Protein AF-0000000072265667 (afdb_homodimer)

Radius of gyration: 38.8 Å; Cα contacts (8 Å, |Δi|>4): 2517; chains: 2; bounding box: 145×123×117 Å

pLDDT: mean 83.0, std 18.44, range [17.8, 98.62]

Structure (mmCIF, N/CA/C/O backbone):
data_AF-0000000072265667-model_v1
#
loop_
_entity.id
_entity.type
_entity.pdbx_description
1 polymer 'Cysteine protease'
#
loop_
_atom_site.group_PDB
_atom_site.id
_atom_site.type_symbol
_atom_site.label_atom_id
_atom_site.label_alt_id
_atom_site.label_comp_id
_atom_site.label_asym_id
_atom_site.label_entity_id
_atom_site.label_seq_id
_atom_site.pdbx_PDB_ins_code
_atom_site.Cartn_x
_atom_site.Cartn_y
_atom_site.Cartn_z
_atom_site.occupancy
_atom_site.B_iso_or_equiv
_atom_site.auth_seq_id
_atom_site.auth_comp_id
_atom_site.auth_asym_id
_atom_site.auth_atom_id
_atom_site.pdbx_PDB_model_num
ATOM 1 N N . MET A 1 1 ? -24.406 -47.531 -23.656 1 20.3 1 MET A N 1
ATOM 2 C CA . MET A 1 1 ? -23.656 -47.031 -22.516 1 20.3 1 MET A CA 1
ATOM 3 C C . MET A 1 1 ? -23.938 -45.531 -22.266 1 20.3 1 MET A C 1
ATOM 5 O O . MET A 1 1 ? -23.719 -44.719 -23.156 1 20.3 1 MET A O 1
ATOM 9 N N . ALA A 1 2 ? -24.812 -45.219 -21.375 1 28.33 2 ALA A N 1
ATOM 10 C CA . ALA A 1 2 ? -25.281 -43.906 -20.938 1 28.33 2 ALA A CA 1
ATOM 11 C C . ALA A 1 2 ? -24.109 -42.969 -20.672 1 28.33 2 ALA A C 1
ATOM 13 O O . ALA A 1 2 ? -23 -43.406 -20.375 1 28.33 2 ALA A O 1
ATOM 14 N N . PRO A 1 3 ? -24.266 -41.75 -21.125 1 30.94 3 PRO A N 1
ATOM 15 C CA . PRO A 1 3 ? -23.234 -40.781 -20.703 1 30.94 3 PRO A CA 1
ATOM 16 C C . PRO A 1 3 ? -22.844 -40.938 -19.234 1 30.94 3 PRO A C 1
ATOM 18 O O . PRO A 1 3 ? -23.703 -41.25 -18.406 1 30.94 3 PRO A O 1
ATOM 21 N N . VAL A 1 4 ? -21.75 -41.562 -18.984 1 30.03 4 VAL A N 1
ATOM 22 C CA . VAL A 1 4 ? -21.266 -41.656 -17.609 1 30.03 4 VAL A CA 1
ATOM 23 C C . VAL A 1 4 ? -21.469 -40.344 -16.891 1 30.03 4 VAL A C 1
ATOM 25 O O . VAL A 1 4 ? -21.047 -39.281 -17.391 1 30.03 4 VAL A O 1
ATOM 28 N N . PRO A 1 5 ? -22.453 -40.25 -16.062 1 30.33 5 PRO A N 1
ATOM 29 C CA . PRO A 1 5 ? -22.578 -39.062 -15.211 1 30.33 5 PRO A CA 1
ATOM 30 C C . PRO A 1 5 ? -21.234 -38.562 -14.695 1 30.33 5 PRO A C 1
ATOM 32 O O . PRO A 1 5 ? -20.281 -39.344 -14.547 1 30.33 5 PRO A O 1
ATOM 35 N N . ALA A 1 6 ? -20.984 -37.281 -14.883 1 34.94 6 ALA A N 1
ATOM 36 C CA . ALA A 1 6 ? -19.844 -36.594 -14.305 1 34.94 6 ALA A CA 1
ATOM 37 C C . ALA A 1 6 ? -19.547 -37.094 -12.898 1 34.94 6 ALA A C 1
ATOM 39 O O . ALA A 1 6 ? -20.469 -37.375 -12.117 1 34.94 6 ALA A O 1
ATOM 40 N N . SER A 1 7 ? -18.609 -37.875 -12.68 1 32.34 7 SER A N 1
ATOM 41 C CA . SER A 1 7 ? -18.266 -38.125 -11.289 1 32.34 7 SER A CA 1
ATOM 42 C C . SER A 1 7 ? -18.547 -36.906 -10.422 1 32.34 7 SER A C 1
ATOM 44 O O . SER A 1 7 ? -18.266 -35.75 -10.812 1 32.34 7 SER A O 1
ATOM 46 N N . PRO A 1 8 ? -19.25 -36.812 -9.328 1 40.75 8 PRO A N 1
ATOM 47 C CA . PRO A 1 8 ? -19.906 -35.781 -8.492 1 40.75 8 PRO A CA 1
ATOM 48 C C . PRO A 1 8 ? -18.969 -34.688 -8.055 1 40.75 8 PRO A C 1
ATOM 50 O O . PRO A 1 8 ? -19.406 -33.625 -7.582 1 40.75 8 PRO A O 1
ATOM 53 N N . GLY A 1 9 ? -17.469 -34.656 -8.195 1 48.12 9 GLY A N 1
ATOM 54 C CA . GLY A 1 9 ? -16.797 -33.656 -7.371 1 48.12 9 GLY A CA 1
ATOM 55 C C . GLY A 1 9 ? -16.062 -32.625 -8.18 1 48.12 9 GLY A C 1
ATOM 56 O O . GLY A 1 9 ? -15.758 -31.531 -7.672 1 48.12 9 GLY A O 1
ATOM 57 N N . ALA A 1 10 ? -15.336 -32.906 -9.273 1 58.25 10 ALA A N 1
ATOM 58 C CA . ALA A 1 10 ? -14.531 -31.844 -9.883 1 58.25 10 ALA A CA 1
ATOM 59 C C . ALA A 1 10 ? -15.375 -30.984 -10.82 1 58.25 10 ALA A C 1
ATOM 61 O O . ALA A 1 10 ? -16.203 -31.516 -11.57 1 58.25 10 ALA A O 1
ATOM 62 N N . ALA A 1 11 ? -15.258 -29.672 -10.68 1 67.62 11 ALA A N 1
ATOM 63 C CA . ALA A 1 11 ? -15.992 -28.703 -11.516 1 67.62 11 ALA A CA 1
ATOM 64 C C . ALA A 1 11 ? -15.602 -28.844 -12.984 1 67.62 11 ALA A C 1
ATOM 66 O O . ALA A 1 11 ? -14.43 -29.078 -13.297 1 67.62 11 ALA A O 1
ATOM 67 N N . PRO A 1 12 ? -16.562 -28.875 -13.891 1 77.12 12 PRO A N 1
ATOM 68 C CA . PRO A 1 12 ? -16.281 -28.953 -15.328 1 77.12 12 PRO A CA 1
ATOM 69 C C . PRO A 1 12 ? -15.484 -27.766 -15.836 1 77.12 12 PRO A C 1
ATOM 71 O O . PRO A 1 12 ? -15.414 -26.734 -15.172 1 77.12 12 PRO A O 1
ATOM 74 N N . ILE A 1 13 ? -14.812 -28.016 -16.906 1 82 13 ILE A N 1
ATOM 75 C CA . ILE A 1 13 ? -14.023 -26.953 -17.531 1 82 13 ILE A CA 1
ATOM 76 C C . ILE A 1 13 ? -14.93 -25.781 -17.922 1 82 13 ILE A C 1
ATOM 78 O O . ILE A 1 13 ? -16.062 -26 -18.344 1 82 13 ILE A O 1
ATOM 82 N N . ARG A 1 14 ? -14.445 -24.625 -17.719 1 77.5 14 ARG A N 1
ATOM 83 C CA . ARG A 1 14 ? -15.195 -23.406 -18.031 1 77.5 14 ARG A CA 1
ATOM 84 C C . ARG A 1 14 ? -14.531 -22.625 -19.156 1 77.5 14 ARG A C 1
ATOM 86 O O . ARG A 1 14 ? -13.406 -22.938 -19.547 1 77.5 14 ARG A O 1
ATOM 93 N N . ARG A 1 15 ? -15.289 -21.641 -19.625 1 78 15 ARG A N 1
ATOM 94 C CA . ARG A 1 15 ? -14.766 -20.75 -20.656 1 78 15 ARG A CA 1
ATOM 95 C C . ARG A 1 15 ? -13.523 -20.016 -20.172 1 78 15 ARG A C 1
ATOM 97 O O . ARG A 1 15 ? -13.469 -19.578 -19.016 1 78 15 ARG A O 1
ATOM 104 N N . ASP A 1 16 ? -12.539 -19.938 -21.094 1 74.94 16 ASP A N 1
ATOM 105 C CA . ASP A 1 16 ? -11.352 -19.156 -20.766 1 74.94 16 ASP A CA 1
ATOM 106 C C . ASP A 1 16 ? -11.711 -17.688 -20.5 1 74.94 16 ASP A C 1
ATOM 108 O O . ASP A 1 16 ? -12.461 -17.078 -21.266 1 74.94 16 ASP A O 1
ATOM 112 N N . PRO A 1 17 ? -11.188 -17.234 -19.375 1 69.19 17 PRO A N 1
ATOM 113 C CA . PRO A 1 17 ? -11.391 -15.805 -19.188 1 69.19 17 PRO A CA 1
ATOM 114 C C . PRO A 1 17 ? -10.742 -14.969 -20.281 1 69.19 17 PRO A C 1
ATOM 116 O O . PRO A 1 17 ? -9.734 -15.383 -20.875 1 69.19 17 PRO A O 1
ATOM 119 N N . SER A 1 18 ? -11.328 -13.844 -20.562 1 67.06 18 SER A N 1
ATOM 120 C CA . SER A 1 18 ? -10.758 -12.938 -21.547 1 67.06 18 SER A CA 1
ATOM 121 C C . SER A 1 18 ? -9.414 -12.391 -21.078 1 67.06 18 SER A C 1
ATOM 123 O O . SER A 1 18 ? -9.227 -12.117 -19.891 1 67.06 18 SER A O 1
ATOM 125 N N . ASP A 1 19 ? -8.516 -12.406 -21.875 1 68.56 19 ASP A N 1
ATOM 126 C CA . ASP A 1 19 ? -7.199 -11.812 -21.672 1 68.56 19 ASP A CA 1
ATOM 127 C C . ASP A 1 19 ? -6.719 -11.078 -22.922 1 68.56 19 ASP A C 1
ATOM 129 O O . ASP A 1 19 ? -6.438 -11.711 -23.938 1 68.56 19 ASP A O 1
ATOM 133 N N . LEU A 1 20 ? -6.727 -9.805 -22.797 1 55.94 20 LEU A N 1
ATOM 134 C CA . LEU A 1 20 ? -6.43 -8.977 -23.969 1 55.94 20 LEU A CA 1
ATOM 135 C C . LEU A 1 20 ? -4.977 -9.156 -24.406 1 55.94 20 LEU A C 1
ATOM 137 O O . LEU A 1 20 ? -4.586 -8.688 -25.469 1 55.94 20 LEU A O 1
ATOM 141 N N . ARG A 1 21 ? -4.27 -9.992 -23.688 1 61.12 21 ARG A N 1
ATOM 142 C CA . ARG A 1 21 ? -2.881 -10.281 -24.031 1 61.12 21 ARG A CA 1
ATOM 143 C C . ARG A 1 21 ? -2.783 -11.508 -24.922 1 61.12 21 ARG A C 1
ATOM 145 O O . ARG A 1 21 ? -1.711 -11.812 -25.453 1 61.12 21 ARG A O 1
ATOM 152 N N . ASP A 1 22 ? -3.879 -12.203 -25.016 1 65.38 22 ASP A N 1
ATOM 153 C CA . ASP A 1 22 ? -3.885 -13.391 -25.859 1 65.38 22 ASP A CA 1
ATOM 154 C C . ASP A 1 22 ? -3.486 -13.055 -27.297 1 65.38 22 ASP A C 1
ATOM 156 O O . ASP A 1 22 ? -3.93 -12.039 -27.844 1 65.38 22 ASP A O 1
ATOM 160 N N . GLN A 1 23 ? -2.525 -13.906 -27.797 1 69 23 GLN A N 1
ATOM 161 C CA . GLN A 1 23 ? -2.256 -13.812 -29.219 1 69 23 GLN A CA 1
ATOM 162 C C . GLN A 1 23 ? -3.301 -14.578 -30.031 1 69 23 GLN A C 1
ATOM 164 O O . GLN A 1 23 ? -3.605 -15.734 -29.719 1 69 23 GLN A O 1
ATOM 169 N N . VAL A 1 24 ? -3.887 -13.922 -30.938 1 76.69 24 VAL A N 1
ATOM 170 C CA . VAL A 1 24 ? -4.945 -14.523 -31.75 1 76.69 24 VAL A CA 1
ATOM 171 C C . VAL A 1 24 ? -4.352 -15.109 -33.031 1 76.69 24 VAL A C 1
ATOM 173 O O . VAL A 1 24 ? -3.488 -14.492 -33.656 1 76.69 24 VAL A O 1
ATOM 176 N N . TYR A 1 25 ? -4.773 -16.344 -33.312 1 79.56 25 TYR A N 1
ATOM 177 C CA . TYR A 1 25 ? -4.387 -16.969 -34.594 1 79.56 25 TYR A CA 1
ATOM 178 C C . TYR A 1 25 ? -4.887 -16.141 -35.781 1 79.56 25 TYR A C 1
ATOM 180 O O . TYR A 1 25 ? -6.055 -15.758 -35.812 1 79.56 25 TYR A O 1
ATOM 188 N N . LEU A 1 26 ? -3.955 -15.906 -36.688 1 72.44 26 LEU A N 1
ATOM 189 C CA . LEU A 1 26 ? -4.301 -15.242 -37.938 1 72.44 26 LEU A CA 1
ATOM 190 C C . LEU A 1 26 ? -4.262 -16.219 -39.094 1 72.44 26 LEU A C 1
ATOM 192 O O . LEU A 1 26 ? -3.203 -16.766 -39.438 1 72.44 26 LEU A O 1
ATOM 196 N N . PRO A 1 27 ? -5.465 -16.484 -39.688 1 72.69 27 PRO A N 1
ATOM 197 C CA . PRO A 1 27 ? -5.543 -17.469 -40.75 1 72.69 27 PRO A CA 1
ATOM 198 C C . PRO A 1 27 ? -4.633 -17.141 -41.938 1 72.69 27 PRO A C 1
ATOM 200 O O . PRO A 1 27 ? -4.488 -15.969 -42.281 1 72.69 27 PRO A O 1
ATOM 203 N N . SER A 1 28 ? -4.016 -18.219 -42.406 1 68.12 28 SER A N 1
ATOM 204 C CA . SER A 1 28 ? -3.234 -18.047 -43.625 1 68.12 28 SER A CA 1
ATOM 205 C C . SER A 1 28 ? -4.141 -17.953 -44.844 1 68.12 28 SER A C 1
ATOM 207 O O . SER A 1 28 ? -5.324 -18.297 -44.781 1 68.12 28 SER A O 1
ATOM 209 N N . LEU A 1 29 ? -3.664 -17.391 -45.969 1 62.69 29 LEU A N 1
ATOM 210 C CA . LEU A 1 29 ? -4.453 -17.25 -47.188 1 62.69 29 LEU A CA 1
ATOM 211 C C . LEU A 1 29 ? -4.34 -18.484 -48.062 1 62.69 29 LEU A C 1
ATOM 213 O O . LEU A 1 29 ? -4.641 -18.438 -49.25 1 62.69 29 LEU A O 1
ATOM 217 N N . ARG A 1 30 ? -3.98 -19.516 -47.406 1 69.38 30 ARG A N 1
ATOM 218 C CA . ARG A 1 30 ? -3.916 -20.781 -48.156 1 69.38 30 ARG A CA 1
ATOM 219 C C . ARG A 1 30 ? -5.309 -21.25 -48.562 1 69.38 30 ARG A C 1
ATOM 221 O O . ARG A 1 30 ? -6.258 -21.125 -47.781 1 69.38 30 ARG A O 1
ATOM 228 N N . PRO A 1 31 ? -5.422 -21.703 -49.812 1 72.75 31 PRO A N 1
ATOM 229 C CA . PRO A 1 31 ? -6.727 -22.234 -50.219 1 72.75 31 PRO A CA 1
ATOM 230 C C . PRO A 1 31 ? -7.18 -23.391 -49.344 1 72.75 31 PRO A C 1
ATOM 232 O O . PRO A 1 31 ? -6.367 -24.234 -48.938 1 72.75 31 PRO A O 1
ATOM 235 N N . LEU A 1 32 ? -8.406 -23.375 -49 1 80.44 32 LEU A N 1
ATOM 236 C CA . LEU A 1 32 ? -8.961 -24.375 -48.125 1 80.44 32 LEU A CA 1
ATOM 237 C C . LEU A 1 32 ? -9.688 -25.469 -48.906 1 80.44 32 LEU A C 1
ATOM 239 O O . LEU A 1 32 ? -10.453 -25.172 -49.812 1 80.44 32 LEU A O 1
ATOM 243 N N . ALA A 1 33 ? -9.328 -26.734 -48.625 1 82.25 33 ALA A N 1
ATOM 244 C CA . ALA A 1 33 ? -10.039 -27.859 -49.219 1 82.25 33 ALA A CA 1
ATOM 245 C C . ALA A 1 33 ? -11.422 -28.016 -48.594 1 82.25 33 ALA A C 1
ATOM 247 O O . ALA A 1 33 ? -11.672 -27.531 -47.469 1 82.25 33 ALA A O 1
ATOM 248 N N . PRO A 1 34 ? -12.289 -28.641 -49.344 1 80.94 34 PRO A N 1
ATOM 249 C CA . PRO A 1 34 ? -13.625 -28.859 -48.781 1 80.94 34 PRO A CA 1
ATOM 250 C C . PRO A 1 34 ? -13.625 -29.812 -47.594 1 80.94 34 PRO A C 1
ATOM 252 O O . PRO A 1 34 ? -14.547 -29.797 -46.781 1 80.94 34 PRO A O 1
ATOM 255 N N . ARG A 1 35 ? -12.68 -30.688 -47.656 1 85.75 35 ARG A N 1
ATOM 256 C CA . ARG A 1 35 ? -12.508 -31.609 -46.562 1 85.75 35 ARG A CA 1
ATOM 257 C C . ARG A 1 35 ? -11.031 -31.875 -46.281 1 85.75 35 ARG A C 1
ATOM 259 O O . ARG A 1 35 ? -10.188 -31.641 -47.125 1 85.75 35 ARG A O 1
ATOM 266 N N . THR A 1 36 ? -10.789 -32.281 -45 1 89.19 36 THR A N 1
ATOM 267 C CA . THR A 1 36 ? -9.414 -32.656 -44.656 1 89.19 36 THR A CA 1
ATOM 268 C C . THR A 1 36 ? -9.258 -34.156 -44.531 1 89.19 36 THR A C 1
ATOM 270 O O . THR A 1 36 ? -10.211 -34.844 -44.188 1 89.19 36 THR A O 1
ATOM 273 N N . GLU A 1 37 ? -8.031 -34.594 -44.906 1 84.88 37 GLU A N 1
ATOM 274 C CA . GLU A 1 37 ? -7.68 -35.969 -44.625 1 84.88 37 GLU A CA 1
ATOM 275 C C . GLU A 1 37 ? -7.105 -36.125 -43.219 1 84.88 37 GLU A C 1
ATOM 277 O O . GLU A 1 37 ? -6.355 -35.25 -42.75 1 84.88 37 GLU A O 1
ATOM 282 N N . LEU A 1 38 ? -7.613 -37.156 -42.562 1 88.31 38 LEU A N 1
ATOM 283 C CA . LEU A 1 38 ? -7.086 -37.375 -41.219 1 88.31 38 LEU A CA 1
ATOM 284 C C . LEU A 1 38 ? -5.617 -37.781 -41.281 1 88.31 38 LEU A C 1
ATOM 286 O O . LEU A 1 38 ? -5.191 -38.469 -42.25 1 88.31 38 LEU A O 1
ATOM 290 N N . PRO A 1 39 ? -4.914 -37.406 -40.312 1 84.94 39 PRO A N 1
ATOM 291 C CA . PRO A 1 39 ? -3.521 -37.844 -40.25 1 84.94 39 PRO A CA 1
ATOM 292 C C . PRO A 1 39 ? -3.396 -39.375 -40.312 1 84.94 39 PRO A C 1
ATOM 294 O O . PRO A 1 39 ? -4.234 -40.094 -39.75 1 84.94 39 PRO A O 1
ATOM 297 N N . SER A 1 40 ? -2.328 -39.875 -40.844 1 83.31 40 SER A N 1
ATOM 298 C CA . SER A 1 40 ? -2.121 -41.312 -41.094 1 83.31 40 SER A CA 1
ATOM 299 C C . SER A 1 40 ? -2.102 -42.062 -39.781 1 83.31 40 SER A C 1
ATOM 301 O O . SER A 1 40 ? -2.535 -43.219 -39.719 1 83.31 40 SER A O 1
ATOM 303 N N . CYS A 1 41 ? -1.654 -41.406 -38.844 1 85.44 41 CYS A N 1
ATOM 304 C CA . CYS A 1 41 ? -1.556 -42.094 -37.562 1 85.44 41 CYS A CA 1
ATOM 305 C C . CYS A 1 41 ? -2.938 -42.375 -36.969 1 85.44 41 CYS A C 1
ATOM 307 O O . CYS A 1 41 ? -3.121 -43.312 -36.219 1 85.44 41 CYS A O 1
ATOM 309 N N . LEU A 1 42 ? -3.867 -41.625 -37.312 1 86 42 LEU A N 1
ATOM 310 C CA . LEU A 1 42 ? -5.234 -41.812 -36.844 1 86 42 LEU A CA 1
ATOM 311 C C . LEU A 1 42 ? -5.996 -42.781 -37.75 1 86 42 LEU A C 1
ATOM 313 O O . LEU A 1 42 ? -6.672 -43.688 -37.281 1 86 42 LEU A O 1
ATOM 317 N N . SER A 1 43 ? -5.789 -42.531 -39.062 1 80.69 43 SER A N 1
ATOM 318 C CA . SER A 1 43 ? -6.492 -43.344 -40.031 1 80.69 43 SER A CA 1
ATOM 319 C C . SER A 1 43 ? -5.961 -44.781 -40.031 1 80.69 43 SER A C 1
ATOM 321 O O . SER A 1 43 ? -6.711 -45.75 -40.25 1 80.69 43 SER A O 1
ATOM 323 N N . GLY A 1 44 ? -4.656 -44.938 -39.781 1 78.94 44 GLY A N 1
ATOM 324 C CA . GLY A 1 44 ? -4.031 -46.25 -39.781 1 78.94 44 GLY A CA 1
ATOM 325 C C . GLY A 1 44 ? -4.125 -46.969 -38.438 1 78.94 44 GLY A C 1
ATOM 326 O O . GLY A 1 44 ? -3.756 -48.125 -38.312 1 78.94 44 GLY A O 1
ATOM 327 N N . GLY A 1 45 ? -4.562 -46.25 -37.469 1 79.19 45 GLY A N 1
ATOM 328 C CA . GLY A 1 45 ? -4.816 -46.875 -36.156 1 79.19 45 GLY A CA 1
ATOM 329 C C . GLY A 1 45 ? -3.588 -46.938 -35.281 1 79.19 45 GLY A C 1
ATOM 330 O O . GLY A 1 45 ? -3.58 -47.625 -34.25 1 79.19 45 GLY A O 1
ATOM 331 N N . THR A 1 46 ? -2.551 -46.25 -35.625 1 80.19 46 THR A N 1
ATOM 332 C CA . THR A 1 46 ? -1.349 -46.281 -34.812 1 80.19 46 THR A CA 1
ATOM 333 C C . THR A 1 46 ? -1.53 -45.406 -33.562 1 80.19 46 THR A C 1
ATOM 335 O O . THR A 1 46 ? -0.968 -45.719 -32.5 1 80.19 46 THR A O 1
ATOM 338 N N . LEU A 1 47 ? -2.287 -44.438 -33.719 1 87.06 47 LEU A N 1
ATOM 339 C CA . LEU A 1 47 ? -2.645 -43.625 -32.562 1 87.06 47 LEU A CA 1
ATOM 340 C C . LEU A 1 47 ? -4.086 -43.906 -32.156 1 87.06 47 LEU A C 1
ATOM 342 O O . LEU A 1 47 ? -5.023 -43.5 -32.844 1 87.06 47 LEU A O 1
ATOM 346 N N . LEU A 1 48 ? -4.145 -44.562 -31.031 1 86.94 48 LEU A N 1
ATOM 347 C CA . LEU A 1 48 ? -5.469 -44.875 -30.516 1 86.94 48 LEU A CA 1
ATOM 348 C C . LEU A 1 48 ? -6.004 -43.75 -29.656 1 86.94 48 LEU A C 1
ATOM 350 O O . LEU A 1 48 ? -5.23 -43.031 -29.016 1 86.94 48 LEU A O 1
ATOM 354 N N . PRO A 1 49 ? -7.332 -43.656 -29.672 1 92.56 49 PRO A N 1
ATOM 355 C CA . PRO A 1 49 ? -7.906 -42.625 -28.797 1 92.56 49 PRO A CA 1
ATOM 356 C C . PRO A 1 49 ? -7.605 -42.875 -27.328 1 92.56 49 PRO A C 1
ATOM 358 O O . PRO A 1 49 ? -7.59 -44.031 -26.875 1 92.56 49 PRO A O 1
ATOM 361 N N . ARG A 1 50 ? -7.391 -41.75 -26.656 1 93.81 50 ARG A N 1
ATOM 362 C CA . ARG A 1 50 ? -7.215 -41.844 -25.203 1 93.81 50 ARG A CA 1
ATOM 363 C C . ARG A 1 50 ? -8.539 -42.125 -24.516 1 93.81 50 ARG A C 1
ATOM 365 O O . ARG A 1 50 ? -9.609 -41.906 -25.094 1 93.81 50 ARG A O 1
ATOM 372 N N . ASP A 1 51 ? -8.406 -42.688 -23.312 1 92.25 51 ASP A N 1
ATOM 373 C CA . ASP A 1 51 ? -9.578 -43.031 -22.5 1 92.25 51 ASP A CA 1
ATOM 374 C C . ASP A 1 51 ? -9.43 -42.469 -21.094 1 92.25 51 ASP A C 1
ATOM 376 O O . ASP A 1 51 ? -8.703 -43.062 -20.266 1 92.25 51 ASP A O 1
ATOM 380 N N . GLN A 1 52 ? -10.195 -41.469 -20.828 1 88.69 52 GLN A N 1
ATOM 381 C CA . GLN A 1 52 ? -10.086 -40.844 -19.516 1 88.69 52 GLN A CA 1
ATOM 382 C C . GLN A 1 52 ? -10.922 -41.562 -18.484 1 88.69 52 GLN A C 1
ATOM 384 O O . GLN A 1 52 ? -10.82 -41.312 -17.281 1 88.69 52 GLN A O 1
ATOM 389 N N . GLN A 1 53 ? -11.594 -42.5 -18.984 1 83.44 53 GLN A N 1
ATOM 390 C CA . GLN A 1 53 ? -12.477 -43.281 -18.109 1 83.44 53 GLN A CA 1
ATOM 391 C C . GLN A 1 53 ? -13.391 -42.344 -17.297 1 83.44 53 GLN A C 1
ATOM 393 O O . GLN A 1 53 ? -14.039 -41.469 -17.859 1 83.44 53 GLN A O 1
ATOM 398 N N . GLU A 1 54 ? -13.469 -42.531 -15.977 1 77.5 54 GLU A N 1
ATOM 399 C CA . GLU A 1 54 ? -14.375 -41.75 -15.164 1 77.5 54 GLU A CA 1
ATOM 400 C C . GLU A 1 54 ? -13.68 -40.5 -14.602 1 77.5 54 GLU A C 1
ATOM 402 O O . GLU A 1 54 ? -14.305 -39.688 -13.922 1 77.5 54 GLU A O 1
ATOM 407 N N . ALA A 1 55 ? -12.547 -40.406 -15.023 1 78 55 ALA A N 1
ATOM 408 C CA . ALA A 1 55 ? -11.797 -39.281 -14.469 1 78 55 ALA A CA 1
ATOM 409 C C . ALA A 1 55 ? -12.18 -37.969 -15.164 1 78 55 ALA A C 1
ATOM 411 O O . ALA A 1 55 ? -12.453 -37.938 -16.359 1 78 55 ALA A O 1
ATOM 412 N N . GLU A 1 56 ? -12.344 -36.906 -14.383 1 79.88 56 GLU A N 1
ATOM 413 C CA . GLU A 1 56 ? -12.602 -35.594 -14.938 1 79.88 56 GLU A CA 1
ATOM 414 C C . GLU A 1 56 ? -11.312 -34.906 -15.367 1 79.88 56 GLU A C 1
ATOM 416 O O . GLU A 1 56 ? -11.016 -33.812 -14.93 1 79.88 56 GLU A O 1
ATOM 421 N N . SER A 1 57 ? -10.602 -35.562 -16.25 1 88.94 57 SER A N 1
ATOM 422 C CA . SER A 1 57 ? -9.289 -35.094 -16.656 1 88.94 57 SER A CA 1
ATOM 423 C C . SER A 1 57 ? -9.258 -34.781 -18.156 1 88.94 57 SER A C 1
ATOM 425 O O . SER A 1 57 ? -8.203 -34.906 -18.797 1 88.94 57 SER A O 1
ATOM 427 N N . CYS A 1 58 ? -10.438 -34.375 -18.672 1 92.62 58 CYS A N 1
ATOM 428 C CA . CYS A 1 58 ? -10.586 -34.219 -20.125 1 92.62 58 CYS A CA 1
ATOM 429 C C . CYS A 1 58 ? -9.586 -33.219 -20.688 1 92.62 58 CYS A C 1
ATOM 431 O O . CYS A 1 58 ? -9.039 -33.438 -21.766 1 92.62 58 CYS A O 1
ATOM 433 N N . ALA A 1 59 ? -9.344 -32.188 -19.938 1 93 59 ALA A N 1
ATOM 434 C CA . ALA A 1 59 ? -8.445 -31.141 -20.453 1 93 59 ALA A CA 1
ATOM 435 C C . ALA A 1 59 ? -7.023 -31.672 -20.578 1 93 59 ALA A C 1
ATOM 437 O O . ALA A 1 59 ? -6.348 -31.406 -21.578 1 93 59 ALA A O 1
ATOM 438 N N . GLY A 1 60 ? -6.594 -32.406 -19.609 1 94.69 60 GLY A N 1
ATOM 439 C CA . GLY A 1 60 ? -5.281 -33.031 -19.688 1 94.69 60 GLY A CA 1
ATOM 440 C C . GLY A 1 60 ? -5.18 -34.094 -20.781 1 94.69 60 GLY A C 1
ATOM 441 O O . GLY A 1 60 ? -4.168 -34.156 -21.484 1 94.69 60 GLY A O 1
ATOM 442 N N . GLN A 1 61 ? -6.23 -34.844 -20.953 1 95.69 61 GLN A N 1
ATOM 443 C CA . GLN A 1 61 ? -6.27 -35.875 -21.969 1 95.69 61 GLN A CA 1
ATOM 444 C C . GLN A 1 61 ? -6.258 -35.281 -23.375 1 95.69 61 GLN A C 1
ATOM 446 O O . GLN A 1 61 ? -5.57 -35.781 -24.266 1 95.69 61 GLN A O 1
ATOM 451 N N . ALA A 1 62 ? -7.023 -34.25 -23.516 1 96.56 62 ALA A N 1
ATOM 452 C CA . ALA A 1 62 ? -7.098 -33.594 -24.812 1 96.56 62 ALA A CA 1
ATOM 453 C C . ALA A 1 62 ? -5.738 -33.031 -25.234 1 96.56 62 ALA A C 1
ATOM 455 O O . ALA A 1 62 ? -5.305 -33.25 -26.375 1 96.56 62 ALA A O 1
ATOM 456 N N . LEU A 1 63 ? -5.109 -32.406 -24.297 1 96.81 63 LEU A N 1
ATOM 457 C CA . LEU A 1 63 ? -3.801 -31.828 -24.625 1 96.81 63 LEU A CA 1
ATOM 458 C C . LEU A 1 63 ? -2.779 -32.938 -24.859 1 96.81 63 LEU A C 1
ATOM 460 O O . LEU A 1 63 ? -1.943 -32.844 -25.766 1 96.81 63 LEU A O 1
ATOM 464 N N . ALA A 1 64 ? -2.805 -33.938 -24.094 1 97 64 ALA A N 1
ATOM 465 C CA . ALA A 1 64 ? -1.902 -35.062 -24.312 1 97 64 ALA A CA 1
ATOM 466 C C . ALA A 1 64 ? -2.092 -35.656 -25.688 1 97 64 ALA A C 1
ATOM 468 O O . ALA A 1 64 ? -1.115 -36 -26.375 1 97 64 ALA A O 1
ATOM 469 N N . ALA A 1 65 ? -3.32 -35.812 -26.078 1 95.75 65 ALA A N 1
ATOM 470 C CA . ALA A 1 65 ? -3.623 -36.375 -27.406 1 95.75 65 ALA A CA 1
ATOM 471 C C . ALA A 1 65 ? -3.045 -35.469 -28.5 1 95.75 65 ALA A C 1
ATOM 473 O O . ALA A 1 65 ? -2.551 -35.969 -29.516 1 95.75 65 ALA A O 1
ATOM 474 N N . LEU A 1 66 ? -3.18 -34.219 -28.281 1 95.81 66 LEU A N 1
ATOM 475 C CA . LEU A 1 66 ? -2.648 -33.281 -29.266 1 95.81 66 LEU A CA 1
ATOM 476 C C . LEU A 1 66 ? -1.135 -33.406 -29.391 1 95.81 66 LEU A C 1
ATOM 478 O O . LEU A 1 66 ? -0.596 -33.438 -30.5 1 95.81 66 LEU A O 1
ATOM 482 N N . ILE A 1 67 ? -0.462 -33.5 -28.312 1 94.75 67 ILE A N 1
ATOM 483 C CA . ILE A 1 67 ? 0.991 -33.625 -28.297 1 94.75 67 ILE A CA 1
ATOM 484 C C . ILE A 1 67 ? 1.398 -34.938 -28.953 1 94.75 67 ILE A C 1
ATOM 486 O O . ILE A 1 67 ? 2.305 -34.969 -29.797 1 94.75 67 ILE A O 1
ATOM 490 N N . ASP A 1 68 ? 0.721 -36 -28.625 1 94.56 68 ASP A N 1
ATOM 491 C CA . ASP A 1 68 ? 0.986 -37.281 -29.234 1 94.56 68 ASP A CA 1
ATOM 492 C C . ASP A 1 68 ? 0.8 -37.25 -30.734 1 94.56 68 ASP A C 1
ATOM 494 O O . ASP A 1 68 ? 1.6 -37.812 -31.484 1 94.56 68 ASP A O 1
ATOM 498 N N . LEU A 1 69 ? -0.241 -36.594 -31.094 1 92.75 69 LEU A N 1
ATOM 499 C CA . LEU A 1 69 ? -0.542 -36.469 -32.5 1 92.75 69 LEU A CA 1
ATOM 500 C C . LEU A 1 69 ? 0.576 -35.719 -33.25 1 92.75 69 LEU A C 1
ATOM 502 O O . LEU A 1 69 ? 0.998 -36.156 -34.312 1 92.75 69 LEU A O 1
ATOM 506 N N . GLN A 1 70 ? 1.008 -34.719 -32.656 1 90.5 70 GLN A N 1
ATOM 507 C CA . GLN A 1 70 ? 2.076 -33.938 -33.281 1 90.5 70 GLN A CA 1
ATOM 508 C C . GLN A 1 70 ? 3.375 -34.75 -33.344 1 90.5 70 GLN A C 1
ATOM 510 O O . GLN A 1 70 ? 4.09 -34.719 -34.344 1 90.5 70 GLN A O 1
ATOM 515 N N . HIS A 1 71 ? 3.676 -35.5 -32.344 1 90.31 71 HIS A N 1
ATOM 516 C CA . HIS A 1 71 ? 4.867 -36.312 -32.312 1 90.31 71 HIS A CA 1
ATOM 517 C C . HIS A 1 71 ? 4.805 -37.406 -33.406 1 90.31 71 HIS A C 1
ATOM 519 O O . HIS A 1 71 ? 5.777 -37.594 -34.125 1 90.31 71 HIS A O 1
ATOM 525 N N . GLN A 1 72 ? 3.686 -37.969 -33.5 1 88.38 72 GLN A N 1
ATOM 526 C CA . GLN A 1 72 ? 3.533 -39.031 -34.469 1 88.38 72 GLN A CA 1
ATOM 527 C C . GLN A 1 72 ? 3.547 -38.5 -35.906 1 88.38 72 GLN A C 1
ATOM 529 O O . GLN A 1 72 ? 4.105 -39.125 -36.812 1 88.38 72 GLN A O 1
ATOM 534 N N . SER A 1 73 ? 2.934 -37.375 -36.031 1 84.56 73 SER A N 1
ATOM 535 C CA . SER A 1 73 ? 2.893 -36.781 -37.344 1 84.56 73 SER A CA 1
ATOM 536 C C . SER A 1 73 ? 4.281 -36.312 -37.812 1 84.56 73 SER A C 1
ATOM 538 O O . SER A 1 73 ? 4.562 -36.25 -39 1 84.56 73 SER A O 1
ATOM 540 N N . ALA A 1 74 ? 5.109 -36.062 -36.875 1 81 74 ALA A N 1
ATOM 541 C CA . ALA A 1 74 ? 6.477 -35.625 -37.188 1 81 74 ALA A CA 1
ATOM 542 C C . ALA A 1 74 ? 7.395 -36.844 -37.344 1 81 74 ALA A C 1
ATOM 544 O O . ALA A 1 74 ? 8.586 -36.688 -37.625 1 81 74 ALA A O 1
ATOM 545 N N . GLY A 1 75 ? 6.902 -38 -37.219 1 77.38 75 GLY A N 1
ATOM 546 C CA . GLY A 1 75 ? 7.668 -39.219 -37.438 1 77.38 75 GLY A CA 1
ATOM 547 C C . GLY A 1 75 ? 8.469 -39.625 -36.219 1 77.38 75 GLY A C 1
ATOM 548 O O . GLY A 1 75 ? 9.375 -40.469 -36.312 1 77.38 75 GLY A O 1
ATOM 549 N N . ALA A 1 76 ? 8.148 -39.031 -35.156 1 71.88 76 ALA A N 1
ATOM 550 C CA . ALA A 1 76 ? 8.891 -39.344 -33.938 1 71.88 76 ALA A CA 1
ATOM 551 C C . ALA A 1 76 ? 8.32 -40.594 -33.281 1 71.88 76 ALA A C 1
ATOM 553 O O . ALA A 1 76 ? 7.102 -40.781 -33.219 1 71.88 76 ALA A O 1
ATOM 554 N N . ALA A 1 77 ? 9.148 -41.594 -33.156 1 67.75 77 ALA A N 1
ATOM 555 C CA . ALA A 1 77 ? 8.75 -42.781 -32.406 1 67.75 77 ALA A CA 1
ATOM 556 C C . ALA A 1 77 ? 8.797 -42.531 -30.906 1 67.75 77 ALA A C 1
ATOM 558 O O . ALA A 1 77 ? 9.711 -42.969 -30.219 1 67.75 77 ALA A O 1
ATOM 559 N N . THR A 1 78 ? 7.914 -41.625 -30.484 1 72.25 78 THR A N 1
ATOM 560 C CA . THR A 1 78 ? 7.988 -41.219 -29.078 1 72.25 78 THR A CA 1
ATOM 561 C C . THR A 1 78 ? 6.824 -41.812 -28.281 1 72.25 78 THR A C 1
ATOM 563 O O . THR A 1 78 ? 5.777 -42.125 -28.859 1 72.25 78 THR A O 1
ATOM 566 N N . ALA A 1 79 ? 7.125 -42.156 -27.062 1 84.44 79 ALA A N 1
ATOM 567 C CA . ALA A 1 79 ? 6.121 -42.625 -26.109 1 84.44 79 ALA A CA 1
ATOM 568 C C . ALA A 1 79 ? 5.059 -41.562 -25.859 1 84.44 79 ALA A C 1
ATOM 570 O O . ALA A 1 79 ? 5.309 -40.375 -26.047 1 84.44 79 ALA A O 1
ATOM 571 N N . ARG A 1 80 ? 3.883 -42.094 -25.531 1 93.5 80 ARG A N 1
ATOM 572 C CA . ARG A 1 80 ? 2.805 -41.188 -25.156 1 93.5 80 ARG A CA 1
ATOM 573 C C . ARG A 1 80 ? 3.211 -40.312 -23.969 1 93.5 80 ARG A C 1
ATOM 575 O O . ARG A 1 80 ? 3.949 -40.75 -23.094 1 93.5 80 ARG A O 1
ATOM 582 N N . VAL A 1 81 ? 2.729 -39.125 -24.031 1 96.38 81 VAL A N 1
ATOM 583 C CA . VAL A 1 81 ? 3.037 -38.219 -22.922 1 96.38 81 VAL A CA 1
ATOM 584 C C . VAL A 1 81 ? 2.018 -38.375 -21.812 1 96.38 81 VAL A C 1
ATOM 586 O O . VAL A 1 81 ? 0.967 -39 -22 1 96.38 81 VAL A O 1
ATOM 589 N N . SER A 1 82 ? 2.314 -37.906 -20.656 1 96.44 82 SER A N 1
ATOM 590 C CA . SER A 1 82 ? 1.502 -38.094 -19.469 1 96.44 82 SER A CA 1
ATOM 591 C C . SER A 1 82 ? 0.345 -37.125 -19.406 1 96.44 82 SER A C 1
ATOM 593 O O . SER A 1 82 ? 0.539 -35.938 -19.062 1 96.44 82 SER A O 1
ATOM 595 N N . ALA A 1 83 ? -0.887 -37.625 -19.594 1 95.88 83 ALA A N 1
ATOM 596 C CA . ALA A 1 83 ? -2.074 -36.781 -19.406 1 95.88 83 ALA A CA 1
ATOM 597 C C . ALA A 1 83 ? -2.236 -36.406 -17.953 1 95.88 83 ALA A C 1
ATOM 599 O O . ALA A 1 83 ? -2.707 -35.281 -17.641 1 95.88 83 ALA A O 1
ATOM 600 N N . ARG A 1 84 ? -1.77 -37.25 -17.141 1 94.06 84 ARG A N 1
ATOM 601 C CA . ARG A 1 84 ? -1.839 -37 -15.703 1 94.06 84 ARG A CA 1
ATOM 602 C C . ARG A 1 84 ? -1.025 -35.781 -15.312 1 94.06 84 ARG A C 1
ATOM 604 O O . ARG A 1 84 ? -1.491 -34.938 -14.539 1 94.06 84 ARG A O 1
ATOM 611 N N . MET A 1 85 ? 0.138 -35.656 -15.812 1 95.06 85 MET A N 1
ATOM 612 C CA . MET A 1 85 ? 0.973 -34.5 -15.492 1 95.06 85 MET A CA 1
ATOM 613 C C . MET A 1 85 ? 0.334 -33.219 -15.992 1 95.06 85 MET A C 1
ATOM 615 O O . MET A 1 85 ? 0.296 -32.219 -15.273 1 95.06 85 MET A O 1
ATOM 619 N N . LEU A 1 86 ? -0.115 -33.281 -17.219 1 95.44 86 LEU A N 1
ATOM 620 C CA . LEU A 1 86 ? -0.712 -32.094 -17.797 1 95.44 86 LEU A CA 1
ATOM 621 C C . LEU A 1 86 ? -1.911 -31.609 -16.984 1 95.44 86 LEU A C 1
ATOM 623 O O . LEU A 1 86 ? -2.074 -30.422 -16.734 1 95.44 86 LEU A O 1
ATOM 627 N N . TYR A 1 87 ? -2.689 -32.562 -16.578 1 92.88 87 TYR A N 1
ATOM 628 C CA . TYR A 1 87 ? -3.855 -32.219 -15.766 1 92.88 87 TYR A CA 1
ATOM 629 C C . TYR A 1 87 ? -3.434 -31.688 -14.406 1 92.88 87 TYR A C 1
ATOM 631 O O . TYR A 1 87 ? -3.963 -30.672 -13.945 1 92.88 87 TYR A O 1
ATOM 639 N N . ARG A 1 88 ? -2.516 -32.344 -13.781 1 91.06 88 ARG A N 1
ATOM 640 C CA . ARG A 1 88 ? -2.072 -31.969 -12.445 1 91.06 88 ARG A CA 1
ATOM 641 C C . ARG A 1 88 ? -1.452 -30.562 -12.453 1 91.06 88 ARG A C 1
ATOM 643 O O . ARG A 1 88 ? -1.679 -29.781 -11.539 1 91.06 88 ARG A O 1
ATOM 650 N N . MET A 1 89 ? -0.625 -30.297 -13.406 1 91.5 89 MET A N 1
ATOM 651 C CA . MET A 1 89 ? 0.035 -29 -13.461 1 91.5 89 MET A CA 1
ATOM 652 C C . MET A 1 89 ? -0.964 -27.891 -13.789 1 91.5 89 MET A C 1
ATOM 654 O O . MET A 1 89 ? -0.777 -26.734 -13.391 1 91.5 89 MET A O 1
ATOM 658 N N . ALA A 1 90 ? -2.043 -28.25 -14.477 1 91.31 90 ALA A N 1
ATOM 659 C CA . ALA A 1 90 ? -3.127 -27.297 -14.695 1 91.31 90 ALA A CA 1
ATOM 660 C C . ALA A 1 90 ? -3.832 -26.953 -13.391 1 91.31 90 ALA A C 1
ATOM 662 O O . ALA A 1 90 ? -4.215 -25.812 -13.172 1 91.31 90 ALA A O 1
ATOM 663 N N . LEU A 1 91 ? -4.023 -27.984 -12.625 1 87.94 91 LEU A N 1
ATOM 664 C CA . LEU A 1 91 ? -4.637 -27.75 -11.32 1 87.94 91 LEU A CA 1
ATOM 665 C C . LEU A 1 91 ? -3.777 -26.828 -10.469 1 87.94 91 LEU A C 1
ATOM 667 O O . LEU A 1 91 ? -4.301 -25.969 -9.758 1 87.94 91 LEU A O 1
ATOM 671 N N . VAL A 1 92 ? -2.492 -27.047 -10.508 1 86.25 92 VAL A N 1
ATOM 672 C CA . VAL A 1 92 ? -1.56 -26.188 -9.789 1 86.25 92 VAL A CA 1
ATOM 673 C C . VAL A 1 92 ? -1.68 -24.75 -10.289 1 86.25 92 VAL A C 1
ATOM 675 O O . VAL A 1 92 ? -1.691 -23.797 -9.5 1 86.25 92 VAL A O 1
ATOM 678 N N . GLN A 1 93 ? -1.766 -24.594 -11.562 1 84.5 93 GLN A N 1
ATOM 679 C CA . GLN A 1 93 ? -1.92 -23.281 -12.164 1 84.5 93 GLN A CA 1
ATOM 680 C C . GLN A 1 93 ? -3.17 -22.578 -11.641 1 84.5 93 GLN A C 1
ATOM 682 O O . GLN A 1 93 ? -3.154 -21.375 -11.398 1 84.5 93 GLN A O 1
ATOM 687 N N . ASP A 1 94 ? -4.227 -23.297 -11.5 1 81.88 94 ASP A N 1
ATOM 688 C CA . ASP A 1 94 ? -5.516 -22.719 -11.109 1 81.88 94 ASP A CA 1
ATOM 689 C C . ASP A 1 94 ? -5.59 -22.516 -9.602 1 81.88 94 ASP A C 1
ATOM 691 O O . ASP A 1 94 ? -6.324 -21.641 -9.125 1 81.88 94 ASP A O 1
ATOM 695 N N . GLY A 1 95 ? -4.832 -23.078 -8.969 1 72.75 95 GLY A N 1
ATOM 696 C CA . GLY A 1 95 ? -4.949 -23.047 -7.523 1 72.75 95 GLY A CA 1
ATOM 697 C C . GLY A 1 95 ? -6.148 -23.828 -7.008 1 72.75 95 GLY A C 1
ATOM 698 O O . GLY A 1 95 ? -7.039 -24.188 -7.777 1 72.75 95 GLY A O 1
ATOM 699 N N . SER A 1 96 ? -6.246 -24.469 -5.824 1 58.47 96 SER A N 1
ATOM 700 C CA . SER A 1 96 ? -7.113 -25.469 -5.207 1 58.47 96 SER A CA 1
ATOM 701 C C . SER A 1 96 ? -8.578 -25.062 -5.328 1 58.47 96 SER A C 1
ATOM 703 O O . SER A 1 96 ? -9.469 -25.797 -4.867 1 58.47 96 SER A O 1
ATOM 705 N N . ALA A 1 97 ? -9.023 -23.859 -5.648 1 51.75 97 ALA A N 1
ATOM 706 C CA . ALA A 1 97 ? -10.359 -23.531 -5.168 1 51.75 97 ALA A CA 1
ATOM 707 C C . ALA A 1 97 ? -11.414 -24.406 -5.844 1 51.75 97 ALA A C 1
ATOM 709 O O . ALA A 1 97 ? -12.438 -24.734 -5.242 1 51.75 97 ALA A O 1
ATOM 710 N N . GLY A 1 98 ? -11.391 -24.75 -7.105 1 52.5 98 GLY A N 1
ATOM 711 C CA . GLY A 1 98 ? -12.625 -25.203 -7.723 1 52.5 98 GLY A CA 1
ATOM 712 C C . GLY A 1 98 ? -12.625 -26.688 -8.031 1 52.5 98 GLY A C 1
ATOM 713 O O . GLY A 1 98 ? -13.633 -27.234 -8.5 1 52.5 98 GLY A O 1
ATOM 714 N N . GLY A 1 99 ? -11.68 -27.625 -7.371 1 63.84 99 GLY A N 1
ATOM 715 C CA . GLY A 1 99 ? -11.695 -29.078 -7.484 1 63.84 99 GLY A CA 1
ATOM 716 C C . GLY A 1 99 ? -11.375 -29.562 -8.883 1 63.84 99 GLY A C 1
ATOM 717 O O . GLY A 1 99 ? -11.273 -30.766 -9.117 1 63.84 99 GLY A O 1
ATOM 718 N N . GLY A 1 100 ? -11.359 -28.75 -9.906 1 77.31 100 GLY A N 1
ATOM 719 C CA . GLY A 1 100 ? -11.055 -29.141 -11.273 1 77.31 100 GLY A CA 1
ATOM 720 C C . GLY A 1 100 ? -10.336 -28.047 -12.055 1 77.31 100 GLY A C 1
ATOM 721 O O . GLY A 1 100 ? -10.141 -26.938 -11.555 1 77.31 100 GLY A O 1
ATOM 722 N N . VAL A 1 101 ? -9.836 -28.531 -13.234 1 80.75 101 VAL A N 1
ATOM 723 C CA . VAL A 1 101 ? -9.172 -27.578 -14.109 1 80.75 101 VAL A CA 1
ATOM 724 C C . VAL A 1 101 ? -10.188 -26.547 -14.625 1 80.75 101 VAL A C 1
ATOM 726 O O . VAL A 1 101 ? -11.242 -26.922 -15.133 1 80.75 101 VAL A O 1
ATOM 729 N N . ALA A 1 102 ? -9.867 -25.359 -14.539 1 76.44 102 ALA A N 1
ATOM 730 C CA . ALA A 1 102 ? -10.82 -24.281 -14.781 1 76.44 102 ALA A CA 1
ATOM 731 C C . ALA A 1 102 ? -11.016 -24.031 -16.266 1 76.44 102 ALA A C 1
ATOM 733 O O . ALA A 1 102 ? -12.125 -23.75 -16.719 1 76.44 102 ALA A O 1
ATOM 734 N N . SER A 1 103 ? -9.891 -24.156 -17.016 1 85.62 103 SER A N 1
ATOM 735 C CA . SER A 1 103 ? -9.984 -23.734 -18.406 1 85.62 103 SER A CA 1
ATOM 736 C C . SER A 1 103 ? -8.875 -24.359 -19.25 1 85.62 103 SER A C 1
ATOM 738 O O . SER A 1 103 ? -7.938 -24.938 -18.703 1 85.62 103 SER A O 1
ATOM 740 N N . LEU A 1 104 ? -9.016 -24.219 -20.578 1 91.44 104 LEU A N 1
ATOM 741 C CA . LEU A 1 104 ? -7.953 -24.672 -21.484 1 91.44 104 LEU A CA 1
ATOM 742 C C . LEU A 1 104 ? -6.684 -23.844 -21.266 1 91.44 104 LEU A C 1
ATOM 744 O O . LEU A 1 104 ? -5.574 -24.375 -21.406 1 91.44 104 LEU A O 1
ATOM 748 N N . ARG A 1 105 ? -6.973 -22.656 -20.891 1 86.75 105 ARG A N 1
ATOM 749 C CA . ARG A 1 105 ? -5.824 -21.797 -20.641 1 86.75 105 ARG A CA 1
ATOM 750 C C . ARG A 1 105 ? -4.973 -22.328 -19.484 1 86.75 105 ARG A C 1
ATOM 752 O O . ARG A 1 105 ? -3.744 -22.266 -19.547 1 86.75 105 ARG A O 1
ATOM 759 N N . SER A 1 106 ? -5.613 -22.828 -18.547 1 88.81 106 SER A N 1
ATOM 760 C CA . SER A 1 106 ? -4.898 -23.375 -17.391 1 88.81 106 SER A CA 1
ATOM 761 C C . SER A 1 106 ? -4.004 -24.547 -17.797 1 88.81 106 SER A C 1
ATOM 763 O O . SER A 1 106 ? -2.871 -24.656 -17.328 1 88.81 106 SER A O 1
ATOM 765 N N . VAL A 1 107 ? -4.508 -25.391 -18.609 1 92 107 VAL A N 1
ATOM 766 C CA . VAL A 1 107 ? -3.738 -26.562 -19.016 1 92 107 VAL A CA 1
ATOM 767 C C . VAL A 1 107 ? -2.592 -26.141 -19.938 1 92 107 VAL A C 1
ATOM 769 O O . VAL A 1 107 ? -1.487 -26.688 -19.844 1 92 107 VAL A O 1
ATOM 772 N N . LEU A 1 108 ? -2.826 -25.156 -20.766 1 91.19 108 LEU A N 1
ATOM 773 C CA . LEU A 1 108 ? -1.776 -24.656 -21.656 1 91.19 108 LEU A CA 1
ATOM 774 C C . LEU A 1 108 ? -0.674 -23.969 -20.844 1 91.19 108 LEU A C 1
ATOM 776 O O . LEU A 1 108 ? 0.512 -24.172 -21.125 1 91.19 108 LEU A O 1
ATOM 780 N N . LYS A 1 109 ? -1.073 -23.234 -19.891 1 88.94 109 LYS A N 1
ATOM 781 C CA . LYS A 1 109 ? -0.087 -22.562 -19.047 1 88.94 109 LYS A CA 1
ATOM 782 C C . LYS A 1 109 ? 0.714 -23.562 -18.234 1 88.94 109 LYS A C 1
ATOM 784 O O . LYS A 1 109 ? 1.923 -23.406 -18.047 1 88.94 109 LYS A O 1
ATOM 789 N N . GLY A 1 110 ? -0.018 -24.531 -17.734 1 91.88 110 GLY A N 1
ATOM 790 C CA . GLY A 1 110 ? 0.704 -25.594 -17.062 1 91.88 110 GLY A CA 1
ATOM 791 C C . GLY A 1 110 ? 1.744 -26.25 -17.953 1 91.88 110 GLY A C 1
ATOM 792 O O . GLY A 1 110 ? 2.887 -26.453 -17.531 1 91.88 110 GLY A O 1
ATOM 793 N N . PHE A 1 111 ? 1.372 -26.594 -19.156 1 94 111 PHE A N 1
ATOM 794 C CA . PHE A 1 111 ? 2.281 -27.219 -20.109 1 94 111 PHE A CA 1
ATOM 795 C C . PHE A 1 111 ? 3.455 -26.297 -20.422 1 94 111 PHE A C 1
ATOM 797 O O . PHE A 1 111 ? 4.602 -26.734 -20.469 1 94 111 PHE A O 1
ATOM 804 N N . TYR A 1 112 ? 3.17 -25.016 -20.578 1 87.88 112 TYR A N 1
ATOM 805 C CA . TYR A 1 112 ? 4.207 -24.031 -20.875 1 87.88 112 TYR A CA 1
ATOM 806 C C . TYR A 1 112 ? 5.238 -23.969 -19.75 1 87.88 112 TYR A C 1
ATOM 808 O O . TYR A 1 112 ? 6.445 -23.953 -20.016 1 87.88 112 TYR A O 1
ATOM 816 N N . HIS A 1 113 ? 4.824 -23.938 -18.578 1 89.44 113 HIS A N 1
ATOM 817 C CA . HIS A 1 113 ? 5.703 -23.688 -17.438 1 89.44 113 HIS A CA 1
ATOM 818 C C . HIS A 1 113 ? 6.395 -24.969 -16.984 1 89.44 113 HIS A C 1
ATOM 820 O O . HIS A 1 113 ? 7.508 -24.938 -16.453 1 89.44 113 HIS A O 1
ATOM 826 N N . TYR A 1 114 ? 5.773 -26.156 -17.219 1 92.12 114 TYR A N 1
ATOM 827 C CA . TYR A 1 114 ? 6.324 -27.344 -16.562 1 92.12 114 TYR A CA 1
ATOM 828 C C . TYR A 1 114 ? 6.719 -28.391 -17.594 1 92.12 114 TYR A C 1
ATOM 830 O O . TYR A 1 114 ? 7.43 -29.344 -17.281 1 92.12 114 TYR A O 1
ATOM 838 N N . GLY A 1 115 ? 6.277 -28.25 -18.812 1 92.19 115 GLY A N 1
ATOM 839 C CA . GLY A 1 115 ? 6.465 -29.328 -19.766 1 92.19 115 GLY A CA 1
ATOM 840 C C . GLY A 1 115 ? 5.664 -30.578 -19.438 1 92.19 115 GLY A C 1
ATOM 841 O O . GLY A 1 115 ? 4.711 -30.516 -18.656 1 92.19 115 GLY A O 1
ATOM 842 N N . VAL A 1 116 ? 6 -31.734 -20.141 1 95.56 116 VAL A N 1
ATOM 843 C CA . VAL A 1 116 ? 5.285 -32.969 -19.844 1 95.56 116 VAL A CA 1
ATOM 844 C C . VAL A 1 116 ? 6.23 -34.156 -20 1 95.56 116 VAL A C 1
ATOM 846 O O . VAL A 1 116 ? 7.066 -34.188 -20.891 1 95.56 116 VAL A O 1
ATOM 849 N N . CYS A 1 117 ? 6.141 -35.062 -19.047 1 95.44 117 CYS A N 1
ATOM 850 C CA . CYS A 1 117 ? 6.957 -36.281 -19.062 1 95.44 117 CYS A CA 1
ATOM 851 C C . CYS A 1 117 ? 6.242 -37.406 -19.781 1 95.44 117 CYS A C 1
ATOM 853 O O . CYS A 1 117 ? 5.062 -37.281 -20.125 1 95.44 117 CYS A O 1
ATOM 855 N N . PRO A 1 118 ? 6.98 -38.438 -20.109 1 95.81 118 PRO A N 1
ATOM 856 C CA . PRO A 1 118 ? 6.324 -39.625 -20.703 1 95.81 118 PRO A CA 1
ATOM 857 C C . PRO A 1 118 ? 5.297 -40.25 -19.766 1 95.81 118 PRO A C 1
ATOM 859 O O . PRO A 1 118 ? 5.453 -40.188 -18.547 1 95.81 118 PRO A O 1
ATOM 862 N N . GLU A 1 119 ? 4.293 -40.844 -20.375 1 95.5 119 GLU A N 1
ATOM 863 C CA . GLU A 1 119 ? 3.225 -41.5 -19.609 1 95.5 119 GLU A CA 1
ATOM 864 C C . GLU A 1 119 ? 3.777 -42.562 -18.688 1 95.5 119 GLU A C 1
ATOM 866 O O . GLU A 1 119 ? 3.242 -42.781 -17.594 1 95.5 119 GLU A O 1
ATOM 871 N N . SER A 1 120 ? 4.902 -43.188 -19 1 94.69 120 SER A N 1
ATOM 872 C CA . SER A 1 120 ? 5.496 -44.25 -18.203 1 94.69 120 SER A CA 1
ATOM 873 C C . SER A 1 120 ? 5.969 -43.719 -16.859 1 94.69 120 SER A C 1
ATOM 875 O O . SER A 1 120 ? 5.988 -44.469 -15.867 1 94.69 120 SER A O 1
ATOM 877 N N . LEU A 1 121 ? 6.301 -42.438 -16.781 1 94.62 121 LEU A N 1
ATOM 878 C CA . LEU A 1 121 ? 6.812 -41.844 -15.555 1 94.62 121 LEU A CA 1
ATOM 879 C C . LEU A 1 121 ? 5.672 -41.375 -14.664 1 94.62 121 LEU A C 1
ATOM 881 O O . LEU A 1 121 ? 5.824 -41.281 -13.445 1 94.62 121 LEU A O 1
ATOM 885 N N . TRP A 1 122 ? 4.531 -41.094 -15.289 1 95.19 122 TRP A N 1
ATOM 886 C CA . TRP A 1 122 ? 3.365 -40.625 -14.539 1 95.19 122 TRP A CA 1
ATOM 887 C C . TRP A 1 122 ? 2.076 -41.094 -15.203 1 95.19 122 TRP A C 1
ATOM 889 O O . TRP A 1 122 ? 1.334 -40.312 -15.773 1 95.19 122 TRP A O 1
ATOM 899 N N . PRO A 1 123 ? 1.775 -42.312 -15.016 1 92.56 123 PRO A N 1
ATOM 900 C CA . PRO A 1 123 ? 0.593 -42.875 -15.672 1 92.56 123 PRO A CA 1
ATOM 901 C C . PRO A 1 123 ? -0.714 -42.406 -15.039 1 92.56 123 PRO A C 1
ATOM 903 O O . PRO A 1 123 ? -0.721 -41.938 -13.898 1 92.56 123 PRO A O 1
ATOM 906 N N . ASP A 1 124 ? -1.712 -42.594 -15.867 1 88.62 124 ASP A N 1
ATOM 907 C CA . ASP A 1 124 ? -3.037 -42.281 -15.336 1 88.62 124 ASP A CA 1
ATOM 908 C C . ASP A 1 124 ? -3.377 -43.188 -14.148 1 88.62 124 ASP A C 1
ATOM 910 O O . ASP A 1 124 ? -3.004 -44.344 -14.133 1 88.62 124 ASP A O 1
ATOM 914 N N . GLY A 1 125 ? -3.98 -42.719 -13.164 1 81.44 125 GLY A N 1
ATOM 915 C CA . GLY A 1 125 ? -4.371 -43.5 -12.016 1 81.44 125 GLY A CA 1
ATOM 916 C C . GLY A 1 125 ? -3.291 -43.594 -10.953 1 81.44 125 GLY A C 1
ATOM 917 O O . GLY A 1 125 ? -3.488 -44.219 -9.906 1 81.44 125 GLY A O 1
ATOM 918 N N . SER A 1 126 ? -2.154 -43.062 -11.344 1 83.31 126 SER A N 1
ATOM 919 C CA . SER A 1 126 ? -1.098 -43.031 -10.336 1 83.31 126 SER A CA 1
ATOM 920 C C . SER A 1 126 ? -1.603 -42.438 -9.023 1 83.31 126 SER A C 1
ATOM 922 O O . SER A 1 126 ? -2.402 -41.5 -9.023 1 83.31 126 SER A O 1
ATOM 924 N N . GLY A 1 127 ? -1.132 -43.031 -7.918 1 78.81 127 GLY A N 1
ATOM 925 C CA . GLY A 1 127 ? -1.516 -42.562 -6.598 1 78.81 127 GLY A CA 1
ATOM 926 C C . GLY A 1 127 ? -0.751 -41.312 -6.16 1 78.81 127 GLY A C 1
ATOM 927 O O . GLY A 1 127 ? -1.174 -40.625 -5.242 1 78.81 127 GLY A O 1
ATOM 928 N N . SER A 1 128 ? 0.277 -41.094 -6.789 1 82 128 SER A N 1
ATOM 929 C CA . SER A 1 128 ? 1.096 -39.969 -6.383 1 82 128 SER A CA 1
ATOM 930 C C . SER A 1 128 ? 0.764 -38.719 -7.203 1 82 128 SER A C 1
ATOM 932 O O . SER A 1 128 ? 0.695 -38.781 -8.43 1 82 128 SER A O 1
ATOM 934 N N . ASP A 1 129 ? 0.591 -37.656 -6.508 1 83.62 129 ASP A N 1
ATOM 935 C CA . ASP A 1 129 ? 0.323 -36.375 -7.172 1 83.62 129 ASP A CA 1
ATOM 936 C C . ASP A 1 129 ? 1.56 -35.469 -7.16 1 83.62 129 ASP A C 1
ATOM 938 O O . ASP A 1 129 ? 1.489 -34.312 -7.547 1 83.62 129 ASP A O 1
ATOM 942 N N . ALA A 1 130 ? 2.68 -36.062 -6.773 1 85.38 130 ALA A N 1
ATOM 943 C CA . ALA A 1 130 ? 3.859 -35.219 -6.555 1 85.38 130 ALA A CA 1
ATOM 944 C C . ALA A 1 130 ? 4.668 -35.062 -7.836 1 85.38 130 ALA A C 1
ATOM 946 O O . ALA A 1 130 ? 4.887 -36.031 -8.562 1 85.38 130 ALA A O 1
ATOM 947 N N . LEU A 1 131 ? 5.039 -33.875 -8.18 1 89.81 131 LEU A N 1
ATOM 948 C CA . LEU A 1 131 ? 6.027 -33.625 -9.219 1 89.81 131 LEU A CA 1
ATOM 949 C C . LEU A 1 131 ? 7.438 -33.906 -8.719 1 89.81 131 LEU A C 1
ATOM 951 O O . LEU A 1 131 ? 8.078 -33.031 -8.133 1 89.81 131 LEU A O 1
ATOM 955 N N . THR A 1 132 ? 7.91 -35.062 -8.961 1 88.69 132 THR A N 1
ATOM 956 C CA . THR A 1 132 ? 9.242 -35.469 -8.523 1 88.69 132 THR A CA 1
ATOM 957 C C . THR A 1 132 ? 10.312 -34.875 -9.43 1 88.69 132 THR A C 1
ATOM 959 O O . THR A 1 132 ? 10.008 -34.375 -10.508 1 88.69 132 THR A O 1
ATOM 962 N N . ALA A 1 133 ? 11.57 -34.906 -8.969 1 88.94 133 ALA A N 1
ATOM 963 C CA . ALA A 1 133 ? 12.688 -34.406 -9.758 1 88.94 133 ALA A CA 1
ATOM 964 C C . ALA A 1 133 ? 12.812 -35.156 -11.078 1 88.94 133 ALA A C 1
ATOM 966 O O . ALA A 1 133 ? 13.125 -34.562 -12.109 1 88.94 133 ALA A O 1
ATOM 967 N N . GLU A 1 134 ? 12.562 -36.438 -11.023 1 91.44 134 GLU A N 1
ATOM 968 C CA . GLU A 1 134 ? 12.648 -37.281 -12.227 1 91.44 134 GLU A CA 1
ATOM 969 C C . GLU A 1 134 ? 11.609 -36.844 -13.258 1 91.44 134 GLU A C 1
ATOM 971 O O . GLU A 1 134 ? 11.93 -36.688 -14.438 1 91.44 134 GLU A O 1
ATOM 976 N N . ARG A 1 135 ? 10.414 -36.719 -12.805 1 93.44 135 ARG A N 1
ATOM 977 C CA . ARG A 1 135 ? 9.336 -36.281 -13.688 1 93.44 135 ARG A CA 1
ATOM 978 C C . ARG A 1 135 ? 9.625 -34.906 -14.266 1 93.44 135 ARG A C 1
ATOM 980 O O . ARG A 1 135 ? 9.445 -34.688 -15.461 1 93.44 135 ARG A O 1
ATOM 987 N N . ALA A 1 136 ? 10.086 -34.031 -13.406 1 91.5 136 ALA A N 1
ATOM 988 C CA . ALA A 1 136 ? 10.375 -32.656 -13.82 1 91.5 136 ALA A CA 1
ATOM 989 C C . ALA A 1 136 ? 11.484 -32.625 -14.867 1 91.5 136 ALA A C 1
ATOM 991 O O . ALA A 1 136 ? 11.398 -31.875 -15.852 1 91.5 136 ALA A O 1
ATOM 992 N N . LYS A 1 137 ? 12.508 -33.344 -14.672 1 90.12 137 LYS A N 1
ATOM 993 C CA . LYS A 1 137 ? 13.625 -33.375 -15.617 1 90.12 137 LYS A CA 1
ATOM 994 C C . LYS A 1 137 ? 13.18 -33.938 -16.953 1 90.12 137 LYS A C 1
ATOM 996 O O . LYS A 1 137 ? 13.516 -33.406 -18.016 1 90.12 137 LYS A O 1
ATOM 1001 N N . ALA A 1 138 ? 12.422 -34.969 -16.938 1 92.25 138 ALA A N 1
ATOM 1002 C CA . ALA A 1 138 ? 11.93 -35.594 -18.172 1 92.25 138 ALA A CA 1
ATOM 1003 C C . ALA A 1 138 ? 10.992 -34.656 -18.922 1 92.25 138 ALA A C 1
ATOM 1005 O O . ALA A 1 138 ? 10.961 -34.656 -20.141 1 92.25 138 ALA A O 1
ATOM 1006 N N . ALA A 1 139 ? 10.266 -33.906 -18.203 1 93.44 139 ALA A N 1
ATOM 1007 C CA . ALA A 1 139 ? 9.242 -33 -18.766 1 93.44 139 ALA A CA 1
ATOM 1008 C C . ALA A 1 139 ? 9.883 -31.906 -19.609 1 93.44 139 ALA A C 1
ATOM 1010 O O . ALA A 1 139 ? 9.227 -31.344 -20.5 1 93.44 139 ALA A O 1
ATOM 1011 N N . ARG A 1 140 ? 11.102 -31.625 -19.391 1 87.94 140 ARG A N 1
ATOM 1012 C CA . ARG A 1 140 ? 11.797 -30.578 -20.141 1 87.94 140 ARG A CA 1
ATOM 1013 C C . ARG A 1 140 ? 12.008 -31 -21.594 1 87.94 140 ARG A C 1
ATOM 1015 O O . ARG A 1 140 ? 12.305 -30.172 -22.453 1 87.94 140 ARG A O 1
ATOM 1022 N N . GLY A 1 141 ? 11.867 -32.219 -21.797 1 87.38 141 GLY A N 1
ATOM 1023 C CA . GLY A 1 141 ? 12.07 -32.75 -23.141 1 87.38 141 GLY A CA 1
ATOM 1024 C C . GLY A 1 141 ? 10.93 -32.406 -24.078 1 87.38 141 GLY A C 1
ATOM 1025 O O . GLY A 1 141 ? 11.094 -32.438 -25.297 1 87.38 141 GLY A O 1
ATOM 1026 N N . VAL A 1 142 ? 9.789 -32.219 -23.578 1 92 142 VAL A N 1
ATOM 1027 C CA . VAL A 1 142 ? 8.609 -31.844 -24.359 1 92 142 VAL A CA 1
ATOM 1028 C C . VAL A 1 142 ? 7.973 -30.594 -23.797 1 92 142 VAL A C 1
ATOM 1030 O O . VAL A 1 142 ? 7.324 -30.625 -22.75 1 92 142 VAL A O 1
ATOM 1033 N N . THR A 1 143 ? 8.156 -29.5 -24.5 1 89.06 143 THR A N 1
ATOM 1034 C CA . THR A 1 143 ? 7.68 -28.219 -24 1 89.06 143 THR A CA 1
ATOM 1035 C C . THR A 1 143 ? 6.859 -27.5 -25.062 1 89.06 143 THR A C 1
ATOM 1037 O O . THR A 1 143 ? 6.871 -27.891 -26.234 1 89.06 143 THR A O 1
ATOM 1040 N N . LEU A 1 144 ? 6.113 -26.5 -24.594 1 87.75 144 LEU A N 1
ATOM 1041 C CA . LEU A 1 144 ? 5.27 -25.703 -25.469 1 87.75 144 LEU A CA 1
ATOM 1042 C C . LEU A 1 144 ? 6.09 -24.625 -26.172 1 87.75 144 LEU A C 1
ATOM 1044 O O . LEU A 1 144 ? 6.828 -23.875 -25.531 1 87.75 144 LEU A O 1
ATOM 1048 N N . GLY A 1 145 ? 5.996 -24.625 -27.438 1 80.31 145 GLY A N 1
ATOM 1049 C CA . GLY A 1 145 ? 6.672 -23.609 -28.219 1 80.31 145 GLY A CA 1
ATOM 1050 C C . GLY A 1 145 ? 5.836 -22.344 -28.406 1 80.31 145 GLY A C 1
ATOM 1051 O O . GLY A 1 145 ? 6.223 -21.266 -27.953 1 80.31 145 GLY A O 1
ATOM 1052 N N . ALA A 1 146 ? 4.754 -22.484 -29.094 1 80.94 146 ALA A N 1
ATOM 1053 C CA . ALA A 1 146 ? 3.83 -21.375 -29.344 1 80.94 146 ALA A CA 1
ATOM 1054 C C . ALA A 1 146 ? 2.381 -21.859 -29.266 1 80.94 146 ALA A C 1
ATOM 1056 O O . ALA A 1 146 ? 2.092 -23.031 -29.5 1 80.94 146 ALA A O 1
ATOM 1057 N N . TYR A 1 147 ? 1.577 -20.938 -28.859 1 85.94 147 TYR A N 1
ATOM 1058 C CA . TYR A 1 147 ? 0.149 -21.234 -28.875 1 85.94 147 TYR A CA 1
ATOM 1059 C C . TYR A 1 147 ? -0.669 -19.984 -29.172 1 85.94 147 TYR A C 1
ATOM 1061 O O . TYR A 1 147 ? -0.275 -18.875 -28.797 1 85.94 147 TYR A O 1
ATOM 1069 N N . TYR A 1 148 ? -1.783 -20.109 -29.891 1 84.81 148 TYR A N 1
ATOM 1070 C CA . TYR A 1 148 ? -2.66 -19.031 -30.297 1 84.81 148 TYR A CA 1
ATOM 1071 C C . TYR A 1 148 ? -4.121 -19.375 -30.047 1 84.81 148 TYR A C 1
ATOM 1073 O O . TYR A 1 148 ? -4.531 -20.531 -30.234 1 84.81 148 TYR A O 1
ATOM 1081 N N . ARG A 1 149 ? -4.824 -18.328 -29.641 1 87.81 149 ARG A N 1
ATOM 1082 C CA . ARG A 1 149 ? -6.273 -18.484 -29.531 1 87.81 149 ARG A CA 1
ATOM 1083 C C . ARG A 1 149 ? -6.938 -18.422 -30.891 1 87.81 149 ARG A C 1
ATOM 1085 O O . ARG A 1 149 ? -6.57 -17.594 -31.734 1 87.81 149 ARG A O 1
ATOM 1092 N N . VAL A 1 150 ? -7.809 -19.391 -31.141 1 89.19 150 VAL A N 1
ATOM 1093 C CA . VAL A 1 150 ? -8.555 -19.375 -32.406 1 89.19 150 VAL A CA 1
ATOM 1094 C C . VAL A 1 150 ? -9.961 -18.844 -32.156 1 89.19 150 VAL A C 1
ATOM 1096 O O . VAL A 1 150 ? -10.742 -19.438 -31.406 1 89.19 150 VAL A O 1
ATOM 1099 N N . LEU A 1 151 ? -10.258 -17.734 -32.812 1 84.56 151 LEU A N 1
ATOM 1100 C CA . LEU A 1 151 ? -11.578 -17.141 -32.625 1 84.56 151 LEU A CA 1
ATOM 1101 C C . LEU A 1 151 ? -12.648 -18.016 -33.281 1 84.56 151 LEU A C 1
ATOM 1103 O O . LEU A 1 151 ? -12.367 -18.75 -34.219 1 84.56 151 LEU A O 1
ATOM 1107 N N . PRO A 1 152 ? -13.852 -17.906 -32.75 1 87.19 152 PRO A N 1
ATOM 1108 C CA . PRO A 1 152 ? -14.906 -18.797 -33.219 1 87.19 152 PRO A CA 1
ATOM 1109 C C . PRO A 1 152 ? -15.453 -18.391 -34.594 1 87.19 152 PRO A C 1
ATOM 1111 O O . PRO A 1 152 ? -16.672 -18.219 -34.75 1 87.19 152 PRO A O 1
ATOM 1114 N N . GLY A 1 153 ? -14.609 -18.266 -35.531 1 85.56 153 GLY A N 1
ATOM 1115 C CA . GLY A 1 153 ? -14.938 -18.094 -36.938 1 85.56 153 GLY A CA 1
ATOM 1116 C C . GLY A 1 153 ? -14.648 -19.344 -37.781 1 85.56 153 GLY A C 1
ATOM 1117 O O . GLY A 1 153 ? -13.594 -19.953 -37.625 1 85.56 153 GLY A O 1
ATOM 1118 N N . LEU A 1 154 ? -15.641 -19.703 -38.625 1 86.81 154 LEU A N 1
ATOM 1119 C CA . LEU A 1 154 ? -15.508 -20.922 -39.406 1 86.81 154 LEU A CA 1
ATOM 1120 C C . LEU A 1 154 ? -14.234 -20.906 -40.25 1 86.81 154 LEU A C 1
ATOM 1122 O O . LEU A 1 154 ? -13.508 -21.891 -40.312 1 86.81 154 LEU A O 1
ATOM 1126 N N . ASN A 1 155 ? -14.008 -19.781 -40.812 1 81.69 155 ASN A N 1
ATOM 1127 C CA . ASN A 1 155 ? -12.82 -19.656 -41.656 1 81.69 155 ASN A CA 1
ATOM 1128 C C . ASN A 1 155 ? -11.539 -19.812 -40.844 1 81.69 155 ASN A C 1
ATOM 1130 O O . ASN A 1 155 ? -10.57 -20.422 -41.312 1 81.69 155 ASN A O 1
ATOM 1134 N N . ASP A 1 156 ? -11.562 -19.281 -39.719 1 88.56 156 ASP A N 1
ATOM 1135 C CA . ASP A 1 156 ? -10.398 -19.375 -38.812 1 88.56 156 ASP A CA 1
ATOM 1136 C C . ASP A 1 156 ? -10.133 -20.828 -38.406 1 88.56 156 ASP A C 1
ATOM 1138 O O . ASP A 1 156 ? -8.984 -21.266 -38.375 1 88.56 156 ASP A O 1
ATOM 1142 N N . TRP A 1 157 ? -11.227 -21.516 -38.156 1 92.44 157 TRP A N 1
ATOM 1143 C CA . TRP A 1 157 ? -11.102 -22.906 -37.75 1 92.44 157 TRP A CA 1
ATOM 1144 C C . 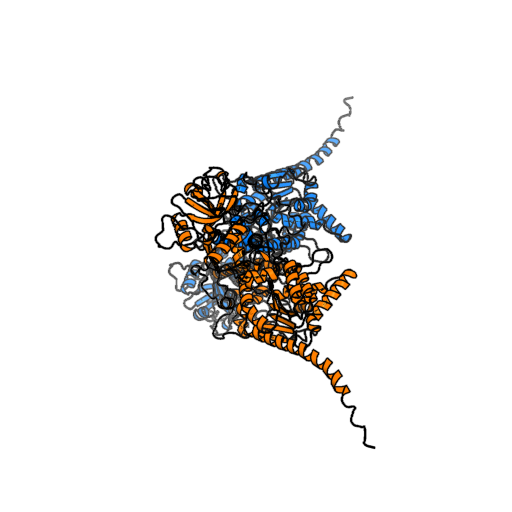TRP A 1 157 ? -10.602 -23.766 -38.906 1 92.44 157 TRP A C 1
ATOM 1146 O O . TRP A 1 157 ? -9.695 -24.594 -38.719 1 92.44 157 TRP A O 1
ATOM 1156 N N . HIS A 1 158 ? -11.117 -23.531 -40.062 1 91.31 158 HIS A N 1
ATOM 1157 C CA . HIS A 1 158 ? -10.688 -24.297 -41.25 1 91.31 158 HIS A CA 1
ATOM 1158 C C . HIS A 1 158 ? -9.211 -24.047 -41.531 1 91.31 158 HIS A C 1
ATOM 1160 O O . HIS A 1 158 ? -8.453 -24.984 -41.812 1 91.31 158 HIS A O 1
ATOM 1166 N N . ALA A 1 159 ? -8.883 -22.828 -41.469 1 87.56 159 ALA A N 1
ATOM 1167 C CA . ALA A 1 159 ? -7.5 -22.453 -41.75 1 87.56 159 ALA A CA 1
ATOM 1168 C C . ALA A 1 159 ? -6.543 -23.047 -40.719 1 87.56 159 ALA A C 1
ATOM 1170 O O . ALA A 1 159 ? -5.469 -23.547 -41.062 1 87.56 159 ALA A O 1
ATOM 1171 N N . ALA A 1 160 ? -6.961 -22.953 -39.5 1 90.31 160 ALA A N 1
ATOM 1172 C CA . ALA A 1 160 ? -6.117 -23.469 -38.406 1 90.31 160 ALA A CA 1
ATOM 1173 C C . ALA A 1 160 ? -5.91 -24.969 -38.531 1 90.31 160 ALA A C 1
ATOM 1175 O O . ALA A 1 160 ? -4.797 -25.469 -38.344 1 90.31 160 ALA A O 1
ATOM 1176 N N . LEU A 1 161 ? -6.949 -25.672 -38.906 1 91.94 161 LEU A N 1
ATOM 1177 C CA . LEU A 1 161 ? -6.871 -27.125 -39.062 1 91.94 161 LEU A CA 1
ATOM 1178 C C . LEU A 1 161 ? -5.977 -27.5 -40.25 1 91.94 161 LEU A C 1
ATOM 1180 O O . LEU A 1 161 ? -5.254 -28.484 -40.188 1 91.94 161 LEU A O 1
ATOM 1184 N N . THR A 1 162 ? -6.02 -26.656 -41.156 1 86.06 162 THR A N 1
ATOM 1185 C CA . THR A 1 162 ? -5.199 -26.891 -42.344 1 86.06 162 THR A CA 1
ATOM 1186 C C . THR A 1 162 ? -3.73 -26.609 -42.062 1 86.06 162 THR A C 1
ATOM 1188 O O . THR A 1 162 ? -2.848 -27.344 -42.5 1 86.06 162 THR A O 1
ATOM 1191 N N . ASP A 1 163 ? -3.486 -25.656 -41.344 1 84.44 163 ASP A N 1
ATOM 1192 C CA . ASP A 1 163 ? -2.127 -25.188 -41.094 1 84.44 163 ASP A CA 1
ATOM 1193 C C . ASP A 1 163 ? -1.443 -26.062 -40.031 1 84.44 163 ASP A C 1
ATOM 1195 O O . ASP A 1 163 ? -0.256 -26.375 -40.156 1 84.44 163 ASP A O 1
ATOM 1199 N N . VAL A 1 164 ? -2.24 -26.453 -38.969 1 85.88 164 VAL A N 1
ATOM 1200 C CA . VAL A 1 164 ? -1.58 -27.031 -37.812 1 85.88 164 VAL A CA 1
ATOM 1201 C C . VAL A 1 164 ? -2.006 -28.484 -37.625 1 85.88 164 VAL A C 1
ATOM 1203 O O . VAL A 1 164 ? -1.3 -29.281 -37 1 85.88 164 VAL A O 1
ATOM 1206 N N . GLY A 1 165 ? -3.121 -28.781 -38.125 1 87.5 165 GLY A N 1
ATOM 1207 C CA . GLY A 1 165 ? -3.527 -30.188 -38.156 1 87.5 165 GLY A CA 1
ATOM 1208 C C . GLY A 1 165 ? -4.539 -30.531 -37.094 1 87.5 165 GLY A C 1
ATOM 1209 O O . GLY A 1 165 ? -5.262 -31.516 -37.188 1 87.5 165 GLY A O 1
ATOM 1210 N N . ALA A 1 166 ? -4.48 -29.781 -35.969 1 94.31 166 ALA A N 1
ATOM 1211 C CA . ALA A 1 166 ? -5.426 -30.078 -34.906 1 94.31 166 ALA A CA 1
ATOM 1212 C C . ALA A 1 166 ? -5.668 -28.844 -34.031 1 94.31 166 ALA A C 1
ATOM 1214 O O . ALA A 1 166 ? -4.797 -27.984 -33.906 1 94.31 166 ALA A O 1
ATOM 1215 N N . LEU A 1 167 ? -6.895 -28.812 -33.438 1 95.94 167 LEU A N 1
ATOM 1216 C CA . LEU A 1 167 ? -7.289 -27.766 -32.469 1 95.94 167 LEU A CA 1
ATOM 1217 C C . LEU A 1 167 ? -7.598 -28.359 -31.109 1 95.94 167 LEU A C 1
ATOM 1219 O O . LEU A 1 167 ? -8.25 -29.406 -31.016 1 95.94 167 LEU A O 1
ATOM 1223 N N . LEU A 1 168 ? -7.02 -27.734 -30.078 1 96.5 168 LEU A N 1
ATOM 1224 C CA . LEU A 1 168 ? -7.477 -28 -28.719 1 96.5 168 LEU A CA 1
ATOM 1225 C C . LEU A 1 168 ? -8.742 -27.203 -28.422 1 96.5 168 LEU A C 1
ATOM 1227 O O . LEU A 1 168 ? -8.734 -25.969 -28.438 1 96.5 168 LEU A O 1
ATOM 1231 N N . VAL A 1 169 ? -9.836 -27.922 -28.031 1 96.62 169 VAL A N 1
ATOM 1232 C CA . VAL A 1 169 ? -11.133 -27.25 -28.016 1 96.62 169 VAL A CA 1
ATOM 1233 C C . VAL A 1 169 ? -11.875 -27.594 -26.719 1 96.62 169 VAL A C 1
ATOM 1235 O O . VAL A 1 169 ? -11.695 -28.672 -26.156 1 96.62 169 VAL A O 1
ATOM 1238 N N . SER A 1 170 ? -12.617 -26.609 -26.234 1 94.62 170 SER A N 1
ATOM 1239 C CA . SER A 1 170 ? -13.633 -26.859 -25.203 1 94.62 170 SER A CA 1
ATOM 1240 C C . SER A 1 170 ? -15.016 -26.453 -25.688 1 94.62 170 SER A C 1
ATOM 1242 O O . SER A 1 170 ? -15.156 -25.484 -26.453 1 94.62 170 SER A O 1
ATOM 1244 N N . ALA A 1 171 ? -16.016 -27.172 -25.281 1 93.56 171 ALA A N 1
ATOM 1245 C CA . ALA A 1 171 ? -17.406 -26.906 -25.641 1 93.56 171 ALA A CA 1
ATOM 1246 C C . ALA A 1 171 ? -18.359 -27.453 -24.594 1 93.56 171 ALA A C 1
ATOM 1248 O O . ALA A 1 171 ? -17.969 -28.281 -23.75 1 93.56 171 ALA A O 1
ATOM 1249 N N . GLU A 1 172 ? -19.562 -26.953 -24.625 1 91.81 172 GLU A N 1
ATOM 1250 C CA . GLU A 1 172 ? -20.641 -27.547 -23.828 1 91.81 172 GLU A CA 1
ATOM 1251 C C . GLU A 1 172 ? -21.203 -28.797 -24.516 1 91.81 172 GLU A C 1
ATOM 1253 O O . GLU A 1 172 ? -21.641 -28.734 -25.672 1 91.81 172 GLU A O 1
ATOM 1258 N N . ILE A 1 173 ? -21.062 -29.875 -23.828 1 92.31 173 ILE A N 1
ATOM 1259 C CA . ILE A 1 173 ? -21.547 -31.109 -24.453 1 92.31 173 ILE A CA 1
ATOM 1260 C C . ILE A 1 173 ? -22.953 -31.438 -23.938 1 92.31 173 ILE A C 1
ATOM 1262 O O . ILE A 1 173 ? -23.359 -30.953 -22.875 1 92.31 173 ILE A O 1
ATOM 1266 N N . HIS A 1 174 ? -23.734 -32.219 -24.734 1 92.44 174 HIS A N 1
ATOM 1267 C CA . HIS A 1 174 ? -25.125 -32.594 -24.469 1 92.44 174 HIS A CA 1
ATOM 1268 C C . HIS A 1 174 ? -25.391 -34.062 -24.781 1 92.44 174 HIS A C 1
ATOM 1270 O O . HIS A 1 174 ? -24.453 -34.812 -25.094 1 92.44 174 HIS A O 1
ATOM 1276 N N . GLU A 1 175 ? -26.609 -34.438 -24.734 1 90.75 175 GLU A N 1
ATOM 1277 C CA . GLU A 1 175 ? -27 -35.844 -24.859 1 90.75 175 GLU A CA 1
ATOM 1278 C C . GLU A 1 175 ? -26.625 -36.406 -26.234 1 90.75 175 GLU A C 1
ATOM 1280 O O . GLU A 1 175 ? -26.391 -37.594 -26.375 1 90.75 175 GLU A O 1
ATOM 1285 N N . GLY A 1 176 ? -26.484 -35.594 -27.172 1 91.69 176 GLY A N 1
ATOM 1286 C CA . GLY A 1 176 ? -26.125 -36 -28.516 1 91.69 176 GLY A CA 1
ATOM 1287 C C . GLY A 1 176 ? -24.703 -36.562 -28.609 1 91.69 176 GLY A C 1
ATOM 1288 O O . GLY A 1 176 ? -24.344 -37.188 -29.594 1 91.69 176 GLY A O 1
ATOM 1289 N N . TRP A 1 177 ? -23.938 -36.312 -27.609 1 92.62 177 TRP A N 1
ATOM 1290 C CA . TRP A 1 177 ? -22.547 -36.75 -27.609 1 92.62 177 TRP A CA 1
ATOM 1291 C C . TRP A 1 177 ? -22.453 -38.219 -27.172 1 92.62 177 TRP A C 1
ATOM 1293 O O . TRP A 1 177 ? -21.375 -38.812 -27.203 1 92.62 177 TRP A O 1
ATOM 1303 N N . ASP A 1 178 ? -23.578 -38.75 -26.797 1 89.94 178 ASP A N 1
ATOM 1304 C CA . ASP A 1 178 ? -23.625 -40.188 -26.562 1 89.94 178 ASP A CA 1
ATOM 1305 C C . ASP A 1 178 ? -23.625 -40.969 -27.875 1 89.94 178 ASP A C 1
ATOM 1307 O O . ASP A 1 178 ? -24.688 -41.344 -28.391 1 89.94 178 ASP A O 1
ATOM 1311 N N . CYS A 1 179 ? -22.438 -41.188 -28.359 1 88.12 179 CYS A N 1
ATOM 1312 C CA . CYS A 1 179 ? -22.219 -41.812 -29.656 1 88.12 179 CYS A CA 1
ATOM 1313 C C . CYS A 1 179 ? -21.422 -43.125 -29.531 1 88.12 179 CYS A C 1
ATOM 1315 O O . CYS A 1 179 ? -20.266 -43.188 -29.938 1 88.12 179 CYS A O 1
ATOM 1317 N N . PRO A 1 180 ? -22.078 -44.188 -29.062 1 87.88 180 PRO A N 1
ATOM 1318 C CA . PRO A 1 180 ? -21.328 -45.438 -28.969 1 87.88 180 PRO A CA 1
ATOM 1319 C C . PRO A 1 180 ? -20.969 -46.031 -30.328 1 87.88 180 PRO A C 1
ATOM 1321 O O . PRO A 1 180 ? -21.734 -45.875 -31.297 1 87.88 180 PRO A O 1
ATOM 1324 N N . PHE A 1 181 ? -19.828 -46.656 -30.375 1 88.25 181 PHE A N 1
ATOM 1325 C CA . PHE A 1 181 ? -19.344 -47.25 -31.609 1 88.25 181 PHE A CA 1
ATOM 1326 C C . PHE A 1 181 ? -19.484 -48.75 -31.578 1 88.25 181 PHE A C 1
ATOM 1328 O O . PHE A 1 181 ? -19.094 -49.406 -30.594 1 88.25 181 PHE A O 1
ATOM 1335 N N . ASP A 1 182 ? -20.125 -49.312 -32.625 1 85.56 182 ASP A N 1
ATOM 1336 C CA . ASP A 1 182 ? -20.266 -50.719 -32.875 1 85.56 182 ASP A CA 1
ATOM 1337 C C . ASP A 1 182 ? -19.688 -51.125 -34.219 1 85.56 182 ASP A C 1
ATOM 1339 O O . ASP A 1 182 ? -20.297 -50.812 -35.281 1 85.56 182 ASP A O 1
ATOM 1343 N N . PRO A 1 183 ? -18.531 -51.844 -34.156 1 81.56 183 PRO A N 1
ATOM 1344 C CA . PRO A 1 183 ? -17.891 -52.156 -35.438 1 81.56 183 PRO A CA 1
ATOM 1345 C C . PRO A 1 183 ? -18.781 -53 -36.344 1 81.56 183 PRO A C 1
ATOM 1347 O O . PRO A 1 183 ? -18.531 -53.062 -37.562 1 81.56 183 PRO A O 1
ATOM 1350 N N . GLN A 1 184 ? -19.828 -53.594 -35.844 1 80.94 184 GLN A N 1
ATOM 1351 C CA . GLN A 1 184 ? -20.688 -54.469 -36.625 1 80.94 184 GLN A CA 1
ATOM 1352 C C . GLN A 1 184 ? -21.812 -53.688 -37.312 1 80.94 184 GLN A C 1
ATOM 1354 O O . GLN A 1 184 ? -22.469 -54.219 -38.219 1 80.94 184 GLN A O 1
ATOM 1359 N N . LYS A 1 185 ? -21.922 -52.5 -36.938 1 80.88 185 LYS A N 1
ATOM 1360 C CA . LYS A 1 185 ? -22.969 -51.688 -37.531 1 80.88 185 LYS A CA 1
ATOM 1361 C C . LYS A 1 185 ? -22.453 -50.875 -38.719 1 80.88 185 LYS A C 1
ATOM 1363 O O . LYS A 1 185 ? -21.25 -50.688 -38.875 1 80.88 185 LYS A O 1
ATOM 1368 N N . PRO A 1 186 ? -23.375 -50.5 -39.594 1 78.81 186 PRO A N 1
ATOM 1369 C CA . PRO A 1 186 ? -22.938 -49.75 -40.781 1 78.81 186 PRO A CA 1
ATOM 1370 C C . PRO A 1 186 ? -22.172 -48.5 -40.438 1 78.81 186 PRO A C 1
ATOM 1372 O O . PRO A 1 186 ? -22.562 -47.75 -39.531 1 78.81 186 PRO A O 1
ATOM 1375 N N . ARG A 1 187 ? -21.078 -48.344 -41.188 1 75.81 187 ARG A N 1
ATOM 1376 C CA . ARG A 1 187 ? -20.125 -47.281 -40.938 1 75.81 187 ARG A CA 1
ATOM 1377 C C . ARG A 1 187 ? -20.75 -45.906 -41.188 1 75.81 187 ARG A C 1
ATOM 1379 O O . ARG A 1 187 ? -20.391 -44.938 -40.531 1 75.81 187 ARG A O 1
ATOM 1386 N N . ASP A 1 188 ? -21.703 -45.875 -42.062 1 77.25 188 ASP A N 1
ATOM 1387 C CA . ASP A 1 188 ? -22.234 -44.594 -42.531 1 77.25 188 ASP A CA 1
ATOM 1388 C C . ASP A 1 188 ? -23.203 -44 -41.5 1 77.25 188 ASP A C 1
ATOM 1390 O O . ASP A 1 188 ? -23.578 -42.844 -41.594 1 77.25 188 ASP A O 1
ATOM 1394 N N . ARG A 1 189 ? -23.469 -44.719 -40.5 1 78.88 189 ARG A N 1
ATOM 1395 C CA . ARG A 1 189 ? -24.469 -44.219 -39.562 1 78.88 189 ARG A CA 1
ATOM 1396 C C . ARG A 1 189 ? -23.891 -44.094 -38.156 1 78.88 189 ARG A C 1
ATOM 1398 O O . ARG A 1 189 ? -24.641 -44 -37.188 1 78.88 189 ARG A O 1
ATOM 1405 N N . GLN A 1 190 ? -22.656 -44.156 -38.125 1 87.12 190 GLN A N 1
ATOM 1406 C CA . GLN A 1 190 ? -22.062 -44.094 -36.781 1 87.12 190 GLN A CA 1
ATOM 1407 C C . GLN A 1 190 ? -21.172 -42.844 -36.625 1 87.12 190 GLN A C 1
ATOM 1409 O O . GLN A 1 190 ? -20.672 -42.312 -37.625 1 87.12 190 GLN A O 1
ATOM 1414 N N . GLY A 1 191 ? -21.031 -42.406 -35.406 1 93.06 191 GLY A N 1
ATOM 1415 C CA . GLY A 1 191 ? -20.109 -41.312 -35.094 1 93.06 191 GLY A CA 1
ATOM 1416 C C . GLY A 1 191 ? -20.641 -39.969 -35.5 1 93.06 191 GLY A C 1
ATOM 1417 O O . GLY A 1 191 ? -19.891 -39.094 -35.938 1 93.06 191 GLY A O 1
ATOM 1418 N N . LEU A 1 192 ? -21.906 -39.781 -35.531 1 93.62 192 LEU A N 1
ATOM 1419 C CA . LEU A 1 192 ? -22.547 -38.5 -35.812 1 93.62 192 LEU A CA 1
ATOM 1420 C C . LEU A 1 192 ? -23.141 -37.906 -34.531 1 93.62 192 LEU A C 1
ATOM 1422 O O . LEU A 1 192 ? -24.047 -38.5 -33.938 1 93.62 192 LEU A O 1
ATOM 1426 N N . ILE A 1 193 ? -22.641 -36.781 -34.094 1 93.94 193 ILE A N 1
ATOM 1427 C CA . ILE A 1 193 ? -23.188 -36.094 -32.938 1 93.94 193 ILE A CA 1
ATOM 1428 C C . ILE A 1 193 ? -24.469 -35.375 -33.344 1 93.94 193 ILE A C 1
ATOM 1430 O O . ILE A 1 193 ? -24.438 -34.438 -34.156 1 93.94 193 ILE A O 1
ATOM 1434 N N . VAL A 1 194 ? -25.562 -35.688 -32.688 1 91.62 194 VAL A N 1
ATOM 1435 C CA . VAL A 1 194 ? -26.859 -35.062 -32.969 1 91.62 194 VAL A CA 1
ATOM 1436 C C . VAL A 1 194 ? -27.031 -33.812 -32.125 1 91.62 194 VAL A C 1
ATOM 1438 O O . VAL A 1 194 ? -26.938 -33.875 -30.891 1 91.62 194 VAL A O 1
ATOM 1441 N N . PRO A 1 195 ? -27.203 -32.688 -32.844 1 90.75 195 PRO A N 1
ATOM 1442 C CA . PRO A 1 195 ? -27.391 -31.469 -32.062 1 90.75 195 PRO A CA 1
ATOM 1443 C C . PRO A 1 195 ? -28.609 -31.516 -31.141 1 90.75 195 PRO A C 1
ATOM 1445 O O . PRO A 1 195 ? -29.672 -31.953 -31.562 1 90.75 195 PRO A O 1
ATOM 1448 N N . VAL A 1 196 ? -28.438 -31.188 -29.891 1 87.38 196 VAL A N 1
ATOM 1449 C CA . VAL A 1 196 ? -29.5 -31.125 -28.906 1 87.38 196 VAL A CA 1
ATOM 1450 C C . VAL A 1 196 ? -29.438 -29.781 -28.172 1 87.38 196 VAL A C 1
ATOM 1452 O O . VAL A 1 196 ? -28.359 -29.328 -27.797 1 87.38 196 VAL A O 1
ATOM 1455 N N . ARG A 1 197 ? -30.594 -28.984 -28.047 1 76 197 ARG A N 1
ATOM 1456 C CA . ARG A 1 197 ? -30.688 -27.688 -27.406 1 76 197 ARG A CA 1
ATOM 1457 C C . ARG A 1 197 ? -30.844 -27.828 -25.891 1 76 197 ARG A C 1
ATOM 1459 O O . ARG A 1 197 ? -31.969 -27.828 -25.375 1 76 197 ARG A O 1
ATOM 1466 N N . SER A 1 198 ? -30 -28.406 -25.234 1 68.06 198 SER A N 1
ATOM 1467 C CA . SER A 1 198 ? -30.016 -28.438 -23.766 1 68.06 198 SER A CA 1
ATOM 1468 C C . SER A 1 198 ? -28.703 -27.891 -23.188 1 68.06 198 SER A C 1
ATOM 1470 O O . SER A 1 198 ? -27.688 -27.844 -23.875 1 68.06 198 SER A O 1
ATOM 1472 N N . GLY A 1 199 ? -28.859 -27.172 -22.062 1 67.06 199 GLY A N 1
ATOM 1473 C CA . GLY A 1 199 ? -27.688 -26.719 -21.344 1 67.06 199 GLY A CA 1
ATOM 1474 C C . GLY A 1 199 ? -26.688 -27.812 -21.062 1 67.06 199 GLY A C 1
ATOM 1475 O O . GLY A 1 199 ? -27.062 -28.984 -20.891 1 67.06 199 GLY A O 1
ATOM 1476 N N . GLY A 1 200 ? -25.344 -27.656 -21.422 1 75.56 200 GLY A N 1
ATOM 1477 C CA . GLY A 1 200 ? -24.406 -28.766 -21.266 1 75.56 200 GLY A CA 1
ATOM 1478 C C . GLY A 1 200 ? -23.266 -28.438 -20.312 1 75.56 200 GLY A C 1
ATOM 1479 O O . GLY A 1 200 ? -23.281 -27.422 -19.625 1 75.56 200 GLY A O 1
ATOM 1480 N N . THR A 1 201 ? -22.516 -29.5 -19.969 1 86.5 201 THR A N 1
ATOM 1481 C CA . THR A 1 201 ? -21.312 -29.438 -19.156 1 86.5 201 THR A CA 1
ATOM 1482 C C . THR A 1 201 ? -20.078 -29.219 -20.031 1 86.5 201 THR A C 1
ATOM 1484 O O . THR A 1 201 ? -19.984 -29.781 -21.125 1 86.5 201 THR A O 1
ATOM 1487 N N . GLY A 1 202 ? -19.203 -28.406 -19.625 1 90.69 202 GLY A N 1
ATOM 1488 C CA . GLY A 1 202 ? -17.984 -28.156 -20.391 1 90.69 202 GLY A CA 1
ATOM 1489 C C . GLY A 1 202 ? -17.109 -29.375 -20.531 1 90.69 202 GLY A C 1
ATOM 1490 O O . GLY A 1 202 ? -16.969 -30.172 -19.609 1 90.69 202 GLY A O 1
ATOM 1491 N N . HIS A 1 203 ? -16.594 -29.609 -21.75 1 93.44 203 HIS A N 1
ATOM 1492 C CA . HIS A 1 203 ? -15.711 -30.719 -22.094 1 93.44 203 HIS A CA 1
ATOM 1493 C C . HIS A 1 203 ? -14.594 -30.281 -23.031 1 93.44 203 HIS A C 1
ATOM 1495 O O . HIS A 1 203 ? -14.773 -29.359 -23.828 1 93.44 203 HIS A O 1
ATOM 1501 N N . ALA A 1 204 ? -13.43 -30.891 -22.766 1 95.94 204 ALA A N 1
ATOM 1502 C CA . ALA A 1 204 ? -12.289 -30.578 -23.609 1 95.94 204 ALA A CA 1
ATOM 1503 C C . ALA A 1 204 ? -11.945 -31.75 -24.516 1 95.94 204 ALA A C 1
ATOM 1505 O O . ALA A 1 204 ? -12 -32.906 -24.094 1 95.94 204 ALA A O 1
ATOM 1506 N N . PHE A 1 205 ? -11.641 -31.516 -25.797 1 96.94 205 PHE A N 1
ATOM 1507 C CA . PHE A 1 205 ? -11.32 -32.531 -26.812 1 96.94 205 PHE A CA 1
ATOM 1508 C C . PHE A 1 205 ? -10.531 -31.906 -27.953 1 96.94 205 PHE A C 1
ATOM 1510 O O . PHE A 1 205 ? -10.164 -30.734 -27.906 1 96.94 205 PHE A O 1
ATOM 1517 N N . LEU A 1 206 ? -10.211 -32.781 -28.953 1 97.44 206 LEU A N 1
ATOM 1518 C CA . LEU A 1 206 ? -9.508 -32.281 -30.141 1 97.44 206 LEU A CA 1
ATOM 1519 C C . LEU A 1 206 ? -10.438 -32.219 -31.344 1 97.44 206 LEU A C 1
ATOM 1521 O O . LEU A 1 206 ? -11.367 -33.031 -31.453 1 97.44 206 LEU A O 1
ATOM 1525 N N . VAL A 1 207 ? -10.219 -31.266 -32.125 1 97.19 207 VAL A N 1
ATOM 1526 C CA . VAL A 1 207 ? -10.727 -31.281 -33.5 1 97.19 207 VAL A CA 1
ATOM 1527 C C . VAL A 1 207 ? -9.586 -31.547 -34.469 1 97.19 207 VAL A C 1
ATOM 1529 O O . VAL A 1 207 ? -8.594 -30.797 -34.5 1 97.19 207 VAL A O 1
ATOM 1532 N N . VAL A 1 208 ? -9.75 -32.594 -35.312 1 96.31 208 VAL A N 1
ATOM 1533 C CA . VAL A 1 208 ? -8.594 -33.062 -36.062 1 96.31 208 VAL A CA 1
ATOM 1534 C C . VAL A 1 208 ? -8.875 -32.938 -37.562 1 96.31 208 VAL A C 1
ATOM 1536 O O . VAL A 1 208 ? -8.047 -33.344 -38.375 1 96.31 208 VAL A O 1
ATOM 1539 N N . GLY A 1 209 ? -9.953 -32.469 -37.938 1 94.62 209 GLY A N 1
ATOM 1540 C CA . GLY A 1 209 ? -10.305 -32.281 -39.344 1 94.62 209 GLY A CA 1
ATOM 1541 C C . GLY A 1 209 ? -11.711 -31.766 -39.531 1 94.62 209 GLY A C 1
ATOM 1542 O O . GLY A 1 209 ? -12.359 -31.328 -38.594 1 94.62 209 GLY A O 1
ATOM 1543 N N . TYR A 1 210 ? -12.094 -31.672 -40.844 1 94.06 210 TYR A N 1
ATOM 1544 C CA . TYR A 1 210 ? -13.438 -31.203 -41.156 1 94.06 210 TYR A CA 1
ATOM 1545 C C . TYR A 1 210 ? -13.93 -31.797 -42.469 1 94.06 210 TYR A C 1
ATOM 1547 O O . TYR A 1 210 ? -13.133 -32.312 -43.281 1 94.06 210 TYR A O 1
ATOM 1555 N N . THR A 1 211 ? -15.164 -31.891 -42.531 1 93.81 211 THR A N 1
ATOM 1556 C CA . THR A 1 211 ? -15.883 -32.25 -43.75 1 93.81 211 THR A CA 1
ATOM 1557 C C . THR A 1 211 ? -16.844 -31.141 -44.156 1 93.81 211 THR A C 1
ATOM 1559 O O . THR A 1 211 ? -16.828 -30.047 -43.594 1 93.81 211 THR A O 1
ATOM 1562 N N . GLU A 1 212 ? -17.625 -31.453 -45.188 1 91.12 212 GLU A N 1
ATOM 1563 C CA . GLU A 1 212 ? -18.609 -30.469 -45.625 1 91.12 212 GLU A CA 1
ATOM 1564 C C . GLU A 1 212 ? -19.719 -30.297 -44.562 1 91.12 212 GLU A C 1
ATOM 1566 O O . GLU A 1 212 ? -20.344 -29.234 -44.5 1 91.12 212 GLU A O 1
ATOM 1571 N N . ALA A 1 213 ? -19.797 -31.234 -43.688 1 92.44 213 ALA A N 1
ATOM 1572 C CA . ALA A 1 213 ? -20.953 -31.234 -42.781 1 92.44 213 ALA A CA 1
ATOM 1573 C C . ALA A 1 213 ? -20.547 -30.734 -41.406 1 92.44 213 ALA A C 1
ATOM 1575 O O . ALA A 1 213 ? -21.406 -30.375 -40.594 1 92.44 213 ALA A O 1
ATOM 1576 N N . GLY A 1 214 ? -19.312 -30.781 -41.156 1 96.12 214 GLY A N 1
ATOM 1577 C CA . GLY A 1 214 ? -18.906 -30.375 -39.812 1 96.12 214 GLY A CA 1
ATOM 1578 C C . GLY A 1 214 ? -17.453 -30.688 -39.531 1 96.12 214 GLY A C 1
ATOM 1579 O O . GLY A 1 214 ? -16.672 -30.969 -40.438 1 96.12 214 GLY A O 1
ATOM 1580 N N . PHE A 1 215 ? -17.125 -30.547 -38.188 1 96.62 215 PHE A N 1
ATOM 1581 C CA . PHE A 1 215 ? -15.766 -30.812 -37.75 1 96.62 215 PHE A CA 1
ATOM 1582 C C . PHE A 1 215 ? -15.617 -32.219 -37.219 1 96.62 215 PHE A C 1
ATOM 1584 O O . PHE A 1 215 ? -16.578 -32.812 -36.719 1 96.62 215 PHE A O 1
ATOM 1591 N N . LEU A 1 216 ? -14.461 -32.812 -37.344 1 96.25 216 LEU A N 1
ATOM 1592 C CA . LEU A 1 216 ? -14.164 -34.125 -36.844 1 96.25 216 LEU A CA 1
ATOM 1593 C C . LEU A 1 216 ? -13.508 -34.062 -35.469 1 96.25 216 LEU A C 1
ATOM 1595 O O . LEU A 1 216 ? -12.398 -33.531 -35.344 1 96.25 216 LEU A O 1
ATOM 1599 N N . VAL A 1 217 ? -14.203 -34.688 -34.5 1 97.06 217 VAL A N 1
ATOM 1600 C CA . VAL A 1 217 ? -13.789 -34.625 -33.094 1 97.06 217 VAL A CA 1
ATOM 1601 C C . VAL A 1 217 ? -13.008 -35.906 -32.75 1 97.06 217 VAL A C 1
ATOM 1603 O O . VAL A 1 217 ? -13.406 -37 -33.125 1 97.06 217 VAL A O 1
ATOM 1606 N N . LEU A 1 218 ? -11.844 -35.781 -32.156 1 96.25 218 LEU A N 1
ATOM 1607 C CA . LEU A 1 218 ? -11.156 -36.875 -31.484 1 96.25 218 LEU A CA 1
ATOM 1608 C C . LEU A 1 218 ? -11.352 -36.75 -29.969 1 96.25 218 LEU A C 1
ATOM 1610 O O . LEU A 1 218 ? -10.781 -35.875 -29.312 1 96.25 218 LEU A O 1
ATOM 1614 N N . ASN A 1 219 ? -12.102 -37.656 -29.438 1 94.75 219 ASN A N 1
ATOM 1615 C CA . ASN A 1 219 ? -12.461 -37.625 -28.031 1 94.75 219 ASN A CA 1
ATOM 1616 C C . ASN A 1 219 ? -11.547 -38.531 -27.203 1 94.75 219 ASN A C 1
ATOM 1618 O O . ASN A 1 219 ? -10.734 -39.281 -27.75 1 94.75 219 ASN A O 1
ATOM 1622 N N . SER A 1 220 ? -11.672 -38.344 -25.875 1 95.38 220 SER A N 1
ATOM 1623 C CA . SER A 1 220 ? -10.875 -39.156 -24.969 1 95.38 220 SER A CA 1
ATOM 1624 C C . SER A 1 220 ? -11.75 -40.156 -24.203 1 95.38 220 SER A C 1
ATOM 1626 O O . SER A 1 220 ? -11.562 -40.375 -23 1 95.38 220 SER A O 1
ATOM 1628 N N . TRP A 1 221 ? -12.695 -40.688 -24.906 1 93.62 221 TRP A N 1
ATOM 1629 C CA . TRP A 1 221 ? -13.609 -41.656 -24.281 1 93.62 221 TRP A CA 1
ATOM 1630 C C . TRP A 1 221 ? -13.383 -43.062 -24.812 1 93.62 221 TRP A C 1
ATOM 1632 O O . TRP A 1 221 ? -14.32 -43.844 -24.891 1 93.62 221 TRP A O 1
ATOM 1642 N N . GLY A 1 222 ? -12.195 -43.312 -25.359 1 91.38 222 GLY A N 1
ATOM 1643 C CA . GLY A 1 222 ? -11.805 -44.656 -25.781 1 91.38 222 GLY A CA 1
ATOM 1644 C C . GLY A 1 222 ? -12.289 -45 -27.172 1 91.38 222 GLY A C 1
ATOM 1645 O O . GLY A 1 222 ? -12.922 -44.188 -27.844 1 91.38 222 GLY A O 1
ATOM 1646 N N . ALA A 1 223 ? -11.969 -46.25 -27.547 1 90.31 223 ALA A N 1
ATOM 1647 C CA . ALA A 1 223 ? -12.25 -46.75 -28.891 1 90.31 223 ALA A CA 1
ATOM 1648 C C . ALA A 1 223 ? -13.711 -47.156 -29.031 1 90.31 223 ALA A C 1
ATOM 1650 O O . ALA A 1 223 ? -14.203 -47.344 -30.141 1 90.31 223 ALA A O 1
ATOM 1651 N N . ALA A 1 224 ? -14.391 -47.156 -27.984 1 89.94 224 ALA A N 1
ATOM 1652 C CA . ALA A 1 224 ? -15.789 -47.562 -28.016 1 89.94 224 ALA A CA 1
ATOM 1653 C C . ALA A 1 224 ? -16.719 -46.375 -28.281 1 89.94 224 ALA A C 1
ATOM 1655 O O . ALA A 1 224 ? -17.938 -46.5 -28.203 1 89.94 224 ALA A O 1
ATOM 1656 N N . TRP A 1 225 ? -16.188 -45.312 -28.531 1 93.5 225 TRP A N 1
ATOM 1657 C CA . TRP A 1 225 ? -16.938 -44.094 -28.812 1 93.5 225 TRP A CA 1
ATOM 1658 C C . TRP A 1 225 ? -16.703 -43.625 -30.234 1 93.5 225 TRP A C 1
ATOM 1660 O O . TRP A 1 225 ? -15.625 -43.812 -30.797 1 93.5 225 TRP A O 1
ATOM 1670 N N . GLY A 1 226 ? -17.719 -42.938 -30.844 1 94.12 226 GLY A N 1
ATOM 1671 C CA . GLY A 1 226 ? -17.594 -42.344 -32.156 1 94.12 226 GLY A CA 1
ATOM 1672 C C . GLY A 1 226 ? -17.781 -43.375 -33.281 1 94.12 226 GLY A C 1
ATOM 1673 O O . GLY A 1 226 ? -18.797 -44.031 -33.375 1 94.12 226 GLY A O 1
ATOM 1674 N N . GLY A 1 227 ? -16.734 -43.5 -34.156 1 91.56 227 GLY A N 1
ATOM 1675 C CA . GLY A 1 227 ? -16.781 -44.469 -35.25 1 91.56 227 GLY A CA 1
ATOM 1676 C C . GLY A 1 227 ? -17.109 -43.844 -36.594 1 91.56 227 GLY A C 1
ATOM 1677 O O . GLY A 1 227 ? -17.594 -44.531 -37.5 1 91.56 227 GLY A O 1
ATOM 1678 N N . TYR A 1 228 ? -16.938 -42.625 -36.656 1 92.19 228 TYR A N 1
ATOM 1679 C CA . TYR A 1 228 ? -17.172 -41.969 -37.938 1 92.19 228 TYR A CA 1
ATOM 1680 C C . TYR A 1 228 ? -16.312 -42.594 -39.031 1 92.19 228 TYR A C 1
ATOM 1682 O O . TYR A 1 228 ? -15.094 -42.656 -38.906 1 92.19 228 TYR A O 1
ATOM 1690 N N . ASP A 1 229 ? -16.938 -43 -40.188 1 87.38 229 ASP A N 1
ATOM 1691 C CA . ASP A 1 229 ? -16.281 -43.656 -41.312 1 87.38 229 ASP A CA 1
ATOM 1692 C C . ASP A 1 229 ? -15.445 -44.844 -40.875 1 87.38 229 ASP A C 1
ATOM 1694 O O . ASP A 1 229 ? -14.344 -45.062 -41.375 1 87.38 229 ASP A O 1
ATOM 1698 N N . GLY A 1 230 ? -15.805 -45.438 -39.75 1 86.25 230 GLY A N 1
ATOM 1699 C CA . GLY A 1 230 ? -15.172 -46.625 -39.25 1 86.25 230 GLY A CA 1
ATOM 1700 C C . GLY A 1 230 ? -13.984 -46.312 -38.344 1 86.25 230 GLY A C 1
ATOM 1701 O O . GLY A 1 230 ? -13.219 -47.219 -38 1 86.25 230 GLY A O 1
ATOM 1702 N N . ARG A 1 231 ? -13.797 -45.125 -38 1 88.75 231 ARG A N 1
ATOM 1703 C CA . ARG A 1 231 ? -12.641 -44.75 -37.188 1 88.75 231 ARG A CA 1
ATOM 1704 C C . ARG A 1 231 ? -13.023 -44.562 -35.75 1 88.75 231 ARG A C 1
ATOM 1706 O O . ARG A 1 231 ? -13.664 -43.562 -35.375 1 88.75 231 ARG A O 1
ATOM 1713 N N . PRO A 1 232 ? -12.523 -45.469 -34.875 1 89.44 232 PRO A N 1
ATOM 1714 C CA . PRO A 1 232 ? -12.875 -45.375 -33.469 1 89.44 232 PRO A CA 1
ATOM 1715 C C . PRO A 1 232 ? -12.391 -44.062 -32.812 1 89.44 232 PRO A C 1
ATOM 1717 O O . PRO A 1 232 ? -11.289 -43.594 -33.094 1 89.44 232 PRO A O 1
ATOM 1720 N N . GLY A 1 233 ? -13.18 -43.531 -31.938 1 93.38 233 GLY A N 1
ATOM 1721 C CA . GLY A 1 233 ? -12.812 -42.344 -31.156 1 93.38 233 GLY A CA 1
ATOM 1722 C C . GLY A 1 233 ? -13.055 -41.031 -31.891 1 93.38 233 GLY A C 1
ATOM 1723 O O . GLY A 1 233 ? -12.883 -39.969 -31.328 1 93.38 233 GLY A O 1
ATOM 1724 N N . ILE A 1 234 ? -13.516 -41.094 -33.156 1 94.81 234 ILE A N 1
ATOM 1725 C CA . ILE A 1 234 ? -13.734 -39.906 -33.969 1 94.81 234 ILE A CA 1
ATOM 1726 C C . ILE A 1 234 ? -15.219 -39.781 -34.281 1 94.81 234 ILE A C 1
ATOM 1728 O O . ILE A 1 234 ? -15.891 -40.75 -34.594 1 94.81 234 ILE A O 1
ATOM 1732 N N . ALA A 1 235 ? -15.742 -38.594 -34.125 1 95.94 235 ALA A N 1
ATOM 1733 C CA . ALA A 1 235 ? -17.141 -38.312 -34.438 1 95.94 235 ALA A CA 1
ATOM 1734 C C . ALA A 1 235 ? -17.25 -37 -35.219 1 95.94 235 ALA A C 1
ATOM 1736 O O . ALA A 1 235 ? -16.359 -36.156 -35.156 1 95.94 235 ALA A O 1
ATOM 1737 N N . LEU A 1 236 ? -18.359 -36.906 -35.938 1 95.88 236 LEU A N 1
ATOM 1738 C CA . LEU A 1 236 ? -18.641 -35.656 -36.688 1 95.88 236 LEU A CA 1
ATOM 1739 C C . LEU A 1 236 ? -19.469 -34.719 -35.812 1 95.88 236 LEU A C 1
ATOM 1741 O O . LEU A 1 236 ? -20.531 -35.062 -35.312 1 95.88 236 LEU A O 1
ATOM 1745 N N . TRP A 1 237 ? -18.938 -33.531 -35.562 1 96.25 237 TRP A N 1
ATOM 1746 C CA . TRP A 1 237 ? -19.562 -32.438 -34.875 1 96.25 237 TRP A CA 1
ATOM 1747 C C . TRP A 1 237 ? -20.141 -31.422 -35.844 1 96.25 237 TRP A C 1
ATOM 1749 O O . TRP A 1 237 ? -19.422 -30.578 -36.406 1 96.25 237 TRP A O 1
ATOM 1759 N N . PRO A 1 238 ? -21.438 -31.406 -36.094 1 94.62 238 PRO A N 1
ATOM 1760 C CA . PRO A 1 238 ? -22.016 -30.547 -37.125 1 94.62 238 PRO A CA 1
ATOM 1761 C C . PRO A 1 238 ? -21.75 -29.062 -36.844 1 94.62 238 PRO A C 1
ATOM 1763 O O . PRO A 1 238 ? -21.75 -28.625 -35.688 1 94.62 238 PRO A O 1
ATOM 1766 N N . TYR A 1 239 ? -21.656 -28.281 -37.969 1 93.81 239 TYR A N 1
ATOM 1767 C CA . TYR A 1 239 ? -21.344 -26.859 -37.875 1 93.81 239 TYR A CA 1
ATOM 1768 C C . TYR A 1 239 ? -22.375 -26.125 -37.031 1 93.81 239 TYR A C 1
ATOM 1770 O O . TYR A 1 239 ? -22.047 -25.203 -36.281 1 93.81 239 TYR A O 1
ATOM 1778 N N . GLU A 1 240 ? -23.609 -26.484 -37.125 1 89.44 240 GLU A N 1
ATOM 1779 C CA . GLU A 1 240 ? -24.672 -25.844 -36.344 1 89.44 240 GLU A CA 1
ATOM 1780 C C . GLU A 1 240 ? -24.469 -26.047 -34.875 1 89.44 240 GLU A C 1
ATOM 1782 O O . GLU A 1 240 ? -24.656 -25.125 -34.062 1 89.44 240 GLU A O 1
ATOM 1787 N N . ASP A 1 241 ? -24.172 -27.266 -34.562 1 92 241 ASP A N 1
ATOM 1788 C CA . ASP A 1 241 ? -23.922 -27.562 -33.156 1 92 241 ASP A CA 1
ATOM 1789 C C . ASP A 1 241 ? -22.672 -26.859 -32.625 1 92 241 ASP A C 1
ATOM 1791 O O . ASP A 1 241 ? -22.641 -26.375 -31.5 1 92 241 ASP A O 1
ATOM 1795 N N . TRP A 1 242 ? -21.656 -26.828 -33.406 1 93.56 242 TRP A N 1
ATOM 1796 C CA . TRP A 1 242 ? -20.438 -26.109 -33.094 1 93.56 242 TRP A CA 1
ATOM 1797 C C . TRP A 1 242 ? -20.719 -24.656 -32.781 1 93.56 242 TRP A C 1
ATOM 1799 O O . TRP A 1 242 ? -20.234 -24.125 -31.781 1 93.56 242 TRP A O 1
ATOM 1809 N N . ALA A 1 243 ? -21.469 -24 -33.562 1 89.5 243 ALA A N 1
ATOM 1810 C CA . ALA A 1 243 ? -21.766 -22.578 -33.406 1 89.5 243 ALA A CA 1
ATOM 1811 C C . ALA A 1 243 ? -22.484 -22.297 -32.094 1 89.5 243 ALA A C 1
ATOM 1813 O O . ALA A 1 243 ? -22.297 -21.234 -31.484 1 89.5 243 ALA A O 1
ATOM 1814 N N . GLU A 1 244 ? -23.156 -23.266 -31.625 1 88.25 244 GLU A N 1
ATOM 1815 C CA . GLU A 1 244 ? -23.984 -23.062 -30.453 1 88.25 244 GLU A CA 1
ATOM 1816 C C . GLU A 1 244 ? -23.234 -23.422 -29.172 1 88.25 244 GLU A C 1
ATOM 1818 O O . GLU A 1 244 ? -23.516 -22.891 -28.094 1 88.25 244 GLU A O 1
ATOM 1823 N N . THR A 1 245 ? -22.234 -24.297 -29.297 1 91.69 245 THR A N 1
ATOM 1824 C CA . THR A 1 245 ? -21.75 -24.922 -28.078 1 91.69 245 THR A CA 1
ATOM 1825 C C . THR A 1 245 ? -20.281 -24.594 -27.844 1 91.69 245 THR A C 1
ATOM 1827 O O . THR A 1 245 ? -19.766 -24.75 -26.734 1 91.69 245 THR A O 1
ATOM 1830 N N . VAL A 1 246 ? -19.547 -24.156 -28.844 1 93.06 246 VAL A N 1
ATOM 1831 C CA . VAL A 1 246 ? -18.094 -23.984 -28.75 1 93.06 246 VAL A CA 1
ATOM 1832 C C . VAL A 1 246 ? -17.766 -22.953 -27.672 1 93.06 246 VAL A C 1
ATOM 1834 O O . VAL A 1 246 ? -18.469 -21.938 -27.531 1 93.06 246 VAL A O 1
ATOM 1837 N N . MET A 1 247 ? -16.844 -23.266 -26.875 1 90.44 247 MET A N 1
ATOM 1838 C CA . MET A 1 247 ? -16.375 -22.344 -25.844 1 90.44 247 MET A CA 1
ATOM 1839 C C . MET A 1 247 ? -15.039 -21.734 -26.25 1 90.44 247 MET A C 1
ATOM 1841 O O . MET A 1 247 ? -14.953 -20.516 -26.469 1 90.44 247 MET A O 1
ATOM 1845 N N . ASP A 1 248 ? -14.016 -22.516 -26.297 1 92.5 248 ASP A N 1
ATOM 1846 C CA . ASP A 1 248 ? -12.695 -22 -26.625 1 92.5 248 ASP A CA 1
ATOM 1847 C C . ASP A 1 248 ? -11.961 -22.953 -27.578 1 92.5 248 ASP A C 1
ATOM 1849 O O . ASP A 1 248 ? -12.273 -24.141 -27.641 1 92.5 248 ASP A O 1
ATOM 1853 N N . ALA A 1 249 ? -10.977 -22.375 -28.297 1 94.5 249 ALA A N 1
ATOM 1854 C CA . ALA A 1 249 ? -10.117 -23.156 -29.172 1 94.5 249 ALA A CA 1
ATOM 1855 C C . ALA A 1 249 ? -8.711 -22.578 -29.219 1 94.5 249 ALA A C 1
ATOM 1857 O O . ALA A 1 249 ? -8.539 -21.359 -29.234 1 94.5 249 ALA A O 1
ATOM 1858 N N . TRP A 1 250 ? -7.812 -23.5 -29.172 1 93.5 250 TRP A N 1
ATOM 1859 C CA . TRP A 1 250 ? -6.41 -23.094 -29.219 1 93.5 250 TRP A CA 1
ATOM 1860 C C . TRP A 1 250 ? -5.637 -23.969 -30.203 1 93.5 250 TRP A C 1
ATOM 1862 O O . TRP A 1 250 ? -5.957 -25.141 -30.391 1 93.5 250 TRP A O 1
ATOM 1872 N N . VAL A 1 251 ? -4.641 -23.375 -30.891 1 92.06 251 VAL A N 1
ATOM 1873 C CA . VAL A 1 251 ? -3.627 -24.109 -31.625 1 92.06 251 VAL A CA 1
ATOM 1874 C C . VAL A 1 251 ? -2.271 -23.969 -30.938 1 92.06 251 VAL A C 1
ATOM 1876 O O . VAL A 1 251 ? -2.018 -22.969 -30.266 1 92.06 251 VAL A O 1
ATOM 1879 N N . LEU A 1 252 ? -1.541 -25.062 -31 1 90.06 252 LEU A N 1
ATOM 1880 C CA . LEU A 1 252 ? -0.22 -24.969 -30.391 1 90.06 252 LEU A CA 1
ATOM 1881 C C . LEU A 1 252 ? 0.816 -25.734 -31.203 1 90.06 252 LEU A C 1
ATOM 1883 O O . LEU A 1 252 ? 0.462 -26.578 -32.031 1 90.06 252 LEU A O 1
ATOM 1887 N N . ARG A 1 253 ? 2.08 -25.312 -31.078 1 85.31 253 ARG A N 1
ATOM 1888 C CA . ARG A 1 253 ? 3.246 -25.984 -3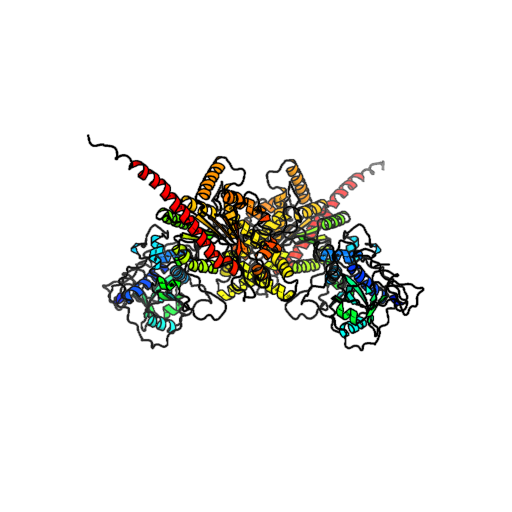1.641 1 85.31 253 ARG A CA 1
ATOM 1889 C C . ARG A 1 253 ? 4.266 -26.312 -30.562 1 85.31 253 ARG A C 1
ATOM 1891 O O . ARG A 1 253 ? 4.508 -25.5 -29.672 1 85.31 253 ARG A O 1
ATOM 1898 N N . LEU A 1 254 ? 4.75 -27.547 -30.641 1 86.5 254 LEU A N 1
ATOM 1899 C CA . LEU A 1 254 ? 5.742 -27.969 -29.656 1 86.5 254 LEU A CA 1
ATOM 1900 C C . LEU A 1 254 ? 7.066 -27.25 -29.875 1 86.5 254 LEU A C 1
ATOM 1902 O O . LEU A 1 254 ? 7.383 -26.859 -31 1 86.5 254 LEU A O 1
ATOM 1906 N N . GLY A 1 255 ? 7.758 -27.062 -28.75 1 77.56 255 GLY A N 1
ATOM 1907 C CA . GLY A 1 255 ? 9.086 -26.469 -28.828 1 77.56 255 GLY A CA 1
ATOM 1908 C C . GLY A 1 255 ? 10.141 -27.422 -29.344 1 77.56 255 GLY A C 1
ATOM 1909 O O . GLY A 1 255 ? 9.938 -28.641 -29.328 1 77.56 255 GLY A O 1
ATOM 1910 N N . VAL A 1 256 ? 11.219 -26.844 -30.016 1 64.75 256 VAL A N 1
ATOM 1911 C CA . VAL A 1 256 ? 12.359 -27.656 -30.438 1 64.75 256 VAL A CA 1
ATOM 1912 C C . VAL A 1 256 ? 13.227 -28 -29.219 1 64.75 256 VAL A C 1
ATOM 1914 O O . VAL A 1 256 ? 13.508 -27.125 -28.391 1 64.75 256 VAL A O 1
ATOM 1917 N N . PRO A 1 257 ? 13.219 -29.234 -28.859 1 55.16 257 PRO A N 1
ATOM 1918 C CA . PRO A 1 257 ? 14.062 -29.594 -27.719 1 55.16 257 PRO A CA 1
ATOM 1919 C C . PRO A 1 257 ? 15.477 -29.016 -27.828 1 55.16 257 PRO A C 1
ATOM 1921 O O . PRO A 1 257 ? 16.234 -29.406 -28.719 1 55.16 257 PRO A O 1
ATOM 1924 N N . ALA A 1 258 ? 15.75 -27.797 -28.047 1 45.06 258 ALA A N 1
ATOM 1925 C CA . ALA A 1 258 ? 17.141 -27.344 -28.156 1 45.06 258 ALA A CA 1
ATOM 1926 C C . ALA A 1 258 ? 17.719 -27 -26.781 1 45.06 258 ALA A C 1
ATOM 1928 O O . ALA A 1 258 ? 17.484 -25.906 -26.266 1 45.06 258 ALA A O 1
ATOM 1929 N N . PRO A 1 259 ? 18.203 -27.922 -26.109 1 43.44 259 PRO A N 1
ATOM 1930 C CA . PRO A 1 259 ? 18.781 -27.594 -24.797 1 43.44 259 PRO A CA 1
ATOM 1931 C C . PRO A 1 259 ? 19.578 -26.281 -24.812 1 43.44 259 PRO A C 1
ATOM 1933 O O . PRO A 1 259 ? 19.484 -25.484 -23.875 1 43.44 259 PRO A O 1
ATOM 1936 N N . ALA A 1 260 ? 20.594 -26.141 -25.688 1 39.94 260 ALA A N 1
ATOM 1937 C CA . ALA A 1 260 ? 21.547 -25.047 -25.781 1 39.94 260 ALA A CA 1
ATOM 1938 C C . ALA A 1 260 ? 20.875 -23.781 -26.297 1 39.94 260 ALA A C 1
ATOM 1940 O O . ALA A 1 260 ? 21.359 -22.672 -26.047 1 39.94 260 ALA A O 1
ATOM 1941 N N . ALA A 1 261 ? 19.984 -23.828 -27.047 1 37.94 261 ALA A N 1
ATOM 1942 C CA . ALA A 1 261 ? 19.391 -22.688 -27.766 1 37.94 261 ALA A CA 1
ATOM 1943 C C . ALA A 1 261 ? 18.516 -21.875 -26.828 1 37.94 261 ALA A C 1
ATOM 1945 O O . ALA A 1 261 ? 18.312 -20.672 -27.047 1 37.94 261 ALA A O 1
ATOM 1946 N N . PHE A 1 262 ? 18.125 -22.422 -25.797 1 39.22 262 PHE A N 1
ATOM 1947 C CA . PHE A 1 262 ? 17.188 -21.719 -24.938 1 39.22 262 PHE A CA 1
ATOM 1948 C C . PHE A 1 262 ? 17.906 -20.656 -24.109 1 39.22 262 PHE A C 1
ATOM 1950 O O . PHE A 1 262 ? 17.297 -19.703 -23.641 1 39.22 262 PHE A O 1
ATOM 1957 N N . ALA A 1 263 ? 19.234 -20.953 -23.891 1 37.06 263 ALA A N 1
ATOM 1958 C CA . ALA A 1 263 ? 19.984 -19.938 -23.141 1 37.06 263 ALA A CA 1
ATOM 1959 C C . ALA A 1 263 ? 19.953 -18.609 -23.875 1 37.06 263 ALA A C 1
ATOM 1961 O O . ALA A 1 263 ? 20.188 -17.547 -23.266 1 37.06 263 ALA A O 1
ATOM 1962 N N . GLN A 1 264 ? 20 -18.703 -25.281 1 33.62 264 GLN A N 1
ATOM 1963 C CA . GLN A 1 264 ? 20.203 -17.5 -26.078 1 33.62 264 GLN A CA 1
ATOM 1964 C C . GLN A 1 264 ? 18.859 -16.953 -26.578 1 33.62 264 GLN A C 1
ATOM 1966 O O . GLN A 1 264 ? 18.828 -16 -27.359 1 33.62 264 GLN A O 1
ATOM 1971 N N . ALA A 1 265 ? 17.938 -17.656 -26.453 1 31.31 265 ALA A N 1
ATOM 1972 C CA . ALA A 1 265 ? 16.734 -17.203 -27.156 1 31.31 265 ALA A CA 1
ATOM 1973 C C . ALA A 1 265 ? 16.297 -15.828 -26.672 1 31.31 265 ALA A C 1
ATOM 1975 O O . ALA A 1 265 ? 15.867 -15.672 -25.516 1 31.31 265 ALA A O 1
ATOM 1976 N N . ARG A 1 266 ? 16.969 -14.906 -27.141 1 36.19 266 ARG A N 1
ATOM 1977 C CA . ARG A 1 266 ? 16.312 -13.609 -27.094 1 36.19 266 ARG A CA 1
ATOM 1978 C C . ARG A 1 266 ? 14.984 -13.648 -27.859 1 36.19 266 ARG A C 1
ATOM 1980 O O . ARG A 1 266 ? 14.453 -12.602 -28.234 1 36.19 266 ARG A O 1
ATOM 1987 N N . GLY A 1 267 ? 14.852 -14.852 -28.562 1 28.91 267 GLY A N 1
ATOM 1988 C CA . GLY A 1 267 ? 13.859 -14.773 -29.625 1 28.91 267 GLY A CA 1
ATOM 1989 C C . GLY A 1 267 ? 12.562 -14.125 -29.188 1 28.91 267 GLY A C 1
ATOM 1990 O O . GLY A 1 267 ? 12.281 -14.039 -28 1 28.91 267 GLY A O 1
ATOM 1991 N N . LEU A 1 268 ? 12.078 -13.367 -30.234 1 27.97 268 LEU A N 1
ATOM 1992 C CA . LEU A 1 268 ? 10.68 -12.961 -30.375 1 27.97 268 LEU A CA 1
ATOM 1993 C C . LEU A 1 268 ? 9.742 -14.078 -29.938 1 27.97 268 LEU A C 1
ATOM 1995 O O . LEU A 1 268 ? 9.688 -15.133 -30.578 1 27.97 268 LEU A O 1
ATOM 1999 N N . HIS A 1 269 ? 9.891 -14.656 -28.969 1 29.59 269 HIS A N 1
ATOM 2000 C CA . HIS A 1 269 ? 8.719 -15.523 -28.922 1 29.59 269 HIS A CA 1
ATOM 2001 C C . HIS A 1 269 ? 7.594 -14.969 -29.797 1 29.59 269 HIS A C 1
ATOM 2003 O O . HIS A 1 269 ? 7.492 -13.758 -29.984 1 29.59 269 HIS A O 1
ATOM 2009 N N . GLY A 1 270 ? 7.309 -15.594 -30.875 1 28.22 270 GLY A N 1
ATOM 2010 C CA . GLY A 1 270 ? 6.293 -15.211 -31.844 1 28.22 270 GLY A CA 1
ATOM 2011 C C . GLY A 1 270 ? 5.301 -14.203 -31.297 1 28.22 270 GLY A C 1
ATOM 2012 O O . GLY A 1 270 ? 4.273 -13.93 -31.922 1 28.22 270 GLY A O 1
ATOM 2013 N N . LEU A 1 271 ? 5 -14.133 -30.031 1 29.55 271 LEU A N 1
ATOM 2014 C CA . LEU A 1 271 ? 4.25 -12.883 -30 1 29.55 271 LEU A CA 1
ATOM 2015 C C . LEU A 1 271 ? 5.16 -11.695 -30.312 1 29.55 271 LEU A C 1
ATOM 2017 O O . LEU A 1 271 ? 6.02 -11.344 -29.5 1 29.55 271 LEU A O 1
ATOM 2021 N N . GLY A 1 272 ? 5.914 -11.555 -31.344 1 29.69 272 GLY A N 1
ATOM 2022 C CA . GLY A 1 272 ? 6.625 -10.422 -31.922 1 29.69 272 GLY A CA 1
ATOM 2023 C C . GLY A 1 272 ? 6.078 -9.078 -31.469 1 29.69 272 GLY A C 1
ATOM 2024 O O . GLY A 1 272 ? 6.621 -8.031 -31.812 1 29.69 272 GLY A O 1
ATOM 2025 N N . PHE A 1 273 ? 4.734 -8.859 -31.688 1 28.16 273 PHE A N 1
ATOM 2026 C CA . PHE A 1 273 ? 4.348 -7.457 -31.672 1 28.16 273 PHE A CA 1
ATOM 2027 C C . PHE A 1 273 ? 4.762 -6.805 -30.359 1 28.16 273 PHE A C 1
ATOM 2029 O O . PHE A 1 273 ? 4.273 -7.18 -29.281 1 28.16 273 PHE A O 1
ATOM 2036 N N . ASP A 1 274 ? 6.012 -6.426 -30.078 1 32.91 274 ASP A N 1
ATOM 2037 C CA . ASP A 1 274 ? 6.539 -5.383 -29.203 1 32.91 274 ASP A CA 1
ATOM 2038 C C . ASP A 1 274 ? 5.5 -4.297 -28.953 1 32.91 274 ASP A C 1
ATOM 2040 O O . ASP A 1 274 ? 5.848 -3.154 -28.641 1 32.91 274 ASP A O 1
ATOM 2044 N N . THR A 1 275 ? 4.43 -4.23 -29.75 1 34.06 275 THR A N 1
ATOM 2045 C CA . THR A 1 275 ? 3.787 -2.922 -29.719 1 34.06 275 THR A CA 1
ATOM 2046 C C . THR A 1 275 ? 3.611 -2.432 -28.297 1 34.06 275 THR A C 1
ATOM 2048 O O . THR A 1 275 ? 4.004 -1.312 -27.953 1 34.06 275 THR A O 1
ATOM 2051 N N . GLY A 1 276 ? 2.418 -2.393 -27.75 1 33.69 276 GLY A N 1
ATOM 2052 C CA . GLY A 1 276 ? 2.148 -1.601 -26.562 1 33.69 276 GLY A CA 1
ATOM 2053 C C . GLY A 1 276 ? 2.797 -2.164 -25.312 1 33.69 276 GLY A C 1
ATOM 2054 O O . GLY A 1 276 ? 3.26 -3.307 -25.297 1 33.69 276 GLY A O 1
ATOM 2055 N N . PRO A 1 277 ? 3.49 -1.312 -24.422 1 36.19 277 PRO A N 1
ATOM 2056 C CA . PRO A 1 277 ? 4.125 -1.57 -23.125 1 36.19 277 PRO A CA 1
ATOM 2057 C C . PRO A 1 277 ? 3.576 -2.818 -22.438 1 36.19 277 PRO A C 1
ATOM 2059 O O . PRO A 1 277 ? 3.904 -3.084 -21.281 1 36.19 277 PRO A O 1
ATOM 2062 N N . LEU A 1 278 ? 2.613 -3.32 -22.938 1 37.31 278 LEU A N 1
ATOM 2063 C CA . LEU A 1 278 ? 1.956 -4.281 -22.062 1 37.31 278 LEU A CA 1
ATOM 2064 C C . LEU A 1 278 ? 2.883 -5.449 -21.75 1 37.31 278 LEU A C 1
ATOM 2066 O O . LEU A 1 278 ? 3.209 -5.691 -20.578 1 37.31 278 LEU A O 1
ATOM 2070 N N . GLY A 1 279 ? 2.537 -6.918 -21.906 1 41.22 279 GLY A N 1
ATOM 2071 C CA . GLY A 1 279 ? 2.789 -8.094 -21.094 1 41.22 279 GLY A CA 1
ATOM 2072 C C . GLY A 1 279 ? 4.082 -8.805 -21.453 1 41.22 279 GLY A C 1
ATOM 2073 O O . GLY A 1 279 ? 4.211 -9.367 -22.531 1 41.22 279 GLY A O 1
ATOM 2074 N N . ALA A 1 280 ? 5.258 -8.375 -21.203 1 46.72 280 ALA A N 1
ATOM 2075 C CA . ALA A 1 280 ? 6.477 -9.18 -21.219 1 46.72 280 ALA A CA 1
ATOM 2076 C C . ALA A 1 280 ? 6.188 -10.625 -20.812 1 46.72 280 ALA A C 1
ATOM 2078 O O . ALA A 1 280 ? 5.422 -10.883 -19.891 1 46.72 280 ALA A O 1
ATOM 2079 N N . SER A 1 281 ? 6.449 -11.727 -21.719 1 58.44 281 SER A N 1
ATOM 2080 C CA . SER A 1 281 ? 6.289 -13.164 -21.562 1 58.44 281 SER A CA 1
ATOM 2081 C C . SER A 1 281 ? 6.93 -13.648 -20.266 1 58.44 281 SER A C 1
ATOM 2083 O O . SER A 1 281 ? 8.008 -13.172 -19.875 1 58.44 281 SER A O 1
ATOM 2085 N N . GLN A 1 282 ? 6.16 -14.336 -19.422 1 73.94 282 GLN A N 1
ATOM 2086 C CA . GLN A 1 282 ? 6.664 -14.984 -18.219 1 73.94 282 GLN A CA 1
ATOM 2087 C C . GLN A 1 282 ? 7.711 -16.031 -18.547 1 73.94 282 GLN A C 1
ATOM 2089 O O . GLN A 1 282 ? 7.605 -16.734 -19.562 1 73.94 282 GLN A O 1
ATOM 2094 N N . ALA A 1 283 ? 8.812 -16 -17.891 1 76.38 283 ALA A N 1
ATOM 2095 C CA . ALA A 1 283 ? 9.805 -17.062 -18.047 1 76.38 283 ALA A CA 1
ATOM 2096 C C . ALA A 1 283 ? 9.242 -18.406 -17.641 1 76.38 283 ALA A C 1
ATOM 2098 O O . ALA A 1 283 ? 8.508 -18.516 -16.641 1 76.38 283 ALA A O 1
ATOM 2099 N N . ALA A 1 284 ? 9.57 -19.484 -18.422 1 84.19 284 ALA A N 1
ATOM 2100 C CA . ALA A 1 284 ? 9.055 -20.828 -18.141 1 84.19 284 ALA A CA 1
ATOM 2101 C C . ALA A 1 284 ? 9.609 -21.359 -16.812 1 84.19 284 ALA A C 1
ATOM 2103 O O . ALA A 1 284 ? 10.82 -21.328 -16.578 1 84.19 284 ALA A O 1
ATOM 2104 N N . CYS A 1 285 ? 8.766 -21.906 -16 1 87.88 285 CYS A N 1
ATOM 2105 C CA . CYS A 1 285 ? 9.109 -22.344 -14.656 1 87.88 285 CYS A CA 1
ATOM 2106 C C . CYS A 1 285 ? 10.094 -23.516 -14.695 1 87.88 285 CYS A C 1
ATOM 2108 O O . CYS A 1 285 ? 10.953 -23.625 -13.82 1 87.88 285 CYS A O 1
ATOM 2110 N N . HIS A 1 286 ? 9.953 -24.422 -15.664 1 86.81 286 HIS A N 1
ATOM 2111 C CA . HIS A 1 286 ? 10.766 -25.641 -15.688 1 86.81 286 HIS A CA 1
ATOM 2112 C C . HIS A 1 286 ? 12.25 -25.297 -15.789 1 86.81 286 HIS A C 1
ATOM 2114 O O . HIS A 1 286 ? 13.102 -26.141 -15.453 1 86.81 286 HIS A O 1
ATOM 2120 N N . ARG A 1 287 ? 12.602 -24.078 -16.188 1 86.81 287 ARG A N 1
ATOM 2121 C CA . ARG A 1 287 ? 13.992 -23.672 -16.312 1 86.81 287 ARG A CA 1
ATOM 2122 C C . ARG A 1 287 ? 14.609 -23.422 -14.93 1 86.81 287 ARG A C 1
ATOM 2124 O O . ARG A 1 287 ? 15.836 -23.391 -14.797 1 86.81 287 ARG A O 1
ATOM 2131 N N . LEU A 1 288 ? 13.781 -23.25 -13.93 1 91.25 288 LEU A N 1
ATOM 2132 C CA . LEU A 1 288 ? 14.281 -22.969 -12.594 1 91.25 288 LEU A CA 1
ATOM 2133 C C . LEU A 1 288 ? 13.719 -23.969 -11.586 1 91.25 288 LEU A C 1
ATOM 2135 O O . LEU A 1 288 ? 13.969 -23.844 -10.383 1 91.25 288 LEU A O 1
ATOM 2139 N N . LEU A 1 289 ? 12.961 -24.938 -12.109 1 90.44 289 LEU A N 1
ATOM 2140 C CA . LEU A 1 289 ? 12.359 -25.922 -11.211 1 90.44 289 LEU A CA 1
ATOM 2141 C C . LEU A 1 289 ? 13.422 -26.641 -10.406 1 90.44 289 LEU A C 1
ATOM 2143 O O . LEU A 1 289 ? 14.43 -27.094 -10.953 1 90.44 289 LEU A O 1
ATOM 2147 N N . GLY A 1 290 ? 13.227 -26.703 -9.148 1 92.56 290 GLY A N 1
ATOM 2148 C CA . GLY A 1 290 ? 14.18 -27.328 -8.242 1 92.56 290 GLY A CA 1
ATOM 2149 C C . GLY A 1 290 ? 15.203 -26.344 -7.688 1 92.56 290 GLY A C 1
ATOM 2150 O O . GLY A 1 290 ? 15.992 -26.703 -6.812 1 92.56 290 GLY A O 1
ATOM 2151 N N . HIS A 1 291 ? 15.148 -25.078 -8.172 1 96.06 291 HIS A N 1
ATOM 2152 C CA . HIS A 1 291 ? 16.188 -24.125 -7.812 1 96.06 291 HIS A CA 1
ATOM 2153 C C . HIS A 1 291 ? 15.586 -22.875 -7.18 1 96.06 291 HIS A C 1
ATOM 2155 O O . HIS A 1 291 ? 16.219 -21.812 -7.148 1 96.06 291 HIS A O 1
ATOM 2161 N N . PHE A 1 292 ? 14.297 -22.953 -6.723 1 96.19 292 PHE A N 1
ATOM 2162 C CA . PHE A 1 292 ? 13.742 -21.75 -6.105 1 96.19 292 PHE A CA 1
ATOM 2163 C C . PHE A 1 292 ? 12.625 -22.109 -5.137 1 96.19 292 PHE A C 1
ATOM 2165 O O . PHE A 1 292 ? 12.109 -23.234 -5.16 1 96.19 292 PHE A O 1
ATOM 2172 N N . ALA A 1 293 ? 12.391 -21.297 -4.266 1 97.31 293 ALA A N 1
ATOM 2173 C CA . ALA A 1 293 ? 11.18 -21.25 -3.457 1 97.31 293 ALA A CA 1
ATOM 2174 C C . ALA A 1 293 ? 10.469 -19.906 -3.619 1 97.31 293 ALA A C 1
ATOM 2176 O O . ALA A 1 293 ? 11.109 -18.859 -3.74 1 97.31 293 ALA A O 1
ATOM 2177 N N . HIS A 1 294 ? 9.195 -19.953 -3.723 1 95.56 294 HIS A N 1
ATOM 2178 C CA . HIS A 1 294 ? 8.336 -18.797 -3.885 1 95.56 294 HIS A CA 1
ATOM 2179 C C . HIS A 1 294 ? 7.398 -18.625 -2.695 1 95.56 294 HIS A C 1
ATOM 2181 O O . HIS A 1 294 ? 6.426 -19.375 -2.562 1 95.56 294 HIS A O 1
ATOM 2187 N N . LEU A 1 295 ? 7.727 -17.656 -1.9 1 94.5 295 LEU A N 1
ATOM 2188 C CA . LEU A 1 295 ? 6.902 -17.375 -0.733 1 94.5 295 LEU A CA 1
ATOM 2189 C C . LEU A 1 295 ? 6.137 -16.062 -0.919 1 94.5 295 LEU A C 1
ATOM 2191 O O . LEU A 1 295 ? 6.59 -15.172 -1.639 1 94.5 295 LEU A O 1
ATOM 2195 N N . ASP A 1 296 ? 5.023 -15.969 -0.291 1 88.69 296 ASP A N 1
ATOM 2196 C CA . ASP A 1 296 ? 4.227 -14.75 -0.169 1 88.69 296 ASP A CA 1
ATOM 2197 C C . ASP A 1 296 ? 3.557 -14.672 1.201 1 88.69 296 ASP A C 1
ATOM 2199 O O . ASP A 1 296 ? 2.98 -15.648 1.678 1 88.69 296 ASP A O 1
ATOM 2203 N N . ASP A 1 297 ? 3.705 -13.586 1.822 1 87.12 297 ASP A N 1
ATOM 2204 C CA . ASP A 1 297 ? 3.154 -13.359 3.154 1 87.12 297 ASP A CA 1
ATOM 2205 C C . ASP A 1 297 ? 3.619 -14.438 4.133 1 87.12 297 ASP A C 1
ATOM 2207 O O . ASP A 1 297 ? 2.836 -14.914 4.953 1 87.12 297 ASP A O 1
ATOM 2211 N N . GLY A 1 298 ? 4.852 -14.883 3.928 1 90.25 298 GLY A N 1
ATOM 2212 C CA . GLY A 1 298 ? 5.512 -15.781 4.859 1 90.25 298 GLY A CA 1
ATOM 2213 C C . GLY A 1 298 ? 5.246 -17.25 4.566 1 90.25 298 GLY A C 1
ATOM 2214 O O . GLY A 1 298 ? 5.727 -18.125 5.281 1 90.25 298 GLY A O 1
ATOM 2215 N N . ARG A 1 299 ? 4.496 -17.531 3.453 1 92.12 299 ARG A N 1
ATOM 2216 C CA . ARG A 1 299 ? 4.141 -18.906 3.137 1 92.12 299 ARG A CA 1
ATOM 2217 C C . ARG A 1 299 ? 4.461 -19.234 1.683 1 92.12 299 ARG A C 1
ATOM 2219 O O . ARG A 1 299 ? 4.512 -18.344 0.835 1 92.12 299 ARG A O 1
ATOM 2226 N N . HIS A 1 300 ? 4.609 -20.547 1.447 1 94.31 300 HIS A N 1
ATOM 2227 C CA . HIS A 1 300 ? 4.777 -21 0.072 1 94.31 300 HIS A CA 1
ATOM 2228 C C . HIS A 1 300 ? 3.562 -20.656 -0.779 1 94.31 300 HIS A C 1
ATOM 2230 O O . HIS A 1 300 ? 2.424 -20.766 -0.32 1 94.31 300 HIS A O 1
ATOM 2236 N N . VAL A 1 301 ? 3.873 -20.125 -1.912 1 91 301 VAL A N 1
ATOM 2237 C CA . VAL A 1 301 ? 2.811 -20 -2.904 1 91 301 VAL A CA 1
ATOM 2238 C C . VAL A 1 301 ? 2.629 -21.312 -3.646 1 91 301 VAL A C 1
ATOM 2240 O O . VAL A 1 301 ? 3.463 -21.688 -4.477 1 91 301 VAL A O 1
ATOM 2243 N N . ASP A 1 302 ? 1.537 -21.922 -3.414 1 88.81 302 ASP A N 1
ATOM 2244 C CA . ASP A 1 302 ? 1.4 -23.297 -3.889 1 88.81 302 ASP A CA 1
ATOM 2245 C C . ASP A 1 302 ? 0.554 -23.359 -5.16 1 88.81 302 ASP A C 1
ATOM 2247 O O . ASP A 1 302 ? 0.119 -24.438 -5.57 1 88.81 302 ASP A O 1
ATOM 2251 N N . SER A 1 303 ? 0.318 -22.234 -5.742 1 86.06 303 SER A N 1
ATOM 2252 C CA . SER A 1 303 ? -0.455 -22.188 -6.98 1 86.06 303 SER A CA 1
ATOM 2253 C C . SER A 1 303 ? 0.131 -21.188 -7.961 1 86.06 303 SER A C 1
ATOM 2255 O O . SER A 1 303 ? 1.002 -20.391 -7.602 1 86.06 303 SER A O 1
ATOM 2257 N N . GLY A 1 304 ? -0.295 -21.359 -9.203 1 85.44 304 GLY A N 1
ATOM 2258 C CA . GLY A 1 304 ? 0.163 -20.453 -10.234 1 85.44 304 GLY A CA 1
ATOM 2259 C C . GLY A 1 304 ? 1.36 -20.969 -11.008 1 85.44 304 GLY A C 1
ATOM 2260 O O . GLY A 1 304 ? 1.649 -22.172 -10.984 1 85.44 304 GLY A O 1
ATOM 2261 N N . SER A 1 305 ? 2.006 -20.062 -11.672 1 86.44 305 SER A N 1
ATOM 2262 C CA . SER A 1 305 ? 3.047 -20.422 -12.625 1 86.44 305 SER A CA 1
ATOM 2263 C C . SER A 1 305 ? 4.352 -20.766 -11.922 1 86.44 305 SER A C 1
ATOM 2265 O O . SER A 1 305 ? 5.195 -21.469 -12.477 1 86.44 305 SER A O 1
ATOM 2267 N N . TYR A 1 306 ? 4.48 -20.234 -10.688 1 90.62 306 TYR A N 1
ATOM 2268 C CA . TYR A 1 306 ? 5.719 -20.438 -9.945 1 90.62 306 TYR A CA 1
ATOM 2269 C C . TYR A 1 306 ? 5.434 -20.969 -8.539 1 90.62 306 TYR A C 1
ATOM 2271 O O . TYR A 1 306 ? 5.871 -20.375 -7.551 1 90.62 306 TYR A O 1
ATOM 2279 N N . ALA A 1 307 ? 4.781 -22.094 -8.539 1 90.31 307 ALA A N 1
ATOM 2280 C CA . ALA A 1 307 ? 4.363 -22.688 -7.273 1 90.31 307 ALA A CA 1
ATOM 2281 C C . ALA A 1 307 ? 5.539 -23.359 -6.574 1 90.31 307 ALA A C 1
ATOM 2283 O O . ALA A 1 307 ? 6.457 -23.859 -7.23 1 90.31 307 ALA A O 1
ATOM 2284 N N . SER A 1 308 ? 5.555 -23.344 -5.328 1 92.62 308 SER A N 1
ATOM 2285 C CA . SER A 1 308 ? 6.496 -24.062 -4.48 1 92.62 308 SER A CA 1
ATOM 2286 C C . SER A 1 308 ? 5.812 -24.578 -3.221 1 92.62 308 SER A C 1
ATOM 2288 O O . SER A 1 308 ? 4.676 -24.219 -2.926 1 92.62 308 SER A O 1
ATOM 2290 N N . SER A 1 309 ? 6.414 -25.516 -2.58 1 92.38 309 SER A N 1
ATOM 2291 C CA . SER A 1 309 ? 5.875 -26.156 -1.379 1 92.38 309 SER A CA 1
ATOM 2292 C C . SER A 1 309 ? 6.988 -26.734 -0.511 1 92.38 309 SER A C 1
ATOM 2294 O O . SER A 1 309 ? 8.148 -26.781 -0.929 1 92.38 309 SER A O 1
ATOM 2296 N N . ARG A 1 310 ? 6.605 -27.125 0.68 1 93.62 310 ARG A N 1
ATOM 2297 C CA . ARG A 1 310 ? 7.559 -27.812 1.544 1 93.62 310 ARG A CA 1
ATOM 2298 C C . ARG A 1 310 ? 8.023 -29.125 0.915 1 93.62 310 ARG A C 1
ATOM 2300 O O . ARG A 1 310 ? 9.172 -29.531 1.089 1 93.62 310 ARG A O 1
ATOM 2307 N N . ALA A 1 311 ? 7.125 -29.688 0.157 1 91.12 311 ALA A N 1
ATOM 2308 C CA . ALA A 1 311 ? 7.469 -30.922 -0.53 1 91.12 311 ALA A CA 1
ATOM 2309 C C . ALA A 1 311 ? 8.547 -30.688 -1.585 1 91.12 311 ALA A C 1
ATOM 2311 O O . ALA A 1 311 ? 9.43 -31.531 -1.78 1 91.12 311 ALA A O 1
ATOM 2312 N N . SER A 1 312 ? 8.391 -29.656 -2.277 1 92.19 312 SER A N 1
ATOM 2313 C CA . SER A 1 312 ? 9.398 -29.328 -3.283 1 92.19 312 SER A CA 1
ATOM 2314 C C . SER A 1 312 ? 10.758 -29.078 -2.639 1 92.19 312 SER A C 1
ATOM 2316 O O . SER A 1 312 ? 11.797 -29.422 -3.205 1 92.19 312 SER A O 1
ATOM 2318 N N . VAL A 1 313 ? 10.812 -28.422 -1.484 1 94.44 313 VAL A N 1
ATOM 2319 C CA . VAL A 1 313 ? 12.055 -28.203 -0.746 1 94.44 313 VAL A CA 1
ATOM 2320 C C . VAL A 1 313 ? 12.656 -29.547 -0.34 1 94.44 313 VAL A C 1
ATOM 2322 O O . VAL A 1 313 ? 13.867 -29.75 -0.462 1 94.44 313 VAL A O 1
ATOM 2325 N N . GLU A 1 314 ? 11.797 -30.422 0.128 1 94.19 314 GLU A N 1
ATOM 2326 C CA . GLU A 1 314 ? 12.242 -31.75 0.502 1 94.19 314 GLU A CA 1
ATOM 2327 C C . GLU A 1 314 ? 12.852 -32.5 -0.691 1 94.19 314 GLU A C 1
ATOM 2329 O O . GLU A 1 314 ? 13.852 -33.188 -0.546 1 94.19 314 GLU A O 1
ATOM 2334 N N . GLU A 1 315 ? 12.203 -32.344 -1.812 1 93.12 315 GLU A N 1
ATOM 2335 C CA . GLU A 1 315 ? 12.719 -32.969 -3.025 1 93.12 315 GLU A CA 1
ATOM 2336 C C . GLU A 1 315 ? 14.109 -32.438 -3.371 1 93.12 315 GLU A C 1
ATOM 2338 O O . GLU A 1 315 ? 15 -33.188 -3.752 1 93.12 315 GLU A O 1
ATOM 2343 N N . THR A 1 316 ? 14.273 -31.172 -3.277 1 94.5 316 THR A N 1
ATOM 2344 C CA . THR A 1 316 ? 15.57 -30.562 -3.533 1 94.5 316 THR A CA 1
ATOM 2345 C C . THR A 1 316 ? 16.609 -31.062 -2.539 1 94.5 316 THR A C 1
ATOM 2347 O O . THR A 1 316 ? 17.734 -31.391 -2.924 1 94.5 316 THR A O 1
ATOM 2350 N N . ALA A 1 317 ? 16.281 -31.141 -1.293 1 95.75 317 ALA A N 1
ATOM 2351 C CA . ALA A 1 317 ? 17.188 -31.625 -0.26 1 95.75 317 ALA A CA 1
ATOM 2352 C C . ALA A 1 317 ? 17.625 -33.062 -0.55 1 95.75 317 ALA A C 1
ATOM 2354 O O . ALA A 1 317 ? 18.797 -33.406 -0.404 1 95.75 317 ALA A O 1
ATOM 2355 N N . ARG A 1 318 ? 16.688 -33.875 -0.944 1 94.38 318 ARG A N 1
ATOM 2356 C CA . ARG A 1 318 ? 17 -35.25 -1.277 1 94.38 318 ARG A CA 1
ATOM 2357 C C . ARG A 1 318 ? 17.969 -35.344 -2.447 1 94.38 318 ARG A C 1
ATOM 2359 O O . ARG A 1 318 ? 18.891 -36.156 -2.449 1 94.38 318 ARG A O 1
ATOM 2366 N N . CYS A 1 319 ? 17.75 -34.5 -3.424 1 94.06 319 CYS A N 1
ATOM 2367 C CA . CYS A 1 319 ? 18.656 -34.469 -4.566 1 94.06 319 CYS A CA 1
ATOM 2368 C C . CYS A 1 319 ? 20.062 -34.094 -4.133 1 94.06 319 CYS A C 1
ATOM 2370 O O . CYS A 1 319 ? 21.047 -34.656 -4.617 1 94.06 319 CYS A O 1
ATOM 2372 N N . LEU A 1 320 ? 20.141 -33.125 -3.211 1 95.19 320 LEU A N 1
ATOM 2373 C CA . LEU A 1 320 ? 21.438 -32.656 -2.721 1 95.19 320 LEU A CA 1
ATOM 2374 C C . LEU A 1 320 ? 22.109 -33.719 -1.858 1 95.19 320 LEU A C 1
ATOM 2376 O O . LEU A 1 320 ? 23.344 -33.812 -1.831 1 95.19 320 LEU A O 1
ATOM 2380 N N . GLU A 1 321 ? 21.359 -34.531 -1.146 1 95.31 321 GLU A N 1
ATOM 2381 C CA . GLU A 1 321 ? 21.906 -35.625 -0.355 1 95.31 321 GLU A CA 1
ATOM 2382 C C . GLU A 1 321 ? 22.453 -36.719 -1.252 1 95.31 321 GLU A C 1
ATOM 2384 O O . GLU A 1 321 ? 23.469 -37.344 -0.936 1 95.31 321 GLU A O 1
ATOM 2389 N N . ALA A 1 322 ? 21.766 -36.906 -2.342 1 94.25 322 ALA A N 1
ATOM 2390 C CA . ALA A 1 322 ? 22.188 -37.938 -3.289 1 94.25 322 ALA A CA 1
ATOM 2391 C C . ALA A 1 322 ? 23.438 -37.5 -4.043 1 94.25 322 ALA A C 1
ATOM 2393 O O . ALA A 1 322 ? 24.312 -38.344 -4.332 1 94.25 322 ALA A O 1
ATOM 2394 N N . ARG A 1 323 ? 23.531 -36.281 -4.367 1 93.44 323 ARG A N 1
ATOM 2395 C CA . ARG A 1 323 ? 24.688 -35.688 -5.047 1 93.44 323 ARG A CA 1
ATOM 2396 C C . ARG A 1 323 ? 25.125 -34.375 -4.371 1 93.44 323 ARG A C 1
ATOM 2398 O O . ARG A 1 323 ? 24.797 -33.312 -4.855 1 93.44 323 ARG A O 1
ATOM 2405 N N . PRO A 1 324 ? 25.938 -34.531 -3.42 1 92.69 324 PRO A N 1
ATOM 2406 C CA . PRO A 1 324 ? 26.312 -33.375 -2.615 1 92.69 324 PRO A CA 1
ATOM 2407 C C . PRO A 1 324 ? 27.094 -32.344 -3.41 1 92.69 324 PRO A C 1
ATOM 2409 O O . PRO A 1 324 ? 28 -32.688 -4.168 1 92.69 324 PRO A O 1
ATOM 2412 N N . ARG A 1 325 ? 26.672 -31.203 -3.447 1 94.44 325 ARG A N 1
ATOM 2413 C CA . ARG A 1 325 ? 27.312 -30.016 -3.998 1 94.44 325 ARG A CA 1
ATOM 2414 C C . ARG A 1 325 ? 27.094 -28.812 -3.1 1 94.44 325 ARG A C 1
ATOM 2416 O O . ARG A 1 325 ? 26.047 -28.703 -2.445 1 94.44 325 ARG A O 1
ATOM 2423 N N . PRO A 1 326 ? 28.094 -27.906 -3.111 1 97.31 326 PRO A N 1
ATOM 2424 C CA . PRO A 1 326 ? 27.844 -26.672 -2.375 1 97.31 326 PRO A CA 1
ATOM 2425 C C . PRO A 1 326 ? 26.672 -25.891 -2.943 1 97.31 326 PRO A C 1
ATOM 2427 O O . PRO A 1 326 ? 26.484 -25.828 -4.16 1 97.31 326 PRO A O 1
ATOM 2430 N N . VAL A 1 327 ? 25.891 -25.281 -2.043 1 98.38 327 VAL A N 1
ATOM 2431 C CA . VAL A 1 327 ? 24.672 -24.578 -2.438 1 98.38 327 VAL A CA 1
ATOM 2432 C C . VAL A 1 327 ? 24.906 -23.062 -2.354 1 98.38 327 VAL A C 1
ATOM 2434 O O . VAL A 1 327 ? 25.406 -22.562 -1.349 1 98.38 327 VAL A O 1
ATOM 2437 N N . LEU A 1 328 ? 24.672 -22.344 -3.443 1 98.25 328 LEU A N 1
ATOM 2438 C CA . LEU A 1 328 ? 24.5 -20.906 -3.369 1 98.25 328 LEU A CA 1
ATOM 2439 C C . LEU A 1 328 ? 23.062 -20.531 -3.029 1 98.25 328 LEU A C 1
ATOM 2441 O O . LEU A 1 328 ? 22.203 -20.5 -3.91 1 98.25 328 LEU A O 1
ATOM 2445 N N . LEU A 1 329 ? 22.812 -20.297 -1.771 1 98.31 329 LEU A N 1
ATOM 2446 C CA . LEU A 1 329 ? 21.484 -19.953 -1.294 1 98.31 329 LEU A CA 1
ATOM 2447 C C . LEU A 1 329 ? 21.266 -18.438 -1.334 1 98.31 329 LEU A C 1
ATOM 2449 O O . LEU A 1 329 ? 21.766 -17.703 -0.482 1 98.31 329 LEU A O 1
ATOM 2453 N N . SER A 1 330 ? 20.484 -18.016 -2.301 1 96.69 330 SER A N 1
ATOM 2454 C CA . SER A 1 330 ? 20.203 -16.609 -2.494 1 96.69 330 SER A CA 1
ATOM 2455 C C . SER A 1 330 ? 18.844 -16.219 -1.914 1 96.69 330 SER A C 1
ATOM 2457 O O . SER A 1 330 ? 17.828 -16.891 -2.189 1 96.69 330 SER A O 1
ATOM 2459 N N . VAL A 1 331 ? 18.797 -15.297 -1.062 1 96.81 331 VAL A N 1
ATOM 2460 C CA . VAL A 1 331 ? 17.547 -14.734 -0.546 1 96.81 331 VAL A CA 1
ATOM 2461 C C . VAL A 1 331 ? 17.297 -13.367 -1.177 1 96.81 331 VAL A C 1
ATOM 2463 O O . VAL A 1 331 ? 17.984 -12.398 -0.852 1 96.81 331 VAL A O 1
ATOM 2466 N N . ALA A 1 332 ? 16.266 -13.359 -1.971 1 90.31 332 ALA A N 1
ATOM 2467 C CA . ALA A 1 332 ? 16 -12.18 -2.799 1 90.31 332 ALA A CA 1
ATOM 2468 C C . ALA A 1 332 ? 15.352 -11.07 -1.984 1 90.31 332 ALA A C 1
ATOM 2470 O O . ALA A 1 332 ? 14.742 -11.328 -0.944 1 90.31 332 ALA A O 1
ATOM 2471 N N . GLY A 1 333 ? 15.523 -9.812 -2.396 1 81.88 333 GLY A N 1
ATOM 2472 C CA . GLY A 1 333 ? 14.859 -8.719 -1.71 1 81.88 333 GLY A CA 1
ATOM 2473 C C . GLY A 1 333 ? 14.93 -7.41 -2.477 1 81.88 333 GLY A C 1
ATOM 2474 O O . GLY A 1 333 ? 14.523 -6.363 -1.965 1 81.88 333 GLY A O 1
ATOM 2475 N N . SER A 1 334 ? 15.477 -7.527 -3.629 1 65.06 334 SER A N 1
ATOM 2476 C CA . SER A 1 334 ? 15.547 -6.301 -4.418 1 65.06 334 SER A CA 1
ATOM 2477 C C . SER A 1 334 ? 14.188 -5.938 -5.008 1 65.06 334 SER A C 1
ATOM 2479 O O . SER A 1 334 ? 13.234 -6.711 -4.895 1 65.06 334 SER A O 1
ATOM 2481 N N . LEU A 1 335 ? 13.852 -4.703 -5.18 1 67.69 335 LEU A N 1
ATOM 2482 C CA . LEU A 1 335 ? 12.609 -4.117 -5.676 1 67.69 335 LEU A CA 1
ATOM 2483 C C . LEU A 1 335 ? 12.234 -4.711 -7.031 1 67.69 335 LEU A C 1
ATOM 2485 O O . LEU A 1 335 ? 11.617 -4.039 -7.855 1 67.69 335 LEU A O 1
ATOM 2489 N N . PHE A 1 336 ? 12.711 -6.09 -7.156 1 73.81 336 PHE A N 1
ATOM 2490 C CA . PHE A 1 336 ? 12.242 -6.723 -8.383 1 73.81 336 PHE A CA 1
ATOM 2491 C C . PHE A 1 336 ? 10.906 -7.422 -8.156 1 73.81 336 PHE A C 1
ATOM 2493 O O . PHE A 1 336 ? 10.711 -8.07 -7.125 1 73.81 336 PHE A O 1
ATOM 2500 N N . GLY A 1 337 ? 10.195 -7.234 -9.109 1 82.38 337 GLY A N 1
ATOM 2501 C CA . GLY A 1 337 ? 9.031 -8.102 -9.148 1 82.38 337 GLY A CA 1
ATOM 2502 C C . GLY A 1 337 ? 9.375 -9.555 -9.375 1 82.38 337 GLY A C 1
ATOM 2503 O O . GLY A 1 337 ? 10.516 -9.891 -9.695 1 82.38 337 GLY A O 1
ATOM 2504 N N . LEU A 1 338 ? 8.508 -10.422 -9.164 1 86.38 338 LEU A N 1
ATOM 2505 C CA . LEU A 1 338 ? 8.727 -11.859 -9.242 1 86.38 338 LEU A CA 1
ATOM 2506 C C . LEU A 1 338 ? 9.211 -12.258 -10.625 1 86.38 338 LEU A C 1
ATOM 2508 O O . LEU A 1 338 ? 10.188 -13.008 -10.758 1 86.38 338 LEU A O 1
ATOM 2512 N N . GLN A 1 339 ? 8.586 -11.766 -11.688 1 83.38 339 GLN A N 1
ATOM 2513 C CA . GLN A 1 339 ? 8.93 -12.156 -13.047 1 83.38 339 GLN A CA 1
ATOM 2514 C C . GLN A 1 339 ? 10.352 -11.727 -13.398 1 83.38 339 GLN A C 1
ATOM 2516 O O . GLN A 1 339 ? 11.109 -12.492 -13.992 1 83.38 339 GLN A O 1
ATOM 2521 N N . ALA A 1 340 ? 10.656 -10.547 -13 1 83.06 340 ALA A N 1
ATOM 2522 C CA . ALA A 1 340 ? 12.008 -10.055 -13.258 1 83.06 340 ALA A CA 1
ATOM 2523 C C . ALA A 1 340 ? 13.039 -10.836 -12.453 1 83.06 340 ALA A C 1
ATOM 2525 O O . ALA A 1 340 ? 14.133 -11.117 -12.945 1 83.06 340 ALA A O 1
ATOM 2526 N N . GLY A 1 341 ? 12.719 -11.148 -11.234 1 87.75 341 GLY A N 1
ATOM 2527 C CA . GLY A 1 341 ? 13.602 -11.961 -10.414 1 87.75 341 GLY A CA 1
ATOM 2528 C C . GLY A 1 341 ? 13.844 -13.344 -10.984 1 87.75 341 GLY A C 1
ATOM 2529 O O . GLY A 1 341 ? 14.984 -13.812 -11.031 1 87.75 341 GLY A O 1
ATOM 2530 N N . ILE A 1 342 ? 12.797 -13.969 -11.438 1 89.81 342 ILE A N 1
ATOM 2531 C CA . ILE A 1 342 ? 12.883 -15.312 -12 1 89.81 342 ILE A CA 1
ATOM 2532 C C . ILE A 1 342 ? 13.727 -15.281 -13.273 1 89.81 342 ILE A C 1
ATOM 2534 O O . ILE A 1 342 ? 14.617 -16.109 -13.453 1 89.81 342 ILE A O 1
ATOM 2538 N N . ALA A 1 343 ? 13.461 -14.312 -14.109 1 86.06 343 ALA A N 1
ATOM 2539 C CA . ALA A 1 343 ? 14.227 -14.18 -15.352 1 86.06 343 ALA A CA 1
ATOM 2540 C C . ALA A 1 343 ? 15.711 -13.977 -15.055 1 86.06 343 ALA A C 1
ATOM 2542 O O . ALA A 1 343 ? 16.562 -14.547 -15.742 1 86.06 343 ALA A O 1
ATOM 2543 N N . HIS A 1 344 ? 15.953 -13.234 -14.07 1 86.69 344 HIS A N 1
ATOM 2544 C CA . HIS A 1 344 ? 17.344 -12.977 -13.68 1 86.69 344 HIS A CA 1
ATOM 2545 C C . HIS A 1 344 ? 18.016 -14.258 -13.211 1 86.69 344 HIS A C 1
ATOM 2547 O O . HIS A 1 344 ? 19.156 -14.531 -13.586 1 86.69 344 HIS A O 1
ATOM 2553 N N . GLU A 1 345 ? 17.375 -15.039 -12.43 1 91.62 345 GLU A N 1
ATOM 2554 C CA . GLU A 1 345 ? 17.969 -16.25 -11.883 1 91.62 345 GLU A CA 1
ATOM 2555 C C . GLU A 1 345 ? 18.141 -17.312 -12.961 1 91.62 345 GLU A C 1
ATOM 2557 O O . GLU A 1 345 ? 19.078 -18.109 -12.922 1 91.62 345 GLU A O 1
ATOM 2562 N N . ILE A 1 346 ? 17.203 -17.328 -13.922 1 90 346 ILE A N 1
ATOM 2563 C CA . ILE A 1 346 ? 17.328 -18.25 -15.047 1 90 346 ILE A CA 1
ATOM 2564 C C . ILE A 1 346 ? 18.609 -17.938 -15.82 1 90 346 ILE A C 1
ATOM 2566 O O . ILE A 1 346 ? 19.344 -18.844 -16.203 1 90 346 ILE A O 1
ATOM 2570 N N . ARG A 1 347 ? 18.906 -16.719 -15.945 1 85.06 347 ARG A N 1
ATOM 2571 C CA . ARG A 1 347 ? 20.094 -16.297 -16.688 1 85.06 347 ARG A CA 1
ATOM 2572 C C . ARG A 1 347 ? 21.359 -16.562 -15.898 1 85.06 347 ARG A C 1
ATOM 2574 O O . ARG A 1 347 ? 22.406 -16.891 -16.469 1 85.06 347 ARG A O 1
ATOM 2581 N N . ARG A 1 348 ? 21.297 -16.5 -14.664 1 89.69 348 ARG A N 1
ATOM 2582 C CA . ARG A 1 348 ? 22.453 -16.609 -13.789 1 89.69 348 ARG A CA 1
ATOM 2583 C C . ARG A 1 348 ? 22.797 -18.062 -13.508 1 89.69 348 ARG A C 1
ATOM 2585 O O . ARG A 1 348 ? 23.938 -18.406 -13.227 1 89.69 348 ARG A O 1
ATOM 2592 N N . ARG A 1 349 ? 21.875 -18.969 -13.641 1 92.75 349 ARG A N 1
ATOM 2593 C CA . ARG A 1 349 ? 21.969 -20.359 -13.188 1 92.75 349 ARG A CA 1
ATOM 2594 C C . ARG A 1 349 ? 23.125 -21.078 -13.867 1 92.75 349 ARG A C 1
ATOM 2596 O O . ARG A 1 349 ? 23.969 -21.688 -13.203 1 92.75 349 ARG A O 1
ATOM 2603 N N . PRO A 1 350 ? 23.281 -20.891 -15.203 1 90.5 350 PRO A N 1
ATOM 2604 C CA . PRO A 1 350 ? 24.375 -21.609 -15.852 1 90.5 350 PRO A CA 1
ATOM 2605 C C . PRO A 1 350 ? 25.75 -21.188 -15.344 1 90.5 350 PRO A C 1
ATOM 2607 O O . PRO A 1 350 ? 26.641 -22.031 -15.188 1 90.5 350 PRO A O 1
ATOM 2610 N N . THR A 1 351 ? 25.906 -19.969 -15.047 1 90.88 351 THR A N 1
ATOM 2611 C CA . THR A 1 351 ? 27.188 -19.469 -14.562 1 90.88 351 THR A CA 1
ATOM 2612 C C . THR A 1 351 ? 27.5 -20.016 -13.172 1 90.88 351 THR A C 1
ATOM 2614 O O . THR A 1 351 ? 28.641 -20.344 -12.875 1 90.88 351 THR A O 1
ATOM 2617 N N . VAL A 1 352 ? 26.547 -20.094 -12.336 1 94.88 352 VAL A N 1
ATOM 2618 C CA . VAL A 1 352 ? 26.719 -20.609 -10.984 1 94.88 352 VAL A CA 1
ATOM 2619 C C . VAL A 1 352 ? 27 -22.109 -11.023 1 94.88 352 VAL A C 1
ATOM 2621 O O . VAL A 1 352 ? 27.875 -22.594 -10.305 1 94.88 352 VAL A O 1
ATOM 2624 N N . GLU A 1 353 ? 26.297 -22.828 -11.922 1 94.75 353 GLU A N 1
ATOM 2625 C CA . GLU A 1 353 ? 26.484 -24.266 -12.055 1 94.75 353 GLU A CA 1
ATOM 2626 C C . GLU A 1 353 ? 27.859 -24.578 -12.633 1 94.75 353 GLU A C 1
ATOM 2628 O O . GLU A 1 353 ? 28.469 -25.594 -12.273 1 94.75 353 GLU A O 1
ATOM 2633 N N . ALA A 1 354 ? 28.328 -23.703 -13.453 1 92.19 354 ALA A N 1
ATOM 2634 C CA . ALA A 1 354 ? 29.625 -23.906 -14.109 1 92.19 354 ALA A CA 1
ATOM 2635 C C . ALA A 1 354 ? 30.766 -23.891 -13.094 1 92.19 354 ALA A C 1
ATOM 2637 O O . ALA A 1 354 ? 31.797 -24.516 -13.312 1 92.19 354 ALA A O 1
ATOM 2638 N N . VAL A 1 355 ? 30.562 -23.266 -12 1 92.44 355 VAL A N 1
ATOM 2639 C CA . VAL A 1 355 ? 31.625 -23.203 -11 1 92.44 355 VAL A CA 1
ATOM 2640 C C . VAL A 1 355 ? 31.375 -24.266 -9.93 1 92.44 355 VAL A C 1
ATOM 2642 O O . VAL A 1 355 ? 32 -24.234 -8.859 1 92.44 355 VAL A O 1
ATOM 2645 N N . GLY A 1 356 ? 30.438 -25.156 -10.172 1 93.44 356 GLY A N 1
ATOM 2646 C CA . GLY A 1 356 ? 30.25 -26.312 -9.32 1 93.44 356 GLY A CA 1
ATOM 2647 C C . GLY A 1 356 ? 29.25 -26.078 -8.195 1 93.44 356 GLY A C 1
ATOM 2648 O O . GLY A 1 356 ? 29.141 -26.891 -7.277 1 93.44 356 GLY A O 1
ATOM 2649 N N . LEU A 1 357 ? 28.578 -25 -8.242 1 96.94 357 LEU A N 1
ATOM 2650 C CA . LEU A 1 357 ? 27.625 -24.672 -7.188 1 96.94 357 LEU A CA 1
ATOM 2651 C C . LEU A 1 357 ? 26.203 -25.047 -7.605 1 96.94 357 LEU A C 1
ATOM 2653 O O . LEU A 1 357 ? 25.891 -25.094 -8.797 1 96.94 357 LEU A O 1
ATOM 2657 N N . TYR A 1 358 ? 25.359 -25.375 -6.637 1 97.56 358 TYR A N 1
ATOM 2658 C CA . TYR A 1 358 ? 23.922 -25.547 -6.824 1 97.56 358 TYR A CA 1
ATOM 2659 C C . TYR A 1 358 ? 23.172 -24.266 -6.477 1 97.56 358 TYR A C 1
ATOM 2661 O O . TYR A 1 358 ? 23.031 -23.922 -5.301 1 97.56 358 TYR A O 1
ATOM 2669 N N . PRO A 1 359 ? 22.688 -23.562 -7.445 1 97.38 359 PRO A N 1
ATOM 2670 C CA . PRO A 1 359 ? 21.969 -22.328 -7.148 1 97.38 359 PRO A CA 1
ATOM 2671 C C . PRO A 1 359 ? 20.562 -22.578 -6.605 1 97.38 359 PRO A C 1
ATOM 2673 O O . PRO A 1 359 ? 19.828 -23.406 -7.148 1 97.38 359 PRO A O 1
ATOM 2676 N N . TYR A 1 360 ? 20.172 -21.984 -5.59 1 98.06 360 TYR A N 1
ATOM 2677 C CA . TYR A 1 360 ? 18.828 -22.016 -5.012 1 98.06 360 TYR A CA 1
ATOM 2678 C C . TYR A 1 360 ? 18.422 -20.625 -4.512 1 98.06 360 TYR A C 1
ATOM 2680 O O . TYR A 1 360 ? 19.109 -20.031 -3.691 1 98.06 360 TYR A O 1
ATOM 2688 N N . THR A 1 361 ? 17.281 -20.094 -5 1 97 361 THR A N 1
ATOM 2689 C CA . THR A 1 361 ? 16.875 -18.719 -4.668 1 97 361 THR A CA 1
ATOM 2690 C C . THR A 1 361 ? 15.516 -18.719 -3.957 1 97 361 THR A C 1
ATOM 2692 O O . THR A 1 361 ? 14.594 -19.422 -4.367 1 97 361 THR A O 1
ATOM 2695 N N . VAL A 1 362 ? 15.406 -17.969 -2.914 1 97.56 362 VAL A N 1
ATOM 2696 C CA . VAL A 1 362 ? 14.148 -17.781 -2.195 1 97.56 362 VAL A CA 1
ATOM 2697 C C . VAL A 1 362 ? 13.531 -16.438 -2.564 1 97.56 362 VAL A C 1
ATOM 2699 O O . VAL A 1 362 ? 14.086 -15.391 -2.229 1 97.56 362 VAL A O 1
ATOM 2702 N N . PHE A 1 363 ? 12.414 -16.5 -3.311 1 95.38 363 PHE A N 1
ATOM 2703 C CA . PHE A 1 363 ? 11.594 -15.32 -3.57 1 95.38 363 PHE A CA 1
ATOM 2704 C C . PHE A 1 363 ? 10.516 -15.172 -2.506 1 95.38 363 PHE A C 1
ATOM 2706 O O . PHE A 1 363 ? 9.68 -16.062 -2.328 1 95.38 363 PHE A O 1
ATOM 2713 N N . TRP A 1 364 ? 10.453 -14.055 -1.809 1 94.44 364 TRP A N 1
ATOM 2714 C CA . TRP A 1 364 ? 9.57 -14.062 -0.647 1 94.44 364 TRP A CA 1
ATOM 2715 C C . TRP A 1 364 ? 8.781 -12.758 -0.549 1 94.44 364 TRP A C 1
ATOM 2717 O O . TRP A 1 364 ? 7.754 -12.695 0.123 1 94.44 364 TRP A O 1
ATOM 2727 N N . CYS A 1 365 ? 9.188 -11.734 -1.116 1 89.12 365 CYS A N 1
ATOM 2728 C CA . CYS A 1 365 ? 8.453 -10.477 -1.066 1 89.12 365 CYS A CA 1
ATOM 2729 C C . CYS A 1 365 ? 8.305 -9.875 -2.461 1 89.12 365 CYS A C 1
ATOM 2731 O O . CYS A 1 365 ? 7.836 -8.742 -2.607 1 89.12 365 CYS A O 1
ATOM 2733 N N . ASN A 1 366 ? 8.578 -10.57 -3.438 1 84 366 ASN A N 1
ATOM 2734 C CA . ASN A 1 366 ? 8.633 -10.094 -4.812 1 84 366 ASN A CA 1
ATOM 2735 C C . ASN A 1 366 ? 7.242 -9.789 -5.363 1 84 366 ASN A C 1
ATOM 2737 O O . ASN A 1 366 ? 7.074 -8.883 -6.172 1 84 366 ASN A O 1
ATOM 2741 N N . ASP A 1 367 ? 6.273 -10.562 -4.93 1 79.94 367 ASP A N 1
ATOM 2742 C CA . ASP A 1 367 ? 4.895 -10.297 -5.332 1 79.94 367 ASP A CA 1
ATOM 2743 C C . ASP A 1 367 ? 4.438 -8.922 -4.852 1 79.94 367 ASP A C 1
ATOM 2745 O O . ASP A 1 367 ? 3.744 -8.203 -5.574 1 79.94 367 ASP A O 1
ATOM 2749 N N . ALA A 1 368 ? 4.801 -8.625 -3.717 1 77.5 368 ALA A N 1
ATOM 2750 C CA . ALA A 1 368 ? 4.441 -7.336 -3.129 1 77.5 368 ALA A CA 1
ATOM 2751 C C . ALA A 1 368 ? 5.133 -6.188 -3.855 1 77.5 368 ALA A C 1
ATOM 2753 O O . ALA A 1 368 ? 4.559 -5.109 -4.016 1 77.5 368 ALA A O 1
ATOM 2754 N N . PHE A 1 369 ? 6.301 -6.402 -4.297 1 79 369 PHE A N 1
ATOM 2755 C CA . PHE A 1 369 ? 7.066 -5.348 -4.945 1 79 369 PHE A CA 1
ATOM 2756 C C . PHE A 1 369 ? 6.473 -5.004 -6.309 1 79 369 PHE A C 1
ATOM 2758 O O . PHE A 1 369 ? 6.52 -3.852 -6.742 1 79 369 PHE A O 1
ATOM 2765 N N . ASP A 1 370 ? 5.859 -5.992 -7 1 75.25 370 ASP A N 1
ATOM 2766 C CA . ASP A 1 370 ? 5.199 -5.727 -8.273 1 75.25 370 ASP A CA 1
ATOM 2767 C C . ASP A 1 370 ? 4.074 -4.711 -8.109 1 75.25 370 ASP A C 1
ATOM 2769 O O . ASP A 1 370 ? 3.979 -3.75 -8.875 1 75.25 370 ASP A O 1
ATOM 2773 N N . SER A 1 371 ? 3.35 -4.891 -7.125 1 72.88 371 SER A N 1
ATOM 2774 C CA . SER A 1 371 ? 2.207 -4.02 -6.875 1 72.88 371 SER A CA 1
ATOM 2775 C C . SER A 1 371 ? 2.65 -2.67 -6.32 1 72.88 371 SER A C 1
ATOM 2777 O O . SER A 1 371 ? 2.123 -1.628 -6.715 1 72.88 371 SER A O 1
ATOM 2779 N N . THR A 1 372 ? 3.631 -2.682 -5.477 1 74.69 372 THR A N 1
ATOM 2780 C CA . THR A 1 372 ? 4.07 -1.474 -4.789 1 74.69 372 THR A CA 1
ATOM 2781 C C . THR A 1 372 ? 4.773 -0.524 -5.754 1 74.69 372 THR A C 1
ATOM 2783 O O . THR A 1 372 ? 4.609 0.694 -5.66 1 74.69 372 THR A O 1
ATOM 2786 N N . SER A 1 373 ? 5.531 -1.087 -6.652 1 75.12 373 SER A N 1
ATOM 2787 C CA . SER A 1 373 ? 6.258 -0.246 -7.598 1 75.12 373 SER A CA 1
ATOM 2788 C C . SER A 1 373 ? 5.301 0.575 -8.453 1 75.12 373 SER A C 1
ATOM 2790 O O . SER A 1 373 ? 5.562 1.747 -8.734 1 75.12 373 SER A O 1
ATOM 2792 N N . LEU A 1 374 ? 4.262 -0.073 -8.867 1 72.62 374 LEU A N 1
ATOM 2793 C CA . LEU A 1 374 ? 3.264 0.633 -9.664 1 72.62 374 LEU A CA 1
ATOM 2794 C C . LEU A 1 374 ? 2.66 1.79 -8.875 1 72.62 374 LEU A C 1
ATOM 2796 O O . LEU A 1 374 ? 2.43 2.869 -9.422 1 72.62 374 LEU A O 1
ATOM 2800 N N . VAL A 1 375 ? 2.553 1.485 -7.641 1 74.88 375 VAL A N 1
ATOM 2801 C CA . VAL A 1 375 ? 1.949 2.463 -6.742 1 74.88 375 VAL A CA 1
ATOM 2802 C C . VAL A 1 375 ? 2.902 3.639 -6.539 1 74.88 375 VAL A C 1
ATOM 2804 O O . VAL A 1 375 ? 2.498 4.801 -6.645 1 74.88 375 VAL A O 1
ATOM 2807 N N . LEU A 1 376 ? 4.074 3.402 -6.27 1 79.38 376 LEU A N 1
ATOM 2808 C CA . LEU A 1 376 ? 5.066 4.445 -6.027 1 79.38 376 LEU A CA 1
ATOM 2809 C C . LEU A 1 376 ? 5.258 5.316 -7.266 1 79.38 376 LEU A C 1
ATOM 2811 O O . LEU A 1 376 ? 5.352 6.539 -7.16 1 79.38 376 LEU A O 1
ATOM 2815 N N . ASP A 1 377 ? 5.199 4.668 -8.406 1 79.81 377 ASP A N 1
ATOM 2816 C CA . ASP A 1 377 ? 5.355 5.418 -9.641 1 79.81 377 ASP A CA 1
ATOM 2817 C C . ASP A 1 377 ? 4.246 6.457 -9.805 1 79.81 377 ASP A C 1
ATOM 2819 O O . ASP A 1 377 ? 4.504 7.59 -10.219 1 79.81 377 ASP A O 1
ATOM 2823 N N . HIS A 1 378 ? 3.107 6.035 -9.477 1 79.94 378 HIS A N 1
ATOM 2824 C CA . HIS A 1 378 ? 1.972 6.945 -9.586 1 79.94 378 HIS A CA 1
ATOM 2825 C C . HIS A 1 378 ? 2.105 8.109 -8.609 1 79.94 378 HIS A C 1
ATOM 2827 O O . HIS A 1 378 ? 1.837 9.258 -8.961 1 79.94 378 HIS A O 1
ATOM 2833 N N . LEU A 1 379 ? 2.52 7.879 -7.434 1 80.62 379 LEU A N 1
ATOM 2834 C CA . LEU A 1 379 ? 2.672 8.922 -6.422 1 80.62 379 LEU A CA 1
ATOM 2835 C C . LEU A 1 379 ? 3.811 9.867 -6.781 1 80.62 379 LEU A C 1
ATOM 2837 O O . LEU A 1 379 ? 3.732 11.07 -6.512 1 80.62 379 LEU A O 1
ATOM 2841 N N . PHE A 1 380 ? 4.844 9.289 -7.383 1 84 380 PHE A N 1
ATOM 2842 C CA . PHE A 1 380 ? 5.945 10.117 -7.863 1 84 380 PHE A CA 1
ATOM 2843 C C . PHE A 1 380 ? 5.457 11.102 -8.922 1 84 380 PHE A C 1
ATOM 2845 O O . PHE A 1 380 ? 5.816 12.281 -8.891 1 84 380 PHE A O 1
ATOM 2852 N N . GLU A 1 381 ? 4.633 10.547 -9.734 1 82.38 381 GLU A N 1
ATOM 2853 C CA . GLU A 1 381 ? 4.094 11.391 -10.789 1 82.38 381 GLU A CA 1
ATOM 2854 C C . GLU A 1 381 ? 3.236 12.523 -10.219 1 82.38 381 GLU A C 1
ATOM 2856 O O . GLU A 1 381 ? 3.289 13.656 -10.703 1 82.38 381 GLU A O 1
ATOM 2861 N N . LYS A 1 382 ? 2.508 12.242 -9.273 1 80.62 382 LYS A N 1
ATOM 2862 C CA . LYS A 1 382 ? 1.674 13.25 -8.633 1 80.62 382 LYS A CA 1
ATOM 2863 C C . LYS A 1 382 ? 2.527 14.312 -7.941 1 80.62 382 LYS A C 1
ATOM 2865 O O . LYS A 1 382 ? 2.195 15.5 -7.973 1 80.62 382 LYS A O 1
ATOM 2870 N N . ALA A 1 383 ? 3.588 13.883 -7.301 1 81.75 383 ALA A N 1
ATOM 2871 C CA . ALA A 1 383 ? 4.504 14.828 -6.664 1 81.75 383 ALA A CA 1
ATOM 2872 C C . ALA A 1 383 ? 5.148 15.75 -7.695 1 81.75 383 ALA A C 1
ATOM 2874 O O . ALA A 1 383 ? 5.301 16.953 -7.457 1 81.75 383 ALA A O 1
ATOM 2875 N N . VAL A 1 384 ? 5.504 15.172 -8.828 1 83.69 384 VAL A N 1
ATOM 2876 C CA . VAL A 1 384 ? 6.102 15.945 -9.914 1 83.69 384 VAL A CA 1
ATOM 2877 C C . VAL A 1 384 ? 5.102 16.984 -10.414 1 83.69 384 VAL A C 1
ATOM 2879 O O . VAL A 1 384 ? 5.477 18.125 -10.719 1 83.69 384 VAL A O 1
ATOM 2882 N N . GLN A 1 385 ? 3.857 16.562 -10.484 1 77.44 385 GLN A N 1
ATOM 2883 C CA . GLN A 1 385 ? 2.816 17.484 -10.938 1 77.44 385 GLN A CA 1
ATOM 2884 C C . GLN A 1 385 ? 2.602 18.609 -9.93 1 77.44 385 GLN A C 1
ATOM 2886 O O . GLN A 1 385 ? 2.271 19.734 -10.312 1 77.44 385 GLN A O 1
ATOM 2891 N N . LYS A 1 386 ? 2.873 18.328 -8.711 1 75.44 386 LYS A N 1
ATOM 2892 C CA . LYS A 1 386 ? 2.645 19.297 -7.633 1 75.44 386 LYS A CA 1
ATOM 2893 C C . LYS A 1 386 ? 3.768 20.328 -7.57 1 75.44 386 LYS A C 1
ATOM 2895 O O . LYS A 1 386 ? 3.512 21.516 -7.422 1 75.44 386 LYS A O 1
ATOM 2900 N N . VAL A 1 387 ? 5.07 19.859 -7.691 1 78.12 387 VAL A N 1
ATOM 2901 C CA . VAL A 1 387 ? 6.156 20.797 -7.398 1 78.12 387 VAL A CA 1
ATOM 2902 C C . VAL A 1 387 ? 7.035 20.969 -8.633 1 78.12 387 VAL A C 1
ATOM 2904 O O . VAL A 1 387 ? 7.84 21.906 -8.703 1 78.12 387 VAL A O 1
ATOM 2907 N N . GLY A 1 388 ? 6.941 20.078 -9.609 1 74.25 388 GLY A N 1
ATOM 2908 C CA . GLY A 1 388 ? 7.766 20.125 -10.805 1 74.25 388 GLY A CA 1
ATOM 2909 C C . GLY A 1 388 ? 8.938 19.172 -10.758 1 74.25 388 GLY A C 1
ATOM 2910 O O . GLY A 1 388 ? 9.43 18.828 -9.68 1 74.25 388 GLY A O 1
ATOM 2911 N N . PRO A 1 389 ? 9.43 18.719 -11.883 1 75 389 PRO A N 1
ATOM 2912 C CA . PRO A 1 389 ? 10.461 17.688 -11.969 1 75 389 PRO A CA 1
ATOM 2913 C C . PRO A 1 389 ? 11.836 18.203 -11.547 1 75 389 PRO A C 1
ATOM 2915 O O . PRO A 1 389 ? 12.719 17.406 -11.211 1 75 389 PRO A O 1
ATOM 2918 N N . PHE A 1 390 ? 12.047 19.562 -11.508 1 73.62 390 PHE A N 1
ATOM 2919 C CA . PHE A 1 390 ? 13.383 20.078 -11.234 1 73.62 390 PHE A CA 1
ATOM 2920 C C . PHE A 1 390 ? 13.406 20.844 -9.922 1 73.62 390 PHE A C 1
ATOM 2922 O O . PHE A 1 390 ? 14.406 21.484 -9.586 1 73.62 390 PHE A O 1
ATOM 2929 N N . ASP A 1 391 ? 12.297 20.75 -9.203 1 78.69 391 ASP A N 1
ATOM 2930 C CA . ASP A 1 391 ? 12.234 21.438 -7.914 1 78.69 391 ASP A CA 1
ATOM 2931 C C . ASP A 1 391 ? 13.133 20.766 -6.883 1 78.69 391 ASP A C 1
ATOM 2933 O O . ASP A 1 391 ? 13.148 19.531 -6.777 1 78.69 391 ASP A O 1
ATOM 2937 N N . PRO A 1 392 ? 13.875 21.547 -6.176 1 77.69 392 PRO A N 1
ATOM 2938 C CA . PRO A 1 392 ? 14.797 20.969 -5.195 1 77.69 392 PRO A CA 1
ATOM 2939 C C . PRO A 1 392 ? 14.07 20.266 -4.043 1 77.69 392 PRO A C 1
ATOM 2941 O O . PRO A 1 392 ? 14.68 19.484 -3.307 1 77.69 392 PRO A O 1
ATOM 2944 N N . THR A 1 393 ? 12.781 20.562 -3.902 1 80.06 393 THR A N 1
ATOM 2945 C CA . THR A 1 393 ? 12.039 19.969 -2.795 1 80.06 393 THR A CA 1
ATOM 2946 C C . THR A 1 393 ? 11.273 18.734 -3.252 1 80.06 393 THR A C 1
ATOM 2948 O O . THR A 1 393 ? 10.484 18.172 -2.496 1 80.06 393 THR A O 1
ATOM 2951 N N . LEU A 1 394 ? 11.555 18.328 -4.422 1 85.06 394 LEU A N 1
ATOM 2952 C CA . LEU A 1 394 ? 10.812 17.219 -4.984 1 85.06 394 LEU A CA 1
ATOM 2953 C C . LEU A 1 394 ? 11.031 15.945 -4.16 1 85.06 394 LEU A C 1
ATOM 2955 O O . LEU A 1 394 ? 10.07 15.25 -3.826 1 85.06 394 LEU A O 1
ATOM 2959 N N . ASP A 1 395 ? 12.242 15.672 -3.756 1 88.69 395 ASP A N 1
ATOM 2960 C CA . ASP A 1 395 ? 12.547 14.469 -2.98 1 88.69 395 ASP A CA 1
ATOM 2961 C C . ASP A 1 395 ? 11.828 14.492 -1.633 1 88.69 395 ASP A C 1
ATOM 2963 O O . ASP A 1 395 ? 11.289 13.477 -1.192 1 88.69 395 ASP A O 1
ATOM 2967 N N . ASP A 1 396 ? 11.82 15.594 -1.075 1 85.88 396 ASP A N 1
ATOM 2968 C CA . ASP A 1 396 ? 11.141 15.734 0.205 1 85.88 396 ASP A CA 1
ATOM 2969 C C . ASP A 1 396 ? 9.633 15.523 0.049 1 85.88 396 ASP A C 1
ATOM 2971 O O . ASP A 1 396 ? 9 14.898 0.902 1 85.88 396 ASP A O 1
ATOM 2975 N N . THR A 1 397 ? 9.125 16.062 -0.996 1 83.69 397 THR A N 1
ATOM 2976 C CA . THR A 1 397 ? 7.703 15.914 -1.282 1 83.69 397 THR A CA 1
ATOM 2977 C C . THR A 1 397 ? 7.359 14.445 -1.525 1 83.69 397 THR A C 1
ATOM 2979 O O . THR A 1 397 ? 6.344 13.953 -1.028 1 83.69 397 THR A O 1
ATOM 2982 N N . ILE A 1 398 ? 8.203 13.805 -2.215 1 88.38 398 ILE A N 1
ATOM 2983 C CA . ILE A 1 398 ? 7.996 12.391 -2.508 1 88.38 398 ILE A CA 1
ATOM 2984 C C . ILE A 1 398 ? 8.047 11.578 -1.215 1 88.38 398 ILE A C 1
ATOM 2986 O O . ILE A 1 398 ? 7.199 10.719 -0.979 1 88.38 398 ILE A O 1
ATOM 2990 N N . GLU A 1 399 ? 9 11.867 -0.403 1 88.5 399 GLU A N 1
ATOM 2991 C CA . GLU A 1 399 ? 9.117 11.172 0.875 1 88.5 399 GLU A CA 1
ATOM 2992 C C . GLU A 1 399 ? 7.867 11.375 1.729 1 88.5 399 GLU A C 1
ATOM 2994 O O . GLU A 1 399 ? 7.34 10.414 2.299 1 88.5 399 GLU A O 1
ATOM 2999 N N . ARG A 1 400 ? 7.406 12.484 1.704 1 83.44 400 ARG A N 1
ATOM 3000 C CA . ARG A 1 400 ? 6.23 12.812 2.502 1 83.44 400 ARG A CA 1
ATOM 3001 C C . ARG A 1 400 ? 4.98 12.141 1.942 1 83.44 400 ARG A C 1
ATOM 3003 O O . ARG A 1 400 ? 4.199 11.547 2.689 1 83.44 400 ARG A O 1
ATOM 3010 N N . ASP A 1 401 ? 4.824 12.195 0.672 1 82.06 401 ASP A N 1
ATOM 3011 C CA . ASP A 1 401 ? 3.598 11.727 0.034 1 82.06 401 ASP A CA 1
ATOM 3012 C C . ASP A 1 401 ? 3.533 10.203 0.025 1 82.06 401 ASP A C 1
ATOM 3014 O O . ASP A 1 401 ? 2.445 9.617 0.013 1 82.06 401 ASP A O 1
ATOM 3018 N N . THR A 1 402 ? 4.656 9.578 0.056 1 85.88 402 THR A N 1
ATOM 3019 C CA . THR A 1 402 ? 4.668 8.125 -0.025 1 85.88 402 THR A CA 1
ATOM 3020 C C . THR A 1 402 ? 4.762 7.504 1.367 1 85.88 402 THR A C 1
ATOM 3022 O O . THR A 1 402 ? 4.598 6.293 1.526 1 85.88 402 THR A O 1
ATOM 3025 N N . ALA A 1 403 ? 4.941 8.266 2.352 1 85.44 403 ALA A N 1
ATOM 3026 C CA . ALA A 1 403 ? 5.23 7.773 3.695 1 85.44 403 ALA A CA 1
ATOM 3027 C C . ALA A 1 403 ? 4.094 6.898 4.215 1 85.44 403 ALA A C 1
ATOM 3029 O O . ALA A 1 403 ? 4.332 5.789 4.703 1 85.44 403 ALA A O 1
ATOM 3030 N N . PRO A 1 404 ? 2.881 7.297 4.055 1 79.94 404 PRO A N 1
ATOM 3031 C CA . PRO A 1 404 ? 1.824 6.48 4.656 1 79.94 404 PRO A CA 1
ATOM 3032 C C . PRO A 1 404 ? 1.745 5.082 4.047 1 79.94 404 PRO A C 1
ATOM 3034 O O . PRO A 1 404 ? 1.787 4.086 4.773 1 79.94 404 PRO A O 1
ATOM 3037 N N . ILE A 1 405 ? 1.684 4.977 2.775 1 82.12 405 ILE A N 1
ATOM 3038 C CA . ILE A 1 405 ? 1.561 3.678 2.123 1 82.12 405 ILE A CA 1
ATOM 3039 C C . ILE A 1 405 ? 2.889 2.932 2.205 1 82.12 405 ILE A C 1
ATOM 3041 O O . ILE A 1 405 ? 2.912 1.705 2.33 1 82.12 405 ILE A O 1
ATOM 3045 N N . GLY A 1 406 ? 3.986 3.723 2.09 1 86.12 406 GLY A N 1
ATOM 3046 C CA . GLY A 1 406 ? 5.301 3.109 2.215 1 86.12 406 GLY A CA 1
ATOM 3047 C C . GLY A 1 406 ? 5.531 2.463 3.566 1 86.12 406 GLY A C 1
ATOM 3048 O O . GLY A 1 406 ? 6.086 1.365 3.65 1 86.12 406 GLY A O 1
ATOM 3049 N N . ARG A 1 407 ? 5.074 3.105 4.617 1 87.38 407 ARG A N 1
ATOM 3050 C CA . ARG A 1 407 ? 5.191 2.539 5.957 1 87.38 407 ARG A CA 1
ATOM 3051 C C . ARG A 1 407 ? 4.398 1.242 6.074 1 87.38 407 ARG A C 1
ATOM 3053 O O . ARG A 1 407 ? 4.887 0.256 6.629 1 87.38 407 ARG A O 1
ATOM 3060 N N . ALA A 1 408 ? 3.176 1.327 5.574 1 85.25 408 ALA A N 1
ATOM 3061 C CA . ALA A 1 408 ? 2.322 0.143 5.613 1 85.25 408 ALA A CA 1
ATOM 3062 C C . ALA A 1 408 ? 2.973 -1.026 4.883 1 85.25 408 ALA A C 1
ATOM 3064 O O . ALA A 1 408 ? 3.027 -2.143 5.406 1 85.25 408 ALA A O 1
ATOM 3065 N N . PHE A 1 409 ? 3.506 -0.757 3.732 1 87.12 409 PHE A N 1
ATOM 3066 C CA . PHE A 1 409 ? 4.145 -1.771 2.902 1 87.12 409 PHE A CA 1
ATOM 3067 C C . PHE A 1 409 ? 5.379 -2.338 3.592 1 87.12 409 PHE A C 1
ATOM 3069 O O . PHE A 1 409 ? 5.551 -3.555 3.67 1 87.12 409 PHE A O 1
ATOM 3076 N N . TRP A 1 410 ? 6.203 -1.449 4.039 1 89.81 410 TRP A N 1
ATOM 3077 C CA . TRP A 1 410 ? 7.477 -1.871 4.613 1 89.81 410 TRP A CA 1
ATOM 3078 C C . TRP A 1 410 ? 7.258 -2.658 5.898 1 89.81 410 TRP A C 1
ATOM 3080 O O . TRP A 1 410 ? 7.973 -3.629 6.168 1 89.81 410 TRP A O 1
ATOM 3090 N N . ARG A 1 411 ? 6.293 -2.281 6.691 1 89.88 411 ARG A N 1
ATOM 3091 C CA . ARG A 1 411 ? 5.945 -3.027 7.895 1 89.88 411 ARG A CA 1
ATOM 3092 C C . ARG A 1 411 ? 5.422 -4.414 7.547 1 89.88 411 ARG A C 1
ATOM 3094 O O . ARG A 1 411 ? 5.676 -5.379 8.273 1 89.88 411 ARG A O 1
ATOM 3101 N N . ASP A 1 412 ? 4.715 -4.48 6.504 1 89.69 412 ASP A N 1
ATOM 3102 C CA . ASP A 1 412 ? 4.199 -5.773 6.07 1 89.69 412 ASP A CA 1
ATOM 3103 C C . ASP A 1 412 ? 5.332 -6.688 5.609 1 89.69 412 ASP A C 1
ATOM 3105 O O . ASP A 1 412 ? 5.281 -7.902 5.816 1 89.69 412 ASP A O 1
ATOM 3109 N N . VAL A 1 413 ? 6.273 -6.133 4.926 1 90.75 413 VAL A N 1
ATOM 3110 C CA . VAL A 1 413 ? 7.445 -6.898 4.508 1 90.75 413 VAL A CA 1
ATOM 3111 C C . VAL A 1 413 ? 8.141 -7.48 5.734 1 90.75 413 VAL A C 1
ATOM 3113 O O . VAL A 1 413 ? 8.492 -8.664 5.754 1 90.75 413 VAL A O 1
ATOM 3116 N N . LYS A 1 414 ? 8.328 -6.645 6.734 1 92.56 414 LYS A N 1
ATOM 3117 C CA . LYS A 1 414 ? 8.977 -7.098 7.957 1 92.56 414 LYS A CA 1
ATOM 3118 C C . LYS A 1 414 ? 8.148 -8.172 8.656 1 92.56 414 LYS A C 1
ATOM 3120 O O . LYS A 1 414 ? 8.695 -9.148 9.172 1 92.56 414 LYS A O 1
ATOM 3125 N N . ALA A 1 415 ? 6.867 -7.996 8.641 1 92.19 415 ALA A N 1
ATOM 3126 C CA . ALA A 1 415 ? 5.984 -8.984 9.25 1 92.19 415 ALA A CA 1
ATOM 3127 C C . ALA A 1 415 ? 6.031 -10.305 8.492 1 92.19 415 ALA A C 1
ATOM 3129 O O . ALA A 1 415 ? 5.988 -11.383 9.094 1 92.19 415 ALA A O 1
ATOM 3130 N N . ALA A 1 416 ? 6.051 -10.195 7.191 1 91.94 416 ALA A N 1
ATOM 3131 C CA . ALA A 1 416 ? 6.16 -11.406 6.375 1 91.94 416 ALA A CA 1
ATOM 3132 C C . ALA A 1 416 ? 7.457 -12.156 6.672 1 91.94 416 ALA A C 1
ATOM 3134 O O . ALA A 1 416 ? 7.473 -13.383 6.723 1 91.94 416 ALA A O 1
ATOM 3135 N N . ALA A 1 417 ? 8.539 -11.398 6.801 1 95.31 417 ALA A N 1
ATOM 3136 C CA . ALA A 1 417 ? 9.812 -12.016 7.164 1 95.31 417 ALA A CA 1
ATOM 3137 C C . ALA A 1 417 ? 9.719 -12.727 8.508 1 95.31 417 ALA A C 1
ATOM 3139 O O . ALA A 1 417 ? 10.266 -13.82 8.688 1 95.31 417 ALA A O 1
ATOM 3140 N N . TRP A 1 418 ? 9.039 -12.055 9.406 1 94.25 418 TRP A N 1
ATOM 3141 C CA . TRP A 1 418 ? 8.844 -12.656 10.719 1 94.25 418 TRP A CA 1
ATOM 3142 C C . TRP A 1 418 ? 8.055 -13.961 10.602 1 94.25 418 TRP A C 1
ATOM 3144 O O . TRP A 1 418 ? 8.422 -14.969 11.211 1 94.25 418 TRP A O 1
ATOM 3154 N N . ARG A 1 419 ? 7.004 -13.992 9.836 1 93 419 ARG A N 1
ATOM 3155 C CA . ARG A 1 419 ? 6.18 -15.18 9.664 1 93 419 ARG A CA 1
ATOM 3156 C C . ARG A 1 419 ? 6.961 -16.297 8.984 1 93 419 ARG A C 1
ATOM 3158 O O . ARG A 1 419 ? 6.844 -17.469 9.359 1 93 419 ARG A O 1
ATOM 3165 N N . ALA A 1 420 ? 7.758 -15.961 8.023 1 96 420 ALA A N 1
ATOM 3166 C CA . ALA A 1 420 ? 8.461 -16.953 7.219 1 96 420 ALA A CA 1
ATOM 3167 C C . ALA A 1 420 ? 9.703 -17.469 7.945 1 96 420 ALA A C 1
ATOM 3169 O O . ALA A 1 420 ? 10.023 -18.656 7.871 1 96 420 ALA A O 1
ATOM 3170 N N . GLY A 1 421 ? 10.383 -16.609 8.648 1 96.75 421 GLY A N 1
ATOM 3171 C CA . GLY A 1 421 ? 11.711 -16.922 9.156 1 96.75 421 GLY A CA 1
ATOM 3172 C C . GLY A 1 421 ? 11.703 -17.359 10.609 1 96.75 421 GLY A C 1
ATOM 3173 O O . GLY A 1 421 ? 12.734 -17.766 11.148 1 96.75 421 GLY A O 1
ATOM 3174 N N . SER A 1 422 ? 10.547 -17.375 11.273 1 94.44 422 SER A N 1
ATOM 3175 C CA . SER A 1 422 ? 10.516 -17.641 12.711 1 94.44 422 SER A CA 1
ATOM 3176 C C . SER A 1 422 ? 10.227 -19.109 13 1 94.44 422 SER A C 1
ATOM 3178 O O . SER A 1 422 ? 9.438 -19.75 12.297 1 94.44 422 SER A O 1
ATOM 3180 N N . HIS A 1 423 ? 10.938 -19.562 14.016 1 93.38 423 HIS A N 1
ATOM 3181 C CA . HIS A 1 423 ? 10.609 -20.859 14.609 1 93.38 423 HIS A CA 1
ATOM 3182 C C . HIS A 1 423 ? 9.492 -20.719 15.648 1 93.38 423 HIS A C 1
ATOM 3184 O O . HIS A 1 423 ? 9.461 -19.734 16.391 1 93.38 423 HIS A O 1
ATOM 3190 N N . ARG A 1 424 ? 8.492 -21.625 15.602 1 81.38 424 ARG A N 1
ATOM 3191 C CA . ARG A 1 424 ? 7.371 -21.531 16.531 1 81.38 424 ARG A CA 1
ATOM 3192 C C . ARG A 1 424 ? 7.23 -22.812 17.344 1 81.38 424 ARG A C 1
ATOM 3194 O O . ARG A 1 424 ? 7.504 -23.906 16.844 1 81.38 424 ARG A O 1
ATOM 3201 N N . ARG A 1 425 ? 7.043 -22.625 18.719 1 67.12 425 ARG A N 1
ATOM 3202 C CA . ARG A 1 425 ? 6.871 -23.797 19.562 1 67.12 425 ARG A CA 1
ATOM 3203 C C . ARG A 1 425 ? 5.586 -24.547 19.234 1 67.12 425 ARG A C 1
ATOM 3205 O O . ARG A 1 425 ? 5.602 -25.766 19.031 1 67.12 425 ARG A O 1
ATOM 3212 N N . ASP A 1 426 ? 4.453 -23.594 19.422 1 64.81 426 ASP A N 1
ATOM 3213 C CA . ASP A 1 426 ? 3.141 -24.203 19.219 1 64.81 426 ASP A CA 1
ATOM 3214 C C . ASP A 1 426 ? 2.576 -23.844 17.844 1 64.81 426 ASP A C 1
ATOM 3216 O O . ASP A 1 426 ? 2.279 -22.688 17.562 1 64.81 426 ASP A O 1
ATOM 3220 N N . GLY A 1 427 ? 3.217 -24.484 16.875 1 68.5 427 GLY A N 1
ATOM 3221 C CA . GLY A 1 427 ? 2.625 -24.25 15.57 1 68.5 427 GLY A CA 1
ATOM 3222 C C . GLY A 1 427 ? 3.559 -24.594 14.422 1 68.5 427 GLY A C 1
ATOM 3223 O O . GLY A 1 427 ? 4.625 -25.188 14.633 1 68.5 427 GLY A O 1
ATOM 3224 N N . ARG A 1 428 ? 3.092 -24.25 13.344 1 80.12 428 ARG A N 1
ATOM 3225 C CA . ARG A 1 428 ? 3.826 -24.547 12.117 1 80.12 428 ARG A CA 1
ATOM 3226 C C . ARG A 1 428 ? 5.004 -23.594 11.945 1 80.12 428 ARG A C 1
ATOM 3228 O O . ARG A 1 428 ? 4.852 -22.375 12.102 1 80.12 428 ARG A O 1
ATOM 3235 N N . GLU A 1 429 ? 6.266 -24.125 11.852 1 90.19 429 GLU A N 1
ATOM 3236 C CA . GLU A 1 429 ? 7.457 -23.344 11.539 1 90.19 429 GLU A CA 1
ATOM 3237 C C . GLU A 1 429 ? 7.242 -22.484 10.297 1 90.19 429 GLU A C 1
ATOM 3239 O O . GLU A 1 429 ? 6.465 -22.844 9.414 1 90.19 429 GLU A O 1
ATOM 3244 N N . GLY A 1 430 ? 7.906 -21.344 10.359 1 95.06 430 GLY A N 1
ATOM 3245 C CA . GLY A 1 430 ? 7.883 -20.562 9.133 1 95.06 430 GLY A CA 1
ATOM 3246 C C . GLY A 1 430 ? 8.445 -21.312 7.941 1 95.06 430 GLY A C 1
ATOM 3247 O O . GLY A 1 430 ? 9.375 -22.125 8.086 1 95.06 430 GLY A O 1
ATOM 3248 N N . ASP A 1 431 ? 7.949 -21.078 6.777 1 96.56 431 ASP A N 1
ATOM 3249 C CA . ASP A 1 431 ? 8.336 -21.844 5.594 1 96.56 431 ASP A CA 1
ATOM 3250 C C . ASP A 1 431 ? 9.797 -21.578 5.227 1 96.56 431 ASP A C 1
ATOM 3252 O O . ASP A 1 431 ? 10.484 -22.484 4.762 1 96.56 431 ASP A O 1
ATOM 3256 N N . ALA A 1 432 ? 10.25 -20.344 5.406 1 97.81 432 ALA A N 1
ATOM 3257 C CA . ALA A 1 432 ? 11.664 -20.078 5.152 1 97.81 432 ALA A CA 1
ATOM 3258 C C . ALA A 1 432 ? 12.547 -20.75 6.199 1 97.81 432 ALA A C 1
ATOM 3260 O O . ALA A 1 432 ? 13.617 -21.266 5.875 1 97.81 432 ALA A O 1
ATOM 3261 N N . ALA A 1 433 ? 12.109 -20.703 7.48 1 97.75 433 ALA A N 1
ATOM 3262 C CA . ALA A 1 433 ? 12.852 -21.375 8.539 1 97.75 433 ALA A CA 1
ATOM 3263 C C . ALA A 1 433 ? 12.992 -22.875 8.25 1 97.75 433 ALA A C 1
ATOM 3265 O O . ALA A 1 433 ? 14.078 -23.438 8.359 1 97.75 433 ALA A O 1
ATOM 3266 N N . HIS A 1 434 ? 11.875 -23.453 7.867 1 96.94 434 HIS A N 1
ATOM 3267 C CA . HIS A 1 434 ? 11.883 -24.859 7.5 1 96.94 434 HIS A CA 1
ATOM 3268 C C . HIS A 1 434 ? 12.859 -25.125 6.355 1 96.94 434 HIS A C 1
ATOM 3270 O O . HIS A 1 434 ? 13.617 -26.094 6.395 1 96.94 434 HIS A O 1
ATOM 3276 N N . LEU A 1 435 ? 12.805 -24.312 5.359 1 98.12 435 LEU A N 1
ATOM 3277 C CA . LEU A 1 435 ? 13.656 -24.438 4.176 1 98.12 435 LEU A CA 1
ATOM 3278 C C . LEU A 1 435 ? 15.125 -24.344 4.551 1 98.12 435 LEU A C 1
ATOM 3280 O O . LEU A 1 435 ? 15.93 -25.188 4.16 1 98.12 435 LEU A O 1
ATOM 3284 N N . PHE A 1 436 ? 15.508 -23.281 5.324 1 98.5 436 PHE A N 1
ATOM 3285 C CA . PHE A 1 436 ? 16.891 -23.078 5.73 1 98.5 436 PHE A CA 1
ATOM 3286 C C . PHE A 1 436 ? 17.391 -24.25 6.574 1 98.5 436 PHE A C 1
ATOM 3288 O O . PHE A 1 436 ? 18.5 -24.75 6.363 1 98.5 436 PHE A O 1
ATOM 3295 N N . ASP A 1 437 ? 16.562 -24.703 7.484 1 97.81 437 ASP A N 1
ATOM 3296 C CA . ASP A 1 437 ? 16.922 -25.828 8.344 1 97.81 437 ASP A CA 1
ATOM 3297 C C . ASP A 1 437 ? 17.125 -27.094 7.527 1 97.81 437 ASP A C 1
ATOM 3299 O O . ASP A 1 437 ? 18.062 -27.859 7.777 1 97.81 437 ASP A O 1
ATOM 3303 N N . ARG A 1 438 ? 16.234 -27.297 6.625 1 97.38 438 ARG A N 1
ATOM 3304 C CA . ARG A 1 438 ? 16.281 -28.531 5.855 1 97.38 438 ARG A CA 1
ATOM 3305 C C . ARG A 1 438 ? 17.516 -28.562 4.949 1 97.38 438 ARG A C 1
ATOM 3307 O O . ARG A 1 438 ? 18.141 -29.609 4.781 1 97.38 438 ARG A O 1
ATOM 3314 N N . LEU A 1 439 ? 17.844 -27.438 4.316 1 97.81 439 LEU A N 1
ATOM 3315 C CA . LEU A 1 439 ? 19.047 -27.375 3.479 1 97.81 439 LEU A CA 1
ATOM 3316 C C . LEU A 1 439 ? 20.297 -27.562 4.312 1 97.81 439 LEU A C 1
ATOM 3318 O O . LEU A 1 439 ? 21.25 -28.234 3.885 1 97.81 439 LEU A O 1
ATOM 3322 N N . ALA A 1 440 ? 20.312 -26.984 5.492 1 98 440 ALA A N 1
ATOM 3323 C CA . ALA A 1 440 ? 21.453 -27.172 6.387 1 98 440 ALA A CA 1
ATOM 3324 C C . ALA A 1 440 ? 21.609 -28.625 6.789 1 98 440 ALA A C 1
ATOM 3326 O O . ALA A 1 440 ? 22.734 -29.109 6.957 1 98 440 ALA A O 1
ATOM 3327 N N . ALA A 1 441 ? 20.516 -29.312 6.902 1 97.12 441 ALA A N 1
ATOM 3328 C CA . ALA A 1 441 ? 20.516 -30.703 7.355 1 97.12 441 ALA A CA 1
ATOM 3329 C C . ALA A 1 441 ? 21.109 -31.625 6.293 1 97.12 441 ALA A C 1
ATOM 3331 O O . ALA A 1 441 ? 21.5 -32.75 6.59 1 97.12 441 ALA A O 1
ATOM 3332 N N . THR A 1 442 ? 21.125 -31.172 5.07 1 96.94 442 THR A N 1
ATOM 3333 C CA . THR A 1 442 ? 21.719 -32 4.02 1 96.94 442 THR A CA 1
ATOM 3334 C C . THR A 1 442 ? 23.219 -32.156 4.234 1 96.94 442 THR A C 1
ATOM 3336 O O . THR A 1 442 ? 23.828 -33.094 3.684 1 96.94 442 THR A O 1
ATOM 3339 N N . GLY A 1 443 ? 23.812 -31.203 4.934 1 94.25 443 GLY A N 1
ATOM 3340 C CA . GLY A 1 443 ? 25.25 -31.234 5.164 1 94.25 443 GLY A CA 1
ATOM 3341 C C . GLY A 1 443 ? 26.031 -30.547 4.066 1 94.25 443 GLY A C 1
ATOM 3342 O O . GLY A 1 443 ? 27.25 -30.391 4.18 1 94.25 443 GLY A O 1
ATOM 3343 N N . ALA A 1 444 ? 25.391 -30.156 3.014 1 96.12 444 ALA A N 1
ATOM 3344 C CA . ALA A 1 444 ? 26.062 -29.422 1.94 1 96.12 444 ALA A CA 1
ATOM 3345 C C . ALA A 1 444 ? 26.516 -28.047 2.412 1 96.12 444 ALA A C 1
ATOM 3347 O O . ALA A 1 444 ? 25.797 -27.375 3.158 1 96.12 444 ALA A O 1
ATOM 3348 N N . PRO A 1 445 ? 27.719 -27.609 2.006 1 97.25 445 PRO A N 1
ATOM 3349 C CA . PRO A 1 445 ? 28.125 -26.25 2.344 1 97.25 445 PRO A CA 1
ATOM 3350 C C . PRO A 1 445 ? 27.188 -25.188 1.772 1 97.25 445 PRO A C 1
ATOM 3352 O O . PRO A 1 445 ? 26.797 -25.266 0.601 1 97.25 445 PRO A O 1
ATOM 3355 N N . LEU A 1 446 ? 26.781 -24.266 2.623 1 98.5 446 LEU A N 1
ATOM 3356 C CA . LEU A 1 446 ? 25.875 -23.203 2.213 1 98.5 446 LEU A CA 1
ATOM 3357 C C . LEU A 1 446 ? 26.625 -21.875 2.037 1 98.5 446 LEU A C 1
ATOM 3359 O O . LEU A 1 446 ? 27.266 -21.391 2.977 1 98.5 446 LEU A O 1
ATOM 3363 N N . HIS A 1 447 ? 26.641 -21.375 0.847 1 98.62 447 HIS A N 1
ATOM 3364 C CA . HIS A 1 447 ? 27.062 -20 0.576 1 98.62 447 HIS A CA 1
ATOM 3365 C C . HIS A 1 447 ? 25.844 -19.078 0.52 1 98.62 447 HIS A C 1
ATOM 3367 O O . HIS A 1 447 ? 25.094 -19.078 -0.458 1 98.62 447 HIS A O 1
ATOM 3373 N N . LEU A 1 448 ? 25.703 -18.219 1.575 1 98.62 448 LEU A N 1
ATOM 3374 C CA . LEU A 1 448 ? 24.531 -17.359 1.721 1 98.62 448 LEU A CA 1
ATOM 3375 C C . LEU A 1 448 ? 24.734 -16.031 0.977 1 98.62 448 LEU A C 1
ATOM 3377 O O . LEU A 1 448 ? 25.781 -15.398 1.106 1 98.62 448 LEU A O 1
ATOM 3381 N N . LEU A 1 449 ? 23.797 -15.695 0.192 1 97 449 LEU A N 1
ATOM 3382 C CA . LEU A 1 449 ? 23.797 -14.422 -0.53 1 97 449 LEU A CA 1
ATOM 3383 C C . LEU A 1 449 ? 22.453 -13.711 -0.362 1 97 449 LEU A C 1
ATOM 3385 O O . LEU A 1 449 ? 21.406 -14.273 -0.686 1 97 449 LEU A O 1
ATOM 3389 N N . THR A 1 450 ? 22.422 -12.578 0.252 1 96.19 450 THR A N 1
ATOM 3390 C CA . THR A 1 450 ? 21.188 -11.797 0.33 1 96.19 450 THR A CA 1
ATOM 3391 C C . THR A 1 450 ? 21.312 -10.516 -0.488 1 96.19 450 THR A C 1
ATOM 3393 O O . THR A 1 450 ? 22.406 -9.953 -0.612 1 96.19 450 THR A O 1
ATOM 3396 N N . ASP A 1 451 ? 20.203 -10.133 -1.007 1 92.69 451 ASP A N 1
ATOM 3397 C CA . ASP A 1 451 ? 20.094 -8.844 -1.689 1 92.69 451 ASP A CA 1
ATOM 3398 C C . ASP A 1 451 ? 18.969 -8.008 -1.103 1 92.69 451 ASP A C 1
ATOM 3400 O O . ASP A 1 451 ? 17.828 -8.477 -0.989 1 92.69 451 ASP A O 1
ATOM 3404 N N . GLY A 1 452 ? 19.344 -6.785 -0.773 1 92.38 452 GLY A N 1
ATOM 3405 C CA . GLY A 1 452 ? 18.328 -5.879 -0.251 1 92.38 452 GLY A CA 1
ATOM 3406 C C . GLY A 1 452 ? 17.562 -6.457 0.929 1 92.38 452 GLY A C 1
ATOM 3407 O O . GLY A 1 452 ? 18.172 -6.895 1.91 1 92.38 452 GLY A O 1
ATOM 3408 N N . ALA A 1 453 ? 16.25 -6.582 0.779 1 93.25 453 ALA A N 1
ATOM 3409 C CA . ALA A 1 453 ? 15.352 -6.996 1.86 1 93.25 453 ALA A CA 1
ATOM 3410 C C . ALA A 1 453 ? 15.562 -8.469 2.207 1 93.25 453 ALA A C 1
ATOM 3412 O O . ALA A 1 453 ? 15.102 -8.938 3.25 1 93.25 453 ALA A O 1
ATOM 3413 N N . GLY A 1 454 ? 16.25 -9.188 1.362 1 96.25 454 GLY A N 1
ATOM 3414 C CA . GLY A 1 454 ? 16.562 -10.562 1.715 1 96.25 454 GLY A CA 1
ATOM 3415 C C . GLY A 1 454 ? 17.266 -10.688 3.053 1 96.25 454 GLY A C 1
ATOM 3416 O O . GLY A 1 454 ? 17.125 -11.695 3.746 1 96.25 454 GLY A O 1
ATOM 3417 N N . ALA A 1 455 ? 18 -9.633 3.402 1 97.06 455 ALA A N 1
ATOM 3418 C CA . ALA A 1 455 ? 18.719 -9.625 4.68 1 97.06 455 ALA A CA 1
ATOM 3419 C C . ALA A 1 455 ? 17.734 -9.578 5.848 1 97.06 455 ALA A C 1
ATOM 3421 O O . ALA A 1 455 ? 18.047 -10.07 6.938 1 97.06 455 ALA A O 1
ATOM 3422 N N . ILE A 1 456 ? 16.594 -9 5.578 1 96.62 456 ILE A N 1
ATOM 3423 C CA . ILE A 1 456 ? 15.578 -8.945 6.625 1 96.62 456 ILE A CA 1
ATOM 3424 C C . ILE A 1 456 ? 15.078 -10.352 6.938 1 96.62 456 ILE A C 1
ATOM 3426 O O . ILE A 1 456 ? 14.969 -10.742 8.102 1 96.62 456 ILE A O 1
ATOM 3430 N N . LEU A 1 457 ? 14.812 -11.156 5.879 1 97.44 457 LEU A N 1
ATOM 3431 C CA . LEU A 1 457 ? 14.312 -12.516 6.062 1 97.44 457 LEU A CA 1
ATOM 3432 C C . LEU A 1 457 ? 15.375 -13.398 6.707 1 97.44 457 LEU A C 1
ATOM 3434 O O . LEU A 1 457 ? 15.102 -14.078 7.699 1 97.44 457 LEU A O 1
ATOM 3438 N N . LEU A 1 458 ? 16.562 -13.383 6.148 1 98.44 458 LEU A N 1
ATOM 3439 C CA . LEU A 1 458 ? 17.625 -14.211 6.711 1 98.44 458 LEU A CA 1
ATOM 3440 C C . LEU A 1 458 ? 17.953 -13.789 8.141 1 98.44 458 LEU A C 1
ATOM 3442 O O . LEU A 1 458 ? 18.188 -14.633 9 1 98.44 458 LEU A O 1
ATOM 3446 N N . GLY A 1 459 ? 17.984 -12.477 8.344 1 98.19 459 GLY A N 1
ATOM 3447 C CA . GLY A 1 459 ? 18.219 -11.969 9.688 1 98.19 459 GLY A CA 1
ATOM 3448 C C . GLY A 1 459 ? 17.188 -12.438 10.695 1 98.19 459 GLY A C 1
ATOM 3449 O O . GLY A 1 459 ? 17.531 -12.781 11.828 1 98.19 459 GLY A O 1
ATOM 3450 N N . ARG A 1 460 ? 15.961 -12.414 10.266 1 96.88 460 ARG A N 1
ATOM 3451 C CA . ARG A 1 460 ? 14.898 -12.883 11.148 1 96.88 460 ARG A CA 1
ATOM 3452 C C . ARG A 1 460 ? 15.086 -14.352 11.5 1 96.88 460 ARG A C 1
ATOM 3454 O O . ARG A 1 460 ? 14.859 -14.758 12.641 1 96.88 460 ARG A O 1
ATOM 3461 N N . TYR A 1 461 ? 15.422 -15.18 10.523 1 97.94 461 TYR A N 1
ATOM 3462 C CA . TYR A 1 461 ? 15.688 -16.594 10.766 1 97.94 461 TYR A CA 1
ATOM 3463 C C . TYR A 1 461 ? 16.797 -16.781 11.797 1 97.94 461 TYR A C 1
ATOM 3465 O O . TYR A 1 461 ? 16.641 -17.531 12.758 1 97.94 461 TYR A O 1
ATOM 3473 N N . LEU A 1 462 ? 17.875 -16.062 11.625 1 98.06 462 LEU A N 1
ATOM 3474 C CA . LEU A 1 462 ? 19.031 -16.172 12.516 1 98.06 462 LEU A CA 1
ATOM 3475 C C . LEU A 1 462 ? 18.656 -15.781 13.938 1 98.06 462 LEU A C 1
ATOM 3477 O O . LEU A 1 462 ? 19.047 -16.453 14.898 1 98.06 462 LEU A O 1
ATOM 3481 N N . ARG A 1 463 ? 17.891 -14.742 14.062 1 95.88 463 ARG A N 1
ATOM 3482 C CA . ARG A 1 463 ? 17.453 -14.289 15.383 1 95.88 463 ARG A CA 1
ATOM 3483 C C . ARG A 1 463 ? 16.531 -15.305 16.031 1 95.88 463 ARG A C 1
ATOM 3485 O O . ARG A 1 463 ? 16.547 -15.5 17.25 1 95.88 463 ARG A O 1
ATOM 3492 N N . SER A 1 464 ? 15.727 -15.914 15.227 1 95.31 464 SER A N 1
ATOM 3493 C CA . SER A 1 464 ? 14.734 -16.859 15.734 1 95.31 464 SER A CA 1
ATOM 3494 C C . SER A 1 464 ? 15.406 -18.078 16.344 1 95.31 464 SER A C 1
ATOM 3496 O O . SER A 1 464 ? 14.797 -18.797 17.141 1 95.31 464 SER A O 1
ATOM 3498 N N . LEU A 1 465 ? 16.609 -18.344 15.961 1 94.56 465 LEU A N 1
ATOM 3499 C CA . LEU A 1 465 ? 17.344 -19.484 16.484 1 94.56 465 LEU A CA 1
ATOM 3500 C C . LEU A 1 465 ? 17.719 -19.25 17.953 1 94.56 465 LEU A C 1
ATOM 3502 O O . LEU A 1 465 ? 17.984 -20.203 18.688 1 94.56 465 LEU A O 1
ATOM 3506 N N . GLU A 1 466 ? 17.734 -17.984 18.422 1 86.69 466 GLU A N 1
ATOM 3507 C CA . GLU A 1 466 ? 18.203 -17.656 19.75 1 86.69 466 GLU A CA 1
ATOM 3508 C C . GLU A 1 466 ? 17.125 -16.922 20.547 1 86.69 466 GLU A C 1
ATOM 3510 O O . GLU A 1 466 ? 17.281 -16.703 21.766 1 86.69 466 GLU A O 1
ATOM 3515 N N . GLU A 1 467 ? 16.094 -16.625 20.031 1 77 467 GLU A N 1
ATOM 3516 C CA . GLU A 1 467 ? 15.203 -15.625 20.578 1 77 467 GLU A CA 1
ATOM 3517 C C . GLU A 1 467 ? 14.328 -16.219 21.688 1 77 467 GLU A C 1
ATOM 3519 O O . GLU A 1 467 ? 13.742 -17.281 21.516 1 77 467 GLU A O 1
ATOM 3524 N N . GLY A 1 468 ? 14.312 -15.422 22.75 1 69.69 468 GLY A N 1
ATOM 3525 C CA . GLY A 1 468 ? 13.273 -15.469 23.766 1 69.69 468 GLY A CA 1
ATOM 3526 C C . GLY A 1 468 ? 13.523 -16.516 24.828 1 69.69 468 GLY A C 1
ATOM 3527 O O . GLY A 1 468 ? 14.508 -17.25 24.766 1 69.69 468 GLY A O 1
ATOM 3528 N N . ALA A 1 469 ? 12.914 -16.406 25.984 1 76.12 469 ALA A N 1
ATOM 3529 C CA . ALA A 1 469 ? 12.852 -17.406 27.047 1 76.12 469 ALA A CA 1
ATOM 3530 C C . ALA A 1 469 ? 12.016 -18.609 26.625 1 76.12 469 ALA A C 1
ATOM 3532 O O . ALA A 1 469 ? 10.812 -18.484 26.391 1 76.12 469 ALA A O 1
ATOM 3533 N N . LEU A 1 470 ? 12.742 -19.578 26.203 1 80.44 470 LEU A N 1
ATOM 3534 C CA . LEU A 1 470 ? 12.086 -20.781 25.688 1 80.44 470 LEU A CA 1
ATOM 3535 C C . LEU A 1 470 ? 12.141 -21.906 26.703 1 80.44 470 LEU A C 1
ATOM 3537 O O . LEU A 1 470 ? 13.07 -21.969 27.516 1 80.44 470 LEU A O 1
ATOM 3541 N N . PRO A 1 471 ? 11.133 -22.703 26.703 1 85.5 471 PRO A N 1
ATOM 3542 C CA . PRO A 1 471 ? 11.266 -23.938 27.484 1 85.5 471 PRO A CA 1
ATOM 3543 C C . PRO A 1 471 ? 12.516 -24.734 27.109 1 85.5 471 PRO A C 1
ATOM 3545 O O . PRO A 1 471 ? 13 -24.641 25.984 1 85.5 471 PRO A O 1
ATOM 3548 N N . PRO A 1 472 ? 13.031 -25.422 28.078 1 87.62 472 PRO A N 1
ATOM 3549 C CA . PRO A 1 472 ? 14.312 -26.109 27.891 1 87.62 472 PRO A CA 1
ATOM 3550 C C . PRO A 1 472 ? 14.328 -27 26.656 1 87.62 472 PRO A C 1
ATOM 3552 O O . PRO A 1 472 ? 15.336 -27.062 25.953 1 87.62 472 PRO A O 1
ATOM 3555 N N . ASP A 1 473 ? 13.297 -27.672 26.375 1 87.75 473 ASP A N 1
ATOM 3556 C CA . ASP A 1 473 ? 13.258 -28.578 25.219 1 87.75 473 ASP A CA 1
ATOM 3557 C C . ASP A 1 473 ? 13.359 -27.781 23.922 1 87.75 473 ASP A C 1
ATOM 3559 O O . ASP A 1 473 ? 14.086 -28.172 23 1 87.75 473 ASP A O 1
ATOM 3563 N N . GLU A 1 474 ? 12.656 -26.719 23.891 1 90.31 474 GLU A N 1
ATOM 3564 C CA . GLU A 1 474 ? 12.68 -25.875 22.703 1 90.31 474 GLU A CA 1
ATOM 3565 C C . GLU A 1 474 ? 14.016 -25.156 22.562 1 90.31 474 GLU A C 1
ATOM 3567 O O . GLU A 1 474 ? 14.516 -24.953 21.453 1 90.31 474 GLU A O 1
ATOM 3572 N N . ALA A 1 475 ? 14.523 -24.812 23.672 1 90.81 475 ALA A N 1
ATOM 3573 C CA . ALA A 1 475 ? 15.844 -24.188 23.672 1 90.81 475 ALA A CA 1
ATOM 3574 C C . ALA A 1 475 ? 16.906 -25.141 23.125 1 90.81 475 ALA A C 1
ATOM 3576 O O . ALA A 1 475 ? 17.781 -24.734 22.359 1 90.81 475 ALA A O 1
ATOM 3577 N N . ALA A 1 476 ? 16.828 -26.359 23.547 1 92.44 476 ALA A N 1
ATOM 3578 C CA . ALA A 1 476 ? 17.781 -27.375 23.078 1 92.44 476 ALA A CA 1
ATOM 3579 C C . ALA A 1 476 ? 17.609 -27.609 21.578 1 92.44 476 ALA A C 1
ATOM 3581 O O . ALA A 1 476 ? 18.594 -27.781 20.859 1 92.44 476 ALA A O 1
ATOM 3582 N N . ARG A 1 477 ? 16.391 -27.672 21.156 1 92.88 477 ARG A N 1
ATOM 3583 C CA . ARG A 1 477 ? 16.109 -27.875 19.734 1 92.88 477 ARG A CA 1
ATOM 3584 C C . ARG A 1 477 ? 16.688 -26.734 18.906 1 92.88 477 ARG A C 1
ATOM 3586 O O . ARG A 1 477 ? 17.375 -26.969 17.891 1 92.88 477 ARG A O 1
ATOM 3593 N N . ARG A 1 478 ? 16.5 -25.531 19.297 1 94 478 ARG A N 1
ATOM 3594 C CA . ARG A 1 478 ? 16.984 -24.359 18.594 1 94 478 ARG A CA 1
ATOM 3595 C C . ARG A 1 478 ? 18.516 -24.328 18.578 1 94 478 ARG A C 1
ATOM 3597 O O . ARG A 1 478 ? 19.125 -23.891 17.594 1 94 478 ARG A O 1
ATOM 3604 N N . GLN A 1 479 ? 19.031 -24.75 19.656 1 94.38 479 GLN A N 1
ATOM 3605 C CA . GLN A 1 479 ? 20.484 -24.797 19.719 1 94.38 479 GLN A CA 1
ATOM 3606 C C . GLN A 1 479 ? 21.047 -25.797 18.719 1 94.38 479 GLN A C 1
ATOM 3608 O O . GLN A 1 479 ? 22.062 -25.516 18.062 1 94.38 479 GLN A O 1
ATOM 3613 N N . ARG A 1 480 ? 20.438 -26.875 18.562 1 95.81 480 ARG A N 1
ATOM 3614 C CA . ARG A 1 480 ? 20.875 -27.859 17.594 1 95.81 480 ARG A CA 1
ATOM 3615 C C . ARG A 1 480 ? 20.734 -27.328 16.172 1 95.81 480 ARG A C 1
ATOM 3617 O O . ARG A 1 480 ? 21.625 -27.531 15.336 1 95.81 480 ARG A O 1
ATOM 3624 N N . LEU A 1 481 ? 19.641 -26.672 15.938 1 96.19 481 LEU A N 1
ATOM 3625 C CA . LEU A 1 481 ? 19.422 -26.062 14.625 1 96.19 481 LEU A CA 1
ATOM 3626 C C . LEU A 1 481 ? 20.469 -25 14.328 1 96.19 481 LEU A C 1
ATOM 3628 O O . LEU A 1 481 ? 20.984 -24.938 13.211 1 96.19 481 LEU A O 1
ATOM 3632 N N . ARG A 1 482 ? 20.719 -24.25 15.336 1 96.94 482 ARG A N 1
ATOM 3633 C CA . ARG A 1 482 ? 21.734 -23.203 15.195 1 96.94 482 ARG A CA 1
ATOM 3634 C C . ARG A 1 482 ? 23.094 -23.812 14.875 1 96.94 482 ARG A C 1
ATOM 3636 O O . ARG A 1 482 ? 23.766 -23.375 13.938 1 96.94 482 ARG A O 1
ATOM 3643 N N . GLU A 1 483 ? 23.5 -24.781 15.625 1 96.94 483 GLU A N 1
ATOM 3644 C CA . GLU A 1 483 ? 24.797 -25.422 15.43 1 96.94 483 GLU A CA 1
ATOM 3645 C C . GLU A 1 483 ? 24.906 -26.031 14.031 1 96.94 483 GLU A C 1
ATOM 3647 O O . GLU A 1 483 ? 25.938 -25.906 13.375 1 96.94 483 GLU A O 1
ATOM 3652 N N . ARG A 1 484 ? 23.875 -26.641 13.641 1 97.56 484 ARG A N 1
ATOM 3653 C CA . ARG A 1 484 ? 23.859 -27.266 12.32 1 97.56 484 ARG A CA 1
ATOM 3654 C C . ARG A 1 484 ? 23.953 -26.219 11.219 1 97.56 484 ARG A C 1
ATOM 3656 O O . ARG A 1 484 ? 24.703 -26.391 10.258 1 97.56 484 ARG A O 1
ATOM 3663 N N . PHE A 1 485 ? 23.188 -25.172 11.32 1 98.25 485 PHE A N 1
ATOM 3664 C CA . PHE A 1 485 ? 23.172 -24.125 10.297 1 98.25 485 PHE A CA 1
ATOM 3665 C C . PHE A 1 485 ? 24.516 -23.406 10.242 1 98.25 485 PHE A C 1
ATOM 3667 O O . PHE A 1 485 ? 25.031 -23.125 9.164 1 98.25 485 PHE A O 1
ATOM 3674 N N . PHE A 1 486 ? 25.062 -23.109 11.422 1 98.06 486 PHE A N 1
ATOM 3675 C CA . PHE A 1 486 ? 26.359 -22.453 11.492 1 98.06 486 PHE A CA 1
ATOM 3676 C C . PHE A 1 486 ? 27.453 -23.344 10.906 1 98.06 486 PHE A C 1
ATOM 3678 O O . PHE A 1 486 ? 28.328 -22.859 10.188 1 98.06 486 PHE A O 1
ATOM 3685 N N . ALA A 1 487 ? 27.312 -24.594 11.203 1 97 487 ALA A N 1
ATOM 3686 C CA . ALA A 1 487 ? 28.297 -25.547 10.695 1 97 487 ALA A CA 1
ATOM 3687 C C . ALA A 1 487 ? 28.203 -25.672 9.18 1 97 487 ALA A C 1
ATOM 3689 O O . ALA A 1 487 ? 29.219 -25.859 8.5 1 97 487 ALA A O 1
ATOM 3690 N N . ALA A 1 488 ? 27.031 -25.578 8.703 1 97.44 488 ALA A N 1
ATOM 3691 C CA . ALA A 1 488 ? 26.797 -25.766 7.273 1 97.44 488 ALA A CA 1
ATOM 3692 C C . ALA A 1 488 ? 27.156 -24.5 6.492 1 97.44 488 ALA A C 1
ATOM 3694 O O . ALA A 1 488 ? 27.438 -24.562 5.289 1 97.44 488 ALA A O 1
ATOM 3695 N N . THR A 1 489 ? 27.188 -23.312 7.078 1 98.44 489 THR A N 1
ATOM 3696 C CA . THR A 1 489 ? 27.406 -22.047 6.391 1 98.44 489 THR A CA 1
ATOM 3697 C C . THR A 1 489 ? 28.891 -21.875 6.074 1 98.44 489 THR A C 1
ATOM 3699 O O . THR A 1 489 ? 29.734 -21.812 6.98 1 98.44 489 THR A O 1
ATOM 3702 N N . ALA A 1 490 ? 29.156 -21.766 4.801 1 98 490 ALA A N 1
ATOM 3703 C CA . ALA A 1 490 ? 30.547 -21.656 4.352 1 98 490 ALA A CA 1
ATOM 3704 C C . ALA A 1 490 ? 30.922 -20.188 4.145 1 98 490 ALA A C 1
ATOM 3706 O O . ALA A 1 490 ? 32.094 -19.828 4.309 1 98 490 ALA A O 1
ATOM 3707 N N . SER A 1 491 ? 30 -19.391 3.727 1 98.12 491 SER A N 1
ATOM 3708 C CA . SER A 1 491 ? 30.266 -17.969 3.539 1 98.12 491 SER A CA 1
ATOM 3709 C C . SER A 1 491 ? 28.969 -17.156 3.564 1 98.12 491 SER A C 1
ATOM 3711 O O . SER A 1 491 ? 27.875 -17.719 3.441 1 98.12 491 SER A O 1
ATOM 3713 N N . LEU A 1 492 ? 29.094 -15.844 3.816 1 98.44 492 LEU A N 1
ATOM 3714 C CA . LEU A 1 492 ? 27.969 -14.906 3.895 1 98.44 492 LEU A CA 1
ATOM 3715 C C . LEU A 1 492 ? 28.266 -13.648 3.076 1 98.44 492 LEU A C 1
ATOM 3717 O O . LEU A 1 492 ? 29.281 -12.992 3.281 1 98.44 492 LEU A O 1
ATOM 3721 N N . THR A 1 493 ? 27.438 -13.398 2.117 1 97.5 493 THR A N 1
ATOM 3722 C CA . THR A 1 493 ? 27.531 -12.18 1.315 1 97.5 493 THR A CA 1
ATOM 3723 C C . THR A 1 493 ? 26.234 -11.383 1.407 1 97.5 493 THR A C 1
ATOM 3725 O O . THR A 1 493 ? 25.156 -11.906 1.135 1 97.5 493 THR A O 1
ATOM 3728 N N . LEU A 1 494 ? 26.297 -10.141 1.8 1 96.94 494 LEU A N 1
ATOM 3729 C CA . LEU A 1 494 ? 25.156 -9.25 1.925 1 96.94 494 LEU A CA 1
ATOM 3730 C C . LEU A 1 494 ? 25.281 -8.055 0.986 1 96.94 494 LEU A C 1
ATOM 3732 O O . LEU A 1 494 ? 26.266 -7.297 1.07 1 96.94 494 LEU A O 1
ATOM 3736 N N . VAL A 1 495 ? 24.281 -7.895 0.125 1 95.19 495 VAL A N 1
ATOM 3737 C CA . VAL A 1 495 ? 24.297 -6.785 -0.823 1 95.19 495 VAL A CA 1
ATOM 3738 C C . VAL A 1 495 ? 23.266 -5.742 -0.417 1 95.19 495 VAL A C 1
ATOM 3740 O O . VAL A 1 495 ? 22.062 -5.984 -0.513 1 95.19 495 VAL A O 1
ATOM 3743 N N . THR A 1 496 ? 23.609 -4.586 0.091 1 94.62 496 THR A N 1
ATOM 3744 C CA . THR A 1 496 ? 22.844 -3.393 0.406 1 94.62 496 THR A CA 1
ATOM 3745 C C . THR A 1 496 ? 21.688 -3.729 1.345 1 94.62 496 THR A C 1
ATOM 3747 O O . THR A 1 496 ? 20.531 -3.381 1.071 1 94.62 496 THR A O 1
ATOM 3750 N N . PRO A 1 497 ? 21.922 -4.348 2.459 1 95.81 497 PRO A N 1
ATOM 3751 C CA . PRO A 1 497 ? 20.844 -4.68 3.396 1 95.81 497 PRO A CA 1
ATOM 3752 C C . PRO A 1 497 ? 20.219 -3.443 4.027 1 95.81 497 PRO A C 1
ATOM 3754 O O . PRO A 1 497 ? 20.922 -2.539 4.477 1 95.81 497 PRO A O 1
ATOM 3757 N N . PRO A 1 498 ? 18.938 -3.355 4.035 1 94.06 498 PRO A N 1
ATOM 3758 C CA . PRO A 1 498 ? 18.234 -2.24 4.68 1 94.06 498 PRO A CA 1
ATOM 3759 C C . PRO A 1 498 ? 18.031 -2.459 6.176 1 94.06 498 PRO A C 1
ATOM 3761 O O . PRO A 1 498 ? 16.891 -2.447 6.656 1 94.06 498 PRO A O 1
ATOM 3764 N N . LEU A 1 499 ? 19.094 -2.582 6.941 1 95.69 499 LEU A N 1
ATOM 3765 C CA . LEU A 1 499 ? 19.109 -2.77 8.391 1 95.69 499 LEU A CA 1
ATOM 3766 C C . LEU A 1 499 ? 19.938 -1.696 9.078 1 95.69 499 LEU A C 1
ATOM 3768 O O . LEU A 1 499 ? 20.984 -1.287 8.555 1 95.69 499 LEU A O 1
ATOM 3772 N N . THR A 1 500 ? 19.5 -1.25 10.203 1 93.75 500 THR A N 1
ATOM 3773 C CA . THR A 1 500 ? 20.344 -0.404 11.031 1 93.75 500 THR A CA 1
ATOM 3774 C C . THR A 1 500 ? 21.547 -1.188 11.555 1 93.75 500 THR A C 1
ATOM 3776 O O . THR A 1 500 ? 21.547 -2.422 11.547 1 93.75 500 THR A O 1
ATOM 3779 N N . LEU A 1 501 ? 22.547 -0.507 11.93 1 94.38 501 LEU A N 1
ATOM 3780 C CA . LEU A 1 501 ? 23.75 -1.18 12.43 1 94.38 501 LEU A CA 1
ATOM 3781 C C . LEU A 1 501 ? 23.406 -2.053 13.633 1 94.38 501 LEU A C 1
ATOM 3783 O O . LEU A 1 501 ? 23.922 -3.17 13.758 1 94.38 501 LEU A O 1
ATOM 3787 N N . ALA A 1 502 ? 22.578 -1.529 14.508 1 93.75 502 ALA A N 1
ATOM 3788 C CA . ALA A 1 502 ? 22.188 -2.283 15.695 1 93.75 502 ALA A CA 1
ATOM 3789 C C . ALA A 1 502 ? 21.453 -3.568 15.312 1 93.75 502 ALA A C 1
ATOM 3791 O O . ALA A 1 502 ? 21.766 -4.641 15.836 1 93.75 502 ALA A O 1
ATOM 3792 N N . ALA A 1 503 ? 20.516 -3.436 14.422 1 94.62 503 ALA A N 1
ATOM 3793 C CA . ALA A 1 503 ? 19.75 -4.598 13.977 1 94.62 503 ALA A CA 1
ATOM 3794 C C . ALA A 1 503 ? 20.641 -5.59 13.234 1 94.62 503 ALA A C 1
ATOM 3796 O O . ALA A 1 503 ? 20.469 -6.805 13.359 1 94.62 503 ALA A O 1
ATOM 3797 N N . PHE A 1 504 ? 21.562 -5.043 12.461 1 96.88 504 PHE A N 1
ATOM 3798 C CA . PHE A 1 504 ? 22.5 -5.867 11.711 1 96.88 504 PHE A CA 1
ATOM 3799 C C . PHE A 1 504 ? 23.375 -6.684 12.656 1 96.88 504 PHE A C 1
ATOM 3801 O O . PHE A 1 504 ? 23.562 -7.883 12.453 1 96.88 504 PHE A O 1
ATOM 3808 N N . ASP A 1 505 ? 23.859 -6.062 13.641 1 96.38 505 ASP A N 1
ATOM 3809 C CA . ASP A 1 505 ? 24.703 -6.723 14.633 1 96.38 505 ASP A CA 1
ATOM 3810 C C . ASP A 1 505 ? 23.922 -7.805 15.375 1 96.38 505 ASP A C 1
ATOM 3812 O O . ASP A 1 505 ? 24.438 -8.898 15.609 1 96.38 505 ASP A O 1
ATOM 3816 N N . GLU A 1 506 ? 22.781 -7.477 15.727 1 95.62 506 GLU A N 1
ATOM 3817 C CA . GLU A 1 506 ? 21.938 -8.43 16.453 1 95.62 506 GLU A CA 1
ATOM 3818 C C . GLU A 1 506 ? 21.656 -9.664 15.609 1 95.62 506 GLU A C 1
ATOM 3820 O O . GLU A 1 506 ? 21.672 -10.789 16.109 1 95.62 506 GLU A O 1
ATOM 3825 N N . ALA A 1 507 ? 21.391 -9.508 14.359 1 96.62 507 ALA A N 1
ATOM 3826 C CA . ALA A 1 507 ? 20.953 -10.594 13.492 1 96.62 507 ALA A CA 1
ATOM 3827 C C . ALA A 1 507 ? 22.141 -11.406 12.984 1 96.62 507 ALA A C 1
ATOM 3829 O O . ALA A 1 507 ? 22.125 -12.633 13.016 1 96.62 507 ALA A O 1
ATOM 3830 N N . PHE A 1 508 ? 23.172 -10.727 12.508 1 98.06 508 PHE A N 1
ATOM 3831 C CA . PHE A 1 508 ? 24.219 -11.406 11.758 1 98.06 508 PHE A CA 1
ATOM 3832 C C . PHE A 1 508 ? 25.5 -11.516 12.594 1 98.06 508 PHE A C 1
ATOM 3834 O O . PHE A 1 508 ? 26.391 -12.289 12.258 1 98.06 508 PHE A O 1
ATOM 3841 N N . GLY A 1 509 ? 25.609 -10.75 13.719 1 97.25 509 GLY A N 1
ATOM 3842 C CA . GLY A 1 509 ? 26.812 -10.734 14.547 1 97.25 509 GLY A CA 1
ATOM 3843 C C . GLY A 1 509 ? 27.281 -12.117 14.953 1 97.25 509 GLY A C 1
ATOM 3844 O O . GLY A 1 509 ? 28.438 -12.484 14.734 1 97.25 509 GLY A O 1
ATOM 3845 N N . PRO A 1 510 ? 26.406 -12.922 15.539 1 96.69 510 PRO A N 1
ATOM 3846 C CA . PRO A 1 510 ? 26.797 -14.258 15.984 1 96.69 510 PRO A CA 1
ATOM 3847 C C . PRO A 1 510 ? 27.328 -15.133 14.852 1 96.69 510 PRO A C 1
ATOM 3849 O O . PRO A 1 510 ? 28.312 -15.852 15.031 1 96.69 510 PRO A O 1
ATOM 3852 N N . LEU A 1 511 ? 26.703 -15.094 13.688 1 97.94 511 LEU A N 1
ATOM 3853 C CA . LEU A 1 511 ? 27.141 -15.906 12.555 1 97.94 511 LEU A CA 1
ATOM 3854 C C . LEU A 1 511 ? 28.484 -15.414 12.023 1 97.94 511 LEU A C 1
ATOM 3856 O O . LEU A 1 511 ? 29.359 -16.219 11.719 1 97.94 511 LEU A O 1
ATOM 3860 N N . ILE A 1 512 ? 28.625 -14.094 11.867 1 98.06 512 ILE A N 1
ATOM 3861 C CA . ILE A 1 512 ? 29.859 -13.508 11.359 1 98.06 512 ILE A CA 1
ATOM 3862 C C . ILE A 1 512 ? 31.016 -13.844 12.305 1 98.06 512 ILE A C 1
ATOM 3864 O O . ILE A 1 512 ? 32.125 -14.164 11.859 1 98.06 512 ILE A O 1
ATOM 3868 N N . ASP A 1 513 ? 30.766 -13.766 13.57 1 96.81 513 ASP A N 1
ATOM 3869 C CA . ASP A 1 513 ? 31.781 -14.109 14.57 1 96.81 513 ASP A CA 1
ATOM 3870 C C . ASP A 1 513 ? 32.188 -15.57 14.461 1 96.81 513 ASP A C 1
ATOM 3872 O O . ASP A 1 513 ? 33.344 -15.914 14.688 1 96.81 513 ASP A O 1
ATOM 3876 N N . HIS A 1 514 ? 31.281 -16.438 14.172 1 96.56 514 HIS A N 1
ATOM 3877 C CA . HIS A 1 514 ? 31.516 -17.875 14.062 1 96.56 514 HIS A CA 1
ATOM 3878 C C . HIS A 1 514 ? 32.312 -18.203 12.812 1 96.56 514 HIS A C 1
ATOM 3880 O O . HIS A 1 514 ? 33.125 -19.156 12.812 1 96.56 514 HIS A O 1
ATOM 3886 N N . LEU A 1 515 ? 32.125 -17.5 11.695 1 97.12 515 LEU A N 1
ATOM 3887 C CA . LEU A 1 515 ? 32.75 -17.781 10.406 1 97.12 515 LEU A CA 1
ATOM 3888 C C . LEU A 1 515 ? 34.25 -17.484 10.461 1 97.12 515 LEU A C 1
ATOM 3890 O O . LEU A 1 515 ? 34.688 -16.562 11.156 1 97.12 515 LEU A O 1
ATOM 3894 N N . PRO A 1 516 ? 35.062 -18.234 9.734 1 94.88 516 PRO A N 1
ATOM 3895 C CA . PRO A 1 516 ? 36.469 -17.875 9.594 1 94.88 516 PRO A CA 1
ATOM 3896 C C . PRO A 1 516 ? 36.688 -16.516 8.938 1 94.88 516 PRO A C 1
ATOM 3898 O O . PRO A 1 516 ? 35.75 -15.992 8.297 1 94.88 516 PRO A O 1
ATOM 3901 N N . GLU A 1 517 ? 37.844 -16 9.148 1 94.12 517 GLU A N 1
ATOM 3902 C CA . GLU A 1 517 ? 38.188 -14.719 8.555 1 94.12 517 GLU A CA 1
ATOM 3903 C C . GLU A 1 517 ? 38.062 -14.766 7.031 1 94.12 517 GLU A C 1
ATOM 3905 O O . GLU A 1 517 ? 38.438 -15.75 6.402 1 94.12 517 GLU A O 1
ATOM 3910 N N . GLY A 1 518 ? 37.469 -13.734 6.508 1 93.5 518 GLY A N 1
ATOM 3911 C CA . GLY A 1 518 ? 37.375 -13.602 5.062 1 93.5 518 GLY A CA 1
ATOM 3912 C C . GLY A 1 518 ? 36.125 -14.242 4.473 1 93.5 518 GLY A C 1
ATOM 3913 O O . GLY A 1 518 ? 35.969 -14.289 3.25 1 93.5 518 GLY A O 1
ATOM 3914 N N . ARG A 1 519 ? 35.219 -14.695 5.27 1 97.19 519 ARG A N 1
ATOM 3915 C CA . ARG A 1 519 ? 34.062 -15.445 4.766 1 97.19 519 ARG A CA 1
ATOM 3916 C C . ARG A 1 519 ? 32.812 -14.609 4.809 1 97.19 519 ARG A C 1
ATOM 3918 O O . ARG A 1 519 ? 31.75 -15.047 4.352 1 97.19 519 ARG A O 1
ATOM 3925 N N . ALA A 1 520 ? 32.844 -13.422 5.352 1 97.94 520 ALA A N 1
ATOM 3926 C CA . ALA A 1 520 ? 31.688 -12.523 5.422 1 97.94 520 ALA A CA 1
ATOM 3927 C C . ALA A 1 520 ? 31.953 -11.219 4.691 1 97.94 520 ALA A C 1
ATOM 3929 O O . ALA A 1 520 ? 32.969 -10.555 4.941 1 97.94 520 ALA A O 1
ATOM 3930 N N . THR A 1 521 ? 31.062 -10.852 3.74 1 97.38 521 THR A N 1
ATOM 3931 C CA . THR A 1 521 ? 31.266 -9.664 2.922 1 97.38 521 THR A CA 1
ATOM 3932 C C . THR A 1 521 ? 30 -8.828 2.859 1 97.38 521 THR A C 1
ATOM 3934 O O . THR A 1 521 ? 28.891 -9.367 2.729 1 97.38 521 THR A O 1
ATOM 3937 N N . LEU A 1 522 ? 30.125 -7.539 3.021 1 97.06 522 LEU A N 1
ATOM 3938 C CA . LEU A 1 522 ? 29.062 -6.555 2.834 1 97.06 522 LEU A CA 1
ATOM 3939 C C . LEU A 1 522 ? 29.359 -5.668 1.629 1 97.06 522 LEU A C 1
ATOM 3941 O O . LEU A 1 522 ? 30.422 -5.035 1.559 1 97.06 522 LEU A O 1
ATOM 3945 N N . TRP A 1 523 ? 28.469 -5.703 0.679 1 95.75 523 TRP A N 1
ATOM 3946 C CA . TRP A 1 523 ? 28.594 -4.855 -0.499 1 95.75 523 TRP A CA 1
ATOM 3947 C C . TRP A 1 523 ? 27.734 -3.607 -0.373 1 95.75 523 TRP A C 1
AT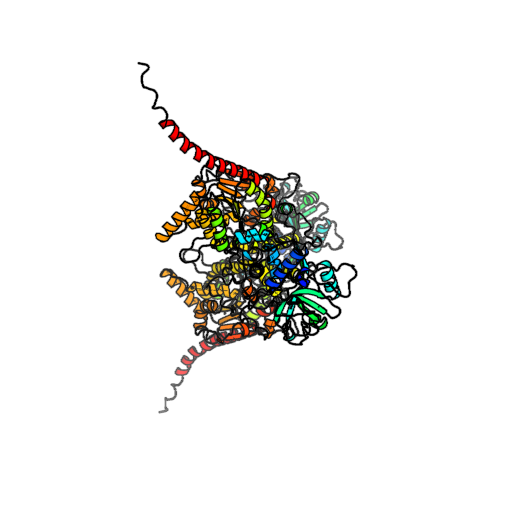OM 3949 O O . TRP A 1 523 ? 26.531 -3.701 -0.086 1 95.75 523 TRP A O 1
ATOM 3959 N N . VAL A 1 524 ? 28.328 -2.398 -0.545 1 95.44 524 VAL A N 1
ATOM 3960 C CA . VAL A 1 524 ? 27.625 -1.124 -0.509 1 95.44 524 VAL A CA 1
ATOM 3961 C C . VAL A 1 524 ? 27.984 -0.292 -1.735 1 95.44 524 VAL A C 1
ATOM 3963 O O . VAL A 1 524 ? 29.078 -0.453 -2.301 1 95.44 524 VAL A O 1
ATOM 3966 N N . PRO A 1 525 ? 27.062 0.55 -2.201 1 94.19 525 PRO A N 1
ATOM 3967 C CA . PRO A 1 525 ? 27.406 1.371 -3.367 1 94.19 525 PRO A CA 1
ATOM 3968 C C . PRO A 1 525 ? 28.531 2.369 -3.078 1 94.19 525 PRO A C 1
ATOM 3970 O O . PRO A 1 525 ? 28.641 2.869 -1.956 1 94.19 525 PRO A O 1
ATOM 3973 N N . SER A 1 526 ? 29.359 2.619 -4.098 1 93.25 526 SER A N 1
ATOM 3974 C CA . SER A 1 526 ? 30.328 3.705 -3.996 1 93.25 526 SER A CA 1
ATOM 3975 C C . SER A 1 526 ? 29.641 5.062 -3.926 1 93.25 526 SER A C 1
ATOM 3977 O O . SER A 1 526 ? 28.438 5.168 -4.215 1 93.25 526 SER A O 1
ATOM 3979 N N . ARG A 1 527 ? 30.391 6.051 -3.51 1 91.94 527 ARG A N 1
ATOM 3980 C CA . ARG A 1 527 ? 29.844 7.402 -3.443 1 91.94 527 ARG A CA 1
ATOM 3981 C C . ARG A 1 527 ? 29.344 7.859 -4.809 1 91.94 527 ARG A C 1
ATOM 3983 O O . ARG A 1 527 ? 28.266 8.445 -4.918 1 91.94 527 ARG A O 1
ATOM 3990 N N . GLY A 1 528 ? 30.188 7.613 -5.797 1 90.12 528 GLY A N 1
ATOM 3991 C CA . GLY A 1 528 ? 29.812 7.996 -7.152 1 90.12 528 GLY A CA 1
ATOM 3992 C C . GLY A 1 528 ? 28.562 7.297 -7.645 1 90.12 528 GLY A C 1
ATOM 3993 O O . GLY A 1 528 ? 27.703 7.918 -8.289 1 90.12 528 GLY A O 1
ATOM 3994 N N . LEU A 1 529 ? 28.422 5.996 -7.43 1 92.06 529 LEU A N 1
ATOM 3995 C CA . LEU A 1 529 ? 27.234 5.246 -7.832 1 92.06 529 LEU A CA 1
ATOM 3996 C C . LEU A 1 529 ? 26 5.73 -7.078 1 92.06 529 LEU A C 1
ATOM 3998 O O . LEU A 1 529 ? 24.938 5.922 -7.676 1 92.06 529 LEU A O 1
ATOM 4002 N N . ASP A 1 530 ? 26.125 5.98 -5.824 1 92.25 530 ASP A N 1
ATOM 4003 C CA . ASP A 1 530 ? 25.016 6.426 -4.98 1 92.25 530 ASP A CA 1
ATOM 4004 C C . ASP A 1 530 ? 24.469 7.766 -5.461 1 92.25 530 ASP A C 1
ATOM 4006 O O . ASP A 1 530 ? 23.25 7.984 -5.438 1 92.25 530 ASP A O 1
ATOM 4010 N N . ALA A 1 531 ? 25.328 8.633 -5.883 1 91.06 531 ALA A N 1
ATOM 4011 C CA . ALA A 1 531 ? 24.938 9.977 -6.312 1 91.06 531 ALA A CA 1
ATOM 4012 C C . ALA A 1 531 ? 24.078 9.922 -7.578 1 91.06 531 ALA A C 1
ATOM 4014 O O . ALA A 1 531 ? 23.344 10.859 -7.875 1 91.06 531 ALA A O 1
ATOM 4015 N N . LYS A 1 532 ? 24.188 8.828 -8.242 1 92.06 532 LYS A N 1
ATOM 4016 C CA . LYS A 1 532 ? 23.5 8.734 -9.531 1 92.06 532 LYS A CA 1
ATOM 4017 C C . LYS A 1 532 ? 22.312 7.773 -9.453 1 92.06 532 LYS A C 1
ATOM 4019 O O . LYS A 1 532 ? 21.609 7.574 -10.438 1 92.06 532 LYS A O 1
ATOM 4024 N N . LEU A 1 533 ? 22.109 7.145 -8.344 1 91.56 533 LEU A N 1
ATOM 4025 C CA . LEU A 1 533 ? 21 6.223 -8.172 1 91.56 533 LEU A CA 1
ATOM 4026 C C . LEU A 1 533 ? 19.672 6.98 -8.07 1 91.56 533 LEU A C 1
ATOM 4028 O O . LEU A 1 533 ? 19.625 8.07 -7.496 1 91.56 533 LEU A O 1
ATOM 4032 N N . HIS A 1 534 ? 18.656 6.422 -8.625 1 90.38 534 HIS A N 1
ATOM 4033 C CA . HIS A 1 534 ? 17.344 7.027 -8.531 1 90.38 534 HIS A CA 1
ATOM 4034 C C . HIS A 1 534 ? 16.25 5.961 -8.531 1 90.38 534 HIS A C 1
ATOM 4036 O O . HIS A 1 534 ? 16.5 4.812 -8.914 1 90.38 534 HIS A O 1
ATOM 4042 N N . VAL A 1 535 ? 15.07 6.238 -8.102 1 88.69 535 VAL A N 1
ATOM 4043 C CA . VAL A 1 535 ? 13.844 5.457 -8.18 1 88.69 535 VAL A CA 1
ATOM 4044 C C . VAL A 1 535 ? 12.727 6.305 -8.789 1 88.69 535 VAL A C 1
ATOM 4046 O O . VAL A 1 535 ? 12.133 7.141 -8.102 1 88.69 535 VAL A O 1
ATOM 4049 N N . GLY A 1 536 ? 12.43 6.031 -10.023 1 85.12 536 GLY A N 1
ATOM 4050 C CA . GLY A 1 536 ? 11.508 6.93 -10.695 1 85.12 536 GLY A CA 1
ATOM 4051 C C . GLY A 1 536 ? 11.953 8.375 -10.672 1 85.12 536 GLY A C 1
ATOM 4052 O O . GLY A 1 536 ? 13.086 8.688 -11.055 1 85.12 536 GLY A O 1
ATOM 4053 N N . ALA A 1 537 ? 11.109 9.25 -10.078 1 88.25 537 ALA A N 1
ATOM 4054 C CA . ALA A 1 537 ? 11.414 10.68 -10.016 1 88.25 537 ALA A CA 1
ATOM 4055 C C . ALA A 1 537 ? 12.203 11.008 -8.75 1 88.25 537 ALA A C 1
ATOM 4057 O O . ALA A 1 537 ? 12.711 12.125 -8.609 1 88.25 537 ALA A O 1
ATOM 4058 N N . TYR A 1 538 ? 12.297 10.07 -7.828 1 90.31 538 TYR A N 1
ATOM 4059 C CA . TYR A 1 538 ? 13.109 10.25 -6.625 1 90.31 538 TYR A CA 1
ATOM 4060 C C . TYR A 1 538 ? 14.594 10.188 -6.953 1 90.31 538 TYR A C 1
ATOM 4062 O O . TYR A 1 538 ? 15.078 9.18 -7.473 1 90.31 538 TYR A O 1
ATOM 4070 N N . ALA A 1 539 ? 15.359 11.172 -6.617 1 91.25 539 ALA A N 1
ATOM 4071 C CA . ALA A 1 539 ? 16.703 11.367 -7.137 1 91.25 539 ALA A CA 1
ATOM 4072 C C . ALA A 1 539 ? 17.734 10.664 -6.258 1 91.25 539 ALA A C 1
ATOM 4074 O O . ALA A 1 539 ? 18.938 10.883 -6.402 1 91.25 539 ALA A O 1
ATOM 4075 N N . ARG A 1 540 ? 17.281 9.844 -5.348 1 91.5 540 ARG A N 1
ATOM 4076 C CA . ARG A 1 540 ? 18.172 9.055 -4.504 1 91.5 540 ARG A CA 1
ATOM 4077 C C . ARG A 1 540 ? 17.828 7.57 -4.574 1 91.5 540 ARG A C 1
ATOM 4079 O O . ARG A 1 540 ? 16.953 7.168 -5.352 1 91.5 540 ARG A O 1
ATOM 4086 N N . SER A 1 541 ? 18.578 6.77 -3.852 1 91.31 541 SER A N 1
ATOM 4087 C CA . SER A 1 541 ? 18.375 5.324 -3.898 1 91.31 541 SER A CA 1
ATOM 4088 C C . SER A 1 541 ? 17.125 4.914 -3.137 1 91.31 541 SER A C 1
ATOM 4090 O O . SER A 1 541 ? 16.594 5.691 -2.344 1 91.31 541 SER A O 1
ATOM 4092 N N . ILE A 1 542 ? 16.688 3.711 -3.357 1 90.56 542 ILE A N 1
ATOM 4093 C CA . ILE A 1 542 ? 15.516 3.156 -2.68 1 90.56 542 ILE A CA 1
ATOM 4094 C C . ILE A 1 542 ? 15.789 3.043 -1.183 1 90.56 542 ILE A C 1
ATOM 4096 O O . ILE A 1 542 ? 14.883 3.174 -0.364 1 90.56 542 ILE A O 1
ATOM 4100 N N . LEU A 1 543 ? 17.031 2.82 -0.78 1 92.62 543 LEU A N 1
ATOM 4101 C CA . LEU A 1 543 ? 17.359 2.742 0.64 1 92.62 543 LEU A CA 1
ATOM 4102 C C . LEU A 1 543 ? 17.141 4.086 1.324 1 92.62 543 LEU A C 1
ATOM 4104 O O . LEU A 1 543 ? 16.672 4.137 2.469 1 92.62 543 LEU A O 1
ATOM 4108 N N . HIS A 1 544 ? 17.438 5.125 0.591 1 92.19 544 HIS A N 1
ATOM 4109 C CA . HIS A 1 544 ? 17.156 6.453 1.13 1 92.19 544 HIS A CA 1
ATOM 4110 C C . HIS A 1 544 ? 15.664 6.68 1.301 1 92.19 544 HIS A C 1
ATOM 4112 O O . HIS A 1 544 ? 15.227 7.246 2.305 1 92.19 544 HIS A O 1
ATOM 4118 N N . LEU A 1 545 ? 14.961 6.277 0.31 1 91.06 545 LEU A N 1
ATOM 4119 C CA . LEU A 1 545 ? 13.516 6.457 0.375 1 91.06 545 LEU A CA 1
ATOM 4120 C C . LEU A 1 545 ? 12.922 5.684 1.548 1 91.06 545 LEU A C 1
ATOM 4122 O O . LEU A 1 545 ? 12.07 6.199 2.27 1 91.06 545 LEU A O 1
ATOM 4126 N N . ILE A 1 546 ? 13.352 4.453 1.724 1 90.94 546 ILE A N 1
ATOM 4127 C CA . ILE A 1 546 ? 12.867 3.633 2.828 1 90.94 546 ILE A CA 1
ATOM 4128 C C . ILE A 1 546 ? 13.289 4.25 4.156 1 90.94 546 ILE A C 1
ATOM 4130 O O . ILE A 1 546 ? 12.477 4.383 5.074 1 90.94 546 ILE A O 1
ATOM 4134 N N . CYS A 1 547 ? 14.492 4.652 4.238 1 91.19 547 CYS A N 1
ATOM 4135 C CA . CYS A 1 547 ? 15.07 5.18 5.469 1 91.19 547 CYS A CA 1
ATOM 4136 C C . CYS A 1 547 ? 14.375 6.473 5.887 1 91.19 547 CYS A C 1
ATOM 4138 O O . CYS A 1 547 ? 14.047 6.656 7.059 1 91.19 547 CYS A O 1
ATOM 4140 N N . HIS A 1 548 ? 14.039 7.32 4.926 1 87.94 548 HIS A N 1
ATOM 4141 C CA . HIS A 1 548 ? 13.523 8.648 5.242 1 87.94 548 HIS A CA 1
ATOM 4142 C C . HIS A 1 548 ? 12.008 8.703 5.109 1 87.94 548 HIS A C 1
ATOM 4144 O O . HIS A 1 548 ? 11.359 9.555 5.719 1 87.94 548 HIS A O 1
ATOM 4150 N N . GLY A 1 549 ? 11.484 7.797 4.359 1 86.62 549 GLY A N 1
ATOM 4151 C CA . GLY A 1 549 ? 10.062 7.859 4.07 1 86.62 549 GLY A CA 1
ATOM 4152 C C . GLY A 1 549 ? 9.266 6.754 4.742 1 86.62 549 GLY A C 1
ATOM 4153 O O . GLY A 1 549 ? 8.172 6.988 5.25 1 86.62 549 GLY A O 1
ATOM 4154 N N . PHE A 1 550 ? 9.766 5.586 4.73 1 88.44 550 PHE A N 1
ATOM 4155 C CA . PHE A 1 550 ? 8.961 4.434 5.113 1 88.44 550 PHE A CA 1
ATOM 4156 C C . PHE A 1 550 ? 9.219 4.055 6.566 1 88.44 550 PHE A C 1
ATOM 4158 O O . PHE A 1 550 ? 8.438 3.318 7.168 1 88.44 550 PHE A O 1
ATOM 4165 N N . GLU A 1 551 ? 10.297 4.477 7.086 1 85.38 551 GLU A N 1
ATOM 4166 C CA . GLU A 1 551 ? 10.602 4.148 8.477 1 85.38 551 GLU A CA 1
ATOM 4167 C C . GLU A 1 551 ? 10.266 5.312 9.406 1 85.38 551 GLU A C 1
ATOM 4169 O O . GLU A 1 551 ? 10.477 6.473 9.047 1 85.38 551 GLU A O 1
ATOM 4174 N N . ARG A 1 552 ? 9.156 5.172 10.273 1 64.94 552 ARG A N 1
ATOM 4175 C CA . ARG A 1 552 ? 8.875 6.234 11.234 1 64.94 552 ARG A CA 1
ATOM 4176 C C . ARG A 1 552 ? 9.797 6.137 12.445 1 64.94 552 ARG A C 1
ATOM 4178 O O . ARG A 1 552 ? 10.102 5.035 12.914 1 64.94 552 ARG A O 1
ATOM 4185 N N . GLY A 1 553 ? 10.602 7.07 12.719 1 53.53 553 GLY A N 1
ATOM 4186 C CA . GLY A 1 553 ? 11.461 7.113 13.898 1 53.53 553 GLY A CA 1
ATOM 4187 C C . GLY A 1 553 ? 10.734 6.73 15.172 1 53.53 553 GLY A C 1
ATOM 4188 O O . GLY A 1 553 ? 10.312 7.602 15.938 1 53.53 553 GLY A O 1
ATOM 4189 N N . GLU A 1 554 ? 9.633 6.062 15.117 1 43.62 554 GLU A N 1
ATOM 4190 C CA . GLU A 1 554 ? 8.836 5.871 16.328 1 43.62 554 GLU A CA 1
ATOM 4191 C C . GLU A 1 554 ? 9.719 5.684 17.547 1 43.62 554 GLU A C 1
ATOM 4193 O O . GLU A 1 554 ? 9.375 6.129 18.641 1 43.62 554 GLU A O 1
ATOM 4198 N N . GLU A 1 555 ? 10.406 4.414 17.625 1 39 555 GLU A N 1
ATOM 4199 C CA . GLU A 1 555 ? 10.555 3.777 18.938 1 39 555 GLU A CA 1
ATOM 4200 C C . GLU A 1 555 ? 11.195 4.73 19.938 1 39 555 GLU A C 1
ATOM 4202 O O . GLU A 1 555 ? 10.742 4.832 21.078 1 39 555 GLU A O 1
ATOM 4207 N N . ASP A 1 556 ? 12.57 4.75 20.094 1 36.38 556 ASP A N 1
ATOM 4208 C CA . ASP A 1 556 ? 13.227 5.094 21.344 1 36.38 556 ASP A CA 1
ATOM 4209 C C . ASP A 1 556 ? 13.219 6.602 21.578 1 36.38 556 ASP A C 1
ATOM 4211 O O . ASP A 1 556 ? 13.938 7.105 22.438 1 36.38 556 ASP A O 1
ATOM 4215 N N . GLY A 1 557 ? 12.117 7.434 21.328 1 36.28 557 GLY A N 1
ATOM 4216 C CA . GLY A 1 557 ? 12.227 8.797 21.828 1 36.28 557 GLY A CA 1
ATOM 4217 C C . GLY A 1 557 ? 13.398 9.562 21.25 1 36.28 557 GLY A C 1
ATOM 4218 O O . GLY A 1 557 ? 13.641 10.711 21.609 1 36.28 557 GLY A O 1
ATOM 4219 N N . THR A 1 558 ? 14.539 8.938 21.078 1 35.78 558 THR A N 1
ATOM 4220 C CA . THR A 1 558 ? 15.734 9.672 20.688 1 35.78 558 THR A CA 1
ATOM 4221 C C . THR A 1 558 ? 15.656 10.086 19.219 1 35.78 558 THR A C 1
ATOM 4223 O O . THR A 1 558 ? 15.406 9.258 18.344 1 35.78 558 THR A O 1
ATOM 4226 N N . ASP A 1 559 ? 15.008 11.195 18.953 1 37.66 559 ASP A N 1
ATOM 4227 C CA . ASP A 1 559 ? 15.18 11.961 17.719 1 37.66 559 ASP A CA 1
ATOM 4228 C C . ASP A 1 559 ? 16.547 11.703 17.094 1 37.66 559 ASP A C 1
ATOM 4230 O O . ASP A 1 559 ? 17.391 12.594 17.047 1 37.66 559 ASP A O 1
ATOM 4234 N N . ALA A 1 560 ? 17.375 10.797 17.453 1 40.31 560 ALA A N 1
ATOM 4235 C CA . ALA A 1 560 ? 18.734 10.914 16.953 1 40.31 560 ALA A CA 1
ATOM 4236 C C . ALA A 1 560 ? 18.75 11.062 15.43 1 40.31 560 ALA A C 1
ATOM 4238 O O . ALA A 1 560 ? 18.094 10.297 14.719 1 40.31 560 ALA A O 1
ATOM 4239 N N . PRO A 1 561 ? 19.094 12.125 14.859 1 41.41 561 PRO A N 1
ATOM 4240 C CA . PRO A 1 561 ? 19.391 12.523 13.484 1 41.41 561 PRO A CA 1
ATOM 4241 C C . PRO A 1 561 ? 19.594 11.336 12.555 1 41.41 561 PRO A C 1
ATOM 4243 O O . PRO A 1 561 ? 19.078 11.312 11.438 1 41.41 561 PRO A O 1
ATOM 4246 N N . THR A 1 562 ? 20.875 10.516 12.461 1 52.38 562 THR A N 1
ATOM 4247 C CA . THR A 1 562 ? 21.578 9.961 11.305 1 52.38 562 THR A CA 1
ATOM 4248 C C . THR A 1 562 ? 21.125 8.523 11.047 1 52.38 562 THR A C 1
ATOM 4250 O O . THR A 1 562 ? 21.891 7.578 11.305 1 52.38 562 THR A O 1
ATOM 4253 N N . ARG A 1 563 ? 19.797 8.156 10.891 1 73.81 563 ARG A N 1
ATOM 4254 C CA . ARG A 1 563 ? 19.422 6.781 10.57 1 73.81 563 ARG A CA 1
ATOM 4255 C C . ARG A 1 563 ? 19.953 6.371 9.203 1 73.81 563 ARG A C 1
ATOM 4257 O O . ARG A 1 563 ? 19.828 7.125 8.234 1 73.81 563 ARG A O 1
ATOM 4264 N N . SER A 1 564 ? 20.797 5.555 9.336 1 89.31 564 SER A N 1
ATOM 4265 C CA . SER A 1 564 ? 21.312 4.984 8.094 1 89.31 564 SER A CA 1
ATOM 4266 C C . SER A 1 564 ? 21.25 3.461 8.117 1 89.31 564 SER A C 1
ATOM 4268 O O . SER A 1 564 ? 21.219 2.855 9.195 1 89.31 564 SER A O 1
ATOM 4270 N N . PHE A 1 565 ? 21.031 2.938 7.043 1 94.44 565 PHE A N 1
ATOM 4271 C CA . PHE A 1 565 ? 21.125 1.495 6.863 1 94.44 565 PHE A CA 1
ATOM 4272 C C . PHE A 1 565 ? 22.562 1.084 6.535 1 94.44 565 PHE A C 1
ATOM 4274 O O . PHE A 1 565 ? 23.266 1.794 5.816 1 94.44 565 PHE A O 1
ATOM 4281 N N . VAL A 1 566 ? 22.953 -0.055 7.008 1 96 566 VAL A N 1
ATOM 4282 C CA . VAL A 1 566 ? 24.312 -0.549 6.793 1 96 566 VAL A CA 1
ATOM 4283 C C . VAL A 1 566 ? 24.578 -0.727 5.301 1 96 566 VAL A C 1
ATOM 4285 O O . VAL A 1 566 ? 25.719 -0.679 4.852 1 96 566 VAL A O 1
ATOM 4288 N N . GLY A 1 567 ? 23.5 -0.901 4.488 1 95.31 567 GLY A N 1
ATOM 4289 C CA . GLY A 1 567 ? 23.625 -1.123 3.059 1 95.31 567 GLY A CA 1
ATOM 4290 C C . GLY A 1 567 ? 23.859 0.155 2.273 1 95.31 567 GLY A C 1
ATOM 4291 O O . GLY A 1 567 ? 24.062 0.115 1.059 1 95.31 567 GLY A O 1
ATOM 4292 N N . MET A 1 568 ? 23.844 1.319 2.957 1 95.19 568 MET A N 1
ATOM 4293 C CA . MET A 1 568 ? 24.078 2.611 2.316 1 95.19 568 MET A CA 1
ATOM 4294 C C . MET A 1 568 ? 25.562 2.881 2.162 1 95.19 568 MET A C 1
ATOM 4296 O O . MET A 1 568 ? 26.391 2.172 2.738 1 95.19 568 MET A O 1
ATOM 4300 N N . PRO A 1 569 ? 25.938 3.9 1.393 1 94.44 569 PRO A N 1
ATOM 4301 C CA . PRO A 1 569 ? 27.359 4.145 1.152 1 94.44 569 PRO A CA 1
ATOM 4302 C C . PRO A 1 569 ? 28.125 4.477 2.432 1 94.44 569 PRO A C 1
ATOM 4304 O O . PRO A 1 569 ? 27.547 5.031 3.373 1 94.44 569 PRO A O 1
ATOM 4307 N N . GLN A 1 570 ? 29.391 4.234 2.379 1 94.56 570 GLN A N 1
ATOM 4308 C CA . GLN A 1 570 ? 30.266 4.371 3.541 1 94.56 570 GLN A CA 1
ATOM 4309 C C . GLN A 1 570 ? 30.266 5.805 4.059 1 94.56 570 GLN A C 1
ATOM 4311 O O . GLN A 1 570 ? 30.359 6.035 5.266 1 94.56 570 GLN A O 1
ATOM 4316 N N . HIS A 1 571 ? 30.156 6.781 3.223 1 91.62 571 HIS A N 1
ATOM 4317 C CA . HIS A 1 571 ? 30.203 8.172 3.648 1 91.62 571 HIS A CA 1
ATOM 4318 C C . HIS A 1 571 ? 28.938 8.547 4.434 1 91.62 571 HIS A C 1
ATOM 4320 O O . HIS A 1 571 ? 28.953 9.5 5.211 1 91.62 571 HIS A O 1
ATOM 4326 N N . VAL A 1 572 ? 27.906 7.797 4.188 1 91.88 572 VAL A N 1
ATOM 4327 C CA . VAL A 1 572 ? 26.656 8.031 4.895 1 91.88 572 VAL A CA 1
ATOM 4328 C C . VAL A 1 572 ? 26.656 7.27 6.219 1 91.88 572 VAL A C 1
ATOM 4330 O O . VAL A 1 572 ? 26.25 7.805 7.25 1 91.88 572 VAL A O 1
ATOM 4333 N N . THR A 1 573 ? 27.172 6.039 6.207 1 92.81 573 THR A N 1
ATOM 4334 C CA . THR A 1 573 ? 27.047 5.141 7.348 1 92.81 573 THR A CA 1
ATOM 4335 C C . THR A 1 573 ? 28.234 5.281 8.289 1 92.81 573 THR A C 1
ATOM 4337 O O . THR A 1 573 ? 28.156 4.91 9.461 1 92.81 573 THR A O 1
ATOM 4340 N N . GLY A 1 574 ? 29.406 5.695 7.824 1 91.62 574 GLY A N 1
ATOM 4341 C CA . GLY A 1 574 ? 30.641 5.75 8.594 1 91.62 574 GLY A CA 1
ATOM 4342 C C . GLY A 1 574 ? 31.312 4.395 8.742 1 91.62 574 GLY A C 1
ATOM 4343 O O . GLY A 1 574 ? 32.25 4.246 9.523 1 91.62 574 GLY A O 1
ATOM 4344 N N . LEU A 1 575 ? 30.875 3.355 8.047 1 91.88 575 LEU A N 1
ATOM 4345 C CA . LEU A 1 575 ? 31.469 2.029 8.102 1 91.88 575 LEU A CA 1
ATOM 4346 C C . LEU A 1 575 ? 32.781 1.996 7.309 1 91.88 575 LEU A C 1
ATOM 4348 O O . LEU A 1 575 ? 32.938 2.75 6.344 1 91.88 575 LEU A O 1
ATOM 4352 N N . PRO A 1 576 ? 33.688 1.228 7.688 1 93.06 576 PRO A N 1
ATOM 4353 C CA . PRO A 1 576 ? 33.656 0.184 8.711 1 93.06 576 PRO A CA 1
ATOM 4354 C C . PRO A 1 576 ? 33.969 0.71 10.102 1 93.06 576 PRO A C 1
ATOM 4356 O O . PRO A 1 576 ? 34 -0.055 11.07 1 93.06 576 PRO A O 1
ATOM 4359 N N . GLY A 1 577 ? 34.281 1.934 10.258 1 90.88 577 GLY A N 1
ATOM 4360 C CA . GLY A 1 577 ? 34.719 2.504 11.516 1 90.88 577 GLY A CA 1
ATOM 4361 C C . GLY A 1 577 ? 33.75 2.262 12.656 1 90.88 577 GLY A C 1
ATOM 4362 O O . GLY A 1 577 ? 34.156 2.203 13.82 1 90.88 577 GLY A O 1
ATOM 4363 N N . ARG A 1 578 ? 32.5 2.012 12.414 1 92.31 578 ARG A N 1
ATOM 4364 C CA . ARG A 1 578 ? 31.469 1.896 13.438 1 92.31 578 ARG A CA 1
ATOM 4365 C C . ARG A 1 578 ? 31.141 0.434 13.727 1 92.31 578 ARG A C 1
ATOM 4367 O O . ARG A 1 578 ? 30.266 0.135 14.539 1 92.31 578 ARG A O 1
ATOM 4374 N N . LEU A 1 579 ? 31.844 -0.474 13.133 1 93.62 579 LEU A N 1
ATOM 4375 C CA . LEU A 1 579 ? 31.547 -1.889 13.328 1 93.62 579 LEU A CA 1
ATOM 4376 C C . LEU A 1 579 ? 31.875 -2.326 14.75 1 93.62 579 LEU A C 1
ATOM 4378 O O . LEU A 1 579 ? 32.875 -1.896 15.312 1 93.62 579 LEU A O 1
ATOM 4382 N N . THR A 1 580 ? 31.094 -3.143 15.328 1 92.31 580 THR A N 1
ATOM 4383 C CA . THR A 1 580 ? 31.344 -3.725 16.641 1 92.31 580 THR A CA 1
ATOM 4384 C C . THR A 1 580 ? 32.375 -4.852 16.562 1 92.31 580 THR A C 1
ATOM 4386 O O . THR A 1 580 ? 32.656 -5.344 15.469 1 92.31 580 THR A O 1
ATOM 4389 N N . PRO A 1 581 ? 32.875 -5.355 17.688 1 92 581 PRO A N 1
ATOM 4390 C CA . PRO A 1 581 ? 33.875 -6.441 17.688 1 92 581 PRO A CA 1
ATOM 4391 C C . PRO A 1 581 ? 33.312 -7.734 17.094 1 92 581 PRO A C 1
ATOM 4393 O O . PRO A 1 581 ? 34.062 -8.477 16.438 1 92 581 PRO A O 1
ATOM 4396 N N . ARG A 1 582 ? 32.031 -7.988 17.25 1 93.25 582 ARG A N 1
ATOM 4397 C CA . ARG A 1 582 ? 31.422 -9.188 16.703 1 93.25 582 ARG A CA 1
ATOM 4398 C C . ARG A 1 582 ? 31.422 -9.156 15.172 1 93.25 582 ARG A C 1
ATOM 4400 O O . ARG A 1 582 ? 31.359 -10.203 14.523 1 93.25 582 ARG A O 1
ATOM 4407 N N . LEU A 1 583 ? 31.516 -7.93 14.625 1 96.06 583 LEU A N 1
ATOM 4408 C CA . LEU A 1 583 ? 31.453 -7.758 13.172 1 96.06 583 LEU A CA 1
ATOM 4409 C C . LEU A 1 583 ? 32.844 -7.516 12.602 1 96.06 583 LEU A C 1
ATOM 4411 O O . LEU A 1 583 ? 33 -7.109 11.438 1 96.06 583 LEU A O 1
ATOM 4415 N N . ALA A 1 584 ? 33.875 -7.789 13.367 1 93.81 584 ALA A N 1
ATOM 4416 C CA . ALA A 1 584 ? 35.25 -7.465 12.984 1 93.81 584 ALA A CA 1
ATOM 4417 C C . ALA A 1 584 ? 35.688 -8.234 11.734 1 93.81 584 ALA A C 1
ATOM 4419 O O . ALA A 1 584 ? 36.5 -7.75 10.953 1 93.81 584 ALA A O 1
ATOM 4420 N N . LYS A 1 585 ? 35.094 -9.391 11.523 1 96.06 585 LYS A N 1
ATOM 4421 C CA . LYS A 1 585 ? 35.469 -10.25 10.406 1 96.06 585 LYS A CA 1
ATOM 4422 C C . LYS A 1 585 ? 34.719 -9.859 9.133 1 96.06 585 LYS A C 1
ATOM 4424 O O . LYS A 1 585 ? 34.938 -10.453 8.078 1 96.06 585 LYS A O 1
ATOM 4429 N N . LEU A 1 586 ? 33.844 -8.844 9.195 1 97.12 586 LEU A N 1
ATOM 4430 C CA . LEU A 1 586 ? 33.031 -8.414 8.055 1 97.12 586 LEU A CA 1
ATOM 4431 C C . LEU A 1 586 ? 33.875 -7.523 7.125 1 97.12 586 LEU A C 1
ATOM 4433 O O . LEU A 1 586 ? 34.406 -6.496 7.551 1 97.12 586 LEU A O 1
ATOM 4437 N N . ALA A 1 587 ? 34.031 -7.934 5.906 1 96.12 587 ALA A N 1
ATOM 4438 C CA . ALA A 1 587 ? 34.688 -7.098 4.898 1 96.12 587 ALA A CA 1
ATOM 4439 C C . ALA A 1 587 ? 33.656 -6.195 4.199 1 96.12 587 ALA A C 1
ATOM 4441 O O . ALA A 1 587 ? 32.656 -6.672 3.695 1 96.12 587 ALA A O 1
ATOM 4442 N N . VAL A 1 588 ? 33.938 -4.91 4.184 1 96.19 588 VAL A N 1
ATOM 4443 C CA . VAL A 1 588 ? 33.062 -3.959 3.504 1 96.19 588 VAL A CA 1
ATOM 4444 C C . VAL A 1 588 ? 33.625 -3.623 2.129 1 96.19 588 VAL A C 1
ATOM 4446 O O . VAL A 1 588 ? 34.719 -3.084 2.025 1 96.19 588 VAL A O 1
ATOM 4449 N N . CYS A 1 589 ? 32.875 -4.004 1.111 1 94.81 589 CYS A N 1
ATOM 4450 C CA . CYS A 1 589 ? 33.281 -3.783 -0.268 1 94.81 589 CYS A CA 1
ATOM 4451 C C . CYS A 1 589 ? 32.375 -2.779 -0.961 1 94.81 589 CYS A C 1
ATOM 4453 O O . CYS A 1 589 ? 31.203 -2.666 -0.615 1 94.81 589 CYS A O 1
ATOM 4455 N N . ARG A 1 590 ? 32.938 -2.064 -1.927 1 93.69 590 ARG A N 1
ATOM 4456 C CA . ARG A 1 590 ? 32.188 -1.053 -2.65 1 93.69 590 ARG A CA 1
ATOM 4457 C C . ARG A 1 590 ? 31.828 -1.539 -4.047 1 93.69 590 ARG A C 1
ATOM 4459 O O . ARG A 1 590 ? 32.625 -2.193 -4.715 1 93.69 590 ARG A O 1
ATOM 4466 N N . ILE A 1 591 ? 30.609 -1.307 -4.418 1 93.12 591 ILE A N 1
ATOM 4467 C CA . ILE A 1 591 ? 30.156 -1.531 -5.785 1 93.12 591 ILE A CA 1
ATOM 4468 C C . ILE A 1 591 ? 30.453 -0.303 -6.641 1 93.12 591 ILE A C 1
ATOM 4470 O O . ILE A 1 591 ? 29.969 0.792 -6.367 1 93.12 591 ILE A O 1
ATOM 4474 N N . ALA A 1 592 ? 31.219 -0.479 -7.633 1 87.5 592 ALA A N 1
ATOM 4475 C CA . ALA A 1 592 ? 31.641 0.629 -8.484 1 87.5 592 ALA A CA 1
ATOM 4476 C C . ALA A 1 592 ? 30.562 0.957 -9.523 1 87.5 592 ALA A C 1
ATOM 4478 O O . ALA A 1 592 ? 29.688 0.14 -9.789 1 87.5 592 ALA A O 1
ATOM 4479 N N . GLN A 1 593 ? 30.672 2.123 -10.055 1 86.06 593 GLN A N 1
ATOM 4480 C CA . GLN A 1 593 ? 29.812 2.51 -11.164 1 86.06 593 GLN A CA 1
ATOM 4481 C C . GLN A 1 593 ? 30.062 1.64 -12.391 1 86.06 593 GLN A C 1
ATOM 4483 O O . GLN A 1 593 ? 31.219 1.497 -12.828 1 86.06 593 GLN A O 1
ATOM 4488 N N . PRO A 1 594 ? 28.984 0.991 -12.906 1 79 594 PRO A N 1
ATOM 4489 C CA . PRO A 1 594 ? 29.203 0.102 -14.047 1 79 594 PRO A CA 1
ATOM 4490 C C . PRO A 1 594 ? 29.656 0.849 -15.297 1 79 594 PRO A C 1
ATOM 4492 O O . PRO A 1 594 ? 30.516 0.36 -16.031 1 79 594 PRO A O 1
ATOM 4495 N N . ASP A 1 595 ? 28.922 1.9 -15.703 1 79.12 595 ASP A N 1
ATOM 4496 C CA . ASP A 1 595 ? 29.203 2.721 -16.875 1 79.12 595 ASP A CA 1
ATOM 4497 C C . ASP A 1 595 ? 29.234 4.203 -16.516 1 79.12 595 ASP A C 1
ATOM 4499 O O . ASP A 1 595 ? 28.188 4.828 -16.328 1 79.12 595 ASP A O 1
ATOM 4503 N N . ALA A 1 596 ? 30.391 4.73 -16.531 1 73.56 596 ALA A N 1
ATOM 4504 C CA . ALA A 1 596 ? 30.562 6.109 -16.094 1 73.56 596 ALA A CA 1
ATOM 4505 C C . ALA A 1 596 ? 29.797 7.078 -17 1 73.56 596 ALA A C 1
ATOM 4507 O O . ALA A 1 596 ? 29.469 8.188 -16.578 1 73.56 596 ALA A O 1
ATOM 4508 N N . SER A 1 597 ? 29.5 6.59 -18.156 1 76.44 597 SER A N 1
ATOM 4509 C CA . SER A 1 597 ? 28.859 7.484 -19.125 1 76.44 597 SER A CA 1
ATOM 4510 C C . SER A 1 597 ? 27.359 7.578 -18.859 1 76.44 597 SER A C 1
ATOM 4512 O O . SER A 1 597 ? 26.719 8.539 -19.297 1 76.44 597 SER A O 1
ATOM 4514 N N . ARG A 1 598 ? 26.844 6.59 -18.172 1 84.5 598 ARG A N 1
ATOM 4515 C CA . ARG A 1 598 ? 25.422 6.625 -17.875 1 84.5 598 ARG A CA 1
ATOM 4516 C C . ARG A 1 598 ? 25.125 7.629 -16.766 1 84.5 598 ARG A C 1
ATOM 4518 O O . ARG A 1 598 ? 25.766 7.613 -15.719 1 84.5 598 ARG A O 1
ATOM 4525 N N . PRO A 1 599 ? 24.25 8.547 -17 1 84.75 599 PRO A N 1
ATOM 4526 C CA . PRO A 1 599 ? 23.984 9.609 -16.031 1 84.75 599 PRO A CA 1
ATOM 4527 C C . PRO A 1 599 ? 23.188 9.125 -14.82 1 84.75 599 PRO A C 1
ATOM 4529 O O . PRO A 1 599 ? 23.219 9.758 -13.758 1 84.75 599 PRO A O 1
ATOM 4532 N N . ARG A 1 600 ? 22.469 8.023 -14.969 1 90.44 600 ARG A N 1
ATOM 4533 C CA . ARG A 1 600 ? 21.625 7.551 -13.883 1 90.44 600 ARG A CA 1
ATOM 4534 C C . ARG A 1 600 ? 21.625 6.027 -13.805 1 90.44 600 ARG A C 1
ATOM 4536 O O . ARG A 1 600 ? 21.875 5.352 -14.812 1 90.44 600 ARG A O 1
ATOM 4543 N N . PHE A 1 601 ? 21.438 5.516 -12.609 1 88.56 601 PHE A N 1
ATOM 4544 C CA . PHE A 1 601 ? 21.375 4.082 -12.336 1 88.56 601 PHE A CA 1
ATOM 4545 C C . PHE A 1 601 ? 20.188 3.744 -11.461 1 88.56 601 PHE A C 1
ATOM 4547 O O . PHE A 1 601 ? 19.609 4.621 -10.805 1 88.56 601 PHE A O 1
ATOM 4554 N N . THR A 1 602 ? 19.734 2.525 -11.516 1 85.38 602 THR A N 1
ATOM 4555 C CA . THR A 1 602 ? 18.656 2.035 -10.68 1 85.38 602 THR A CA 1
ATOM 4556 C C . THR A 1 602 ? 19.156 0.96 -9.719 1 85.38 602 THR A C 1
ATOM 4558 O O . THR A 1 602 ? 20.312 0.557 -9.781 1 85.38 602 THR A O 1
ATOM 4561 N N . GLN A 1 603 ? 18.281 0.609 -8.883 1 81.06 603 GLN A N 1
ATOM 4562 C CA . GLN A 1 603 ? 18.641 -0.424 -7.914 1 81.06 603 GLN A CA 1
ATOM 4563 C C . GLN A 1 603 ? 19.016 -1.728 -8.617 1 81.06 603 GLN A C 1
ATOM 4565 O O . GLN A 1 603 ? 19.812 -2.51 -8.102 1 81.06 603 GLN A O 1
ATOM 4570 N N . ALA A 1 604 ? 18.453 -1.999 -9.734 1 78.5 604 ALA A N 1
ATOM 4571 C CA . ALA A 1 604 ? 18.797 -3.188 -10.516 1 78.5 604 ALA A CA 1
ATOM 4572 C C . ALA A 1 604 ? 20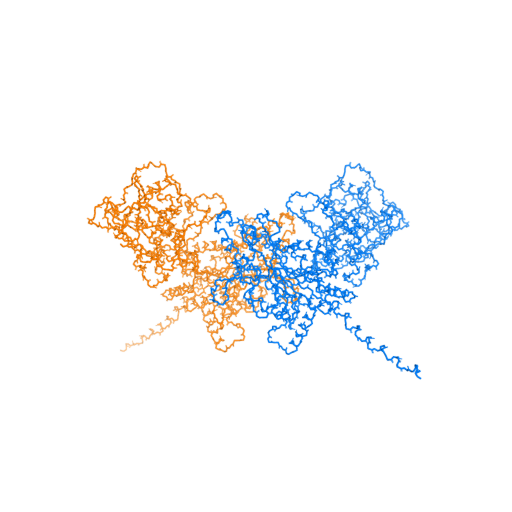.281 -3.201 -10.883 1 78.5 604 ALA A C 1
ATOM 4574 O O . ALA A 1 604 ? 20.891 -4.266 -10.953 1 78.5 604 ALA A O 1
ATOM 4575 N N . ASP A 1 605 ? 20.812 -2.018 -11.039 1 82.19 605 ASP A N 1
ATOM 4576 C CA . ASP A 1 605 ? 22.234 -1.896 -11.383 1 82.19 605 ASP A CA 1
ATOM 4577 C C . ASP A 1 605 ? 23.125 -2.262 -10.203 1 82.19 605 ASP A C 1
ATOM 4579 O O . ASP A 1 605 ? 24.281 -2.621 -10.383 1 82.19 605 ASP A O 1
ATOM 4583 N N . VAL A 1 606 ? 22.578 -2.162 -9.055 1 85.12 606 VAL A N 1
ATOM 4584 C CA . VAL A 1 606 ? 23.312 -2.49 -7.836 1 85.12 606 VAL A CA 1
ATOM 4585 C C . VAL A 1 606 ? 23.141 -3.975 -7.52 1 85.12 606 VAL A C 1
ATOM 4587 O O . VAL A 1 606 ? 24.141 -4.699 -7.379 1 85.12 606 VAL A O 1
ATOM 4590 N N . SER A 1 607 ? 21.938 -4.43 -7.535 1 77.5 607 SER A N 1
ATOM 4591 C CA . SER A 1 607 ? 21.594 -5.797 -7.141 1 77.5 607 SER A CA 1
ATOM 4592 C C . SER A 1 607 ? 22.094 -6.805 -8.18 1 77.5 607 SER A C 1
ATOM 4594 O O . SER A 1 607 ? 22.406 -7.945 -7.836 1 77.5 607 SER A O 1
ATOM 4596 N N . LEU A 1 608 ? 22.156 -6.398 -9.391 1 69.62 608 LEU A N 1
ATOM 4597 C CA . LEU A 1 608 ? 22.547 -7.297 -10.484 1 69.62 608 LEU A CA 1
ATOM 4598 C C . LEU A 1 608 ? 23.906 -6.914 -11.039 1 69.62 608 LEU A C 1
ATOM 4600 O O . LEU A 1 608 ? 24.219 -7.219 -12.195 1 69.62 608 LEU A O 1
ATOM 4604 N N . SER A 1 609 ? 24.609 -6.223 -10.219 1 79.44 609 SER A N 1
ATOM 4605 C CA . SER A 1 609 ? 25.938 -5.812 -10.672 1 79.44 609 SER A CA 1
ATOM 4606 C C . SER A 1 609 ? 26.766 -7.012 -11.102 1 79.44 609 SER A C 1
ATOM 4608 O O . SER A 1 609 ? 27.016 -7.918 -10.305 1 79.44 609 SER A O 1
ATOM 4610 N N . ALA A 1 610 ? 27.188 -6.988 -12.312 1 77.25 610 ALA A N 1
ATOM 4611 C CA . ALA A 1 610 ? 27.984 -8.078 -12.859 1 77.25 610 ALA A CA 1
ATOM 4612 C C . ALA A 1 610 ? 29.312 -8.219 -12.109 1 77.25 610 ALA A C 1
ATOM 4614 O O . ALA A 1 610 ? 29.781 -9.328 -11.859 1 77.25 610 ALA A O 1
ATOM 4615 N N . ASP A 1 611 ? 29.844 -7.078 -11.773 1 82.12 611 ASP A N 1
ATOM 4616 C CA . ASP A 1 611 ? 31.109 -7.086 -11.047 1 82.12 611 ASP A CA 1
ATOM 4617 C C . ASP A 1 611 ? 30.953 -7.695 -9.656 1 82.12 611 ASP A C 1
ATOM 4619 O O . ASP A 1 611 ? 31.781 -8.508 -9.234 1 82.12 611 ASP A O 1
ATOM 4623 N N . CYS A 1 612 ? 29.969 -7.297 -8.992 1 86.44 612 CYS A N 1
ATOM 4624 C CA . CYS A 1 612 ? 29.703 -7.836 -7.664 1 86.44 612 CYS A CA 1
ATOM 4625 C C . CYS A 1 612 ? 29.469 -9.344 -7.727 1 86.44 612 CYS A C 1
ATOM 4627 O O . CYS A 1 612 ? 30 -10.094 -6.902 1 86.44 612 CYS A O 1
ATOM 4629 N N . HIS A 1 613 ? 28.75 -9.805 -8.719 1 87.5 613 HIS A N 1
ATOM 4630 C CA . HIS A 1 613 ? 28.438 -11.219 -8.883 1 87.5 613 HIS A CA 1
ATOM 4631 C C . HIS A 1 613 ? 29.703 -12.016 -9.188 1 87.5 613 HIS A C 1
ATOM 4633 O O . HIS A 1 613 ? 29.938 -13.078 -8.594 1 87.5 613 HIS A O 1
ATOM 4639 N N . ARG A 1 614 ? 30.484 -11.492 -10.07 1 89.25 614 ARG A N 1
ATOM 4640 C CA . ARG A 1 614 ? 31.719 -12.172 -10.445 1 89.25 614 ARG A CA 1
ATOM 4641 C C . ARG A 1 614 ? 32.656 -12.289 -9.258 1 89.25 614 ARG A C 1
ATOM 4643 O O . ARG A 1 614 ? 33.188 -13.367 -8.992 1 89.25 614 ARG A O 1
ATOM 4650 N N . ARG A 1 615 ? 32.812 -11.234 -8.547 1 91.94 615 ARG A N 1
ATOM 4651 C CA . ARG A 1 615 ? 33.75 -11.242 -7.414 1 91.94 615 ARG A CA 1
ATOM 4652 C C . ARG A 1 615 ? 33.25 -12.156 -6.305 1 91.94 615 ARG A C 1
ATOM 4654 O O . ARG A 1 615 ? 34.031 -12.805 -5.621 1 91.94 615 ARG A O 1
ATOM 4661 N N . THR A 1 616 ? 31.984 -12.117 -6.148 1 92.44 616 THR A N 1
ATOM 4662 C CA . THR A 1 616 ? 31.391 -13.008 -5.156 1 92.44 616 THR A CA 1
ATOM 4663 C C . THR A 1 616 ? 31.625 -14.469 -5.527 1 92.44 616 THR A C 1
ATOM 4665 O O . THR A 1 616 ? 32 -15.281 -4.68 1 92.44 616 THR A O 1
ATOM 4668 N N . LEU A 1 617 ? 31.438 -14.867 -6.801 1 94.19 617 LEU A N 1
ATOM 4669 C CA . LEU A 1 617 ? 31.641 -16.25 -7.25 1 94.19 617 LEU A CA 1
ATOM 4670 C C . LEU A 1 617 ? 33.125 -16.625 -7.148 1 94.19 617 LEU A C 1
ATOM 4672 O O . LEU A 1 617 ? 33.438 -17.766 -6.793 1 94.19 617 LEU A O 1
ATOM 4676 N N . ASP A 1 618 ? 33.969 -15.648 -7.422 1 93.69 618 ASP A N 1
ATOM 4677 C CA . ASP A 1 618 ? 35.406 -15.898 -7.297 1 93.69 618 ASP A CA 1
ATOM 4678 C C . ASP A 1 618 ? 35.781 -16.203 -5.848 1 93.69 618 ASP A C 1
ATOM 4680 O O . ASP A 1 618 ? 36.594 -17.109 -5.586 1 93.69 618 ASP A O 1
ATOM 4684 N N . ARG A 1 619 ? 35.25 -15.445 -5.008 1 93.62 619 ARG A N 1
ATOM 4685 C CA . ARG A 1 619 ? 35.5 -15.656 -3.59 1 93.62 619 ARG A CA 1
ATOM 4686 C C . ARG A 1 619 ? 35 -17.016 -3.137 1 93.62 619 ARG A C 1
ATOM 4688 O O . ARG A 1 619 ? 35.656 -17.719 -2.371 1 93.62 619 ARG A O 1
ATOM 4695 N N . ILE A 1 620 ? 33.875 -17.406 -3.594 1 95.75 620 ILE A N 1
ATOM 4696 C CA . ILE A 1 620 ? 33.281 -18.688 -3.232 1 95.75 620 ILE A CA 1
ATOM 4697 C C . ILE A 1 620 ? 34.156 -19.812 -3.773 1 95.75 620 ILE A C 1
ATOM 4699 O O . ILE A 1 620 ? 34.406 -20.812 -3.076 1 95.75 620 ILE A O 1
ATOM 4703 N N . ARG A 1 621 ? 34.625 -19.641 -4.961 1 94.12 621 ARG A N 1
ATOM 4704 C CA . ARG A 1 621 ? 35.5 -20.625 -5.551 1 94.12 621 ARG A CA 1
ATOM 4705 C C . ARG A 1 621 ? 36.75 -20.812 -4.707 1 94.12 621 ARG A C 1
ATOM 4707 O O . ARG A 1 621 ? 37.219 -21.938 -4.496 1 94.12 621 ARG A O 1
ATOM 4714 N N . ALA A 1 622 ? 37.281 -19.703 -4.258 1 93.94 622 ALA A N 1
ATOM 4715 C CA . ALA A 1 622 ? 38.469 -19.766 -3.422 1 93.94 622 ALA A CA 1
ATOM 4716 C C . ALA A 1 622 ? 38.188 -20.469 -2.098 1 93.94 622 ALA A C 1
ATOM 4718 O O . ALA A 1 622 ? 39 -21.25 -1.618 1 93.94 622 ALA A O 1
ATOM 4719 N N . ILE A 1 623 ? 37.062 -20.203 -1.575 1 94.69 623 ILE A N 1
ATOM 4720 C CA . ILE A 1 623 ? 36.688 -20.812 -0.306 1 94.69 623 ILE A CA 1
ATOM 4721 C C . ILE A 1 623 ? 36.531 -22.312 -0.479 1 94.69 623 ILE A C 1
ATOM 4723 O O . ILE A 1 623 ? 37 -23.094 0.347 1 94.69 623 ILE A O 1
ATOM 4727 N N . GLU A 1 624 ? 35.844 -22.734 -1.576 1 94.25 624 GLU A N 1
ATOM 4728 C CA . GLU A 1 624 ? 35.625 -24.156 -1.833 1 94.25 624 GLU A CA 1
ATOM 4729 C C . GLU A 1 624 ? 36.938 -24.875 -2.123 1 94.25 624 GLU A C 1
ATOM 4731 O O . GLU A 1 624 ? 37.094 -26.031 -1.736 1 94.25 624 GLU A O 1
ATOM 4736 N N . ALA A 1 625 ? 37.875 -24.188 -2.756 1 91.94 625 ALA A N 1
ATOM 4737 C CA . ALA A 1 625 ? 39.219 -24.766 -2.988 1 91.94 625 ALA A CA 1
ATOM 4738 C C . ALA A 1 625 ? 39.938 -25 -1.674 1 91.94 625 ALA A C 1
ATOM 4740 O O . ALA A 1 625 ? 40.625 -26.016 -1.507 1 91.94 625 ALA A O 1
ATOM 4741 N N . GLN A 1 626 ? 39.812 -24.062 -0.78 1 90.5 626 GLN A N 1
ATOM 4742 C CA . GLN A 1 626 ? 40.438 -24.188 0.533 1 90.5 626 GLN A CA 1
ATOM 4743 C C . GLN A 1 626 ? 39.781 -25.312 1.348 1 90.5 626 GLN A C 1
ATOM 4745 O O . GLN A 1 626 ? 40.469 -26.031 2.061 1 90.5 626 GLN A O 1
ATOM 4750 N N . ARG A 1 627 ? 38.562 -25.438 1.229 1 88.62 627 ARG A N 1
ATOM 4751 C CA . ARG A 1 627 ? 37.844 -26.453 1.985 1 88.62 627 ARG A CA 1
ATOM 4752 C C . ARG A 1 627 ? 38.156 -27.844 1.477 1 88.62 627 ARG A C 1
ATOM 4754 O O . ARG A 1 627 ? 38.25 -28.797 2.264 1 88.62 627 ARG A O 1
ATOM 4761 N N . GLN A 1 628 ? 38.344 -28 0.111 1 81.75 628 GLN A N 1
ATOM 4762 C CA . GLN A 1 628 ? 38.625 -29.297 -0.488 1 81.75 628 GLN A CA 1
ATOM 4763 C C . GLN A 1 628 ? 40.094 -29.656 -0.317 1 81.75 628 GLN A C 1
ATOM 4765 O O . GLN A 1 628 ? 40.438 -30.844 -0.197 1 81.75 628 GLN A O 1
ATOM 4770 N N . GLY A 1 629 ? 41.125 -28.703 -0.545 1 67.56 629 GLY A N 1
ATOM 4771 C CA . GLY A 1 629 ? 42.562 -28.969 -0.355 1 67.56 629 GLY A CA 1
ATOM 4772 C C . GLY A 1 629 ? 42.906 -29.266 1.089 1 67.56 629 GLY A C 1
ATOM 4773 O O . GLY A 1 629 ? 43.875 -29.969 1.358 1 67.56 629 GLY A O 1
ATOM 4774 N N . GLY A 1 630 ? 42.344 -28.641 2.037 1 53.72 630 GLY A N 1
ATOM 4775 C CA . GLY A 1 630 ? 42.656 -28.938 3.426 1 53.72 630 GLY A CA 1
ATOM 4776 C C . GLY A 1 630 ? 42.281 -30.359 3.826 1 53.72 630 GLY A C 1
ATOM 4777 O O . GLY A 1 630 ? 42.75 -30.859 4.852 1 53.72 630 GLY A O 1
ATOM 4778 N N . THR A 1 631 ? 41.375 -30.969 3.152 1 45.81 631 THR A N 1
ATOM 4779 C CA . THR A 1 631 ? 41.062 -32.375 3.479 1 45.81 631 THR A CA 1
ATOM 4780 C C . THR A 1 631 ? 42.156 -33.281 2.947 1 45.81 631 THR A C 1
ATOM 4782 O O . THR A 1 631 ? 42.312 -34.406 3.438 1 45.81 631 THR A O 1
ATOM 4785 N N . ASP A 1 632 ? 42.969 -33 1.938 1 39.78 632 ASP A N 1
ATOM 4786 C CA . ASP A 1 632 ? 44 -33.906 1.424 1 39.78 632 ASP A CA 1
ATOM 4787 C C . ASP A 1 632 ? 45.219 -33.938 2.354 1 39.78 632 ASP A C 1
ATOM 4789 O O . ASP A 1 632 ? 46 -34.906 2.336 1 39.78 632 ASP A O 1
ATOM 4793 N N . ASP A 1 633 ? 45.656 -32.938 3.086 1 39.19 633 ASP A N 1
ATOM 4794 C CA . ASP A 1 633 ? 46.875 -33.062 3.879 1 39.19 633 ASP A CA 1
ATOM 4795 C C . ASP A 1 633 ? 46.656 -33.969 5.086 1 39.19 633 ASP A C 1
ATOM 4797 O O . ASP A 1 633 ? 47.625 -34.312 5.777 1 39.19 633 ASP A O 1
ATOM 4801 N N . GLY A 1 634 ? 45.531 -34.281 5.57 1 35.41 634 GLY A N 1
ATOM 4802 C CA . GLY A 1 634 ? 45.5 -35.156 6.734 1 35.41 634 GLY A CA 1
ATOM 4803 C C . GLY A 1 634 ? 45.75 -36.625 6.383 1 35.41 634 GLY A C 1
ATOM 4804 O O . GLY A 1 634 ? 46.062 -37.438 7.254 1 35.41 634 GLY A O 1
ATOM 4805 N N . GLU A 1 635 ? 45.469 -37.094 5.172 1 33.97 635 GLU A N 1
ATOM 4806 C CA . GLU A 1 635 ? 45.688 -38.5 4.953 1 33.97 635 GLU A CA 1
ATOM 4807 C C . GLU A 1 635 ? 47.125 -38.781 4.48 1 33.97 635 GLU A C 1
ATOM 4809 O O . GLU A 1 635 ? 47.594 -39.906 4.543 1 33.97 635 GLU A O 1
ATOM 4814 N N . ASN A 1 636 ? 47.875 -37.844 3.988 1 32.84 636 ASN A N 1
ATOM 4815 C CA . ASN A 1 636 ? 49.188 -38.25 3.506 1 32.84 636 ASN A CA 1
ATOM 4816 C C . ASN A 1 636 ? 50.188 -38.344 4.645 1 32.84 636 ASN A C 1
ATOM 4818 O O . ASN A 1 636 ? 51.344 -38.781 4.445 1 32.84 636 ASN A O 1
ATOM 4822 N N . HIS A 1 637 ? 50.062 -37.688 5.777 1 33.62 637 HIS A N 1
ATOM 4823 C CA . HIS A 1 637 ? 51.094 -37.844 6.789 1 33.62 637 HIS A CA 1
ATOM 4824 C C . HIS A 1 637 ? 51 -39.219 7.465 1 33.62 637 HIS A C 1
ATOM 4826 O O . HIS A 1 637 ? 51.875 -39.562 8.289 1 33.62 637 HIS A O 1
ATOM 4832 N N . ALA A 1 638 ? 49.969 -40.031 7.387 1 31.72 638 ALA A N 1
ATOM 4833 C CA . ALA A 1 638 ? 50.031 -41.344 8.047 1 31.72 638 ALA A CA 1
ATOM 4834 C C . ALA A 1 638 ? 50.844 -42.344 7.223 1 31.72 638 ALA A C 1
ATOM 4836 O O . ALA A 1 638 ? 51.344 -43.312 7.758 1 31.72 638 ALA A O 1
ATOM 4837 N N . ARG A 1 639 ? 50.969 -42.219 5.914 1 28.05 639 ARG A N 1
ATOM 4838 C CA . ARG A 1 639 ? 51.625 -43.312 5.207 1 28.05 639 ARG A CA 1
ATOM 4839 C C . ARG A 1 639 ? 53.156 -43.188 5.301 1 28.05 639 ARG A C 1
ATOM 4841 O O . ARG A 1 639 ? 53.875 -44.094 4.887 1 28.05 639 ARG A O 1
ATOM 4848 N N . ALA A 1 640 ? 53.656 -41.969 5.508 1 29.92 640 ALA A N 1
ATOM 4849 C CA . ALA A 1 640 ? 55.094 -41.906 5.434 1 29.92 640 ALA A CA 1
ATOM 4850 C C . ALA A 1 640 ? 55.75 -42.594 6.629 1 29.92 640 ALA A C 1
ATOM 4852 O O . ALA A 1 640 ? 56.938 -42.906 6.598 1 29.92 640 ALA A O 1
ATOM 4853 N N . ALA A 1 641 ? 55.031 -42.656 7.766 1 31.34 641 ALA A N 1
ATOM 4854 C CA . ALA A 1 641 ? 55.75 -43.188 8.922 1 31.34 641 ALA A CA 1
ATOM 4855 C C . ALA A 1 641 ? 55.938 -44.688 8.797 1 31.34 641 ALA A C 1
ATOM 4857 O O . ALA A 1 641 ? 56.656 -45.281 9.594 1 31.34 641 ALA A O 1
ATOM 4858 N N . ALA A 1 642 ? 55.188 -45.438 8.141 1 31.44 642 ALA A N 1
ATOM 4859 C CA . ALA A 1 642 ? 55.281 -46.875 8.266 1 31.44 642 ALA A CA 1
ATOM 4860 C C . ALA A 1 642 ? 56.438 -47.438 7.426 1 31.44 642 ALA A C 1
ATOM 4862 O O . ALA A 1 642 ? 56.844 -48.594 7.59 1 31.44 642 ALA A O 1
ATOM 4863 N N . GLY A 1 643 ? 56.875 -46.781 6.332 1 25.95 643 GLY A N 1
ATOM 4864 C CA . GLY A 1 643 ? 57.719 -47.562 5.414 1 25.95 643 GLY A CA 1
ATOM 4865 C C . GLY A 1 643 ? 59.156 -47.688 5.848 1 25.95 643 GLY A C 1
ATOM 4866 O O . GLY A 1 643 ? 59.969 -48.312 5.172 1 25.95 643 GLY A O 1
ATOM 4867 N N . ASP A 1 644 ? 59.719 -46.906 6.762 1 26.34 644 ASP A N 1
ATOM 4868 C CA . ASP A 1 644 ? 61.188 -46.875 6.746 1 26.34 644 ASP A CA 1
ATOM 4869 C C . ASP A 1 644 ? 61.75 -48.031 7.574 1 26.34 644 ASP A C 1
ATOM 4871 O O . ASP A 1 644 ? 62.938 -48.031 7.887 1 26.34 644 ASP A O 1
ATOM 4875 N N . GLY A 1 645 ? 61.031 -49 8.219 1 25.77 645 GLY A N 1
ATOM 4876 C CA . GLY A 1 645 ? 61.75 -49.906 9.109 1 25.77 645 GLY A CA 1
ATOM 4877 C C . GLY A 1 645 ? 62.719 -50.812 8.375 1 25.77 645 GLY A C 1
ATOM 4878 O O . GLY A 1 645 ? 63.406 -51.656 9 1 25.77 645 GLY A O 1
ATOM 4879 N N . GLY A 1 646 ? 62.688 -51.188 7.141 1 22.17 646 GLY A N 1
ATOM 4880 C CA . GLY A 1 646 ? 63.25 -52.469 6.797 1 22.17 646 GLY A CA 1
ATOM 4881 C C . GLY A 1 646 ? 64.75 -52.438 6.707 1 22.17 646 GLY A C 1
ATOM 4882 O O . GLY A 1 646 ? 65.438 -53.438 6.344 1 22.17 646 GLY A O 1
ATOM 4883 N N . ARG A 1 647 ? 65.625 -51.375 6.684 1 23.31 647 ARG A N 1
ATOM 4884 C CA . ARG A 1 647 ? 66.938 -51.625 6.18 1 23.31 647 ARG A CA 1
ATOM 4885 C C . ARG A 1 647 ? 67.812 -52.219 7.273 1 23.31 647 ARG A C 1
ATOM 4887 O O . ARG A 1 647 ? 69 -52.562 7.027 1 23.31 647 ARG A O 1
ATOM 4894 N N . SER A 1 648 ? 67.75 -52.219 8.57 1 20.16 648 SER A N 1
ATOM 4895 C CA . SER A 1 648 ? 69.062 -52.25 9.172 1 20.16 648 SER A CA 1
ATOM 4896 C C . SER A 1 648 ? 69.688 -53.656 9.109 1 20.16 648 SER A C 1
ATOM 4898 O O . SER A 1 648 ? 70.625 -53.938 9.789 1 20.16 648 SER A O 1
ATOM 4900 N N . ARG A 1 649 ? 69.125 -54.719 8.539 1 22.14 649 ARG A N 1
ATOM 4901 C CA . ARG A 1 649 ? 70 -55.906 8.742 1 22.14 649 ARG A CA 1
ATOM 4902 C C . ARG A 1 649 ? 71.375 -55.719 8.109 1 22.14 649 ARG A C 1
ATOM 4904 O O . ARG A 1 649 ? 71.5 -54.906 7.211 1 22.14 649 ARG A O 1
ATOM 4911 N N . ASN A 1 650 ? 72.438 -56.625 8.266 1 17.8 650 ASN A N 1
ATOM 4912 C CA . ASN A 1 650 ? 73.812 -56.875 7.855 1 17.8 650 ASN A CA 1
ATOM 4913 C C . ASN A 1 650 ? 73.938 -57.031 6.34 1 17.8 650 ASN A C 1
ATOM 4915 O O . ASN A 1 650 ? 73 -57.531 5.684 1 17.8 650 ASN A O 1
ATOM 4919 N N . ALA A 1 651 ? 74.812 -56.219 5.484 1 20.94 651 ALA A N 1
ATOM 4920 C CA . ALA A 1 651 ? 76.188 -56.5 5.195 1 20.94 651 ALA A CA 1
ATOM 4921 C C . ALA A 1 651 ? 76.938 -56.938 6.457 1 20.94 651 ALA A C 1
ATOM 4923 O O . ALA A 1 651 ? 77.875 -57.75 6.395 1 20.94 651 ALA A O 1
ATOM 4924 N N . SER A 1 652 ? 77.062 -56.906 7.773 1 19.56 652 SER A N 1
ATOM 4925 C CA . SER A 1 652 ? 78 -57.781 8.422 1 19.56 652 SER A CA 1
ATOM 4926 C C . SER A 1 652 ? 77.438 -59.188 8.633 1 19.56 652 SER A C 1
ATOM 4928 O O . SER A 1 652 ? 76.188 -59.312 8.883 1 19.56 652 SER A O 1
ATOM 4930 N N . MET B 1 1 ? 23.75 50.938 15.719 1 20.52 1 MET B N 1
ATOM 4931 C CA . MET B 1 1 ? 23.203 49.688 16.234 1 20.52 1 MET B CA 1
ATOM 4932 C C . MET B 1 1 ? 23.375 48.562 15.211 1 20.52 1 MET B C 1
ATOM 4934 O O . MET B 1 1 ? 22.875 48.656 14.086 1 20.52 1 MET B O 1
ATOM 4938 N N . ALA B 1 2 ? 24.359 47.781 15.328 1 30.45 2 ALA B N 1
ATOM 4939 C CA . ALA B 1 2 ? 24.781 46.656 14.539 1 30.45 2 ALA B CA 1
ATOM 4940 C C . ALA B 1 2 ? 23.625 45.688 14.281 1 30.45 2 ALA B C 1
ATOM 4942 O O . ALA B 1 2 ? 22.672 45.625 15.07 1 30.45 2 ALA B O 1
ATOM 4943 N N . PRO B 1 3 ? 23.562 45.25 13.078 1 30.75 3 PRO B N 1
ATOM 4944 C CA . PRO B 1 3 ? 22.562 44.219 12.844 1 30.75 3 PRO B CA 1
ATOM 4945 C C . PRO B 1 3 ? 22.547 43.156 13.945 1 30.75 3 PRO B C 1
ATOM 4947 O O . PRO B 1 3 ? 23.609 42.812 14.492 1 30.75 3 PRO B O 1
ATOM 4950 N N . VAL B 1 4 ? 21.609 43.281 14.844 1 30.17 4 VAL B N 1
ATOM 4951 C CA . VAL B 1 4 ? 21.484 42.25 15.891 1 30.17 4 VAL B CA 1
ATOM 4952 C C . VAL B 1 4 ? 21.688 40.875 15.297 1 30.17 4 VAL B C 1
ATOM 4954 O O . VAL B 1 4 ? 21.062 40.5 14.297 1 30.17 4 VAL B O 1
ATOM 4957 N N . PRO B 1 5 ? 22.828 40.281 15.539 1 30.11 5 PRO B N 1
ATOM 4958 C CA . PRO B 1 5 ? 23.031 38.875 15.164 1 30.11 5 PRO B CA 1
ATOM 4959 C C . PRO B 1 5 ? 21.781 38.031 15.398 1 30.11 5 PRO B C 1
ATOM 4961 O O . PRO B 1 5 ? 20.969 38.344 16.281 1 30.11 5 PRO B O 1
ATOM 4964 N N . ALA B 1 6 ? 21.359 37.344 14.359 1 35.19 6 ALA B N 1
ATOM 4965 C CA . ALA B 1 6 ? 20.281 36.375 14.461 1 35.19 6 ALA B CA 1
ATOM 4966 C C . ALA B 1 6 ? 20.375 35.594 15.781 1 35.19 6 ALA B C 1
ATOM 4968 O O . ALA B 1 6 ? 21.469 35.25 16.234 1 35.19 6 ALA B O 1
ATOM 4969 N N . SER B 1 7 ? 19.609 35.812 16.703 1 32.03 7 SER B N 1
ATOM 4970 C CA . SER B 1 7 ? 19.594 34.875 17.828 1 32.03 7 SER B CA 1
ATOM 4971 C C . SER B 1 7 ? 19.953 33.469 17.375 1 32.03 7 SER B C 1
ATOM 4973 O O . SER B 1 7 ? 19.469 33 16.344 1 32.03 7 SER B O 1
ATOM 4975 N N . PRO B 1 8 ? 20.844 32.656 17.812 1 40.53 8 PRO B N 1
ATOM 4976 C CA . PRO B 1 8 ? 21.578 31.469 17.406 1 40.53 8 PRO B CA 1
ATOM 4977 C C . PRO B 1 8 ? 20.672 30.297 17.047 1 40.53 8 PRO B C 1
ATOM 4979 O O . PRO B 1 8 ? 21.109 29.312 16.438 1 40.53 8 PRO B O 1
ATOM 4982 N N . GLY B 1 9 ? 19.172 30.25 17.25 1 48.09 9 GLY B N 1
ATOM 4983 C CA . GLY B 1 9 ? 18.609 28.906 17.141 1 48.09 9 GLY B CA 1
ATOM 4984 C C . GLY B 1 9 ? 17.625 28.766 16 1 48.09 9 GLY B C 1
ATOM 4985 O O . GLY B 1 9 ? 17.312 27.641 15.586 1 48.09 9 GLY B O 1
ATOM 4986 N N . ALA B 1 10 ? 16.719 29.734 15.719 1 58.28 10 ALA B N 1
ATOM 4987 C CA . ALA B 1 10 ? 15.711 29.422 14.719 1 58.28 10 ALA B CA 1
ATOM 4988 C C . ALA B 1 10 ? 16.234 29.688 13.305 1 58.28 10 ALA B C 1
ATOM 4990 O O . ALA B 1 10 ? 16.875 30.703 13.062 1 58.28 10 ALA B O 1
ATOM 4991 N N . ALA B 1 11 ? 15.977 28.703 12.406 1 66.44 11 ALA B N 1
ATOM 4992 C CA . ALA B 1 11 ? 16.406 28.797 11.008 1 66.44 11 ALA B CA 1
ATOM 4993 C C . ALA B 1 11 ? 15.703 29.953 10.305 1 66.44 11 ALA B C 1
ATOM 4995 O O . ALA B 1 11 ? 14.523 30.203 10.539 1 66.44 11 ALA B O 1
ATOM 4996 N N . PRO B 1 12 ? 16.438 30.766 9.555 1 77.25 12 PRO B N 1
ATOM 4997 C CA . PRO B 1 12 ? 15.852 31.875 8.797 1 77.25 12 PRO B CA 1
ATOM 4998 C C . PRO B 1 12 ? 14.828 31.406 7.766 1 77.25 12 PRO B C 1
ATOM 5000 O O . PRO B 1 12 ? 14.805 30.219 7.402 1 77.25 12 PRO B O 1
ATOM 5003 N N . ILE B 1 13 ? 13.945 32.281 7.461 1 81.81 13 ILE B N 1
ATOM 5004 C CA . ILE B 1 13 ? 12.93 32 6.457 1 81.81 13 ILE B CA 1
ATOM 5005 C C . ILE B 1 13 ? 13.594 31.641 5.133 1 81.81 13 ILE B C 1
ATOM 5007 O O . ILE B 1 13 ? 14.625 32.219 4.77 1 81.81 13 ILE B O 1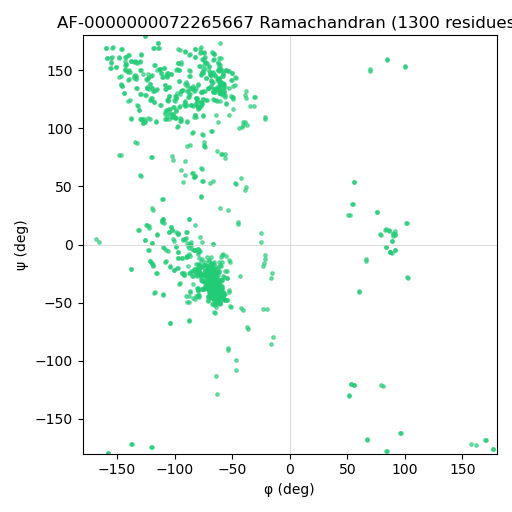
ATOM 5011 N N . ARG B 1 14 ? 13.055 30.688 4.496 1 77.38 14 ARG B N 1
ATOM 5012 C CA . ARG B 1 14 ? 13.586 30.219 3.217 1 77.38 14 ARG B CA 1
ATOM 5013 C C . ARG B 1 14 ? 12.602 30.5 2.084 1 77.38 14 ARG B C 1
ATOM 5015 O O . ARG B 1 14 ? 11.461 30.875 2.326 1 77.38 14 ARG B O 1
ATOM 5022 N N . ARG B 1 15 ? 13.133 30.297 0.873 1 78.06 15 ARG B N 1
ATOM 5023 C CA . ARG B 1 15 ? 12.305 30.453 -0.317 1 78.06 15 ARG B CA 1
ATOM 5024 C C . ARG B 1 15 ? 11.133 29.484 -0.301 1 78.06 15 ARG B C 1
ATOM 5026 O O . ARG B 1 15 ? 11.289 28.312 0.092 1 78.06 15 ARG B O 1
ATOM 5033 N N . ASP B 1 16 ? 9.953 30.031 -0.701 1 74.25 16 ASP B N 1
ATOM 5034 C CA . ASP B 1 16 ? 8.789 29.156 -0.827 1 74.25 16 ASP B CA 1
ATOM 5035 C C . ASP B 1 16 ? 9.039 28.047 -1.856 1 74.25 16 ASP B C 1
ATOM 5037 O O . ASP B 1 16 ? 9.531 28.328 -2.957 1 74.25 16 ASP B O 1
ATOM 5041 N N . PRO B 1 17 ? 8.734 26.859 -1.407 1 69.12 17 PRO B N 1
ATOM 5042 C CA . PRO B 1 17 ? 8.82 25.828 -2.434 1 69.12 17 PRO B CA 1
ATOM 5043 C C . PRO B 1 17 ? 7.855 26.047 -3.592 1 69.12 17 PRO B C 1
ATOM 5045 O O . PRO B 1 17 ? 6.801 26.656 -3.41 1 69.12 17 PRO B O 1
ATOM 5048 N N . SER B 1 18 ? 8.258 25.594 -4.742 1 66.44 18 SER B N 1
ATOM 5049 C CA . SER B 1 18 ? 7.383 25.703 -5.902 1 66.44 18 SER B CA 1
ATOM 5050 C C . SER B 1 18 ? 6.129 24.844 -5.734 1 66.44 18 SER B C 1
ATOM 5052 O O . SER B 1 18 ? 6.188 23.75 -5.176 1 66.44 18 SER B O 1
ATOM 5054 N N . ASP B 1 19 ? 5.07 25.375 -6 1 68.5 19 ASP B N 1
ATOM 5055 C CA . ASP B 1 19 ? 3.781 24.688 -6.027 1 68.5 19 ASP B CA 1
ATOM 5056 C C . ASP B 1 19 ? 2.955 25.125 -7.238 1 68.5 19 ASP B C 1
ATOM 5058 O O . ASP B 1 19 ? 2.521 26.266 -7.32 1 68.5 19 ASP B O 1
ATOM 5062 N N . LEU B 1 20 ? 2.852 24.203 -8.133 1 55.56 20 LEU B N 1
ATOM 5063 C CA . LEU B 1 20 ? 2.215 24.531 -9.406 1 55.56 20 LEU B CA 1
ATOM 5064 C C . LEU B 1 20 ? 0.731 24.828 -9.211 1 55.56 20 LEU B C 1
ATOM 5066 O O . LEU B 1 20 ? 0.06 25.297 -10.133 1 55.56 20 LEU B O 1
ATOM 5070 N N . ARG B 1 21 ? 0.297 24.75 -7.965 1 60.91 21 ARG B N 1
ATOM 5071 C CA . ARG B 1 21 ? -1.095 25.047 -7.645 1 60.91 21 ARG B CA 1
ATOM 5072 C C . ARG B 1 21 ? -1.259 26.516 -7.234 1 60.91 21 ARG B C 1
ATOM 5074 O O . ARG B 1 21 ? -2.383 27 -7.09 1 60.91 21 ARG B O 1
ATOM 5081 N N . ASP B 1 22 ? -0.145 27.125 -7.023 1 65.38 22 ASP B N 1
ATOM 5082 C CA . ASP B 1 22 ? -0.204 28.531 -6.641 1 65.38 22 ASP B CA 1
ATOM 5083 C C . ASP B 1 22 ? -0.945 29.359 -7.688 1 65.38 22 ASP B C 1
ATOM 5085 O O . ASP B 1 22 ? -0.751 29.172 -8.891 1 65.38 22 ASP B O 1
ATOM 5089 N N . GLN B 1 23 ? -1.899 30.188 -7.133 1 68.81 23 GLN B N 1
ATOM 5090 C CA . GLN B 1 23 ? -2.488 31.188 -8.023 1 68.81 23 GLN B CA 1
ATOM 5091 C C . GLN B 1 23 ? -1.576 32.406 -8.172 1 68.81 23 GLN B C 1
ATOM 5093 O O . GLN B 1 23 ? -1.105 32.938 -7.176 1 68.81 23 GLN B O 1
ATOM 5098 N N . VAL B 1 24 ? -1.268 32.719 -9.352 1 76.44 24 VAL B N 1
ATOM 5099 C CA . VAL B 1 24 ? -0.359 33.812 -9.633 1 76.44 24 VAL B CA 1
ATOM 5100 C C . VAL B 1 24 ? -1.158 35.094 -9.836 1 76.44 24 VAL B C 1
ATOM 5102 O O . VAL B 1 24 ? -2.207 35.094 -10.484 1 76.44 24 VAL B O 1
ATOM 5105 N N . TYR B 1 25 ? -0.689 36.156 -9.172 1 79.06 25 TYR B N 1
ATOM 5106 C CA . TYR B 1 25 ? -1.28 37.469 -9.383 1 79.06 25 TYR B CA 1
ATOM 5107 C C . TYR B 1 25 ? -1.151 37.906 -10.844 1 79.06 25 TYR B C 1
ATOM 5109 O O . TYR B 1 25 ? -0.071 37.812 -11.43 1 79.06 25 TYR B O 1
ATOM 5117 N N . LEU B 1 26 ? -2.285 38.344 -11.375 1 72.38 26 LEU B N 1
ATOM 5118 C CA . LEU B 1 26 ? -2.305 38.906 -12.727 1 72.38 26 LEU B CA 1
ATOM 5119 C C . LEU B 1 26 ? -2.506 40.406 -12.695 1 72.38 26 LEU B C 1
ATOM 5121 O O . LEU B 1 26 ? -3.549 40.875 -12.242 1 72.38 26 LEU B O 1
ATOM 5125 N N . PRO B 1 27 ? -1.438 41.156 -13.109 1 72.5 27 PRO B N 1
ATOM 5126 C CA . PRO B 1 27 ? -1.5 42.594 -13.031 1 72.5 27 PRO B CA 1
ATOM 5127 C C . PRO B 1 27 ? -2.682 43.188 -13.797 1 72.5 27 PRO B C 1
ATOM 5129 O O . PRO B 1 27 ? -3.025 42.688 -14.875 1 72.5 27 PRO B O 1
ATOM 5132 N N . SER B 1 28 ? -3.268 44.156 -13.133 1 68.06 28 SER B N 1
ATOM 5133 C CA . SER B 1 28 ? -4.312 44.906 -13.828 1 68.06 28 SER B CA 1
ATOM 5134 C C . SER B 1 28 ? -3.721 45.875 -14.852 1 68.06 28 SER B C 1
ATOM 5136 O O . SER B 1 28 ? -2.525 46.156 -14.82 1 68.06 28 SER B O 1
ATOM 5138 N N . LEU B 1 29 ? -4.492 46.312 -15.859 1 62.94 29 LEU B N 1
ATOM 5139 C CA . LEU B 1 29 ? -4.02 47.219 -16.891 1 62.94 29 LEU B CA 1
ATOM 5140 C C . LEU B 1 29 ? -4.195 48.656 -16.469 1 62.94 29 LEU B C 1
ATOM 5142 O O . LEU B 1 29 ? -4.184 49.562 -17.297 1 62.94 29 LEU B O 1
ATOM 5146 N N . ARG B 1 30 ? -4.273 48.812 -15.203 1 69.25 30 ARG B N 1
ATOM 5147 C CA . ARG B 1 30 ? -4.367 50.156 -14.688 1 69.25 30 ARG B CA 1
ATOM 5148 C C . ARG B 1 30 ? -3.053 50.906 -14.891 1 69.25 30 ARG B C 1
ATOM 5150 O O . ARG B 1 30 ? -1.974 50.344 -14.727 1 69.25 30 ARG B O 1
ATOM 5157 N N . PRO B 1 31 ? -3.174 52.188 -15.359 1 72.81 31 PRO B N 1
ATOM 5158 C CA . PRO B 1 31 ? -1.941 52.969 -15.492 1 72.81 31 PRO B CA 1
ATOM 5159 C C . PRO B 1 31 ? -1.179 53.094 -14.18 1 72.81 31 PRO B C 1
ATOM 5161 O O . PRO B 1 31 ? -1.791 53.25 -13.117 1 72.81 31 PRO B O 1
ATOM 5164 N N . LEU B 1 32 ? 0.069 52.969 -14.266 1 80.19 32 LEU B N 1
ATOM 5165 C CA . LEU B 1 32 ? 0.919 52.969 -13.078 1 80.19 32 LEU B CA 1
ATOM 5166 C C . LEU B 1 32 ? 1.559 54.344 -12.891 1 80.19 32 LEU B C 1
ATOM 5168 O O . LEU B 1 32 ? 2.064 54.938 -13.852 1 80.19 32 LEU B O 1
ATOM 5172 N N . ALA B 1 33 ? 1.405 54.906 -11.688 1 81.94 33 ALA B N 1
ATOM 5173 C CA . ALA B 1 33 ? 2.084 56.156 -11.352 1 81.94 33 ALA B CA 1
ATOM 5174 C C . ALA B 1 33 ? 3.58 55.938 -11.156 1 81.94 33 ALA B C 1
ATOM 5176 O O . ALA B 1 33 ? 4.02 54.812 -10.906 1 81.94 33 ALA B O 1
ATOM 5177 N N . PRO B 1 34 ? 4.312 57.031 -11.352 1 80.56 34 PRO B N 1
ATOM 5178 C CA . PRO B 1 34 ? 5.758 56.875 -11.148 1 80.56 34 PRO B CA 1
ATOM 5179 C C . PRO B 1 34 ? 6.125 56.594 -9.695 1 80.56 34 PRO B C 1
ATOM 5181 O O . PRO B 1 34 ? 7.203 56.062 -9.414 1 80.56 34 PRO B O 1
ATOM 5184 N N . ARG B 1 35 ? 5.277 57.094 -8.859 1 85.5 35 ARG B N 1
ATOM 5185 C CA . ARG B 1 35 ? 5.465 56.812 -7.438 1 85.5 35 ARG B CA 1
ATOM 5186 C C . ARG B 1 35 ? 4.121 56.625 -6.738 1 85.5 35 ARG B C 1
ATOM 5188 O O . ARG B 1 35 ? 3.082 57.062 -7.25 1 85.5 35 ARG B O 1
ATOM 5195 N N . THR B 1 36 ? 4.215 55.906 -5.586 1 89.12 36 THR B N 1
ATOM 5196 C CA . THR B 1 36 ? 2.998 55.75 -4.797 1 89.12 36 THR B CA 1
ATOM 5197 C C . THR B 1 36 ? 3.039 56.594 -3.539 1 89.12 36 THR B C 1
ATOM 5199 O O . THR B 1 36 ? 4.113 56.875 -3.002 1 89.12 36 THR B O 1
ATOM 5202 N N . GLU B 1 37 ? 1.802 57.031 -3.176 1 84.69 37 GLU B N 1
ATOM 5203 C CA . GLU B 1 37 ? 1.666 57.688 -1.874 1 84.69 37 GLU B CA 1
ATOM 5204 C C . GLU B 1 37 ? 1.44 56.656 -0.77 1 84.69 37 GLU B C 1
ATOM 5206 O O . GLU B 1 37 ? 0.725 55.656 -0.968 1 84.69 37 GLU B O 1
ATOM 5211 N N . LEU B 1 38 ? 2.186 56.875 0.289 1 88.19 38 LEU B N 1
ATOM 5212 C CA . LEU B 1 38 ? 1.999 55.938 1.407 1 88.19 38 LEU B CA 1
ATOM 5213 C C . LEU B 1 38 ? 0.606 56.094 2.01 1 88.19 38 LEU B C 1
ATOM 5215 O O . LEU B 1 38 ? 0.054 57.188 2.035 1 88.19 38 LEU B O 1
ATOM 5219 N N . PRO B 1 39 ? 0.113 55 2.473 1 84.88 39 PRO B N 1
ATOM 5220 C CA . PRO B 1 39 ? -1.174 55.125 3.166 1 84.88 39 PRO B CA 1
ATOM 5221 C C . PRO B 1 39 ? -1.146 56.125 4.312 1 84.88 39 PRO B C 1
ATOM 5223 O O . PRO B 1 39 ? -0.132 56.25 5.004 1 84.88 39 PRO B O 1
ATOM 5226 N N . SER B 1 40 ? -2.248 56.75 4.602 1 83 40 SER B N 1
ATOM 5227 C CA . SER B 1 40 ? -2.35 57.812 5.586 1 83 40 SER B CA 1
ATOM 5228 C C . SER B 1 40 ? -1.989 57.312 6.984 1 83 40 SER B C 1
ATOM 5230 O O . SER B 1 40 ? -1.436 58.062 7.789 1 83 40 SER B O 1
ATOM 5232 N N . CYS B 1 41 ? -2.285 56.156 7.145 1 85.12 41 CYS B N 1
ATOM 5233 C CA . CYS B 1 41 ? -2.02 55.594 8.477 1 85.12 41 CYS B CA 1
ATOM 5234 C C . CYS B 1 41 ? -0.521 55.469 8.727 1 85.12 41 CYS B C 1
ATOM 5236 O O . CYS B 1 41 ? -0.07 55.531 9.867 1 85.12 41 CYS B O 1
ATOM 5238 N N . LEU B 1 42 ? 0.226 55.375 7.75 1 85.88 42 LEU B N 1
ATOM 5239 C CA . LEU B 1 42 ? 1.677 55.281 7.875 1 85.88 42 LEU B CA 1
ATOM 5240 C C . LEU B 1 42 ? 2.307 56.688 7.863 1 85.88 42 LEU B C 1
ATOM 5242 O O . LEU B 1 42 ? 3.168 56.969 8.688 1 85.88 42 LEU B O 1
ATOM 5246 N N . SER B 1 43 ? 1.801 57.469 6.938 1 80.31 43 SER B N 1
ATOM 5247 C CA . SER B 1 43 ? 2.352 58.812 6.809 1 80.31 43 SER B CA 1
ATOM 5248 C C . SER B 1 43 ? 1.984 59.688 8.016 1 80.31 43 SER B C 1
ATOM 5250 O O . SER B 1 43 ? 2.764 60.531 8.422 1 80.31 43 SER B O 1
ATOM 5252 N N . GLY B 1 44 ? 0.794 59.438 8.578 1 78.62 44 GLY B N 1
ATOM 5253 C CA . GLY B 1 44 ? 0.323 60.219 9.719 1 78.62 44 GLY B CA 1
ATOM 5254 C C . GLY B 1 44 ? 0.792 59.656 11.047 1 78.62 44 GLY B C 1
ATOM 5255 O O . GLY B 1 44 ? 0.583 60.281 12.094 1 78.62 44 GLY B O 1
ATOM 5256 N N . GLY B 1 45 ? 1.368 58.531 11.023 1 79.06 45 GLY B N 1
ATOM 5257 C CA . GLY B 1 45 ? 1.972 57.969 12.219 1 79.06 45 GLY B CA 1
ATOM 5258 C C . GLY B 1 45 ? 0.987 57.188 13.078 1 79.06 45 GLY B C 1
ATOM 5259 O O . GLY B 1 45 ? 1.283 56.875 14.234 1 79.06 45 GLY B O 1
ATOM 5260 N N . THR B 1 46 ? -0.173 56.906 12.586 1 79.81 46 THR B N 1
ATOM 5261 C CA . THR B 1 46 ? -1.149 56.188 13.383 1 79.81 46 THR B CA 1
ATOM 5262 C C . THR B 1 46 ? -0.78 54.719 13.461 1 79.81 46 THR B C 1
ATOM 5264 O O . THR B 1 46 ? -1.052 54.031 14.469 1 79.81 46 THR B O 1
ATOM 5267 N N . LEU B 1 47 ? -0.195 54.281 12.438 1 86.81 47 LEU B N 1
ATOM 5268 C CA . LEU B 1 47 ? 0.327 52.938 12.453 1 86.81 47 LEU B CA 1
ATOM 5269 C C . LEU B 1 47 ? 1.846 52.938 12.594 1 86.81 47 LEU B C 1
ATOM 5271 O O . LEU B 1 47 ? 2.561 53.312 11.664 1 86.81 47 LEU B O 1
ATOM 5275 N N . LEU B 1 48 ? 2.223 52.531 13.766 1 86.62 48 LEU B N 1
ATOM 5276 C CA . LEU B 1 48 ? 3.656 52.469 14.023 1 86.62 48 LEU B CA 1
ATOM 5277 C C . LEU B 1 48 ? 4.246 51.125 13.57 1 86.62 48 LEU B C 1
ATOM 5279 O O . LEU B 1 48 ? 3.562 50.125 13.586 1 86.62 48 LEU B O 1
ATOM 5283 N N . PRO B 1 49 ? 5.508 51.219 13.18 1 92.5 49 PRO B N 1
ATOM 5284 C CA . PRO B 1 49 ? 6.152 49.969 12.805 1 92.5 49 PRO B CA 1
ATOM 5285 C C . PRO B 1 49 ? 6.219 48.969 13.969 1 92.5 49 PRO B C 1
ATOM 5287 O O . PRO B 1 49 ? 6.426 49.375 15.117 1 92.5 49 PRO B O 1
ATOM 5290 N N . ARG B 1 50 ? 6.043 47.75 13.586 1 93.81 50 ARG B N 1
ATOM 5291 C CA . ARG B 1 50 ? 6.203 46.688 14.578 1 93.81 50 ARG B CA 1
ATOM 5292 C C . ARG B 1 50 ? 7.672 46.469 14.922 1 93.81 50 ARG B C 1
ATOM 5294 O O . ARG B 1 50 ? 8.555 46.875 14.172 1 93.81 50 ARG B O 1
ATOM 5301 N N . ASP B 1 51 ? 7.879 45.906 16.109 1 92.12 51 ASP B N 1
ATOM 5302 C CA . ASP B 1 51 ? 9.227 45.625 16.578 1 92.12 51 ASP B CA 1
ATOM 5303 C C . ASP B 1 51 ? 9.336 44.188 17.078 1 92.12 51 ASP B C 1
ATOM 5305 O O . ASP B 1 51 ? 8.875 43.875 18.172 1 92.12 51 ASP B O 1
ATOM 5309 N N . GLN B 1 52 ? 10.031 43.406 16.281 1 88.5 52 GLN B N 1
ATOM 5310 C CA . GLN B 1 52 ? 10.148 42 16.641 1 88.5 52 GLN B CA 1
ATOM 5311 C C . GLN B 1 52 ? 11.266 41.781 17.656 1 88.5 52 GLN B C 1
ATOM 5313 O O . GLN B 1 52 ? 11.406 40.688 18.203 1 88.5 52 GLN B O 1
ATOM 5318 N N . GLN B 1 53 ? 11.906 42.844 17.891 1 82.62 53 GLN B N 1
ATOM 5319 C CA . GLN B 1 53 ? 13.031 42.781 18.812 1 82.62 53 GLN B CA 1
ATOM 5320 C C . GLN B 1 53 ? 14 41.656 18.422 1 82.62 53 GLN B C 1
ATOM 5322 O O . GLN B 1 53 ? 14.414 41.594 17.25 1 82.62 53 GLN B O 1
ATOM 5327 N N . GLU B 1 54 ? 14.391 40.781 19.359 1 76.94 54 GLU B N 1
ATOM 5328 C CA . GLU B 1 54 ? 15.375 39.75 19.047 1 76.94 54 GLU B CA 1
ATOM 5329 C C . GLU B 1 54 ? 14.695 38.469 18.609 1 76.94 54 GLU B C 1
ATOM 5331 O O . GLU B 1 54 ? 15.367 37.469 18.266 1 76.94 54 GLU B O 1
ATOM 5336 N N . ALA B 1 55 ? 13.492 38.594 18.516 1 77.62 55 ALA B N 1
ATOM 5337 C CA . ALA B 1 55 ? 12.773 37.375 18.172 1 77.62 55 ALA B CA 1
ATOM 5338 C C . ALA B 1 55 ? 12.852 37.094 16.672 1 77.62 55 ALA B C 1
ATOM 5340 O O . ALA B 1 55 ? 12.859 38 15.867 1 77.62 55 ALA B O 1
ATOM 5341 N N . GLU B 1 56 ? 13.062 35.844 16.328 1 79.38 56 GLU B N 1
ATOM 5342 C CA . GLU B 1 56 ? 13.047 35.438 14.922 1 79.38 56 GLU B CA 1
ATOM 5343 C C . GLU B 1 56 ? 11.625 35.188 14.43 1 79.38 56 GLU B C 1
ATOM 5345 O O . GLU B 1 56 ? 11.312 34.094 13.93 1 79.38 56 GLU B O 1
ATOM 5350 N N . SER B 1 57 ? 10.812 36.219 14.539 1 88.75 57 SER B N 1
ATOM 5351 C CA . SER B 1 57 ? 9.398 36.062 14.219 1 88.75 57 SER B CA 1
ATOM 5352 C C . SER B 1 57 ? 9 37 13.078 1 88.75 57 SER B C 1
ATOM 5354 O O . SER B 1 57 ? 7.852 37.438 13.008 1 88.75 57 SER B O 1
ATOM 5356 N N . CYS B 1 58 ? 9.984 37.25 12.172 1 92.44 58 CYS B N 1
ATOM 5357 C CA . CYS B 1 58 ? 9.789 38.281 11.148 1 92.44 58 CYS B CA 1
ATOM 5358 C C . CYS B 1 58 ? 8.594 37.969 10.273 1 92.44 58 CYS B C 1
ATOM 5360 O O . CYS B 1 58 ? 7.84 38.844 9.883 1 92.44 58 CYS B O 1
ATOM 5362 N N . ALA B 1 59 ? 8.406 36.688 9.992 1 92.88 59 ALA B N 1
ATOM 5363 C CA . ALA B 1 59 ? 7.316 36.312 9.094 1 92.88 59 ALA B CA 1
ATOM 5364 C C . ALA B 1 59 ? 5.957 36.625 9.727 1 92.88 59 ALA B C 1
ATOM 5366 O O . ALA B 1 59 ? 5.055 37.125 9.062 1 92.88 59 ALA B O 1
ATOM 5367 N N . GLY B 1 60 ? 5.844 36.312 10.992 1 94.62 60 GLY B N 1
ATOM 5368 C CA . GLY B 1 60 ? 4.617 36.625 11.703 1 94.62 60 GLY B CA 1
ATOM 5369 C C . GLY B 1 60 ? 4.383 38.125 11.852 1 94.62 60 GLY B C 1
ATOM 5370 O O . GLY B 1 60 ? 3.252 38.594 11.711 1 94.62 60 GLY B O 1
ATOM 5371 N N . GLN B 1 61 ? 5.441 38.844 12.094 1 95.69 61 GLN B N 1
ATOM 5372 C CA . GLN B 1 61 ? 5.359 40.281 12.25 1 95.69 61 GLN B CA 1
ATOM 5373 C C . GLN B 1 61 ? 4.973 40.969 10.938 1 95.69 61 GLN B C 1
ATOM 5375 O O . GLN B 1 61 ? 4.16 41.906 10.922 1 95.69 61 GLN B O 1
ATOM 5380 N N . ALA B 1 62 ? 5.578 40.5 9.898 1 96.56 62 ALA B N 1
ATOM 5381 C CA . ALA B 1 62 ? 5.293 41.062 8.594 1 96.56 62 ALA B CA 1
ATOM 5382 C C . ALA B 1 62 ? 3.822 40.875 8.219 1 96.56 62 ALA B C 1
ATOM 5384 O O . ALA B 1 62 ? 3.168 41.812 7.766 1 96.56 62 ALA B O 1
ATOM 5385 N N . LEU B 1 63 ? 3.348 39.688 8.43 1 96.81 63 LEU B N 1
ATOM 5386 C CA . LEU B 1 63 ? 1.949 39.438 8.109 1 96.81 63 LEU B CA 1
ATOM 5387 C C . LEU B 1 63 ? 1.024 40.219 9.031 1 96.81 63 LEU B C 1
ATOM 5389 O O . LEU B 1 63 ? -0.001 40.75 8.586 1 96.81 63 LEU B O 1
ATOM 5393 N N . ALA B 1 64 ? 1.324 40.281 10.25 1 96.94 64 ALA B N 1
ATOM 5394 C CA . ALA B 1 64 ? 0.526 41.062 11.188 1 96.94 64 ALA B CA 1
ATOM 5395 C C . ALA B 1 64 ? 0.463 42.531 10.75 1 96.94 64 ALA B C 1
ATOM 5397 O O . ALA B 1 64 ? -0.601 43.156 10.805 1 96.94 64 ALA B O 1
ATOM 5398 N N . ALA B 1 65 ? 1.589 43.062 10.359 1 95.75 65 ALA B N 1
ATOM 5399 C CA . ALA B 1 65 ? 1.644 44.438 9.891 1 95.75 65 ALA B CA 1
ATOM 5400 C C . ALA B 1 65 ? 0.742 44.656 8.672 1 95.75 65 ALA B C 1
ATOM 5402 O O . ALA B 1 65 ? 0.09 45.688 8.547 1 95.75 65 ALA B O 1
ATOM 5403 N N . LEU B 1 66 ? 0.785 43.688 7.82 1 95.81 66 LEU B N 1
ATOM 5404 C CA . LEU B 1 66 ? -0.05 43.781 6.629 1 95.81 66 LEU B CA 1
ATOM 5405 C C . LEU B 1 66 ? -1.528 43.781 7 1 95.81 66 LEU B C 1
ATOM 5407 O O . LEU B 1 66 ? -2.297 44.594 6.449 1 95.81 66 LEU B O 1
ATOM 5411 N N . ILE B 1 67 ? -1.93 42.938 7.867 1 94.69 67 ILE B N 1
ATOM 5412 C CA . ILE B 1 67 ? -3.318 42.875 8.305 1 94.69 67 ILE B CA 1
ATOM 5413 C C . ILE B 1 67 ? -3.723 44.188 8.992 1 94.69 67 ILE B C 1
ATOM 5415 O O . ILE B 1 67 ? -4.785 44.719 8.703 1 94.69 67 ILE B O 1
ATOM 5419 N N . ASP B 1 68 ? -2.877 44.656 9.844 1 94.56 68 ASP B N 1
ATOM 5420 C CA . ASP B 1 68 ? -3.131 45.938 10.516 1 94.56 68 ASP B CA 1
ATOM 5421 C C . ASP B 1 68 ? -3.297 47.062 9.508 1 94.56 68 ASP B C 1
ATOM 5423 O O . ASP B 1 68 ? -4.18 47.906 9.664 1 94.56 68 ASP B O 1
ATOM 5427 N N . LEU B 1 69 ? -2.432 47.031 8.578 1 92.75 69 LEU B N 1
ATOM 5428 C CA . LEU B 1 69 ? -2.473 48.062 7.539 1 92.75 69 LEU B CA 1
ATOM 5429 C C . LEU B 1 69 ? -3.797 48.031 6.785 1 92.75 69 LEU B C 1
ATOM 5431 O O . LEU B 1 69 ? -4.402 49.062 6.523 1 92.75 69 LEU B O 1
ATOM 5435 N N . GLN B 1 70 ? -4.195 46.875 6.469 1 90.5 70 GLN B N 1
ATOM 5436 C CA . GLN B 1 70 ? -5.453 46.75 5.742 1 90.5 70 GLN B CA 1
ATOM 5437 C C . GLN B 1 70 ? -6.641 47.156 6.602 1 90.5 70 GLN B C 1
ATOM 5439 O O . GLN B 1 70 ? -7.559 47.812 6.117 1 90.5 70 GLN B O 1
ATOM 5444 N N . HIS B 1 71 ? -6.629 46.844 7.844 1 90.25 71 HIS B N 1
ATOM 5445 C CA . HIS B 1 71 ? -7.691 47.25 8.766 1 90.25 71 HIS B CA 1
ATOM 5446 C C . HIS B 1 71 ? -7.766 48.75 8.891 1 90.25 71 HIS B C 1
ATOM 5448 O O . HIS B 1 71 ? -8.852 49.344 8.812 1 90.25 71 HIS B O 1
ATOM 5454 N N . GLN B 1 72 ? -6.645 49.312 9.016 1 88.38 72 GLN B N 1
ATOM 5455 C CA . GLN B 1 72 ? -6.602 50.75 9.203 1 88.38 72 GLN B CA 1
ATOM 5456 C C . GLN B 1 72 ? -6.992 51.5 7.922 1 88.38 72 GLN B C 1
ATOM 5458 O O . GLN B 1 72 ? -7.672 52.531 7.973 1 88.38 72 GLN B O 1
ATOM 5463 N N . SER B 1 73 ? -6.547 50.938 6.852 1 84.5 73 SER B N 1
ATOM 5464 C CA . SER B 1 73 ? -6.871 51.562 5.57 1 84.5 73 SER B CA 1
ATOM 5465 C C . SER B 1 73 ? -8.367 51.469 5.273 1 84.5 73 SER B C 1
ATOM 5467 O O . SER B 1 73 ? -8.906 52.281 4.543 1 84.5 73 SER B O 1
ATOM 5469 N N . ALA B 1 74 ? -8.977 50.5 5.828 1 80.88 74 ALA B N 1
ATOM 5470 C CA . ALA B 1 74 ? -10.414 50.312 5.629 1 80.88 74 ALA B CA 1
ATOM 5471 C C . ALA B 1 74 ? -11.211 51.125 6.648 1 80.88 74 ALA B C 1
ATOM 5473 O O . ALA B 1 74 ? -12.445 51.125 6.625 1 80.88 74 ALA B O 1
ATOM 5474 N N . GLY B 1 75 ? -10.578 51.844 7.492 1 77 75 GLY B N 1
ATOM 5475 C CA . GLY B 1 75 ? -11.242 52.688 8.461 1 77 75 GLY B CA 1
ATOM 5476 C C . GLY B 1 75 ? -11.695 51.938 9.703 1 77 75 GLY B C 1
ATOM 5477 O O . GLY B 1 75 ? -12.508 52.469 10.477 1 77 75 GLY B O 1
ATOM 5478 N N . ALA B 1 76 ? -11.219 50.781 9.812 1 72 76 ALA B N 1
ATOM 5479 C CA . ALA B 1 76 ? -11.633 50 10.969 1 72 76 ALA B CA 1
ATOM 5480 C C . ALA B 1 76 ? -10.797 50.375 12.195 1 72 76 ALA B C 1
ATOM 5482 O O . ALA B 1 76 ? -9.586 50.562 12.086 1 72 76 ALA B O 1
ATOM 5483 N N . ALA B 1 77 ? -11.469 50.812 13.203 1 67.56 77 ALA B N 1
ATOM 5484 C CA . ALA B 1 77 ? -10.781 51.062 14.469 1 67.56 77 ALA B CA 1
ATOM 5485 C C . ALA B 1 77 ? -10.516 49.75 15.203 1 67.56 77 ALA B C 1
ATOM 5487 O O . ALA B 1 77 ? -11.227 49.406 16.156 1 67.56 77 ALA B O 1
ATOM 5488 N N . THR B 1 78 ? -9.664 48.938 14.586 1 72.25 78 THR B N 1
ATOM 5489 C CA . THR B 1 78 ? -9.461 47.625 15.172 1 72.25 78 THR B CA 1
ATOM 5490 C C . THR B 1 78 ? -8.094 47.531 15.844 1 72.25 78 THR B C 1
ATOM 5492 O O . THR B 1 78 ? -7.18 48.281 15.5 1 72.25 78 THR B O 1
ATOM 5495 N N . ALA B 1 79 ? -8.078 46.781 16.906 1 84.19 79 ALA B N 1
ATOM 5496 C CA . ALA B 1 79 ? -6.84 46.469 17.625 1 84.19 79 ALA B CA 1
ATOM 5497 C C . ALA B 1 79 ? -5.867 45.719 16.734 1 84.19 79 ALA B C 1
ATOM 5499 O O . ALA B 1 79 ? -6.277 45.062 15.773 1 84.19 79 ALA B O 1
ATOM 5500 N N . ARG B 1 80 ? -4.609 45.906 17.062 1 93.44 80 ARG B N 1
ATOM 5501 C CA . ARG B 1 80 ? -3.576 45.156 16.359 1 93.44 80 ARG B CA 1
ATOM 5502 C C . ARG B 1 80 ? -3.795 43.656 16.516 1 93.44 80 ARG B C 1
ATOM 5504 O O . ARG B 1 80 ? -4.266 43.188 17.547 1 93.44 80 ARG B O 1
ATOM 5511 N N . VAL B 1 81 ? -3.467 42.969 15.469 1 96.38 81 VAL B N 1
ATOM 5512 C CA . VAL B 1 81 ? -3.615 41.531 15.516 1 96.38 81 VAL B CA 1
ATOM 5513 C C . VAL B 1 81 ? -2.357 40.906 16.109 1 96.38 81 VAL B C 1
ATOM 5515 O O . VAL B 1 81 ? -1.316 41.562 16.219 1 96.38 81 VAL B O 1
ATOM 5518 N N . SER B 1 82 ? -2.438 39.688 16.516 1 96.44 82 SER B N 1
ATOM 5519 C CA . SER B 1 82 ? -1.36 39 17.219 1 96.44 82 SER B CA 1
ATOM 5520 C C . SER B 1 82 ? -0.33 38.438 16.25 1 96.44 82 SER B C 1
ATOM 5522 O O . SER B 1 82 ? -0.564 37.406 15.617 1 96.44 82 SER B O 1
ATOM 5524 N N . ALA B 1 83 ? 0.862 39.031 16.234 1 95.88 83 ALA B N 1
ATOM 5525 C CA . ALA B 1 83 ? 1.967 38.5 15.445 1 95.88 83 ALA B CA 1
ATOM 5526 C C . ALA B 1 83 ? 2.41 37.156 16 1 95.88 83 ALA B C 1
ATOM 5528 O O . ALA B 1 83 ? 2.818 36.25 15.25 1 95.88 83 ALA B O 1
ATOM 5529 N N . ARG B 1 84 ? 2.238 37.031 17.25 1 94 84 ARG B N 1
ATOM 5530 C CA . ARG B 1 84 ? 2.604 35.812 17.938 1 94 84 ARG B CA 1
ATOM 5531 C C . ARG B 1 84 ? 1.773 34.625 17.422 1 94 84 ARG B C 1
ATOM 5533 O O . ARG B 1 84 ? 2.311 33.562 17.156 1 94 84 ARG B O 1
ATOM 5540 N N . MET B 1 85 ? 0.526 34.812 17.297 1 95 85 MET B N 1
ATOM 5541 C CA . MET B 1 85 ? -0.332 33.75 16.797 1 95 85 MET B CA 1
ATOM 5542 C C . MET B 1 85 ? 0.038 33.344 15.367 1 95 85 MET B C 1
ATOM 5544 O O . MET B 1 85 ? 0.128 32.188 15.039 1 95 85 MET B O 1
ATOM 5548 N N . LEU B 1 86 ? 0.201 34.375 14.562 1 95.44 86 LEU B N 1
ATOM 5549 C CA . LEU B 1 86 ? 0.521 34.094 13.164 1 95.44 86 LEU B CA 1
ATOM 5550 C C . LEU B 1 86 ? 1.816 33.312 13.047 1 95.44 86 LEU B C 1
ATOM 5552 O O . LEU B 1 86 ? 1.904 32.375 12.242 1 95.44 86 LEU B O 1
ATOM 5556 N N . TYR B 1 87 ? 2.762 33.688 13.828 1 92.81 87 TYR B N 1
ATOM 5557 C CA . TYR B 1 87 ? 4.039 33 13.828 1 92.81 87 TYR B CA 1
ATOM 5558 C C . TYR B 1 87 ? 3.879 31.562 14.336 1 92.81 87 TYR B C 1
ATOM 5560 O O . TYR B 1 87 ? 4.383 30.625 13.727 1 92.81 87 TYR B O 1
ATOM 5568 N N . ARG B 1 88 ? 3.195 31.422 15.43 1 91.06 88 ARG B N 1
ATOM 5569 C CA . ARG B 1 88 ? 3.025 30.109 16.062 1 91.06 88 ARG B CA 1
ATOM 5570 C C . ARG B 1 88 ? 2.273 29.156 15.141 1 91.06 88 ARG B C 1
ATOM 5572 O O . ARG B 1 88 ? 2.615 27.969 15.047 1 91.06 88 ARG B O 1
ATOM 5579 N N . MET B 1 89 ? 1.237 29.609 14.531 1 91.44 89 MET B N 1
ATOM 5580 C CA . MET B 1 89 ? 0.447 28.75 13.664 1 91.44 89 MET B CA 1
ATOM 5581 C C . MET B 1 89 ? 1.225 28.391 12.398 1 91.44 89 MET B C 1
ATOM 5583 O O . MET B 1 89 ? 1.011 27.328 11.812 1 91.44 89 MET B O 1
ATOM 5587 N N . ALA B 1 90 ? 2.148 29.266 12.008 1 91.19 90 ALA B N 1
ATOM 5588 C CA . ALA B 1 90 ? 3.045 28.922 10.906 1 91.19 90 ALA B CA 1
ATOM 5589 C C . ALA B 1 90 ? 3.986 27.797 11.289 1 91.19 90 ALA B C 1
ATOM 5591 O O . ALA B 1 90 ? 4.289 26.922 10.469 1 91.19 90 ALA B O 1
ATOM 5592 N N . LEU B 1 91 ? 4.465 27.891 12.492 1 87.81 91 LEU B N 1
ATOM 5593 C CA . LEU B 1 91 ? 5.328 26.828 12.984 1 87.81 91 LEU B CA 1
ATOM 5594 C C . LEU B 1 91 ? 4.586 25.5 13 1 87.81 91 LEU B C 1
ATOM 5596 O O . LEU B 1 91 ? 5.16 24.453 12.664 1 87.81 91 LEU B O 1
ATOM 5600 N N . VAL B 1 92 ? 3.354 25.531 13.422 1 86.19 92 VAL B N 1
ATOM 5601 C CA . VAL B 1 92 ? 2.523 24.328 13.43 1 86.19 92 VAL B CA 1
ATOM 5602 C C . VAL B 1 92 ? 2.377 23.797 12 1 86.19 92 VAL B C 1
ATOM 5604 O O . VAL B 1 92 ? 2.471 22.594 11.773 1 86.19 92 VAL B O 1
ATOM 5607 N N . GLN B 1 93 ? 2.158 24.672 11.086 1 84.44 93 GLN B N 1
ATOM 5608 C CA . GLN B 1 93 ? 2.035 24.281 9.688 1 84.44 93 GLN B CA 1
ATOM 5609 C C . GLN B 1 93 ? 3.289 23.562 9.195 1 84.44 93 GLN B C 1
ATOM 5611 O O . GLN B 1 93 ? 3.201 22.609 8.422 1 84.44 93 GLN B O 1
ATOM 5616 N N . ASP B 1 94 ? 4.426 24.047 9.586 1 81.69 94 ASP B N 1
ATOM 5617 C CA . ASP B 1 94 ? 5.703 23.531 9.109 1 81.69 94 ASP B CA 1
ATOM 5618 C C . ASP B 1 94 ? 6.09 22.25 9.852 1 81.69 94 ASP B C 1
ATOM 5620 O O . ASP B 1 94 ? 6.816 21.406 9.32 1 81.69 94 ASP B O 1
ATOM 5624 N N . GLY B 1 95 ? 5.574 22.047 10.844 1 72.62 95 GLY B N 1
ATOM 5625 C CA . GLY B 1 95 ? 6.012 20.953 11.688 1 72.62 95 GLY B CA 1
ATOM 5626 C C . GLY B 1 95 ? 7.367 21.188 12.32 1 72.62 95 GLY B C 1
ATOM 5627 O O . GLY B 1 95 ? 8.086 22.109 11.938 1 72.62 95 GLY B O 1
ATOM 5628 N N . SER B 1 96 ? 7.785 20.688 13.5 1 58.41 96 SER B N 1
ATOM 5629 C CA . SER B 1 96 ? 8.875 20.953 14.438 1 58.41 96 SER B CA 1
ATOM 5630 C C . SER B 1 96 ? 10.227 20.938 13.727 1 58.41 96 SER B C 1
ATOM 5632 O O . SER B 1 96 ? 11.258 21.156 14.359 1 58.41 96 SER B O 1
ATOM 5634 N N . ALA B 1 97 ? 10.406 20.469 12.492 1 51.41 97 ALA B N 1
ATOM 5635 C CA . ALA B 1 97 ? 11.781 20.031 12.227 1 51.41 97 ALA B CA 1
ATOM 5636 C C . ALA B 1 97 ? 12.742 21.219 12.234 1 51.41 97 ALA B C 1
ATOM 5638 O O . ALA B 1 97 ? 13.906 21.078 12.609 1 51.41 97 ALA B O 1
ATOM 5639 N N . GLY B 1 98 ? 12.492 22.391 11.758 1 52.62 98 GLY B N 1
ATOM 5640 C CA . GLY B 1 98 ? 13.602 23.281 11.445 1 52.62 98 GLY B CA 1
ATOM 5641 C C . GLY B 1 98 ? 13.688 24.469 12.375 1 52.62 98 GLY B C 1
ATOM 5642 O O . GLY B 1 98 ? 14.602 25.297 12.258 1 52.62 98 GLY B O 1
ATOM 5643 N N . GLY B 1 99 ? 13.031 24.484 13.711 1 63.84 99 GLY B N 1
ATOM 5644 C CA . GLY B 1 99 ? 13.18 25.516 14.734 1 63.84 99 GLY B CA 1
ATOM 5645 C C . GLY B 1 99 ? 12.594 26.844 14.32 1 63.84 99 GLY B C 1
ATOM 5646 O O . GLY B 1 99 ? 12.562 27.781 15.117 1 63.84 99 GLY B O 1
ATOM 5647 N N . GLY B 1 100 ? 12.266 27.094 13.078 1 77.31 100 GLY B N 1
ATOM 5648 C CA . GLY B 1 100 ? 11.703 28.344 12.609 1 77.31 100 GLY B CA 1
ATOM 5649 C C . GLY B 1 100 ? 10.711 28.172 11.477 1 77.31 100 GLY B C 1
ATOM 5650 O O . GLY B 1 100 ? 10.523 27.047 10.977 1 77.31 100 GLY B O 1
ATOM 5651 N N . VAL B 1 101 ? 10.008 29.312 11.234 1 80.81 101 VAL B N 1
ATOM 5652 C CA . VAL B 1 101 ? 9.062 29.297 10.117 1 80.81 101 VAL B CA 1
ATOM 5653 C C . VAL B 1 101 ? 9.82 29.125 8.805 1 80.81 101 VAL B C 1
ATOM 5655 O O . VAL B 1 101 ? 10.773 29.859 8.539 1 80.81 101 VAL B O 1
ATOM 5658 N N . ALA B 1 102 ? 9.406 28.266 8.023 1 76.38 102 ALA B N 1
ATOM 5659 C CA . ALA B 1 102 ? 10.156 27.859 6.844 1 76.38 102 ALA B CA 1
ATOM 5660 C C . ALA B 1 102 ? 9.984 28.859 5.703 1 76.38 102 ALA B C 1
ATOM 5662 O O . ALA B 1 102 ? 10.93 29.125 4.957 1 76.38 102 ALA B O 1
ATOM 5663 N N . SER B 1 103 ? 8.75 29.375 5.59 1 85.69 103 SER B N 1
ATOM 5664 C CA . SER B 1 103 ? 8.484 30.172 4.391 1 85.69 103 SER B CA 1
ATOM 5665 C C . SER B 1 103 ? 7.289 31.094 4.594 1 85.69 103 SER B C 1
ATOM 5667 O O . SER B 1 103 ? 6.559 30.953 5.582 1 85.69 103 SER B O 1
ATOM 5669 N N . LEU B 1 104 ? 7.102 32.031 3.652 1 91.44 104 LEU B N 1
ATOM 5670 C CA . LEU B 1 104 ? 5.922 32.875 3.676 1 91.44 104 LEU B CA 1
ATOM 5671 C C . LEU B 1 104 ? 4.652 32.062 3.467 1 91.44 104 LEU B C 1
ATOM 5673 O O . LEU B 1 104 ? 3.602 32.375 4.023 1 91.44 104 LEU B O 1
ATOM 5677 N N . ARG B 1 105 ? 4.898 31.047 2.729 1 86.75 105 ARG B N 1
ATOM 5678 C CA . ARG B 1 105 ? 3.754 30.172 2.488 1 86.75 105 ARG B CA 1
ATOM 5679 C C . ARG B 1 105 ? 3.246 29.562 3.793 1 86.75 105 ARG B C 1
ATOM 5681 O O . ARG B 1 105 ? 2.037 29.422 3.99 1 86.75 105 ARG B O 1
ATOM 5688 N N . SER B 1 106 ? 4.125 29.234 4.605 1 88.75 106 SER B N 1
ATOM 5689 C CA . SER B 1 106 ? 3.75 28.625 5.879 1 88.75 106 SER B CA 1
ATOM 5690 C C . SER B 1 106 ? 2.918 29.594 6.723 1 88.75 106 SER B C 1
ATOM 5692 O O . SER B 1 106 ? 1.937 29.188 7.348 1 88.75 106 SER B O 1
ATOM 5694 N N . VAL B 1 107 ? 3.309 30.828 6.758 1 92 107 VAL B N 1
ATOM 5695 C CA . VAL B 1 107 ? 2.598 31.797 7.57 1 92 107 VAL B CA 1
ATOM 5696 C C . VAL B 1 107 ? 1.236 32.094 6.945 1 92 107 VAL B C 1
ATOM 5698 O O . VAL B 1 107 ? 0.243 32.25 7.66 1 92 107 VAL B O 1
ATOM 5701 N N . LEU B 1 108 ? 1.166 32.125 5.625 1 91.19 108 LEU B N 1
ATOM 5702 C CA . LEU B 1 108 ? -0.101 32.344 4.941 1 91.19 108 LEU B CA 1
ATOM 5703 C C . LEU B 1 108 ? -1.061 31.188 5.16 1 91.19 108 LEU B C 1
ATOM 5705 O O . LEU B 1 108 ? -2.25 31.391 5.41 1 91.19 108 LEU B O 1
ATOM 5709 N N . LYS B 1 109 ? -0.531 30.031 5.105 1 88.94 109 LYS B N 1
ATOM 5710 C CA . LYS B 1 109 ? -1.367 28.859 5.332 1 88.94 109 LYS B CA 1
ATOM 5711 C C . LYS B 1 109 ? -1.853 28.797 6.777 1 88.94 109 LYS B C 1
ATOM 5713 O O . LYS B 1 109 ? -3 28.438 7.039 1 88.94 109 LYS B O 1
ATOM 5718 N N . GLY B 1 110 ? -0.929 29.125 7.645 1 91.88 110 GLY B N 1
ATOM 5719 C CA . GLY B 1 110 ? -1.364 29.219 9.031 1 91.88 110 GLY B CA 1
ATOM 5720 C C . GLY B 1 110 ? -2.504 30.203 9.227 1 91.88 110 GLY B C 1
ATOM 5721 O O . GLY B 1 110 ? -3.496 29.891 9.883 1 91.88 110 GLY B O 1
ATOM 5722 N N . PHE B 1 111 ? -2.385 31.375 8.656 1 93.88 111 PHE B N 1
ATOM 5723 C CA . PHE B 1 111 ? -3.416 32.406 8.75 1 93.88 111 PHE B CA 1
ATOM 5724 C C . PHE B 1 111 ? -4.719 31.922 8.125 1 93.88 111 PHE B C 1
ATOM 5726 O O . PHE B 1 111 ? -5.797 32.125 8.688 1 93.88 111 PHE B O 1
ATOM 5733 N N . TYR B 1 112 ? -4.609 31.25 6.984 1 87.81 112 TYR B N 1
ATOM 5734 C CA . TYR B 1 112 ? -5.785 30.75 6.289 1 87.81 112 TYR B CA 1
ATOM 5735 C C . TYR B 1 112 ? -6.539 29.734 7.152 1 87.81 112 TYR B C 1
ATOM 5737 O O . TYR B 1 112 ? -7.766 29.797 7.266 1 87.81 112 TYR B O 1
ATOM 5745 N N . HIS B 1 113 ? -5.875 28.875 7.781 1 89.44 113 HIS B N 1
ATOM 5746 C CA . HIS B 1 113 ? -6.492 27.75 8.484 1 89.44 113 HIS B CA 1
ATOM 5747 C C . HIS B 1 113 ? -6.926 28.156 9.891 1 89.44 113 HIS B C 1
ATOM 5749 O O . HIS B 1 113 ? -7.891 27.609 10.43 1 89.44 113 HIS B O 1
ATOM 5755 N N . TYR B 1 114 ? -6.258 29.156 10.5 1 92.19 114 TYR B N 1
ATOM 5756 C CA . TYR B 1 114 ? -6.52 29.375 11.914 1 92.19 114 TYR B CA 1
ATOM 5757 C C . TYR B 1 114 ? -7.027 30.797 12.172 1 92.19 114 TYR B C 1
ATOM 5759 O O . TYR B 1 114 ? -7.539 31.094 13.25 1 92.19 114 TYR B O 1
ATOM 5767 N N . GLY B 1 115 ? -6.887 31.672 11.219 1 92.12 115 GLY B N 1
ATOM 5768 C CA . GLY B 1 115 ? -7.176 33.062 11.492 1 92.12 115 GLY B CA 1
ATOM 5769 C C . GLY B 1 115 ? -6.191 33.688 12.461 1 92.12 115 GLY B C 1
ATOM 5770 O O . GLY B 1 115 ? -5.094 33.188 12.672 1 92.12 115 GLY B O 1
ATOM 5771 N N . VAL B 1 116 ? -6.547 34.938 12.977 1 95.5 116 VAL B N 1
ATOM 5772 C CA . VAL B 1 116 ? -5.656 35.594 13.938 1 95.5 116 VAL B CA 1
ATOM 5773 C C . VAL B 1 116 ? -6.477 36.375 14.961 1 95.5 116 VAL B C 1
ATOM 5775 O O . VAL B 1 116 ? -7.484 36.969 14.617 1 95.5 116 VAL B O 1
ATOM 5778 N N . CYS B 1 117 ? -6.09 36.25 16.219 1 95.44 117 CYS B N 1
ATOM 5779 C CA . CYS B 1 117 ? -6.754 36.938 17.312 1 95.44 117 CYS B CA 1
ATOM 5780 C C . CYS B 1 117 ? -6.105 38.281 17.562 1 95.44 117 CYS B C 1
ATOM 5782 O O . CYS B 1 117 ? -5.047 38.594 17 1 95.44 117 CYS B O 1
ATOM 5784 N N . PRO B 1 118 ? -6.777 39.125 18.328 1 95.81 118 PRO B N 1
ATOM 5785 C CA . PRO B 1 118 ? -6.152 40.406 18.703 1 95.81 118 PRO B CA 1
ATOM 5786 C C . PRO B 1 118 ? -4.883 40.219 19.516 1 95.81 118 PRO B C 1
ATOM 5788 O O . PRO B 1 118 ? -4.758 39.219 20.266 1 95.81 118 PRO B O 1
ATOM 5791 N N . GLU B 1 119 ? -3.979 41.156 19.375 1 95.44 119 GLU B N 1
ATOM 5792 C CA . GLU B 1 119 ? -2.703 41.094 20.078 1 95.44 119 GLU B CA 1
ATOM 5793 C C . GLU B 1 119 ? -2.916 41.031 21.594 1 95.44 119 GLU B C 1
ATOM 5795 O O . GLU B 1 119 ? -2.131 40.406 22.297 1 95.44 119 GLU B O 1
ATOM 5800 N N . SER B 1 120 ? -4.008 41.562 22.109 1 94.69 120 SER B N 1
ATOM 5801 C CA . SER B 1 120 ? -4.289 41.594 23.547 1 94.69 120 SER B CA 1
ATOM 5802 C C . SER B 1 120 ? -4.504 40.156 24.078 1 94.69 120 SER B C 1
ATOM 5804 O O . SER B 1 120 ? -4.223 39.906 25.25 1 94.69 120 SER B O 1
ATOM 5806 N N . LEU B 1 121 ? -4.941 39.25 23.234 1 94.56 121 LEU B N 1
ATOM 5807 C CA . LEU B 1 121 ? -5.223 37.906 23.656 1 94.56 121 LEU B CA 1
ATOM 5808 C C . LEU B 1 121 ? -3.969 37.031 23.578 1 94.56 121 LEU B C 1
ATOM 5810 O O . LEU B 1 121 ? -3.852 36.031 24.281 1 94.56 121 LEU B O 1
ATOM 5814 N N . TRP B 1 122 ? -3.041 37.438 22.719 1 95.12 122 TRP B N 1
ATOM 5815 C CA . TRP B 1 122 ? -1.79 36.719 22.562 1 95.12 122 TRP B CA 1
ATOM 5816 C C . TRP B 1 122 ? -0.639 37.656 22.234 1 95.12 122 TRP B C 1
ATOM 5818 O O . TRP B 1 122 ? -0.135 37.656 21.109 1 95.12 122 TRP B O 1
ATOM 5828 N N . PRO B 1 123 ? -0.184 38.312 23.188 1 92.5 123 PRO B N 1
ATOM 5829 C CA . PRO B 1 123 ? 0.875 39.312 22.953 1 92.5 123 PRO B CA 1
ATOM 5830 C C . PRO B 1 123 ? 2.23 38.656 22.688 1 92.5 123 PRO B C 1
ATOM 5832 O O . PRO B 1 123 ? 2.445 37.5 23.031 1 92.5 123 PRO B O 1
ATOM 5835 N N . ASP B 1 124 ? 3.035 39.5 22.094 1 88.38 124 ASP B N 1
ATOM 5836 C CA . ASP B 1 124 ? 4.402 39.062 21.891 1 88.38 124 ASP B CA 1
ATOM 5837 C C . ASP B 1 124 ? 5.098 38.75 23.219 1 88.38 124 ASP B C 1
ATOM 5839 O O . ASP B 1 124 ? 4.863 39.469 24.203 1 88.38 124 ASP B O 1
ATOM 5843 N N . GLY B 1 125 ? 5.859 37.781 23.328 1 81.06 125 GLY B N 1
ATOM 5844 C CA . GLY B 1 125 ? 6.582 37.469 24.547 1 81.06 125 GLY B CA 1
ATOM 5845 C C . GLY B 1 125 ? 5.785 36.594 25.516 1 81.06 125 GLY B C 1
ATOM 5846 O O . GLY B 1 125 ? 6.273 36.219 26.578 1 81.06 125 GLY B O 1
ATOM 5847 N N . SER B 1 126 ? 4.539 36.406 25.109 1 83.25 126 SER B N 1
ATOM 5848 C CA . SER B 1 126 ? 3.736 35.531 25.938 1 83.25 126 SER B CA 1
ATOM 5849 C C . SER B 1 126 ? 4.461 34.219 26.188 1 83.25 126 SER B C 1
ATOM 5851 O O . SER B 1 126 ? 5.133 33.688 25.297 1 83.25 126 SER B O 1
ATOM 5853 N N . GLY B 1 127 ? 4.316 33.719 27.438 1 78.75 127 GLY B N 1
ATOM 5854 C CA . GLY B 1 127 ? 4.938 32.438 27.797 1 78.75 127 GLY B CA 1
ATOM 5855 C C . GLY B 1 127 ? 4.164 31.25 27.297 1 78.75 127 GLY B C 1
ATOM 5856 O O . GLY B 1 127 ? 4.703 30.141 27.234 1 78.75 127 GLY B O 1
ATOM 5857 N N . SER B 1 128 ? 2.996 31.469 26.969 1 81.94 128 SER B N 1
ATOM 5858 C CA . SER B 1 128 ? 2.174 30.344 26.547 1 81.94 128 SER B CA 1
ATOM 5859 C C . SER B 1 128 ? 2.182 30.188 25.031 1 81.94 128 SER B C 1
ATOM 5861 O O . SER B 1 128 ? 1.988 31.172 24.312 1 81.94 128 SER B O 1
ATOM 5863 N N . ASP B 1 129 ? 2.389 28.984 24.594 1 83.75 129 ASP B N 1
ATOM 5864 C CA . ASP B 1 129 ? 2.369 28.703 23.172 1 83.75 129 ASP B CA 1
ATOM 5865 C C . ASP B 1 129 ? 1.079 27.984 22.766 1 83.75 129 ASP B C 1
ATOM 5867 O O . ASP B 1 129 ? 0.939 27.531 21.625 1 83.75 129 ASP B O 1
ATOM 5871 N N . ALA B 1 130 ? 0.136 27.953 23.703 1 85.25 130 ALA B N 1
ATOM 5872 C CA . ALA B 1 130 ? -1.043 27.125 23.469 1 85.25 130 ALA B CA 1
ATOM 5873 C C . ALA B 1 130 ? -2.133 27.906 22.734 1 85.25 130 ALA B C 1
ATOM 5875 O O . ALA B 1 130 ? -2.406 29.062 23.094 1 85.25 130 ALA B O 1
ATOM 5876 N N . LEU B 1 131 ? -2.695 27.375 21.719 1 89.75 131 LEU B N 1
ATOM 5877 C CA . LEU B 1 131 ? -3.912 27.891 21.109 1 89.75 131 LEU B CA 1
ATOM 5878 C C . LEU B 1 131 ? -5.137 27.547 21.953 1 89.75 131 LEU B C 1
ATOM 5880 O O . LEU B 1 131 ? -5.727 26.469 21.766 1 89.75 131 LEU B O 1
ATOM 5884 N N . THR B 1 132 ? -5.516 28.422 22.781 1 88.62 132 THR B N 1
ATOM 5885 C CA . THR B 1 132 ? -6.664 28.203 23.656 1 88.62 132 THR B CA 1
ATOM 5886 C C . THR B 1 132 ? -7.969 28.391 22.891 1 88.62 132 THR B C 1
ATOM 5888 O O . THR B 1 132 ? -7.969 28.922 21.781 1 88.62 132 THR B O 1
ATOM 5891 N N . ALA B 1 133 ? -9.07 27.938 23.484 1 88.94 133 ALA B N 1
ATOM 5892 C CA . ALA B 1 133 ? -10.383 28.094 22.875 1 88.94 133 ALA B CA 1
ATOM 5893 C C . ALA B 1 133 ? -10.727 29.562 22.656 1 88.94 133 ALA B C 1
ATOM 5895 O O . ALA B 1 133 ? -11.328 29.922 21.656 1 88.94 133 ALA B O 1
ATOM 5896 N N . GLU B 1 134 ? -10.344 30.375 23.609 1 91.44 134 GLU B N 1
ATOM 5897 C CA . GLU B 1 134 ? -10.609 31.812 23.531 1 91.44 134 GLU B CA 1
ATOM 5898 C C . GLU B 1 134 ? -9.875 32.438 22.344 1 91.44 134 GLU B C 1
ATOM 5900 O O . GLU B 1 134 ? -10.469 33.188 21.562 1 91.44 134 GLU B O 1
ATOM 5905 N N . ARG B 1 135 ? -8.641 32.125 22.25 1 93.5 135 ARG B N 1
ATOM 5906 C CA . ARG B 1 135 ? -7.844 32.625 21.141 1 93.5 135 ARG B CA 1
ATOM 5907 C C . ARG B 1 135 ? -8.398 32.156 19.797 1 93.5 135 ARG B C 1
ATOM 5909 O O . ARG B 1 135 ? -8.516 32.938 18.859 1 93.5 135 ARG B O 1
ATOM 5916 N N . ALA B 1 136 ? -8.742 30.875 19.75 1 91.56 136 ALA B N 1
ATOM 5917 C CA . ALA B 1 136 ? -9.25 30.281 18.531 1 91.56 136 ALA B CA 1
ATOM 5918 C C . ALA B 1 136 ? -10.57 30.938 18.109 1 91.56 136 ALA B C 1
ATOM 5920 O O . ALA B 1 136 ? -10.789 31.203 16.922 1 91.56 136 ALA B O 1
ATOM 5921 N N . LYS B 1 137 ? -11.445 31.141 19.016 1 90.12 137 LYS B N 1
ATOM 5922 C CA . LYS B 1 137 ? -12.734 31.766 18.734 1 90.12 137 LYS B CA 1
ATOM 5923 C C . LYS B 1 137 ? -12.547 33.188 18.219 1 90.12 137 LYS B C 1
ATOM 5925 O O . LYS B 1 137 ? -13.18 33.594 17.25 1 90.12 137 LYS B O 1
ATOM 5930 N N . ALA B 1 138 ? -11.703 33.938 18.859 1 92.25 138 ALA B N 1
ATOM 5931 C CA . ALA B 1 138 ? -11.438 35.312 18.453 1 92.25 138 ALA B CA 1
ATOM 5932 C C . ALA B 1 138 ? -10.797 35.375 17.078 1 92.25 138 ALA B C 1
ATOM 5934 O O . ALA B 1 138 ? -11.047 36.312 16.312 1 92.25 138 ALA B O 1
ATOM 5935 N N . ALA B 1 139 ? -10.016 34.406 16.766 1 93.38 139 ALA B N 1
ATOM 5936 C CA . ALA B 1 139 ? -9.25 34.406 15.531 1 93.38 139 ALA B CA 1
ATOM 5937 C C . ALA B 1 139 ? -10.164 34.25 14.32 1 93.38 139 ALA B C 1
ATOM 5939 O O . ALA B 1 139 ? -9.797 34.625 13.203 1 93.38 139 ALA B O 1
ATOM 5940 N N . ARG B 1 140 ? -11.32 33.75 14.508 1 88 140 ARG B N 1
ATOM 5941 C CA . ARG B 1 140 ? -12.281 33.594 13.422 1 88 140 ARG B CA 1
ATOM 5942 C C . ARG B 1 140 ? -12.766 34.938 12.898 1 88 140 ARG B C 1
ATOM 5944 O O . ARG B 1 140 ? -13.336 35.031 11.812 1 88 140 ARG B O 1
ATOM 5951 N N . GLY B 1 141 ? -12.547 35.906 13.68 1 87.31 141 GLY B N 1
ATOM 5952 C CA . GLY B 1 141 ? -12.984 37.219 13.289 1 87.31 141 GLY B CA 1
ATOM 5953 C C . GLY B 1 141 ? -12.133 37.844 12.203 1 87.31 141 GLY B C 1
ATOM 5954 O O . GLY B 1 141 ? -12.562 38.781 11.516 1 87.31 141 GLY B O 1
ATOM 5955 N N . VAL B 1 142 ? -10.938 37.469 12.094 1 92 142 VAL B N 1
ATOM 5956 C CA . VAL B 1 142 ? -10.008 37.938 11.078 1 92 142 VAL B CA 1
ATOM 5957 C C . VAL B 1 142 ? -9.398 36.781 10.32 1 92 142 VAL B C 1
ATOM 5959 O O . VAL B 1 142 ? -8.531 36.062 10.852 1 92 142 VAL B O 1
ATOM 5962 N N . THR B 1 143 ? -9.844 36.594 9.117 1 89 143 THR B N 1
ATOM 5963 C CA . THR B 1 143 ? -9.414 35.438 8.336 1 89 143 THR B CA 1
ATOM 5964 C C . THR B 1 143 ? -8.93 35.875 6.953 1 89 143 THR B C 1
ATOM 5966 O O . THR B 1 143 ? -9.164 37 6.535 1 89 143 THR B O 1
ATOM 5969 N N . LEU B 1 144 ? -8.203 34.938 6.332 1 87.81 144 LEU B N 1
ATOM 5970 C CA . LEU B 1 144 ? -7.668 35.188 4.996 1 87.81 144 LEU B CA 1
ATOM 5971 C C . LEU B 1 144 ? -8.734 34.938 3.932 1 87.81 144 LEU B C 1
ATOM 5973 O O . LEU B 1 144 ? -9.383 33.906 3.922 1 87.81 144 LEU B O 1
ATOM 5977 N N . GLY B 1 145 ? -8.922 35.906 3.139 1 80.25 145 GLY B N 1
ATOM 5978 C CA . GLY B 1 145 ? -9.867 35.781 2.037 1 80.25 145 GLY B CA 1
ATOM 5979 C C . GLY B 1 145 ? -9.234 35.188 0.784 1 80.25 145 GLY B C 1
ATOM 5980 O O . GLY B 1 145 ? -9.617 34.094 0.333 1 80.25 145 GLY B O 1
ATOM 5981 N N . ALA B 1 146 ? -8.32 35.906 0.205 1 81.12 146 ALA B N 1
ATOM 5982 C CA . ALA B 1 146 ? -7.602 35.5 -0.993 1 81.12 146 ALA B CA 1
ATOM 5983 C C . ALA B 1 146 ? -6.129 35.875 -0.913 1 81.12 146 ALA B C 1
ATOM 5985 O O . ALA B 1 146 ? -5.773 36.844 -0.23 1 81.12 146 ALA B O 1
ATOM 5986 N N . TYR B 1 147 ? -5.359 35.094 -1.547 1 86 147 TYR B N 1
ATOM 5987 C CA . TYR B 1 147 ? -3.945 35.438 -1.642 1 86 147 TYR B CA 1
ATOM 5988 C C . TYR B 1 147 ? -3.35 34.938 -2.953 1 86 147 TYR B C 1
ATOM 5990 O O . TYR B 1 147 ? -3.764 33.875 -3.477 1 86 147 TYR B O 1
ATOM 5998 N N . TYR B 1 148 ? -2.418 35.688 -3.553 1 84.88 148 TYR B N 1
ATOM 5999 C CA . TYR B 1 148 ? -1.775 35.375 -4.828 1 84.88 148 TYR B CA 1
ATOM 6000 C C . TYR B 1 148 ? -0.266 35.562 -4.738 1 84.88 148 TYR B C 1
ATOM 6002 O O . TYR B 1 148 ? 0.211 36.5 -4.074 1 84.88 148 TYR B O 1
ATOM 6010 N N . ARG B 1 149 ? 0.398 34.656 -5.434 1 87.75 149 ARG B N 1
ATOM 6011 C CA . ARG B 1 149 ? 1.841 34.812 -5.57 1 87.75 149 ARG B CA 1
ATOM 6012 C C . ARG B 1 149 ? 2.176 35.875 -6.602 1 87.75 149 ARG B C 1
ATOM 6014 O O . ARG B 1 149 ? 1.546 35.969 -7.66 1 87.75 149 ARG B O 1
ATOM 6021 N N . VAL B 1 150 ? 3.059 36.781 -6.219 1 89.12 150 VAL B N 1
ATOM 6022 C CA . VAL B 1 150 ? 3.5 37.812 -7.16 1 89.12 150 VAL B CA 1
ATOM 6023 C C . VAL B 1 150 ? 4.863 37.438 -7.734 1 89.12 150 VAL B C 1
ATOM 6025 O O . VAL B 1 150 ? 5.848 37.312 -6.996 1 89.12 150 VAL B O 1
ATOM 6028 N N . LEU B 1 151 ? 4.891 37.25 -9.047 1 84.5 151 LEU B N 1
ATOM 6029 C CA . LEU B 1 151 ? 6.152 36.875 -9.68 1 84.5 151 LEU B CA 1
ATOM 6030 C C . LEU B 1 151 ? 7.133 38.031 -9.664 1 84.5 151 LEU B C 1
ATOM 6032 O O . LEU B 1 151 ? 6.719 39.188 -9.617 1 84.5 151 LEU B O 1
ATOM 6036 N N . PRO B 1 152 ? 8.406 37.688 -9.672 1 87 152 PRO B N 1
ATOM 6037 C CA . PRO B 1 152 ? 9.414 38.719 -9.516 1 87 152 PRO B CA 1
ATOM 6038 C C . PRO B 1 152 ? 9.602 39.562 -10.781 1 87 152 PRO B C 1
ATOM 6040 O O . PRO B 1 152 ? 10.727 39.688 -11.281 1 87 152 PRO B O 1
ATOM 6043 N N . GLY B 1 153 ? 8.555 40.125 -11.266 1 85.38 153 GLY B N 1
ATOM 6044 C CA . GLY B 1 153 ? 8.547 41.125 -12.328 1 85.38 153 GLY B CA 1
ATOM 6045 C C . GLY B 1 153 ? 8.211 42.5 -11.844 1 85.38 153 GLY B C 1
ATOM 6046 O O . GLY B 1 153 ? 7.281 42.688 -11.055 1 85.38 153 GLY B O 1
ATOM 6047 N N . LEU B 1 154 ? 9.016 43.469 -12.312 1 86.69 154 LEU B N 1
ATOM 6048 C CA . LEU B 1 154 ? 8.844 44.844 -11.836 1 86.69 154 LEU B CA 1
ATOM 6049 C C . LEU B 1 154 ? 7.418 45.344 -12.086 1 86.69 154 LEU B C 1
ATOM 6051 O O . LEU B 1 154 ? 6.805 45.938 -11.211 1 86.69 154 LEU B O 1
ATOM 6055 N N . ASN B 1 155 ? 6.953 45.031 -13.242 1 81.56 155 ASN B N 1
ATOM 6056 C CA . ASN B 1 155 ? 5.598 45.469 -13.578 1 81.56 155 ASN B CA 1
ATOM 6057 C C . ASN B 1 155 ? 4.562 44.812 -12.664 1 81.56 155 ASN B C 1
ATOM 6059 O O . ASN B 1 155 ? 3.58 45.438 -12.273 1 81.56 155 ASN B O 1
ATOM 6063 N N . ASP B 1 156 ? 4.777 43.625 -12.375 1 88.5 156 ASP B N 1
ATOM 6064 C CA . ASP B 1 156 ? 3.857 42.875 -11.508 1 88.5 156 ASP B CA 1
ATOM 6065 C C . ASP B 1 156 ? 3.844 43.469 -10.102 1 88.5 156 ASP B C 1
ATOM 6067 O O . ASP B 1 156 ? 2.783 43.625 -9.484 1 88.5 156 ASP B O 1
ATOM 6071 N N . TRP B 1 157 ? 5.031 43.844 -9.664 1 92.38 157 TRP B N 1
ATOM 6072 C CA . TRP B 1 157 ? 5.148 44.406 -8.32 1 92.38 157 TRP B CA 1
ATOM 6073 C C . TRP B 1 157 ? 4.504 45.781 -8.25 1 92.38 157 TRP B C 1
ATOM 6075 O O . TRP B 1 157 ? 3.754 46.062 -7.32 1 92.38 157 TRP B O 1
ATOM 6085 N N . HIS B 1 158 ? 4.723 46.562 -9.273 1 91.19 158 HIS B N 1
ATOM 6086 C CA . HIS B 1 158 ? 4.121 47.906 -9.32 1 91.19 158 HIS B CA 1
ATOM 6087 C C . HIS B 1 158 ? 2.6 47.812 -9.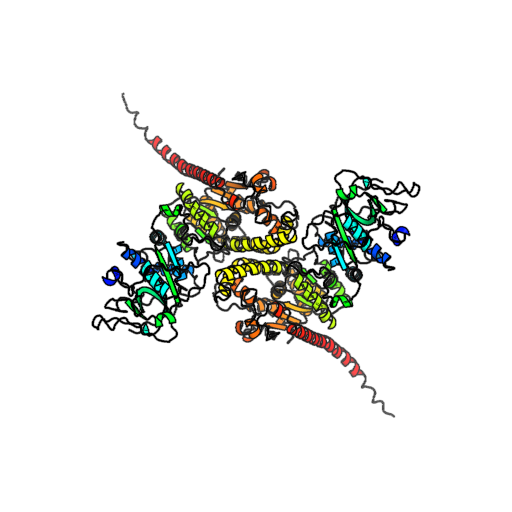367 1 91.19 158 HIS B C 1
ATOM 6089 O O . HIS B 1 158 ? 1.91 48.531 -8.648 1 91.19 158 HIS B O 1
ATOM 6095 N N . ALA B 1 159 ? 2.164 46.938 -10.156 1 87.5 159 ALA B N 1
ATOM 6096 C CA . ALA B 1 159 ? 0.721 46.781 -10.312 1 87.5 159 ALA B CA 1
ATOM 6097 C C . ALA B 1 159 ? 0.085 46.281 -9.023 1 87.5 159 ALA B C 1
ATOM 6099 O O . ALA B 1 159 ? -0.979 46.75 -8.617 1 87.5 159 ALA B O 1
ATOM 6100 N N . ALA B 1 160 ? 0.752 45.312 -8.43 1 90.31 160 ALA B N 1
ATOM 6101 C CA . ALA B 1 160 ? 0.228 44.75 -7.195 1 90.31 160 ALA B CA 1
ATOM 6102 C C . ALA B 1 160 ? 0.154 45.812 -6.086 1 90.31 160 ALA B C 1
ATOM 6104 O O . ALA B 1 160 ? -0.829 45.844 -5.344 1 90.31 160 ALA B O 1
ATOM 6105 N N . LEU B 1 161 ? 1.154 46.625 -5.992 1 91.88 161 LEU B N 1
ATOM 6106 C CA . LEU B 1 161 ? 1.192 47.656 -4.98 1 91.88 161 LEU B CA 1
ATOM 6107 C C . LEU B 1 161 ? 0.101 48.719 -5.227 1 91.88 161 LEU B C 1
ATOM 6109 O O . LEU B 1 161 ? -0.482 49.25 -4.277 1 91.88 161 LEU B O 1
ATOM 6113 N N . THR B 1 162 ? -0.149 48.875 -6.445 1 86 162 THR B N 1
ATOM 6114 C CA . THR B 1 162 ? -1.184 49.844 -6.809 1 86 162 THR B CA 1
ATOM 6115 C C . THR B 1 162 ? -2.572 49.281 -6.512 1 86 162 THR B C 1
ATOM 6117 O O . THR B 1 162 ? -3.451 50 -6.039 1 86 162 THR B O 1
ATOM 6120 N N . ASP B 1 163 ? -2.748 48.094 -6.738 1 84.5 163 ASP B N 1
ATOM 6121 C CA . ASP B 1 163 ? -4.055 47.469 -6.625 1 84.5 163 ASP B CA 1
ATOM 6122 C C . ASP B 1 163 ? -4.391 47.156 -5.168 1 84.5 163 ASP B C 1
ATOM 6124 O O . ASP B 1 163 ? -5.531 47.312 -4.738 1 84.5 163 ASP B O 1
ATOM 6128 N N . VAL B 1 164 ? -3.338 46.688 -4.398 1 85.94 164 VAL B N 1
ATOM 6129 C CA . VAL B 1 164 ? -3.654 46.125 -3.104 1 85.94 164 VAL B CA 1
ATOM 6130 C C . VAL B 1 164 ? -3.049 46.969 -1.987 1 85.94 164 VAL B C 1
ATOM 6132 O O . VAL B 1 164 ? -3.508 46.906 -0.844 1 85.94 164 VAL B O 1
ATOM 6135 N N . GLY B 1 165 ? -2.051 47.656 -2.322 1 87.44 165 GLY B N 1
ATOM 6136 C CA . GLY B 1 165 ? -1.515 48.625 -1.37 1 87.44 165 GLY B CA 1
ATOM 6137 C C . GLY B 1 165 ? -0.257 48.125 -0.677 1 87.44 165 GLY B C 1
ATOM 6138 O O . GLY B 1 165 ? 0.52 48.938 -0.152 1 87.44 165 GLY B O 1
ATOM 6139 N N . ALA B 1 166 ? -0.142 46.781 -0.557 1 94.31 166 ALA B N 1
ATOM 6140 C CA . ALA B 1 166 ? 1.046 46.281 0.116 1 94.31 166 ALA B CA 1
ATOM 6141 C C . ALA B 1 166 ? 1.347 44.844 -0.33 1 94.31 166 ALA B C 1
ATOM 6143 O O . ALA B 1 166 ? 0.439 44.094 -0.709 1 94.31 166 ALA B O 1
ATOM 6144 N N . LEU B 1 167 ? 2.664 44.5 -0.263 1 95.94 167 LEU B N 1
ATOM 6145 C CA . LEU B 1 167 ? 3.143 43.156 -0.567 1 95.94 167 LEU B CA 1
ATOM 6146 C C . LEU B 1 167 ? 3.811 42.531 0.652 1 95.94 167 LEU B C 1
ATOM 6148 O O . LEU B 1 167 ? 4.574 43.188 1.357 1 95.94 167 LEU B O 1
ATOM 6152 N N . LEU B 1 168 ? 3.42 41.281 0.94 1 96.5 168 LEU B N 1
ATOM 6153 C CA . LEU B 1 168 ? 4.195 40.469 1.867 1 96.5 168 LEU B CA 1
ATOM 6154 C C . LEU B 1 168 ? 5.406 39.844 1.17 1 96.5 168 LEU B C 1
ATOM 6156 O O . LEU B 1 168 ? 5.258 39.094 0.222 1 96.5 168 LEU B O 1
ATOM 6160 N N . VAL B 1 169 ? 6.629 40.125 1.704 1 96.56 169 VAL B N 1
ATOM 6161 C CA . VAL B 1 169 ? 7.82 39.844 0.917 1 96.56 169 VAL B CA 1
ATOM 6162 C C . VAL B 1 169 ? 8.859 39.156 1.795 1 96.56 169 VAL B C 1
ATOM 6164 O O . VAL B 1 169 ? 8.93 39.406 3 1 96.56 169 VAL B O 1
ATOM 6167 N N . SER B 1 170 ? 9.586 38.219 1.196 1 94.56 170 SER B N 1
ATOM 6168 C CA . SER B 1 170 ? 10.82 37.719 1.779 1 94.56 170 SER B CA 1
ATOM 6169 C C . SER B 1 170 ? 12.016 37.969 0.858 1 94.56 170 SER B C 1
ATOM 6171 O O . SER B 1 170 ? 11.875 37.938 -0.367 1 94.56 170 SER B O 1
ATOM 6173 N N . ALA B 1 171 ? 13.156 38.219 1.432 1 93.38 171 ALA B N 1
ATOM 6174 C CA . ALA B 1 171 ? 14.391 38.469 0.692 1 93.38 171 ALA B CA 1
ATOM 6175 C C . ALA B 1 171 ? 15.617 38.125 1.539 1 93.38 171 ALA B C 1
ATOM 6177 O O . ALA B 1 171 ? 15.516 37.969 2.76 1 93.38 171 ALA B O 1
ATOM 6178 N N . GLU B 1 172 ? 16.719 37.938 0.868 1 91.62 172 GLU B N 1
ATOM 6179 C CA . GLU B 1 172 ? 18 37.844 1.568 1 91.62 172 GLU B CA 1
ATOM 6180 C C . GLU B 1 172 ? 18.531 39.219 1.969 1 91.62 172 GLU B C 1
ATOM 6182 O O . GLU B 1 172 ? 18.688 40.094 1.119 1 91.62 172 GLU B O 1
ATOM 6187 N N . ILE B 1 173 ? 18.656 39.375 3.248 1 92 173 ILE B N 1
ATOM 6188 C CA . ILE B 1 173 ? 19.125 40.688 3.691 1 92 173 ILE B CA 1
ATOM 6189 C C . ILE B 1 173 ? 20.625 40.656 3.938 1 92 173 ILE B C 1
ATOM 6191 O O . ILE B 1 173 ? 21.203 39.594 4.141 1 92 173 ILE B O 1
ATOM 6195 N N . HIS B 1 174 ? 21.281 41.875 3.865 1 92.38 174 HIS B N 1
ATOM 6196 C CA . HIS B 1 174 ? 22.734 42.031 3.984 1 92.38 174 HIS B CA 1
ATOM 6197 C C . HIS B 1 174 ? 23.078 43.25 4.848 1 92.38 174 HIS B C 1
ATOM 6199 O O . HIS B 1 174 ? 22.188 43.875 5.43 1 92.38 174 HIS B O 1
ATOM 6205 N N . GLU B 1 175 ? 24.312 43.594 4.898 1 90.62 175 GLU B N 1
ATOM 6206 C CA . GLU B 1 175 ? 24.797 44.625 5.801 1 90.62 175 GLU B CA 1
ATOM 6207 C C . GLU B 1 175 ? 24.188 45.969 5.465 1 90.62 175 GLU B C 1
ATOM 6209 O O . GLU B 1 175 ? 24.047 46.844 6.34 1 90.62 175 GLU B O 1
ATOM 6214 N N . GLY B 1 176 ? 23.766 46.156 4.297 1 91.69 176 GLY B N 1
ATOM 6215 C CA . GLY B 1 176 ? 23.141 47.406 3.875 1 91.69 176 GLY B CA 1
ATOM 6216 C C . GLY B 1 176 ? 21.812 47.688 4.555 1 91.69 176 GLY B C 1
ATOM 6217 O O . GLY B 1 176 ? 21.312 48.812 4.52 1 91.69 176 GLY B O 1
ATOM 6218 N N . TRP B 1 177 ? 21.281 46.688 5.164 1 92.62 177 TRP B N 1
ATOM 6219 C CA . TRP B 1 177 ? 19.984 46.844 5.824 1 92.62 177 TRP B CA 1
ATOM 6220 C C . TRP B 1 177 ? 20.141 47.438 7.211 1 92.62 177 TRP B C 1
ATOM 6222 O O . TRP B 1 177 ? 19.141 47.719 7.887 1 92.62 177 TRP B O 1
ATOM 6232 N N . ASP B 1 178 ? 21.375 47.594 7.586 1 89.94 178 ASP B N 1
ATOM 6233 C CA . ASP B 1 178 ? 21.625 48.344 8.805 1 89.94 178 ASP B CA 1
ATOM 6234 C C . ASP B 1 178 ? 21.422 49.844 8.586 1 89.94 178 ASP B C 1
ATOM 6236 O O . ASP B 1 178 ? 22.375 50.594 8.305 1 89.94 178 ASP B O 1
ATOM 6240 N N . CYS B 1 179 ? 20.172 50.25 8.734 1 88.06 179 CYS B N 1
ATOM 6241 C CA . CYS B 1 179 ? 19.734 51.594 8.453 1 88.06 179 CYS B CA 1
ATOM 6242 C C . CYS B 1 179 ? 19.125 52.25 9.695 1 88.06 179 CYS B C 1
ATOM 6244 O O . CYS B 1 179 ? 17.922 52.469 9.758 1 88.06 179 CYS B O 1
ATOM 6246 N N . PRO B 1 180 ? 19.984 52.656 10.656 1 87.88 180 PRO B N 1
ATOM 6247 C CA . PRO B 1 180 ? 19.422 53.312 11.844 1 87.88 180 PRO B CA 1
ATOM 6248 C C . PRO B 1 180 ? 18.828 54.688 11.523 1 87.88 180 PRO B C 1
ATOM 6250 O O . PRO B 1 180 ? 19.328 55.406 10.648 1 87.88 180 PRO B O 1
ATOM 6253 N N . PHE B 1 181 ? 17.766 55 12.234 1 88.12 181 PHE B N 1
ATOM 6254 C CA . PHE B 1 181 ? 17.078 56.25 12.039 1 88.12 181 PHE B CA 1
ATOM 6255 C C . PHE B 1 181 ? 17.391 57.219 13.172 1 88.12 181 PHE B C 1
ATOM 6257 O O . PHE B 1 181 ? 17.281 56.875 14.352 1 88.12 181 PHE B O 1
ATOM 6264 N N . ASP B 1 182 ? 17.828 58.438 12.797 1 85.44 182 ASP B N 1
ATOM 6265 C CA . ASP B 1 182 ? 18.047 59.562 13.711 1 85.44 182 ASP B CA 1
ATOM 6266 C C . ASP B 1 182 ? 17.234 60.781 13.289 1 85.44 182 ASP B C 1
ATOM 6268 O O . ASP B 1 182 ? 17.562 61.438 12.297 1 85.44 182 ASP B O 1
ATOM 6272 N N . PRO B 1 183 ? 16.172 61.062 14.117 1 81.5 183 PRO B N 1
ATOM 6273 C CA . PRO B 1 183 ? 15.305 62.188 13.719 1 81.5 183 PRO B CA 1
ATOM 6274 C C . PRO B 1 183 ? 16.047 63.5 13.609 1 81.5 183 PRO B C 1
ATOM 6276 O O . PRO B 1 183 ? 15.562 64.438 12.977 1 81.5 183 PRO B O 1
ATOM 6279 N N . GLN B 1 184 ? 17.25 63.625 14.133 1 80.69 184 GLN B N 1
ATOM 6280 C CA . GLN B 1 184 ? 18.016 64.875 14.141 1 80.69 184 GLN B CA 1
ATOM 6281 C C . GLN B 1 184 ? 18.875 65 12.883 1 80.69 184 GLN B C 1
ATOM 6283 O O . GLN B 1 184 ? 19.359 66.062 12.578 1 80.69 184 GLN B O 1
ATOM 6288 N N . LYS B 1 185 ? 18.922 63.938 12.195 1 80.88 185 LYS B N 1
ATOM 6289 C CA . LYS B 1 185 ? 19.734 63.969 10.984 1 80.88 185 LYS B CA 1
ATOM 6290 C C . LYS B 1 185 ? 18.891 64.312 9.766 1 80.88 185 LYS B C 1
ATOM 6292 O O . LYS B 1 185 ? 17.672 64.188 9.789 1 80.88 185 LYS B O 1
ATOM 6297 N N . PRO B 1 186 ? 19.547 64.875 8.727 1 78.38 186 PRO B N 1
ATOM 6298 C CA . PRO B 1 186 ? 18.781 65.188 7.527 1 78.38 186 PRO B CA 1
ATOM 6299 C C . PRO B 1 186 ? 17.984 64.062 6.957 1 78.38 186 PRO B C 1
ATOM 6301 O O . PRO B 1 186 ? 18.5 62.938 6.855 1 78.38 186 PRO B O 1
ATOM 6304 N N . ARG B 1 187 ? 16.75 64.438 6.637 1 75.81 187 ARG B N 1
ATOM 6305 C CA . ARG B 1 187 ? 15.766 63.438 6.195 1 75.81 187 ARG B CA 1
ATOM 6306 C C . ARG B 1 187 ? 16.172 62.812 4.867 1 75.81 187 ARG B C 1
ATOM 6308 O O . ARG B 1 187 ? 15.867 61.656 4.602 1 75.81 187 ARG B O 1
ATOM 6315 N N . ASP B 1 188 ? 16.891 63.562 4.09 1 77.19 188 ASP B N 1
ATOM 6316 C CA . ASP B 1 188 ? 17.172 63.156 2.717 1 77.19 188 ASP B CA 1
ATOM 6317 C C . ASP B 1 188 ? 18.281 62.094 2.67 1 77.19 188 ASP B C 1
ATOM 6319 O O . ASP B 1 188 ? 18.484 61.469 1.638 1 77.19 188 ASP B O 1
ATOM 6323 N N . ARG B 1 189 ? 18.828 61.844 3.762 1 78.75 189 ARG B N 1
ATOM 6324 C CA . ARG B 1 189 ? 19.953 60.906 3.729 1 78.75 189 ARG B CA 1
ATOM 6325 C C . ARG B 1 189 ? 19.703 59.719 4.621 1 78.75 189 ARG B C 1
ATOM 6327 O O . ARG B 1 189 ? 20.625 58.969 4.973 1 78.75 189 ARG B O 1
ATOM 6334 N N . GLN B 1 190 ? 18.516 59.562 4.98 1 87 190 GLN B N 1
ATOM 6335 C CA . GLN B 1 190 ? 18.234 58.438 5.875 1 87 190 GLN B CA 1
ATOM 6336 C C . GLN B 1 190 ? 17.281 57.438 5.227 1 87 190 GLN B C 1
ATOM 6338 O O . GLN B 1 190 ? 16.516 57.812 4.328 1 87 190 GLN B O 1
ATOM 6343 N N . GLY B 1 191 ? 17.359 56.219 5.668 1 93.06 191 GLY B N 1
ATOM 6344 C CA . GLY B 1 191 ? 16.438 55.188 5.242 1 93.06 191 GLY B CA 1
ATOM 6345 C C . GLY B 1 191 ? 16.719 54.656 3.844 1 93.06 191 GLY B C 1
ATOM 6346 O O . GLY B 1 191 ? 15.781 54.375 3.086 1 93.06 191 GLY B O 1
ATOM 6347 N N . LEU B 1 192 ? 17.922 54.688 3.398 1 93.62 192 LEU B N 1
ATOM 6348 C CA . LEU B 1 192 ? 18.328 54.156 2.115 1 93.62 192 LEU B CA 1
ATOM 6349 C C . LEU B 1 192 ? 19.125 52.875 2.311 1 93.62 192 LEU B C 1
ATOM 6351 O O . LEU B 1 192 ? 20.203 52.875 2.934 1 93.62 192 LEU B O 1
ATOM 6355 N N . ILE B 1 193 ? 18.609 51.75 1.834 1 93.94 193 ILE B N 1
ATOM 6356 C CA . ILE B 1 193 ? 19.328 50.5 1.901 1 93.94 193 ILE B CA 1
ATOM 6357 C C . ILE B 1 193 ? 20.406 50.469 0.822 1 93.94 193 ILE B C 1
ATOM 6359 O O . ILE B 1 193 ? 20.109 50.469 -0.372 1 93.94 193 ILE B O 1
ATOM 6363 N N . VAL B 1 194 ? 21.656 50.281 1.219 1 91.56 194 VAL B N 1
ATOM 6364 C CA . VAL B 1 194 ? 22.766 50.25 0.281 1 91.56 194 VAL B CA 1
ATOM 6365 C C . VAL B 1 194 ? 23.016 48.812 -0.182 1 91.56 194 VAL B C 1
ATOM 6367 O O . VAL B 1 194 ? 23.203 47.938 0.64 1 91.56 194 VAL B O 1
ATOM 6370 N N . PRO B 1 195 ? 22.891 48.656 -1.521 1 90.69 195 PRO B N 1
ATOM 6371 C CA . PRO B 1 195 ? 23.109 47.312 -2.027 1 90.69 195 PRO B CA 1
ATOM 6372 C C . PRO B 1 195 ? 24.5 46.75 -1.688 1 90.69 195 PRO B C 1
ATOM 6374 O O . PRO B 1 195 ? 25.5 47.469 -1.85 1 90.69 195 PRO B O 1
ATOM 6377 N N . VAL B 1 196 ? 24.578 45.594 -1.143 1 87.31 196 VAL B N 1
ATOM 6378 C CA . VAL B 1 196 ? 25.828 44.906 -0.828 1 87.31 196 VAL B CA 1
ATOM 6379 C C . VAL B 1 196 ? 25.797 43.469 -1.382 1 87.31 196 VAL B C 1
ATOM 6381 O O . VAL B 1 196 ? 24.781 42.781 -1.248 1 87.31 196 VAL B O 1
ATOM 6384 N N . ARG B 1 197 ? 26.875 43 -2.168 1 76.81 197 ARG B N 1
ATOM 6385 C CA . ARG B 1 197 ? 26.969 41.688 -2.785 1 76.81 197 ARG B CA 1
ATOM 6386 C C . ARG B 1 197 ? 27.469 40.656 -1.789 1 76.81 197 ARG B C 1
ATOM 6388 O O . ARG B 1 197 ? 28.672 40.375 -1.733 1 76.81 197 ARG B O 1
ATOM 6395 N N . SER B 1 198 ? 26.844 40.438 -0.748 1 68 198 SER B N 1
ATOM 6396 C CA . SER B 1 198 ? 27.188 39.344 0.167 1 68 198 SER B CA 1
ATOM 6397 C C . SER B 1 198 ? 26 38.406 0.402 1 68 198 SER B C 1
ATOM 6399 O O . SER B 1 198 ? 24.844 38.812 0.178 1 68 198 SER B O 1
ATOM 6401 N N . GLY B 1 199 ? 26.312 37.125 0.525 1 67.31 199 GLY B N 1
ATOM 6402 C CA . GLY B 1 199 ? 25.297 36.156 0.889 1 67.31 199 GLY B CA 1
ATOM 6403 C C . GLY B 1 199 ? 24.5 36.562 2.113 1 67.31 199 GLY B C 1
ATOM 6404 O O . GLY B 1 199 ? 25.016 37.219 3.006 1 67.31 199 GLY B O 1
ATOM 6405 N N . GLY B 1 200 ? 23.094 36.594 2.061 1 75.31 200 GLY B N 1
ATOM 6406 C CA . GLY B 1 200 ? 22.328 37.094 3.195 1 75.31 200 GLY B CA 1
ATOM 6407 C C . GLY B 1 200 ? 21.422 36.031 3.801 1 75.31 200 GLY B C 1
ATOM 6408 O O . GLY B 1 200 ? 21.469 34.875 3.432 1 75.31 200 GLY B O 1
ATOM 6409 N N . THR B 1 201 ? 20.875 36.375 4.984 1 86.38 201 THR B N 1
ATOM 6410 C CA . THR B 1 201 ? 19.891 35.594 5.711 1 86.38 201 THR B CA 1
ATOM 6411 C C . THR B 1 201 ? 18.469 35.969 5.289 1 86.38 201 THR B C 1
ATOM 6413 O O . THR B 1 201 ? 18.203 37.156 5.055 1 86.38 201 THR B O 1
ATOM 6416 N N . GLY B 1 202 ? 17.641 35.062 5.102 1 90.62 202 GLY B N 1
ATOM 6417 C CA . GLY B 1 202 ? 16.266 35.344 4.719 1 90.62 202 GLY B CA 1
ATOM 6418 C C . GLY B 1 202 ? 15.508 36.156 5.754 1 90.62 202 GLY B C 1
ATOM 6419 O O . GLY B 1 202 ? 15.672 35.938 6.957 1 90.62 202 GLY B O 1
ATOM 6420 N N . HIS B 1 203 ? 14.75 37.156 5.309 1 93.31 203 HIS B N 1
ATOM 6421 C CA . HIS B 1 203 ? 13.945 38.062 6.148 1 93.31 203 HIS B CA 1
ATOM 6422 C C . HIS B 1 203 ? 12.602 38.375 5.492 1 93.31 203 HIS B C 1
ATOM 6424 O O . HIS B 1 203 ? 12.5 38.406 4.262 1 93.31 203 HIS B O 1
ATOM 6430 N N . ALA B 1 204 ? 11.602 38.438 6.367 1 95.88 204 ALA B N 1
ATOM 6431 C CA . ALA B 1 204 ? 10.266 38.75 5.867 1 95.88 204 ALA B CA 1
ATOM 6432 C C . ALA B 1 204 ? 9.859 40.156 6.285 1 95.88 204 ALA B C 1
ATOM 6434 O O . ALA B 1 204 ? 10.125 40.594 7.41 1 95.88 204 ALA B O 1
ATOM 6435 N N . PHE B 1 205 ? 9.25 40.969 5.395 1 96.88 205 PHE B N 1
ATOM 6436 C CA . PHE B 1 205 ? 8.82 42.344 5.609 1 96.88 205 PHE B CA 1
ATOM 6437 C C . PHE B 1 205 ? 7.738 42.719 4.617 1 96.88 205 PHE B C 1
ATOM 6439 O O . PHE B 1 205 ? 7.266 41.906 3.84 1 96.88 205 PHE B O 1
ATOM 6446 N N . LEU B 1 206 ? 7.289 44 4.734 1 97.38 206 LEU B N 1
ATOM 6447 C CA . LEU B 1 206 ? 6.293 44.5 3.793 1 97.38 206 LEU B CA 1
ATOM 6448 C C . LEU B 1 206 ? 6.918 45.469 2.811 1 97.38 206 LEU B C 1
ATOM 6450 O O . LEU B 1 206 ? 7.875 46.188 3.15 1 97.38 206 LEU B O 1
ATOM 6454 N N . VAL B 1 207 ? 6.426 45.438 1.647 1 97.12 207 VAL B N 1
ATOM 6455 C CA . VAL B 1 207 ? 6.617 46.531 0.709 1 97.12 207 VAL B CA 1
ATOM 6456 C C . VAL B 1 207 ? 5.32 47.312 0.569 1 97.12 207 VAL B C 1
ATOM 6458 O O . VAL B 1 207 ? 4.281 46.75 0.214 1 97.12 207 VAL B O 1
ATOM 6461 N N . VAL B 1 208 ? 5.406 48.625 0.818 1 96.31 208 VAL B N 1
ATOM 6462 C CA . VAL B 1 208 ? 4.168 49.406 0.972 1 96.31 208 VAL B CA 1
ATOM 6463 C C . VAL B 1 208 ? 4.098 50.5 -0.094 1 96.31 208 VAL B C 1
ATOM 6465 O O . VAL B 1 208 ? 3.148 51.281 -0.122 1 96.31 208 VAL B O 1
ATOM 6468 N N . GLY B 1 209 ? 5.008 50.594 -0.938 1 94.62 209 GLY B N 1
ATOM 6469 C CA . GLY B 1 209 ? 5.02 51.562 -2.006 1 94.62 209 GLY B CA 1
ATOM 6470 C C . GLY B 1 209 ? 6.281 51.531 -2.848 1 94.62 209 GLY B C 1
ATOM 6471 O O . GLY B 1 209 ? 7.082 50.594 -2.721 1 94.62 209 GLY B O 1
ATOM 6472 N N . TYR B 1 210 ? 6.34 52.5 -3.805 1 94 210 TYR B N 1
ATOM 6473 C CA . TYR B 1 210 ? 7.523 52.562 -4.656 1 94 210 TYR B CA 1
ATOM 6474 C C . TYR B 1 210 ? 7.77 54 -5.113 1 94 210 TYR B C 1
ATOM 6476 O O . TYR B 1 210 ? 6.867 54.844 -5.051 1 94 210 TYR B O 1
ATOM 6484 N N . THR B 1 211 ? 8.977 54.219 -5.355 1 93.88 211 THR B N 1
ATOM 6485 C CA . THR B 1 211 ? 9.445 55.469 -5.984 1 93.88 211 THR B CA 1
ATOM 6486 C C . THR B 1 211 ? 10.156 55.156 -7.301 1 93.88 211 THR B C 1
ATOM 6488 O O . THR B 1 211 ? 10.148 54 -7.766 1 93.88 211 THR B O 1
ATOM 6491 N N . GLU B 1 212 ? 10.719 56.219 -7.867 1 91.06 212 GLU B N 1
ATOM 6492 C CA . GLU B 1 212 ? 11.477 56.031 -9.102 1 91.06 212 GLU B CA 1
ATOM 6493 C C . GLU B 1 212 ? 12.75 55.219 -8.844 1 91.06 212 GLU B C 1
ATOM 6495 O O . GLU B 1 212 ? 13.266 54.562 -9.75 1 91.06 212 GLU B O 1
ATOM 6500 N N . ALA B 1 213 ? 13.133 55.156 -7.613 1 92.31 213 ALA B N 1
ATOM 6501 C CA . ALA B 1 213 ? 14.445 54.594 -7.312 1 92.31 213 ALA B CA 1
ATOM 6502 C C . ALA B 1 213 ? 14.32 53.188 -6.746 1 92.31 213 ALA B C 1
ATOM 6504 O O . ALA B 1 213 ? 15.297 52.438 -6.719 1 92.31 213 ALA B O 1
ATOM 6505 N N . GLY B 1 214 ? 13.18 52.906 -6.293 1 96 214 GLY B N 1
ATOM 6506 C CA . GLY B 1 214 ? 13.039 51.594 -5.688 1 96 214 GLY B CA 1
ATOM 6507 C C . GLY B 1 214 ? 11.727 51.406 -4.941 1 96 214 GLY B C 1
ATOM 6508 O O . GLY B 1 214 ? 10.797 52.188 -5.121 1 96 214 GLY B O 1
ATOM 6509 N N . PHE B 1 215 ? 11.695 50.281 -4.152 1 96.62 215 PHE B N 1
ATOM 6510 C CA . PHE B 1 215 ? 10.5 49.969 -3.377 1 96.62 215 PHE B CA 1
ATOM 6511 C C . PHE B 1 215 ? 10.633 50.469 -1.945 1 96.62 215 PHE B C 1
ATOM 6513 O O . PHE B 1 215 ? 11.742 50.594 -1.418 1 96.62 215 PHE B O 1
ATOM 6520 N N . LEU B 1 216 ? 9.531 50.812 -1.34 1 96.19 216 LEU B N 1
ATOM 6521 C CA . LEU B 1 216 ? 9.5 51.281 0.049 1 96.19 216 LEU B CA 1
ATOM 6522 C C . LEU B 1 216 ? 9.164 50.125 0.984 1 96.19 216 LEU B C 1
ATOM 6524 O O . LEU B 1 216 ? 8.07 49.562 0.924 1 96.19 216 LEU B O 1
ATOM 6528 N N . VAL B 1 217 ? 10.125 49.812 1.895 1 97.06 217 VAL B N 1
ATOM 6529 C CA . VAL B 1 217 ? 10.023 48.688 2.812 1 97.06 217 VAL B CA 1
ATOM 6530 C C . VAL B 1 217 ? 9.477 49.156 4.156 1 97.06 217 VAL B C 1
ATOM 6532 O O . VAL B 1 217 ? 9.891 50.219 4.672 1 97.06 217 VAL B O 1
ATOM 6535 N N . LEU B 1 218 ? 8.477 48.531 4.68 1 96.19 218 LEU B N 1
ATOM 6536 C CA . LEU B 1 218 ? 8.078 48.625 6.078 1 96.19 218 LEU B CA 1
ATOM 6537 C C . LEU B 1 218 ? 8.594 47.438 6.887 1 96.19 218 LEU B C 1
ATOM 6539 O O . LEU B 1 218 ? 8.094 46.344 6.746 1 96.19 218 LEU B O 1
ATOM 6543 N N . ASN B 1 219 ? 9.531 47.688 7.715 1 94.75 219 ASN B N 1
ATOM 6544 C CA . ASN B 1 219 ? 10.203 46.656 8.492 1 94.75 219 ASN B CA 1
ATOM 6545 C C . ASN B 1 219 ? 9.594 46.5 9.883 1 94.75 219 ASN B C 1
ATOM 6547 O O . ASN B 1 219 ? 8.75 47.312 10.281 1 94.75 219 ASN B O 1
ATOM 6551 N N . SER B 1 220 ? 10 45.406 10.531 1 95.38 220 SER B N 1
ATOM 6552 C CA . SER B 1 220 ? 9.523 45.156 11.891 1 95.38 220 SER B CA 1
ATOM 6553 C C . SER B 1 220 ? 10.648 45.312 12.906 1 95.38 220 SER B C 1
ATOM 6555 O O . SER B 1 220 ? 10.75 44.5 13.844 1 95.38 220 SER B O 1
ATOM 6557 N N . TRP B 1 221 ? 11.461 46.281 12.672 1 93.62 221 TRP B N 1
ATOM 6558 C CA . TRP B 1 221 ? 12.586 46.531 13.57 1 93.62 221 TRP B CA 1
ATOM 6559 C C . TRP B 1 221 ? 12.398 47.812 14.359 1 93.62 221 TRP B C 1
ATOM 6561 O O . TRP B 1 221 ? 13.375 48.469 14.719 1 93.62 221 TRP B O 1
ATOM 6571 N N . GLY B 1 222 ? 11.148 48.25 14.477 1 91.38 222 GLY B N 1
ATOM 6572 C CA . GLY B 1 222 ? 10.82 49.406 15.32 1 91.38 222 GLY B CA 1
ATOM 6573 C C . GLY B 1 222 ? 11.016 50.719 14.633 1 91.38 222 GLY B C 1
ATOM 6574 O O . GLY B 1 222 ? 11.398 50.781 13.461 1 91.38 222 GLY B O 1
ATOM 6575 N N . ALA B 1 223 ? 10.75 51.781 15.438 1 90.38 223 ALA B N 1
ATOM 6576 C CA . ALA B 1 223 ? 10.773 53.156 14.914 1 90.38 223 ALA B CA 1
ATOM 6577 C C . ALA B 1 223 ? 12.195 53.688 14.805 1 90.38 223 ALA B C 1
ATOM 6579 O O . ALA B 1 223 ? 12.445 54.688 14.148 1 90.38 223 ALA B O 1
ATOM 6580 N N . ALA B 1 224 ? 13.102 52.938 15.297 1 89.88 224 ALA B N 1
ATOM 6581 C CA . ALA B 1 224 ? 14.492 53.406 15.273 1 89.88 224 ALA B CA 1
ATOM 6582 C C . ALA B 1 224 ? 15.195 52.938 14.008 1 89.88 224 ALA B C 1
ATOM 6584 O O . ALA B 1 224 ? 16.406 53.094 13.867 1 89.88 224 ALA B O 1
ATOM 6585 N N . TRP B 1 225 ? 14.508 52.344 13.164 1 93.56 225 TRP B N 1
ATOM 6586 C CA . TRP B 1 225 ? 15.047 51.875 11.898 1 93.56 225 TRP B CA 1
ATOM 6587 C C . TRP B 1 225 ? 14.453 52.625 10.719 1 93.56 225 TRP B C 1
ATOM 6589 O O . TRP B 1 225 ? 13.297 53.062 10.766 1 93.56 225 TRP B O 1
ATOM 6599 N N . GLY B 1 226 ? 15.227 52.75 9.602 1 94.12 226 GLY B N 1
ATOM 6600 C CA . GLY B 1 226 ? 14.75 53.375 8.367 1 94.12 226 GLY B CA 1
ATOM 6601 C C . GLY B 1 226 ? 14.773 54.875 8.406 1 94.12 226 GLY B C 1
ATOM 6602 O O . GLY B 1 226 ? 15.828 55.469 8.656 1 94.12 226 GLY B O 1
ATOM 6603 N N . GLY B 1 227 ? 13.594 55.5 8.219 1 91.56 227 GLY B N 1
ATOM 6604 C CA . GLY B 1 227 ? 13.492 56.969 8.281 1 91.56 227 GLY B CA 1
ATOM 6605 C C . GLY B 1 227 ? 13.445 57.625 6.914 1 91.56 227 GLY B C 1
ATOM 6606 O O . GLY B 1 227 ? 13.789 58.781 6.77 1 91.56 227 GLY B O 1
ATOM 6607 N N . TYR B 1 228 ? 13.133 56.875 5.98 1 92.25 228 TYR B N 1
ATOM 6608 C CA . TYR B 1 228 ? 13.008 57.438 4.641 1 92.25 228 TYR B CA 1
ATOM 6609 C C . TYR B 1 228 ? 12 58.594 4.621 1 92.25 228 TYR B C 1
ATOM 6611 O O . TYR B 1 228 ? 10.844 58.406 5.027 1 92.25 228 TYR B O 1
ATOM 6619 N N . ASP B 1 229 ? 12.383 59.781 4.105 1 87.25 229 ASP B N 1
ATOM 6620 C CA . ASP B 1 229 ? 11.562 61 4.047 1 87.25 229 ASP B CA 1
ATOM 6621 C C . ASP B 1 229 ? 10.984 61.344 5.422 1 87.25 229 ASP B C 1
ATOM 6623 O O . ASP B 1 229 ? 9.828 61.75 5.527 1 87.25 229 ASP B O 1
ATOM 6627 N N . GLY B 1 230 ? 11.648 60.906 6.457 1 86.06 230 GLY B N 1
ATOM 6628 C CA . GLY B 1 230 ? 11.281 61.219 7.828 1 86.06 230 GLY B CA 1
ATOM 6629 C C . GLY B 1 230 ? 10.305 60.219 8.422 1 86.06 230 GLY B C 1
ATOM 6630 O O . GLY B 1 230 ? 9.727 60.469 9.484 1 86.06 230 GLY B O 1
ATOM 6631 N N . ARG B 1 231 ? 10.07 59.156 7.766 1 88.69 231 ARG B N 1
ATOM 6632 C CA . ARG B 1 231 ? 9.086 58.188 8.219 1 88.69 231 ARG B CA 1
ATOM 6633 C C . ARG B 1 231 ? 9.766 57 8.898 1 88.69 231 ARG B C 1
ATOM 6635 O O . ARG B 1 231 ? 10.359 56.156 8.234 1 88.69 231 ARG B O 1
ATOM 6642 N N . PRO B 1 232 ? 9.562 56.875 10.219 1 89.44 232 PRO B N 1
ATOM 6643 C CA . PRO B 1 232 ? 10.211 55.781 10.938 1 89.44 232 PRO B CA 1
ATOM 6644 C C . PRO B 1 232 ? 9.75 54.406 10.461 1 89.44 232 PRO B C 1
ATOM 6646 O O . PRO B 1 232 ? 8.562 54.219 10.18 1 89.44 232 PRO B O 1
ATOM 6649 N N . GLY B 1 233 ? 10.648 53.469 10.398 1 93.44 233 GLY B N 1
ATOM 6650 C CA . GLY B 1 233 ? 10.344 52.094 10.062 1 93.44 233 GLY B CA 1
ATOM 6651 C C . GLY B 1 233 ? 10.273 51.844 8.57 1 93.44 233 GLY B C 1
ATOM 6652 O O . GLY B 1 233 ? 10.125 50.688 8.133 1 93.44 233 GLY B O 1
ATOM 6653 N N . ILE B 1 234 ? 10.445 52.875 7.742 1 94.81 234 ILE B N 1
ATOM 6654 C CA . ILE B 1 234 ? 10.352 52.75 6.293 1 94.81 234 ILE B CA 1
ATOM 6655 C C . ILE B 1 234 ? 11.711 53.062 5.66 1 94.81 234 ILE B C 1
ATOM 6657 O O . ILE B 1 234 ? 12.398 54 6.074 1 94.81 234 ILE B O 1
ATOM 6661 N N . ALA B 1 235 ? 12.125 52.219 4.758 1 95.94 235 ALA B N 1
ATOM 6662 C CA . ALA B 1 235 ? 13.367 52.438 4.02 1 95.94 235 ALA B CA 1
ATOM 6663 C C . ALA B 1 235 ? 13.164 52.188 2.525 1 95.94 235 ALA B C 1
ATOM 6665 O O . ALA B 1 235 ? 12.219 51.5 2.125 1 95.94 235 ALA B O 1
ATOM 6666 N N . LEU B 1 236 ? 14.062 52.781 1.754 1 95.81 236 LEU B N 1
ATOM 6667 C CA . LEU B 1 236 ? 14.055 52.594 0.309 1 95.81 236 LEU B CA 1
ATOM 6668 C C . LEU B 1 236 ? 14.93 51.406 -0.084 1 95.81 236 LEU B C 1
ATOM 6670 O O . LEU B 1 236 ? 16.109 51.375 0.266 1 95.81 236 LEU B O 1
ATOM 6674 N N . TRP B 1 237 ? 14.352 50.406 -0.693 1 96.19 237 TRP B N 1
ATOM 6675 C CA . TRP B 1 237 ? 15 49.219 -1.25 1 96.19 237 TRP B CA 1
ATOM 6676 C C . TRP B 1 237 ? 15.234 49.406 -2.748 1 96.19 237 TRP B C 1
ATOM 6678 O O . TRP B 1 237 ? 14.328 49.188 -3.553 1 96.19 237 TRP B O 1
ATOM 6688 N N . PRO B 1 238 ? 16.438 49.719 -3.188 1 94.56 238 PRO B N 1
ATOM 6689 C CA . PRO B 1 238 ? 16.688 50 -4.605 1 94.56 238 PRO B CA 1
ATOM 6690 C C . PRO B 1 238 ? 16.312 48.812 -5.508 1 94.56 238 PRO B C 1
ATOM 6692 O O . PRO B 1 238 ? 16.531 47.656 -5.133 1 94.56 238 PRO B O 1
ATOM 6695 N N . TYR B 1 239 ? 15.898 49.125 -6.758 1 93.69 239 TYR B N 1
ATOM 6696 C CA . TYR B 1 239 ? 15.461 48.125 -7.703 1 93.69 239 TYR B CA 1
ATOM 6697 C C . TYR B 1 239 ? 16.578 47.125 -7.984 1 93.69 239 TYR B C 1
ATOM 6699 O O . TYR B 1 239 ? 16.328 45.906 -8.156 1 93.69 239 TYR B O 1
ATOM 6707 N N . GLU B 1 240 ? 17.781 47.531 -8.039 1 89.25 240 GLU B N 1
ATOM 6708 C CA . GLU B 1 240 ? 18.922 46.656 -8.297 1 89.25 240 GLU B CA 1
ATOM 6709 C C . GLU B 1 240 ? 19.094 45.625 -7.18 1 89.25 240 GLU B C 1
ATOM 6711 O O . GLU B 1 240 ? 19.344 44.469 -7.438 1 89.25 240 GLU B O 1
ATOM 6716 N N . ASP B 1 241 ? 18.984 46.156 -6.008 1 91.81 241 ASP B N 1
ATOM 6717 C CA . ASP B 1 241 ? 19.094 45.25 -4.855 1 91.81 241 ASP B CA 1
ATOM 6718 C C . ASP B 1 241 ? 17.922 44.281 -4.797 1 91.81 241 ASP B C 1
ATOM 6720 O O . ASP B 1 241 ? 18.094 43.125 -4.469 1 91.81 241 ASP B O 1
ATOM 6724 N N . TRP B 1 242 ? 16.766 44.75 -5.074 1 93.44 242 TRP B N 1
ATOM 6725 C CA . TRP B 1 242 ? 15.562 43.938 -5.152 1 93.44 242 TRP B CA 1
ATOM 6726 C C . TRP B 1 242 ? 15.758 42.781 -6.133 1 93.44 242 TRP B C 1
ATOM 6728 O O . TRP B 1 242 ? 15.461 41.625 -5.816 1 93.44 242 TRP B O 1
ATOM 6738 N N . ALA B 1 243 ? 16.25 43.031 -7.258 1 89.38 243 ALA B N 1
ATOM 6739 C CA . ALA B 1 243 ? 16.406 42.031 -8.312 1 89.38 243 ALA B CA 1
ATOM 6740 C C . ALA B 1 243 ? 17.391 40.938 -7.883 1 89.38 243 ALA B C 1
ATOM 6742 O O . ALA B 1 243 ? 17.234 39.781 -8.266 1 89.38 243 ALA B O 1
ATOM 6743 N N . GLU B 1 244 ? 18.25 41.281 -7.008 1 87.94 244 GLU B N 1
ATOM 6744 C CA . GLU B 1 244 ? 19.297 40.312 -6.625 1 87.94 244 GLU B CA 1
ATOM 6745 C C . GLU B 1 244 ? 18.875 39.5 -5.406 1 87.94 244 GLU B C 1
ATOM 6747 O O . GLU B 1 244 ? 19.344 38.375 -5.219 1 87.94 244 GLU B O 1
ATOM 6752 N N . THR B 1 245 ? 17.984 40.062 -4.598 1 91.5 245 THR B N 1
ATOM 6753 C CA . THR B 1 245 ? 17.859 39.469 -3.268 1 91.5 245 THR B CA 1
ATOM 6754 C C . THR B 1 245 ? 16.453 38.938 -3.045 1 91.5 245 THR B C 1
ATOM 6756 O O . THR B 1 245 ? 16.219 38.156 -2.131 1 91.5 245 THR B O 1
ATOM 6759 N N . VAL B 1 246 ? 15.469 39.344 -3.828 1 92.94 246 VAL B N 1
ATOM 6760 C CA . VAL B 1 246 ? 14.07 39 -3.578 1 92.94 246 VAL B CA 1
ATOM 6761 C C . VAL B 1 246 ? 13.883 37.5 -3.631 1 92.94 246 VAL B C 1
ATOM 6763 O O . VAL B 1 246 ? 14.484 36.812 -4.465 1 92.94 246 VAL B O 1
ATOM 6766 N N . MET B 1 247 ? 13.18 37 -2.699 1 90.5 247 MET B N 1
ATOM 6767 C CA . MET B 1 247 ? 12.852 35.594 -2.662 1 90.5 247 MET B CA 1
ATOM 6768 C C . MET B 1 247 ? 11.406 35.344 -3.078 1 90.5 247 MET B C 1
ATOM 6770 O O . MET B 1 247 ? 11.148 34.75 -4.121 1 90.5 247 MET B O 1
ATOM 6774 N N . ASP B 1 248 ? 10.492 35.781 -2.266 1 92.44 248 ASP B N 1
ATOM 6775 C CA . ASP B 1 248 ? 9.078 35.562 -2.564 1 92.44 248 ASP B CA 1
ATOM 6776 C C . ASP B 1 248 ? 8.258 36.812 -2.258 1 92.44 248 ASP B C 1
ATOM 6778 O O . ASP B 1 248 ? 8.672 37.656 -1.466 1 92.44 248 ASP B O 1
ATOM 6782 N N . ALA B 1 249 ? 7.086 36.875 -2.918 1 94.5 249 ALA B N 1
ATOM 6783 C CA . ALA B 1 249 ? 6.133 37.969 -2.67 1 94.5 249 ALA B CA 1
ATOM 6784 C C . ALA B 1 249 ? 4.695 37.469 -2.828 1 94.5 249 ALA B C 1
ATOM 6786 O O . ALA B 1 249 ? 4.398 36.688 -3.727 1 94.5 249 ALA B O 1
ATOM 6787 N N . TRP B 1 250 ? 3.947 37.938 -1.894 1 93.5 250 TRP B N 1
ATOM 6788 C CA . TRP B 1 250 ? 2.533 37.562 -1.911 1 93.5 250 TRP B CA 1
ATOM 6789 C C . TRP B 1 250 ? 1.654 38.781 -1.688 1 93.5 250 TRP B C 1
ATOM 6791 O O . TRP B 1 250 ? 2.047 39.719 -0.985 1 93.5 250 TRP B O 1
ATOM 6801 N N . VAL B 1 251 ? 0.468 38.844 -2.328 1 92 251 VAL B N 1
ATOM 6802 C CA . VAL B 1 251 ? -0.602 39.75 -1.989 1 92 251 VAL B CA 1
ATOM 6803 C C . VAL B 1 251 ? -1.773 39 -1.373 1 92 251 VAL B C 1
ATOM 6805 O O . VAL B 1 251 ? -1.973 37.812 -1.657 1 92 251 VAL B O 1
ATOM 6808 N N . LEU B 1 252 ? -2.381 39.688 -0.411 1 90.06 252 LEU B N 1
ATOM 6809 C CA . LEU B 1 252 ? -3.533 39 0.179 1 90.06 252 LEU B CA 1
ATOM 6810 C C . LEU B 1 252 ? -4.637 40 0.505 1 90.06 252 LEU B C 1
ATOM 6812 O O . LEU B 1 252 ? -4.387 41.219 0.559 1 90.06 252 LEU B O 1
ATOM 6816 N N . ARG B 1 253 ? -5.883 39.531 0.543 1 85.38 253 ARG B N 1
ATOM 6817 C CA . ARG B 1 253 ? -7.066 40.281 0.977 1 85.38 253 ARG B CA 1
ATOM 6818 C C . ARG B 1 253 ? -7.773 39.531 2.115 1 85.38 253 ARG B C 1
ATOM 6820 O O . ARG B 1 253 ? -7.895 38.312 2.098 1 85.38 253 ARG B O 1
ATOM 6827 N N . LEU B 1 254 ? -8.125 40.344 3.102 1 86.5 254 LEU B N 1
ATOM 6828 C CA . LEU B 1 254 ? -8.82 39.781 4.246 1 86.5 254 LEU B CA 1
ATOM 6829 C C . LEU B 1 254 ? -10.234 39.344 3.863 1 86.5 254 LEU B C 1
ATOM 6831 O O . LEU B 1 254 ? -10.836 39.906 2.943 1 86.5 254 LEU B O 1
ATOM 6835 N N . GLY B 1 255 ? -10.664 38.281 4.566 1 77.69 255 GLY B N 1
ATOM 6836 C CA . GLY B 1 255 ? -12.031 37.812 4.371 1 77.69 255 GLY B CA 1
ATOM 6837 C C . GLY B 1 255 ? -13.07 38.719 5.012 1 77.69 255 GLY B C 1
ATOM 6838 O O . GLY B 1 255 ? -12.742 39.531 5.887 1 77.69 255 GLY B O 1
ATOM 6839 N N . VAL B 1 256 ? -14.336 38.75 4.418 1 64.44 256 VAL B N 1
ATOM 6840 C CA . VAL B 1 256 ? -15.445 39.469 5.035 1 64.44 256 VAL B CA 1
ATOM 6841 C C . VAL B 1 256 ? -15.977 38.656 6.227 1 64.44 256 VAL B C 1
ATOM 6843 O O . VAL B 1 256 ? -16.156 37.469 6.141 1 64.44 256 VAL B O 1
ATOM 6846 N N . PRO B 1 257 ? -15.758 39.188 7.383 1 55.03 257 PRO B N 1
ATOM 6847 C CA . PRO B 1 257 ? -16.281 38.469 8.547 1 55.03 257 PRO B CA 1
ATOM 6848 C C . PRO B 1 257 ? -17.734 38.031 8.367 1 55.03 257 PRO B C 1
ATOM 6850 O O . PRO B 1 257 ? -18.625 38.875 8.297 1 55.03 257 PRO B O 1
ATOM 6853 N N . ALA B 1 258 ? -18.172 37.375 7.391 1 44.88 258 ALA B N 1
ATOM 6854 C CA . ALA B 1 258 ? -19.578 37.031 7.297 1 44.88 258 ALA B CA 1
ATOM 6855 C C . ALA B 1 258 ? -19.859 35.688 7.988 1 44.88 258 ALA B C 1
ATOM 6857 O O . ALA B 1 258 ? -19.672 34.625 7.398 1 44.88 258 ALA B O 1
ATOM 6858 N N . PRO B 1 259 ? -20.062 35.719 9.219 1 43.34 259 PRO B N 1
ATOM 6859 C CA . PRO B 1 259 ? -20.328 34.438 9.906 1 43.34 259 PRO B CA 1
ATOM 6860 C C . PRO B 1 259 ? -21.266 33.531 9.117 1 43.34 259 PRO B C 1
ATOM 6862 O O . PRO B 1 259 ? -21.047 32.312 9.055 1 43.34 259 PRO B O 1
ATOM 6865 N N . ALA B 1 260 ? -22.453 34.031 8.742 1 40.03 260 ALA B N 1
ATOM 6866 C CA . ALA B 1 260 ? -23.531 33.281 8.086 1 40.03 260 ALA B CA 1
ATOM 6867 C C . ALA B 1 260 ? -23.172 32.938 6.652 1 40.03 260 ALA B C 1
ATOM 6869 O O . ALA B 1 260 ? -23.719 31.984 6.078 1 40.03 260 ALA B O 1
ATOM 6870 N N . ALA B 1 261 ? -22.469 33.625 6.02 1 37.91 261 ALA B N 1
ATOM 6871 C CA . ALA B 1 261 ? -22.188 33.5 4.59 1 37.91 261 ALA B CA 1
ATOM 6872 C C . ALA B 1 261 ? -21.203 32.375 4.328 1 37.91 261 ALA B C 1
ATOM 6874 O O . ALA B 1 261 ? -21.172 31.812 3.225 1 37.91 261 ALA B O 1
ATOM 6875 N N . PHE B 1 262 ? -20.516 31.984 5.289 1 39.09 262 PHE B N 1
ATOM 6876 C CA . PHE B 1 262 ? -19.484 30.984 5.062 1 39.09 262 PHE B CA 1
ATOM 6877 C C . PHE B 1 262 ? -20.109 29.594 4.926 1 39.09 262 PHE B C 1
ATOM 6879 O O . PHE B 1 262 ? -19.5 28.688 4.355 1 39.09 262 PHE B O 1
ATOM 6886 N N . ALA B 1 263 ? -21.312 29.469 5.59 1 36.56 263 ALA B N 1
ATOM 6887 C CA . ALA B 1 263 ? -21.969 28.172 5.438 1 36.56 263 ALA B CA 1
ATOM 6888 C C . ALA B 1 263 ? -22.25 27.859 3.969 1 36.56 263 ALA B C 1
ATOM 6890 O O . ALA B 1 263 ? -22.453 26.703 3.6 1 36.56 263 ALA B O 1
ATOM 6891 N N . GLN B 1 264 ? -22.594 28.969 3.199 1 33.31 264 GLN B N 1
ATOM 6892 C CA . GLN B 1 264 ? -23.094 28.781 1.841 1 33.31 264 GLN B CA 1
ATOM 6893 C C . GLN B 1 264 ? -21.969 28.953 0.816 1 33.31 264 GLN B C 1
ATOM 6895 O O . GLN B 1 264 ? -22.219 28.922 -0.391 1 33.31 264 GLN B O 1
ATOM 6900 N N . ALA B 1 265 ? -20.969 29.406 1.212 1 31.45 265 ALA B N 1
ATOM 6901 C CA . ALA B 1 265 ? -20 29.781 0.179 1 31.45 265 ALA B CA 1
ATOM 6902 C C . ALA B 1 265 ? -19.625 28.578 -0.677 1 31.45 265 ALA B C 1
ATOM 6904 O O . ALA B 1 265 ? -18.969 27.641 -0.196 1 31.45 265 ALA B O 1
ATOM 6905 N N . ARG B 1 266 ? -20.469 28.281 -1.526 1 36.12 266 ARG B N 1
ATOM 6906 C CA . ARG B 1 266 ? -19.969 27.469 -2.639 1 36.12 266 ARG B CA 1
ATOM 6907 C C . ARG B 1 266 ? -18.859 28.188 -3.391 1 36.12 266 ARG B C 1
ATOM 6909 O O . ARG B 1 266 ? -18.547 27.844 -4.527 1 36.12 266 ARG B O 1
ATOM 6916 N N . GLY B 1 267 ? -18.766 29.531 -2.988 1 29.02 267 GLY B N 1
ATOM 6917 C CA . GLY B 1 267 ? -18.078 30.359 -3.961 1 29.02 267 GLY B CA 1
ATOM 6918 C C . GLY B 1 267 ? -16.781 29.766 -4.453 1 29.02 267 GLY B C 1
ATOM 6919 O O . GLY B 1 267 ? -16.219 28.859 -3.816 1 29.02 267 GLY B O 1
ATOM 6920 N N . LEU B 1 268 ? -16.625 30.078 -5.789 1 27.94 268 LEU B N 1
ATOM 6921 C CA . LEU B 1 268 ? -15.344 30.062 -6.496 1 27.94 268 LEU B CA 1
ATOM 6922 C C . LEU B 1 268 ? -14.219 30.578 -5.602 1 27.94 268 LEU B C 1
ATOM 6924 O O . LEU B 1 268 ? -14.211 31.734 -5.211 1 27.94 268 LEU B O 1
ATOM 6928 N N . HIS B 1 269 ? -14.047 30.203 -4.547 1 29.42 269 HIS B N 1
ATOM 6929 C CA . HIS B 1 269 ? -12.82 30.859 -4.133 1 29.42 269 HIS B CA 1
ATOM 6930 C C . HIS B 1 269 ? -12 31.312 -5.336 1 29.42 269 HIS B C 1
ATOM 6932 O O . HIS B 1 269 ? -12.07 30.703 -6.406 1 29.42 269 HIS B O 1
ATOM 6938 N N . GLY B 1 270 ? -11.938 32.562 -5.594 1 28.08 270 GLY B N 1
ATOM 6939 C CA . GLY B 1 270 ? -11.203 33.156 -6.699 1 28.08 270 GLY B CA 1
ATOM 6940 C C . GLY B 1 270 ? -10.203 32.219 -7.328 1 28.08 270 GLY B C 1
ATOM 6941 O O . GLY B 1 270 ? -9.344 32.625 -8.109 1 28.08 270 GLY B O 1
ATOM 6942 N N . LEU B 1 271 ? -9.711 31.219 -6.621 1 29.52 271 LEU B N 1
ATOM 6943 C CA . LEU B 1 271 ? -9.039 30.438 -7.645 1 29.52 271 LEU B CA 1
ATOM 6944 C C . LEU B 1 271 ? -10.047 29.781 -8.586 1 29.52 271 LEU B C 1
ATOM 6946 O O . LEU B 1 271 ? -10.766 28.859 -8.195 1 29.52 271 LEU B O 1
ATOM 6950 N N . GLY B 1 272 ? -11.008 30.391 -9.234 1 29.45 272 GLY B N 1
ATOM 6951 C CA . GLY B 1 272 ? -11.922 30 -10.297 1 29.45 272 GLY B CA 1
ATOM 6952 C C . GLY B 1 272 ? -11.398 28.844 -11.133 1 29.45 272 GLY B C 1
ATOM 6953 O O . GLY B 1 272 ? -12.102 28.344 -12.016 1 29.45 272 GLY B O 1
ATOM 6954 N N . PHE B 1 273 ? -10.172 29 -11.711 1 28.02 273 PHE B N 1
ATOM 6955 C CA . PHE B 1 273 ? -9.93 28.109 -12.836 1 28.02 273 PHE B CA 1
ATOM 6956 C C . PHE B 1 273 ? -10.109 26.641 -12.422 1 28.02 273 PHE B C 1
ATOM 6958 O O . PHE B 1 273 ? -9.359 26.141 -11.586 1 28.02 273 PHE B O 1
ATOM 6965 N N . ASP B 1 274 ? -11.305 26.078 -12.203 1 32.53 274 ASP B N 1
ATOM 6966 C CA . ASP B 1 274 ? -11.75 24.688 -12.281 1 32.53 274 ASP B CA 1
ATOM 6967 C C . ASP B 1 274 ? -10.844 23.859 -13.203 1 32.53 274 ASP B C 1
ATOM 6969 O O . ASP B 1 274 ? -11.266 22.844 -13.742 1 32.53 274 ASP B O 1
ATOM 6973 N N . THR B 1 275 ? -10.062 24.484 -14.062 1 33.88 275 THR B N 1
ATOM 6974 C CA . THR B 1 275 ? -9.672 23.656 -15.211 1 33.88 275 THR B CA 1
ATOM 6975 C C . THR B 1 275 ? -9.203 22.281 -14.758 1 33.88 275 THR B C 1
ATOM 6977 O O . THR B 1 275 ? -9.641 21.266 -15.297 1 33.88 275 THR B O 1
ATOM 6980 N N . GLY B 1 276 ? -7.91 21.984 -14.648 1 33.72 276 GLY B N 1
ATOM 6981 C CA . GLY B 1 276 ? -7.465 20.609 -14.562 1 33.72 276 GLY B CA 1
ATOM 6982 C C . GLY B 1 276 ? -7.754 19.969 -13.219 1 33.72 276 GLY B C 1
ATOM 6983 O O . GLY B 1 276 ? -8.07 20.672 -12.25 1 33.72 276 GLY B O 1
ATOM 6984 N N . PRO B 1 277 ? -8.344 18.703 -13.125 1 36.28 277 PRO B N 1
ATOM 6985 C CA . PRO B 1 277 ? -8.672 17.844 -11.992 1 36.28 277 PRO B CA 1
ATOM 6986 C C . PRO B 1 277 ? -7.855 18.172 -10.742 1 36.28 277 PRO B C 1
ATOM 6988 O O . PRO B 1 277 ? -7.941 17.453 -9.742 1 36.28 277 PRO B O 1
ATOM 6991 N N . LEU B 1 278 ? -6.914 18.891 -10.867 1 37.19 278 LEU B N 1
ATOM 6992 C CA . LEU B 1 278 ? -5.969 18.875 -9.75 1 37.19 278 LEU B CA 1
ATOM 6993 C C . LEU B 1 278 ? -6.625 19.391 -8.477 1 37.19 278 LEU B C 1
ATOM 6995 O O . LEU B 1 278 ? -6.566 18.75 -7.434 1 37.19 278 LEU B O 1
ATOM 6999 N N . GLY B 1 279 ? -6.305 20.672 -7.723 1 41.25 279 GLY B N 1
ATOM 7000 C CA . GLY B 1 279 ? -6.168 20.938 -6.297 1 41.25 279 GLY B CA 1
ATOM 7001 C C . GLY B 1 279 ? -7.445 21.453 -5.664 1 41.25 279 GLY B C 1
ATOM 7002 O O . GLY B 1 279 ? -7.824 22.609 -5.871 1 41.25 279 GLY B O 1
ATOM 7003 N N . ALA B 1 280 ? -8.523 20.797 -5.57 1 46.16 280 ALA B N 1
ATOM 7004 C CA . ALA B 1 280 ? -9.617 21.203 -4.688 1 46.16 280 ALA B CA 1
ATOM 7005 C C . ALA B 1 280 ? -9.086 21.844 -3.412 1 46.16 280 ALA B C 1
ATOM 7007 O O . ALA B 1 280 ? -8.102 21.375 -2.832 1 46.16 280 ALA B O 1
ATOM 7008 N N . SER B 1 281 ? -9.422 23.234 -3.051 1 58.47 281 SER B N 1
ATOM 7009 C CA . SER B 1 281 ? -9.07 24.047 -1.892 1 58.47 281 SER B CA 1
ATOM 7010 C C . SER B 1 281 ? -9.344 23.297 -0.589 1 58.47 281 SER B C 1
ATOM 7012 O O . SER B 1 281 ? -10.352 22.594 -0.471 1 58.47 281 SER B O 1
ATOM 7014 N N . GLN B 1 282 ? -8.352 23.203 0.27 1 73.81 282 GLN B N 1
ATOM 7015 C CA . GLN B 1 282 ? -8.492 22.641 1.612 1 73.81 282 GLN B CA 1
ATOM 7016 C C . GLN B 1 282 ? -9.477 23.453 2.443 1 73.81 282 GLN B C 1
ATOM 7018 O O . GLN B 1 282 ? -9.531 24.688 2.32 1 73.81 282 GLN B O 1
ATOM 7023 N N . ALA B 1 283 ? -10.406 22.828 3.064 1 75.94 283 ALA B N 1
ATOM 7024 C CA . ALA B 1 283 ? -11.297 23.516 3.994 1 75.94 283 ALA B CA 1
ATOM 7025 C C . ALA B 1 283 ? -10.516 24.141 5.148 1 75.94 283 ALA B C 1
ATOM 7027 O O . ALA B 1 283 ? -9.57 23.531 5.66 1 75.94 283 ALA B O 1
ATOM 7028 N N . ALA B 1 284 ? -10.906 25.375 5.547 1 83.94 284 ALA B N 1
ATOM 7029 C CA . ALA B 1 284 ? -10.203 26.078 6.621 1 83.94 284 ALA B CA 1
ATOM 7030 C C . ALA B 1 284 ? -10.383 25.359 7.953 1 83.94 284 ALA B C 1
ATOM 7032 O O . ALA B 1 284 ? -11.508 25.031 8.352 1 83.94 284 ALA B O 1
ATOM 7033 N N . CYS B 1 285 ? -9.32 25.188 8.68 1 87.75 285 CYS B N 1
ATOM 7034 C CA . CYS B 1 285 ? -9.305 24.406 9.914 1 87.75 285 CYS B CA 1
ATOM 7035 C C . CYS B 1 285 ? -10.148 25.078 10.992 1 87.75 285 CYS B C 1
ATOM 7037 O O . CYS B 1 285 ? -10.766 24.406 11.812 1 87.75 285 CYS B O 1
ATOM 7039 N N . HIS B 1 286 ? -10.141 26.422 11.07 1 86.56 286 HIS B N 1
ATOM 7040 C CA . HIS B 1 286 ? -10.805 27.141 12.156 1 86.56 286 HIS B CA 1
ATOM 7041 C C . HIS B 1 286 ? -12.297 26.828 12.18 1 86.56 286 HIS B C 1
ATOM 7043 O O . HIS B 1 286 ? -12.953 27.016 13.203 1 86.56 286 HIS B O 1
ATOM 7049 N N . ARG B 1 287 ? -12.859 26.312 11.086 1 86.62 287 ARG B N 1
ATOM 7050 C CA . ARG B 1 287 ? -14.273 26 11.008 1 86.62 287 ARG B CA 1
ATOM 7051 C C . ARG B 1 287 ? -14.594 24.734 11.805 1 86.62 287 ARG B C 1
ATOM 7053 O O . ARG B 1 287 ? -15.75 24.469 12.141 1 86.62 287 ARG B O 1
ATOM 7060 N N . LEU B 1 288 ? -13.57 23.953 12.102 1 91.25 288 LEU B N 1
ATOM 7061 C CA . LEU B 1 288 ? -13.781 22.703 12.82 1 91.25 288 LEU B CA 1
ATOM 7062 C C . LEU B 1 288 ? -12.906 22.641 14.07 1 91.25 288 LEU B C 1
ATOM 7064 O O . LEU B 1 288 ? -12.883 21.625 14.766 1 91.25 288 LEU B O 1
ATOM 7068 N N . LEU B 1 289 ? -12.195 23.75 14.305 1 90.31 289 LEU B N 1
ATOM 7069 C CA . LEU B 1 289 ? -11.305 23.766 15.461 1 90.31 289 LEU B CA 1
ATOM 7070 C C . LEU B 1 289 ? -12.086 23.5 16.75 1 90.31 289 LEU B C 1
ATOM 7072 O O . LEU B 1 289 ? -13.133 24.094 16.984 1 90.31 289 LEU B O 1
ATOM 7076 N N . GLY B 1 290 ? -11.609 22.609 17.531 1 92.5 290 GLY B N 1
ATOM 7077 C CA . GLY B 1 290 ? -12.266 22.219 18.766 1 92.5 290 GLY B CA 1
ATOM 7078 C C . GLY B 1 290 ? -13.227 21.047 18.578 1 92.5 290 GLY B C 1
ATOM 7079 O O . GLY B 1 290 ? -13.758 20.531 19.562 1 92.5 290 GLY B O 1
ATOM 7080 N N . HIS B 1 291 ? -13.406 20.609 17.328 1 96 291 HIS B N 1
ATOM 7081 C CA . HIS B 1 291 ? -14.43 19.609 17.047 1 96 291 HIS B CA 1
ATOM 7082 C C . HIS B 1 291 ? -13.836 18.391 16.344 1 96 291 HIS B C 1
ATOM 7084 O O . HIS B 1 291 ? -14.562 17.625 15.711 1 96 291 HIS B O 1
ATOM 7090 N N . PHE B 1 292 ? -12.484 18.234 16.406 1 96.19 292 PHE B N 1
ATOM 7091 C CA . PHE B 1 292 ? -11.93 17.062 15.742 1 96.19 292 PHE B CA 1
ATOM 7092 C C . PHE B 1 292 ? -10.586 16.672 16.359 1 96.19 292 PHE B C 1
ATOM 7094 O O . PHE B 1 292 ? -9.977 17.469 17.078 1 96.19 292 PHE B O 1
ATOM 7101 N N . ALA B 1 293 ? -10.25 15.523 16.219 1 97.31 293 ALA B N 1
ATOM 7102 C CA . ALA B 1 293 ? -8.898 15.008 16.406 1 97.31 293 ALA B CA 1
ATOM 7103 C C . ALA B 1 293 ? -8.383 14.344 15.133 1 97.31 293 ALA B C 1
ATOM 7105 O O . ALA B 1 293 ? -9.148 13.695 14.414 1 97.31 293 ALA B O 1
ATOM 7106 N N . HIS B 1 294 ? -7.18 14.586 14.82 1 95.56 294 HIS B N 1
ATOM 7107 C CA . HIS B 1 294 ? -6.508 14.047 13.648 1 95.56 294 HIS B CA 1
ATOM 7108 C C . HIS B 1 294 ? -5.344 13.148 14.039 1 95.56 294 HIS B C 1
ATOM 7110 O O . HIS B 1 294 ? -4.293 13.633 14.461 1 95.56 294 HIS B O 1
ATOM 7116 N N . LEU B 1 295 ? -5.586 11.891 13.859 1 94.56 295 LEU B N 1
ATOM 7117 C CA . LEU B 1 295 ? -4.551 10.906 14.164 1 94.56 295 LEU B CA 1
ATOM 7118 C C . LEU B 1 295 ? -3.996 10.289 12.891 1 94.56 295 LEU B C 1
ATOM 7120 O O . LEU B 1 295 ? -4.695 10.211 11.875 1 94.56 295 LEU B O 1
ATOM 7124 N N . ASP B 1 296 ? -2.777 9.867 12.961 1 88.75 296 ASP B N 1
ATOM 7125 C CA . ASP B 1 296 ? -2.107 9.078 11.93 1 88.75 296 ASP B CA 1
ATOM 7126 C C . ASP B 1 296 ? -1.158 8.055 12.555 1 88.75 296 ASP B C 1
ATOM 7128 O O . ASP B 1 296 ? -0.392 8.391 13.461 1 88.75 296 ASP B O 1
ATOM 7132 N N . ASP B 1 297 ? -1.267 6.879 12.141 1 87.38 297 ASP B N 1
ATOM 7133 C CA . ASP B 1 297 ? -0.456 5.781 12.664 1 87.38 297 ASP B CA 1
ATOM 7134 C C . ASP B 1 297 ? -0.574 5.684 14.18 1 87.38 297 ASP B C 1
ATOM 7136 O O . ASP B 1 297 ? 0.421 5.457 14.875 1 87.38 297 ASP B O 1
ATOM 7140 N N . GLY B 1 298 ? -1.763 5.992 14.672 1 90.56 298 GLY B N 1
ATOM 7141 C CA . GLY B 1 298 ? -2.096 5.797 16.078 1 90.56 298 GLY B CA 1
ATOM 7142 C C . GLY B 1 298 ? -1.75 6.988 16.938 1 90.56 298 GLY B C 1
ATOM 7143 O O . GLY B 1 298 ? -1.963 6.961 18.156 1 90.56 298 GLY B O 1
ATOM 7144 N N . ARG B 1 299 ? -1.248 8.094 16.312 1 92.25 299 ARG B N 1
ATOM 7145 C CA . ARG B 1 299 ? -0.829 9.258 17.078 1 92.25 299 ARG B CA 1
ATOM 7146 C C . ARG B 1 299 ? -1.434 10.539 16.516 1 92.25 299 ARG B C 1
ATOM 7148 O O . ARG B 1 299 ? -1.77 10.602 15.336 1 92.25 299 ARG B O 1
ATOM 7155 N N . HIS B 1 300 ? -1.496 11.539 17.406 1 94.38 300 HIS B N 1
ATOM 7156 C CA . HIS B 1 300 ? -1.922 12.852 16.938 1 94.38 300 HIS B CA 1
ATOM 7157 C C . HIS B 1 300 ? -0.974 13.406 15.883 1 94.38 300 HIS B C 1
ATOM 7159 O O . HIS B 1 300 ? 0.244 13.25 15.992 1 94.38 300 HIS B O 1
ATOM 7165 N N . VAL B 1 301 ? -1.587 13.891 14.867 1 91.12 301 VAL B N 1
ATOM 7166 C CA . VAL B 1 301 ? -0.798 14.672 13.914 1 91.12 301 VAL B CA 1
ATOM 7167 C C . VAL B 1 301 ? -0.651 16.109 14.43 1 91.12 301 VAL B C 1
ATOM 7169 O O . VAL B 1 301 ? -1.604 16.891 14.383 1 91.12 301 VAL B O 1
ATOM 7172 N N . ASP B 1 302 ? 0.515 16.438 14.789 1 88.88 302 ASP B N 1
ATOM 7173 C CA . ASP B 1 302 ? 0.684 17.688 15.516 1 88.88 302 ASP B CA 1
ATOM 7174 C C . ASP B 1 302 ? 1.227 18.781 14.602 1 88.88 302 ASP B C 1
ATOM 7176 O O . ASP B 1 302 ? 1.667 19.844 15.07 1 88.88 302 ASP B O 1
ATOM 7180 N N . SER B 1 303 ? 1.208 18.531 13.32 1 86 303 SER B N 1
ATOM 7181 C CA . SER B 1 303 ? 1.676 19.531 12.359 1 86 303 SER B CA 1
ATOM 7182 C C . SER B 1 303 ? 0.783 19.562 11.125 1 86 303 SER B C 1
ATOM 7184 O O . SER B 1 303 ? -0.063 18.688 10.938 1 86 303 SER B O 1
ATOM 7186 N N . GLY B 1 304 ? 0.93 20.656 10.414 1 85.5 304 GLY B N 1
ATOM 7187 C CA . GLY B 1 304 ? 0.158 20.797 9.188 1 85.5 304 GLY B CA 1
ATOM 7188 C C . GLY B 1 304 ? -1.122 21.594 9.375 1 85.5 304 GLY B C 1
ATOM 7189 O O . GLY B 1 304 ? -1.271 22.312 10.367 1 85.5 304 GLY B O 1
ATOM 7190 N N . SER B 1 305 ? -1.993 21.438 8.422 1 86.31 305 SER B N 1
ATOM 7191 C CA . SER B 1 305 ? -3.182 22.281 8.344 1 86.31 305 SER B CA 1
ATOM 7192 C C . SER B 1 305 ? -4.25 21.828 9.328 1 86.31 305 SER B C 1
ATOM 7194 O O . SER B 1 305 ? -5.125 22.609 9.711 1 86.31 305 SER B O 1
ATOM 7196 N N . TYR B 1 306 ? -4.145 20.531 9.719 1 90.62 306 TYR B N 1
ATOM 7197 C CA . TYR B 1 306 ? -5.16 19.984 10.609 1 90.62 306 TYR B CA 1
ATOM 7198 C C . TYR B 1 306 ? -4.512 19.281 11.797 1 90.62 306 TYR B C 1
ATOM 7200 O O . TYR B 1 306 ? -4.781 18.109 12.062 1 90.62 306 TYR B O 1
ATOM 7208 N N . ALA B 1 307 ? -3.762 20.078 12.508 1 90.31 307 ALA B N 1
ATOM 7209 C CA . ALA B 1 307 ? -3.012 19.547 13.641 1 90.31 307 ALA B CA 1
ATOM 7210 C C . ALA B 1 307 ? -3.92 19.328 14.852 1 90.31 307 ALA B C 1
ATOM 7212 O O . ALA B 1 307 ? -4.906 20.047 15.031 1 90.31 307 ALA B O 1
ATOM 7213 N N . SER B 1 308 ? -3.664 18.359 15.594 1 92.56 308 SER B N 1
ATOM 7214 C CA . SER B 1 308 ? -4.305 18.078 16.875 1 92.56 308 SER B CA 1
ATOM 7215 C C . SER B 1 308 ? -3.307 17.531 17.891 1 92.56 308 SER B C 1
ATOM 7217 O O . SER B 1 308 ? -2.18 17.188 17.531 1 92.56 308 SER B O 1
ATOM 7219 N N . SER B 1 309 ? -3.641 17.594 19.125 1 92.44 309 SER B N 1
ATOM 7220 C CA . SER B 1 309 ? -2.781 17.141 20.219 1 92.44 309 SER B CA 1
ATOM 7221 C C . SER B 1 309 ? -3.602 16.734 21.438 1 92.44 309 SER B C 1
ATOM 7223 O O . SER B 1 309 ? -4.812 16.953 21.484 1 92.44 309 SER B O 1
ATOM 7225 N N . ARG B 1 310 ? -2.922 16.125 22.375 1 93.62 310 ARG B N 1
ATOM 7226 C CA . ARG B 1 310 ? -3.574 15.812 23.656 1 93.62 310 ARG B CA 1
ATOM 7227 C C . ARG B 1 310 ? -4.027 17.078 24.359 1 93.62 310 ARG B C 1
ATOM 7229 O O . ARG B 1 310 ? -5.059 17.094 25.031 1 93.62 310 ARG B O 1
ATOM 7236 N N . ALA B 1 311 ? -3.273 18.125 24.125 1 91.06 311 ALA B N 1
ATOM 7237 C CA . ALA B 1 311 ? -3.629 19.406 24.719 1 91.06 311 ALA B CA 1
ATOM 7238 C C . ALA B 1 311 ? -4.934 19.938 24.125 1 91.06 311 ALA B C 1
ATOM 7240 O O . ALA B 1 311 ? -5.742 20.531 24.844 1 91.06 311 ALA B O 1
ATOM 7241 N N . SER B 1 312 ? -5.055 19.812 22.875 1 92.19 312 SER B N 1
ATOM 7242 C CA . SER B 1 312 ? -6.293 20.266 22.25 1 92.19 312 SER B CA 1
ATOM 7243 C C . SER B 1 312 ? -7.488 19.469 22.75 1 92.19 312 SER B C 1
ATOM 7245 O O . SER B 1 312 ? -8.586 20.016 22.906 1 92.19 312 SER B O 1
ATOM 7247 N N . VAL B 1 313 ? -7.352 18.156 22.984 1 94.44 313 VAL B N 1
ATOM 7248 C CA . VAL B 1 313 ? -8.406 17.328 23.547 1 94.44 313 VAL B CA 1
ATOM 7249 C C . VAL B 1 313 ? -8.758 17.828 24.953 1 94.44 313 VAL B C 1
ATOM 7251 O O . VAL B 1 313 ? -9.938 17.922 25.297 1 94.44 313 VAL B O 1
ATOM 7254 N N . GLU B 1 314 ? -7.727 18.109 25.703 1 94.19 314 GLU B N 1
ATOM 7255 C CA . GLU B 1 314 ? -7.938 18.641 27.047 1 94.19 314 GLU B CA 1
ATOM 7256 C C . GLU B 1 314 ? -8.719 19.953 27 1 94.19 314 GLU B C 1
ATOM 7258 O O . GLU B 1 314 ? -9.57 20.203 27.859 1 94.19 314 GLU B O 1
ATOM 7263 N N . GLU B 1 315 ? -8.352 20.781 26.062 1 93.06 315 GLU B N 1
ATOM 7264 C CA . GLU B 1 315 ? -9.062 22.047 25.922 1 93.06 315 GLU B CA 1
ATOM 7265 C C . GLU B 1 315 ? -10.539 21.828 25.609 1 93.06 315 GLU B C 1
ATOM 7267 O O . GLU B 1 315 ? -11.406 22.516 26.156 1 93.06 315 GLU B O 1
ATOM 7272 N N . THR B 1 316 ? -10.812 20.922 24.75 1 94.44 316 THR B N 1
ATOM 7273 C CA . THR B 1 316 ? -12.188 20.578 24.422 1 94.44 316 THR B CA 1
ATOM 7274 C C . THR B 1 316 ? -12.922 20.031 25.641 1 94.44 316 THR B C 1
ATOM 7276 O O . THR B 1 316 ? -14.07 20.406 25.906 1 94.44 316 THR B O 1
ATOM 7279 N N . ALA B 1 317 ? -12.32 19.172 26.391 1 95.75 317 ALA B N 1
ATOM 7280 C CA . ALA B 1 317 ? -12.906 18.609 27.594 1 95.75 317 ALA B CA 1
ATOM 7281 C C . ALA B 1 317 ? -13.242 19.719 28.609 1 95.75 317 ALA B C 1
ATOM 7283 O O . ALA B 1 317 ? -14.312 19.703 29.219 1 95.75 317 ALA B O 1
ATOM 7284 N N . ARG B 1 318 ? -12.336 20.641 28.766 1 94.31 318 ARG B N 1
ATOM 7285 C CA . ARG B 1 318 ? -12.57 21.75 29.688 1 94.31 318 ARG B CA 1
ATOM 7286 C C . ARG B 1 318 ? -13.766 22.578 29.25 1 94.31 318 ARG B C 1
ATOM 7288 O O . ARG B 1 318 ? -14.562 23.016 30.078 1 94.31 318 ARG B O 1
ATOM 7295 N N . CYS B 1 319 ? -13.859 22.812 27.953 1 94 319 CYS B N 1
ATOM 7296 C CA . CYS B 1 319 ? -15 23.547 27.422 1 94 319 CYS B CA 1
ATOM 7297 C C . CYS B 1 319 ? -16.312 22.828 27.719 1 94 319 CYS B C 1
ATOM 7299 O O . CYS B 1 319 ? -17.312 23.453 28.078 1 94 319 CYS B O 1
ATOM 7301 N N . LEU B 1 320 ? -16.281 21.516 27.594 1 95.06 320 LEU B N 1
ATOM 7302 C CA . LEU B 1 320 ? -17.469 20.688 27.828 1 95.06 320 LEU B CA 1
ATOM 7303 C C . LEU B 1 320 ? -17.812 20.641 29.312 1 95.06 320 LEU B C 1
ATOM 7305 O O . LEU B 1 320 ? -18.984 20.547 29.672 1 95.06 320 LEU B O 1
ATOM 7309 N N . GLU B 1 321 ? -16.844 20.703 30.172 1 95.25 321 GLU B N 1
ATOM 7310 C CA . GLU B 1 321 ? -17.078 20.75 31.609 1 95.25 321 GLU B CA 1
ATOM 7311 C C . GLU B 1 321 ? -17.688 22.078 32.031 1 95.25 321 GLU B C 1
ATOM 7313 O O . GLU B 1 321 ? -18.531 22.141 32.938 1 95.25 321 GLU B O 1
ATOM 7318 N N . ALA B 1 322 ? -17.25 23.109 31.344 1 94.19 322 ALA B N 1
ATOM 7319 C CA . ALA B 1 322 ? -17.766 24.438 31.641 1 94.19 322 ALA B CA 1
ATOM 7320 C C . ALA B 1 322 ? -19.203 24.609 31.141 1 94.19 322 ALA B C 1
ATOM 7322 O O . ALA B 1 322 ? -20.016 25.25 31.781 1 94.19 322 ALA B O 1
ATOM 7323 N N . ARG B 1 323 ? -19.5 24.031 30.031 1 93.44 323 ARG B N 1
ATOM 7324 C CA . ARG B 1 323 ? -20.828 24.047 29.438 1 93.44 323 ARG B CA 1
ATOM 7325 C C . ARG B 1 323 ? -21.234 22.656 28.953 1 93.44 323 ARG B C 1
ATOM 7327 O O . ARG B 1 323 ? -21.141 22.359 27.766 1 93.44 323 ARG B O 1
ATOM 7334 N N . PRO B 1 324 ? -21.812 21.953 29.844 1 92.69 324 PRO B N 1
ATOM 7335 C CA . PRO B 1 324 ? -22.109 20.547 29.531 1 92.69 324 PRO B CA 1
ATOM 7336 C C . PRO B 1 324 ? -23.156 20.406 28.438 1 92.69 324 PRO B C 1
ATOM 7338 O O . PRO B 1 324 ? -24.172 21.109 28.438 1 92.69 324 PRO B O 1
ATOM 7341 N N . ARG B 1 325 ? -22.875 19.734 27.453 1 94.31 325 ARG B N 1
ATOM 7342 C CA . ARG B 1 325 ? -23.734 19.328 26.359 1 94.31 325 ARG B CA 1
ATOM 7343 C C . ARG B 1 325 ? -23.438 17.891 25.938 1 94.31 325 ARG B C 1
ATOM 7345 O O . ARG B 1 325 ? -22.297 17.438 26.016 1 94.31 325 ARG B O 1
ATOM 7352 N N . PRO B 1 326 ? -24.516 17.219 25.469 1 97.31 326 PRO B N 1
ATOM 7353 C CA . PRO B 1 326 ? -24.234 15.891 24.922 1 97.31 326 PRO B CA 1
ATOM 7354 C C . PRO B 1 326 ? -23.297 15.938 23.719 1 97.31 326 PRO B C 1
ATOM 7356 O O . PRO B 1 326 ? -23.406 16.844 22.891 1 97.31 326 PRO B O 1
ATOM 7359 N N . VAL B 1 327 ? -22.406 14.953 23.641 1 98.38 327 VAL B N 1
ATOM 7360 C CA . VAL B 1 327 ? -21.391 14.93 22.594 1 98.38 327 VAL B CA 1
ATOM 7361 C C . VAL B 1 327 ? -21.75 13.867 21.547 1 98.38 327 VAL B C 1
ATOM 7363 O O . VAL B 1 327 ? -22.062 12.727 21.891 1 98.38 327 VAL B O 1
ATOM 7366 N N . LEU B 1 328 ? -21.859 14.258 20.297 1 98.25 328 LEU B N 1
ATOM 7367 C CA . LEU B 1 328 ? -21.828 13.289 19.203 1 98.25 328 LEU B CA 1
ATOM 7368 C C . LEU B 1 328 ? -20.391 12.945 18.812 1 98.25 328 LEU B C 1
ATOM 7370 O O . LEU B 1 328 ? -19.766 13.68 18.047 1 98.25 328 LEU B O 1
ATOM 7374 N N . LEU B 1 329 ? -19.891 11.859 19.344 1 98.31 329 LEU B N 1
ATOM 7375 C CA . LEU B 1 329 ? -18.531 11.422 19.078 1 98.31 329 LEU B CA 1
ATOM 7376 C C . LEU B 1 329 ? -18.484 10.508 17.859 1 98.31 329 LEU B C 1
ATOM 7378 O O . LEU B 1 329 ? -18.859 9.336 17.938 1 98.31 329 LEU B O 1
ATOM 7382 N N . SER B 1 330 ? -17.984 11.047 16.766 1 96.75 330 SER B N 1
ATOM 7383 C CA . SER B 1 330 ? -17.906 10.312 15.508 1 96.75 330 SER B CA 1
ATOM 7384 C C . SER B 1 330 ? -16.5 9.781 15.266 1 96.75 330 SER B C 1
ATOM 7386 O O . SER B 1 330 ? -15.523 10.523 15.375 1 96.75 330 SER B O 1
ATOM 7388 N N . VAL B 1 331 ? -16.375 8.531 15.078 1 96.88 331 VAL B N 1
ATOM 7389 C CA . VAL B 1 331 ? -15.109 7.914 14.688 1 96.88 331 VAL B CA 1
ATOM 7390 C C . VAL B 1 331 ? -15.148 7.543 13.211 1 96.88 331 VAL B C 1
ATOM 7392 O O . VAL B 1 331 ? -15.828 6.59 12.82 1 96.88 331 VAL B O 1
ATOM 7395 N N . ALA B 1 332 ? -14.312 8.25 12.477 1 90.44 332 ALA B N 1
ATOM 7396 C CA . ALA B 1 332 ? -14.375 8.148 11.023 1 90.44 332 ALA B CA 1
ATOM 7397 C C . ALA B 1 332 ? -13.68 6.883 10.531 1 90.44 332 ALA B C 1
ATOM 7399 O O . ALA B 1 332 ? -12.836 6.324 11.227 1 90.44 332 ALA B O 1
ATOM 7400 N N . GLY B 1 333 ? -14.078 6.359 9.367 1 82 333 GLY B N 1
ATOM 7401 C CA . GLY B 1 333 ? -13.406 5.195 8.812 1 82 333 GLY B CA 1
ATOM 7402 C C . GLY B 1 333 ? -13.75 4.941 7.355 1 82 333 GLY B C 1
ATOM 7403 O O . GLY B 1 333 ? -13.336 3.934 6.781 1 82 333 GLY B O 1
ATOM 7404 N N . SER B 1 334 ? -14.523 5.797 6.852 1 65.31 334 SER B N 1
ATOM 7405 C CA . SER B 1 334 ? -14.883 5.605 5.449 1 65.31 334 SER B CA 1
ATOM 7406 C C . SER B 1 334 ? -13.734 5.977 4.527 1 65.31 334 SER B C 1
ATOM 7408 O O . SER B 1 334 ? -12.711 6.492 4.98 1 65.31 334 SER B O 1
ATOM 7410 N N . LEU B 1 335 ? -13.664 5.441 3.375 1 67.94 335 LEU B N 1
ATOM 7411 C CA . LEU B 1 335 ? -12.633 5.59 2.354 1 67.94 335 LEU B CA 1
ATOM 7412 C C . LEU B 1 335 ? -12.516 7.043 1.904 1 67.94 335 LEU B C 1
ATOM 7414 O O . LEU B 1 335 ? -12.172 7.312 0.75 1 67.94 335 LEU B O 1
ATOM 7418 N N . PHE B 1 336 ? -12.828 7.93 2.986 1 74.19 336 PHE B N 1
ATOM 7419 C CA . PHE B 1 336 ? -12.586 9.32 2.619 1 74.19 336 PHE B CA 1
ATOM 7420 C C . PHE B 1 336 ? -11.164 9.734 2.99 1 74.19 336 PHE B C 1
ATOM 7422 O O . PHE B 1 336 ? -10.68 9.391 4.066 1 74.19 336 PHE B O 1
ATOM 7429 N N . GLY B 1 337 ? -10.703 10.398 2.096 1 82.38 337 GLY B N 1
ATOM 7430 C CA . GLY B 1 337 ? -9.484 11.102 2.465 1 82.38 337 GLY B CA 1
ATOM 7431 C C . GLY B 1 337 ? -9.719 12.18 3.512 1 82.38 337 GLY B C 1
ATOM 7432 O O . GLY B 1 337 ? -10.859 12.516 3.822 1 82.38 337 GLY B O 1
ATOM 7433 N N . LEU B 1 338 ? -8.742 12.648 4.102 1 86.31 338 LEU B N 1
ATOM 7434 C CA . LEU B 1 338 ? -8.82 13.609 5.199 1 86.31 338 LEU B CA 1
ATOM 7435 C C . LEU B 1 338 ? -9.555 14.867 4.762 1 86.31 338 LEU B C 1
ATOM 7437 O O . LEU B 1 338 ? -10.453 15.344 5.465 1 86.31 338 LEU B O 1
ATOM 7441 N N . GLN B 1 339 ? -9.234 15.422 3.594 1 83.44 339 GLN B N 1
ATOM 7442 C CA . GLN B 1 339 ? -9.836 16.672 3.135 1 83.44 339 GLN B CA 1
ATOM 7443 C C . GLN B 1 339 ? -11.336 16.5 2.912 1 83.44 339 GLN B C 1
ATOM 7445 O O . GLN B 1 339 ? -12.125 17.375 3.307 1 83.44 339 GLN B O 1
ATOM 7450 N N . ALA B 1 340 ? -11.672 15.422 2.332 1 83 340 ALA B N 1
ATOM 7451 C CA . ALA B 1 340 ? -13.086 15.148 2.102 1 83 340 ALA B CA 1
ATOM 7452 C C . ALA B 1 340 ? -13.828 14.938 3.418 1 83 340 ALA B C 1
ATOM 7454 O O . ALA B 1 340 ? -14.969 15.367 3.574 1 83 340 ALA B O 1
ATOM 7455 N N . GLY B 1 341 ? -13.203 14.242 4.328 1 87.81 341 GLY B N 1
ATOM 7456 C CA . GLY B 1 341 ? -13.789 14.047 5.645 1 87.81 341 GLY B CA 1
ATOM 7457 C C . GLY B 1 341 ? -14.008 15.336 6.406 1 87.81 341 GLY B C 1
ATOM 7458 O O . GLY B 1 341 ? -15.07 15.547 6.988 1 87.81 341 GLY B O 1
ATOM 7459 N N . ILE B 1 342 ? -13.031 16.203 6.367 1 89.69 342 ILE B N 1
ATOM 7460 C CA . ILE B 1 342 ? -13.102 17.484 7.059 1 89.69 342 ILE B CA 1
ATOM 7461 C C . ILE B 1 342 ? -14.211 18.328 6.449 1 89.69 342 ILE B C 1
ATOM 7463 O O . ILE B 1 342 ? -15.031 18.906 7.168 1 89.69 342 ILE B O 1
ATOM 7467 N N . ALA B 1 343 ? -14.242 18.375 5.141 1 86.06 343 ALA B N 1
ATOM 7468 C CA . ALA B 1 343 ? -15.273 19.141 4.453 1 86.06 343 ALA B CA 1
ATOM 7469 C C . ALA B 1 343 ? -16.672 18.625 4.812 1 86.06 343 ALA B C 1
ATOM 7471 O O . ALA B 1 343 ? -17.594 19.422 5.016 1 86.06 343 ALA B O 1
ATOM 7472 N N . HIS B 1 344 ? -16.766 17.391 4.91 1 86.69 344 HIS B N 1
ATOM 7473 C CA . HIS B 1 344 ? -18.047 16.766 5.27 1 86.69 344 HIS B CA 1
ATOM 7474 C C . HIS B 1 344 ? -18.469 17.156 6.68 1 86.69 344 HIS B C 1
ATOM 7476 O O . HIS B 1 344 ? -19.625 17.5 6.914 1 86.69 344 HIS B O 1
ATOM 7482 N N . GLU B 1 345 ? -17.578 17.141 7.602 1 91.62 345 GLU B N 1
ATOM 7483 C CA . GLU B 1 345 ? -17.906 17.438 8.992 1 91.62 345 GLU B CA 1
ATOM 7484 C C . GLU B 1 345 ? -18.203 18.922 9.18 1 91.62 345 GLU B C 1
ATOM 7486 O O . GLU B 1 345 ? -19.031 19.297 10.008 1 91.62 345 GLU B O 1
ATOM 7491 N N . ILE B 1 346 ? -17.5 19.766 8.375 1 90 346 ILE B N 1
ATOM 7492 C CA . ILE B 1 346 ? -17.797 21.188 8.422 1 90 346 ILE B CA 1
ATOM 7493 C C . ILE B 1 346 ? -19.234 21.438 7.992 1 90 346 ILE B C 1
ATOM 7495 O O . ILE B 1 346 ? -19.938 22.234 8.617 1 90 346 ILE B O 1
ATOM 7499 N N . ARG B 1 347 ? -19.688 20.734 7.066 1 85.19 347 ARG B N 1
ATOM 7500 C CA . ARG B 1 347 ? -21.047 20.891 6.551 1 85.19 347 ARG B CA 1
ATOM 7501 C C . ARG B 1 347 ? -22.062 20.312 7.523 1 85.19 347 ARG B C 1
ATOM 7503 O O . ARG B 1 347 ? -23.172 20.844 7.648 1 85.19 347 ARG B O 1
ATOM 7510 N N . ARG B 1 348 ? -21.719 19.359 8.219 1 89.69 348 ARG B N 1
ATOM 7511 C CA . ARG B 1 348 ? -22.641 18.641 9.102 1 89.69 348 ARG B CA 1
ATOM 7512 C C . ARG B 1 348 ? -22.75 19.328 10.453 1 89.69 348 ARG B C 1
ATOM 7514 O O . ARG B 1 348 ? -23.766 19.203 11.141 1 89.69 348 ARG B O 1
ATOM 7521 N N . ARG B 1 349 ? -21.797 20.094 10.852 1 92.69 349 ARG B N 1
ATOM 7522 C CA . ARG B 1 349 ? -21.641 20.641 12.203 1 92.69 349 ARG B CA 1
ATOM 7523 C C . ARG B 1 349 ? -22.844 21.5 12.586 1 92.69 349 ARG B C 1
ATOM 7525 O O . ARG B 1 349 ? -23.438 21.297 13.648 1 92.69 349 ARG B O 1
ATOM 7532 N N . PRO B 1 350 ? -23.312 22.375 11.656 1 90.5 350 PRO B N 1
ATOM 7533 C CA . PRO B 1 350 ? -24.453 23.219 12.055 1 90.5 350 PRO B CA 1
ATOM 7534 C C . PRO B 1 350 ? -25.703 22.406 12.352 1 90.5 350 PRO B C 1
ATOM 7536 O O . PRO B 1 350 ? -26.453 22.734 13.289 1 90.5 350 PRO B O 1
ATOM 7539 N N . THR B 1 351 ? -25.906 21.375 11.656 1 90.94 351 THR B N 1
ATOM 7540 C CA . THR B 1 351 ? -27.094 20.547 11.852 1 90.94 351 THR B CA 1
ATOM 7541 C C . THR B 1 351 ? -27.031 19.812 13.188 1 90.94 351 THR B C 1
ATOM 7543 O O . THR B 1 351 ? -28.031 19.672 13.883 1 90.94 351 THR B O 1
ATOM 7546 N N . VAL B 1 352 ? -25.922 19.344 13.555 1 94.88 352 VAL B N 1
ATOM 7547 C CA . VAL B 1 352 ? -25.719 18.625 14.812 1 94.88 352 VAL B CA 1
ATOM 7548 C C . VAL B 1 352 ? -25.844 19.578 15.984 1 94.88 352 VAL B C 1
ATOM 7550 O O . VAL B 1 352 ? -26.484 19.266 16.984 1 94.88 352 VAL B O 1
ATOM 7553 N N . GLU B 1 353 ? -25.297 20.812 15.82 1 94.75 353 GLU B N 1
ATOM 7554 C CA . GLU B 1 353 ? -25.359 21.828 16.875 1 94.75 353 GLU B CA 1
ATOM 7555 C C . GLU B 1 353 ? -26.781 22.328 17.062 1 94.75 353 GLU B C 1
ATOM 7557 O O . GLU B 1 353 ? -27.188 22.641 18.188 1 94.75 353 GLU B O 1
ATOM 7562 N N . ALA B 1 354 ? -27.516 22.312 16 1 92.19 354 ALA B N 1
ATOM 7563 C CA . ALA B 1 354 ? -28.906 22.812 16.047 1 92.19 354 ALA B CA 1
ATOM 7564 C C . ALA B 1 354 ? -29.766 21.906 16.922 1 92.19 354 ALA B C 1
ATOM 7566 O O . ALA B 1 354 ? -30.766 22.359 17.5 1 92.19 354 ALA B O 1
ATOM 7567 N N . VAL B 1 355 ? -29.391 20.688 17.062 1 92.5 355 VAL B N 1
ATOM 7568 C CA . VAL B 1 355 ? -30.188 19.781 17.875 1 92.5 355 VAL B CA 1
ATOM 7569 C C . VAL B 1 355 ? -29.609 19.688 19.281 1 92.5 355 VAL B C 1
ATOM 7571 O O . VAL B 1 355 ? -29.969 18.781 20.047 1 92.5 355 VAL B O 1
ATOM 7574 N N . GLY B 1 356 ? -28.656 20.531 19.594 1 93.38 356 GLY B N 1
ATOM 7575 C CA . GLY B 1 356 ? -28.156 20.672 20.953 1 93.38 356 GLY B CA 1
ATOM 7576 C C . GLY B 1 356 ? -26.969 19.766 21.25 1 93.38 356 GLY B C 1
ATOM 7577 O O . GLY B 1 356 ? -26.578 19.609 22.406 1 93.38 356 GLY B O 1
ATOM 7578 N N . LEU B 1 357 ? -26.438 19.188 20.234 1 96.94 357 LEU B N 1
ATOM 7579 C CA . LEU B 1 357 ? -25.297 18.266 20.422 1 96.94 357 LEU B CA 1
ATOM 7580 C C . LEU B 1 357 ? -23.984 18.969 20.125 1 96.94 357 LEU B C 1
ATOM 7582 O O . LEU B 1 357 ? -23.953 19.938 19.359 1 96.94 357 LEU B O 1
ATOM 7586 N N . TYR B 1 358 ? -22.922 18.547 20.781 1 97.5 358 TYR B N 1
ATOM 7587 C CA . TYR B 1 358 ? -21.547 18.953 20.469 1 97.5 358 TYR B CA 1
ATOM 7588 C C . TYR B 1 358 ? -20.875 17.953 19.547 1 97.5 358 TYR B C 1
ATOM 7590 O O . TYR B 1 358 ? -20.516 16.859 19.969 1 97.5 358 TYR B O 1
ATOM 7598 N N . PRO B 1 359 ? -20.703 18.281 18.312 1 97.38 359 PRO B N 1
ATOM 7599 C CA . PRO B 1 359 ? -20.078 17.328 17.391 1 97.38 359 PRO B CA 1
ATOM 7600 C C . PRO B 1 359 ? -18.562 17.234 17.594 1 97.38 359 PRO B C 1
ATOM 7602 O O . PRO B 1 359 ? -17.891 18.266 17.734 1 97.38 359 PRO B O 1
ATOM 7605 N N . TYR B 1 360 ? -18.016 16.125 17.688 1 98.06 360 TYR B N 1
ATOM 7606 C CA . TYR B 1 360 ? -16.578 15.852 17.766 1 98.06 360 TYR B CA 1
ATOM 7607 C C . TYR B 1 360 ? -16.219 14.633 16.922 1 98.06 360 TYR B C 1
ATOM 7609 O O . TYR B 1 360 ? -16.766 13.547 17.125 1 98.06 360 TYR B O 1
ATOM 7617 N N . THR B 1 361 ? -15.273 14.766 15.961 1 97 361 THR B N 1
ATOM 7618 C CA . THR B 1 361 ? -14.945 13.68 15.039 1 97 361 THR B CA 1
ATOM 7619 C C . THR B 1 361 ? -13.484 13.281 15.164 1 97 361 THR B C 1
ATOM 7621 O O . THR B 1 361 ? -12.602 14.141 15.242 1 97 361 THR B O 1
ATOM 7624 N N . VAL B 1 362 ? -13.219 12.031 15.211 1 97.62 362 VAL B N 1
ATOM 7625 C CA . VAL B 1 362 ? -11.859 11.5 15.227 1 97.62 362 VAL B CA 1
ATOM 7626 C C . VAL B 1 362 ? -11.492 10.977 13.844 1 97.62 362 VAL B C 1
ATOM 7628 O O . VAL B 1 362 ? -12.055 9.992 13.375 1 97.62 362 VAL B O 1
ATOM 7631 N N . PHE B 1 363 ? -10.57 11.695 13.172 1 95.44 363 PHE B N 1
ATOM 7632 C CA . PHE B 1 363 ? -9.953 11.219 11.938 1 95.44 363 PHE B CA 1
ATOM 7633 C C . PHE B 1 363 ? -8.68 10.438 12.227 1 95.44 363 PHE B C 1
ATOM 7635 O O . PHE B 1 363 ? -7.746 10.969 12.828 1 95.44 363 PHE B O 1
ATOM 7642 N N . TRP B 1 364 ? -8.578 9.203 11.805 1 94.44 364 TRP B N 1
ATOM 7643 C CA . TRP B 1 364 ? -7.457 8.422 12.32 1 94.44 364 TRP B CA 1
ATOM 7644 C C . TRP B 1 364 ? -6.82 7.59 11.211 1 94.44 364 TRP B C 1
ATOM 7646 O O . TRP B 1 364 ? -5.68 7.141 11.344 1 94.44 364 TRP B O 1
ATOM 7656 N N . CYS B 1 365 ? -7.449 7.32 10.172 1 89.12 365 CYS B N 1
ATOM 7657 C CA . CYS B 1 365 ? -6.859 6.551 9.086 1 89.12 365 CYS B CA 1
ATOM 7658 C C . CYS B 1 365 ? -7.09 7.234 7.742 1 89.12 365 CYS B C 1
ATOM 7660 O O . CYS B 1 365 ? -6.789 6.668 6.688 1 89.12 365 CYS B O 1
ATOM 7662 N N . ASN B 1 366 ? -7.496 8.391 7.727 1 84 366 ASN B N 1
ATOM 7663 C CA . ASN B 1 366 ? -7.918 9.117 6.535 1 84 366 ASN B CA 1
ATOM 7664 C C . ASN B 1 366 ? -6.727 9.492 5.66 1 84 366 ASN B C 1
ATOM 7666 O O . ASN B 1 366 ? -6.844 9.547 4.434 1 84 366 ASN B O 1
ATOM 7670 N N . ASP B 1 367 ? -5.609 9.773 6.285 1 79.5 367 ASP B N 1
ATOM 7671 C CA . ASP B 1 367 ? -4.395 10.055 5.527 1 79.5 367 ASP B CA 1
ATOM 7672 C C . ASP B 1 367 ? -3.984 8.852 4.676 1 79.5 367 ASP B C 1
ATOM 7674 O O . ASP B 1 367 ? -3.549 9.016 3.533 1 79.5 367 ASP B O 1
ATOM 7678 N N . ALA B 1 368 ? -4.121 7.754 5.215 1 77.06 368 ALA B N 1
ATOM 7679 C CA . ALA B 1 368 ? -3.766 6.523 4.512 1 77.06 368 ALA B CA 1
ATOM 7680 C C . ALA B 1 368 ? -4.723 6.258 3.354 1 77.06 368 ALA B C 1
ATOM 7682 O O . ALA B 1 368 ? -4.316 5.746 2.309 1 77.06 368 ALA B O 1
ATOM 7683 N N . PHE B 1 369 ? -5.93 6.609 3.518 1 78.81 369 PHE B N 1
ATOM 7684 C CA . PHE B 1 369 ? -6.93 6.336 2.494 1 78.81 369 PHE B CA 1
ATOM 7685 C C . PHE B 1 369 ? -6.695 7.203 1.263 1 78.81 369 PHE B C 1
ATOM 7687 O O . PHE B 1 369 ? -6.965 6.777 0.137 1 78.81 369 PHE B O 1
ATOM 7694 N N . ASP B 1 370 ? -6.156 8.445 1.447 1 74.81 370 ASP B N 1
ATOM 7695 C CA . ASP B 1 370 ? -5.836 9.305 0.313 1 74.81 370 ASP B CA 1
ATOM 7696 C C . ASP B 1 370 ? -4.816 8.633 -0.609 1 74.81 370 ASP B C 1
ATOM 7698 O O . ASP B 1 370 ? -5.004 8.602 -1.827 1 74.81 370 ASP B O 1
ATOM 7702 N N . SER B 1 371 ? -3.869 8.086 -0.032 1 72.81 371 SER B N 1
ATOM 7703 C CA . SER B 1 371 ? -2.801 7.457 -0.798 1 72.81 371 SER B CA 1
ATOM 7704 C C . SER B 1 371 ? -3.25 6.117 -1.372 1 72.81 371 SER B C 1
ATOM 7706 O O . SER B 1 371 ? -2.939 5.793 -2.521 1 72.81 371 SER B O 1
ATOM 7708 N N . THR B 1 372 ? -4 5.383 -0.628 1 74.88 372 THR B N 1
ATOM 7709 C CA . THR B 1 372 ? -4.398 4.031 -1.015 1 74.88 372 THR B CA 1
ATOM 7710 C C . THR B 1 372 ? -5.402 4.074 -2.166 1 74.88 372 THR B C 1
ATOM 7712 O O . THR B 1 372 ? -5.352 3.236 -3.068 1 74.88 372 THR B O 1
ATOM 7715 N N . SER B 1 373 ? -6.281 5.035 -2.105 1 75.25 373 SER B N 1
ATOM 7716 C CA . SER B 1 373 ? -7.289 5.133 -3.158 1 75.25 373 SER B CA 1
ATOM 7717 C C . SER B 1 373 ? -6.645 5.352 -4.523 1 75.25 373 SER B C 1
ATOM 7719 O O . SER B 1 373 ? -7.082 4.777 -5.52 1 75.25 373 SER B O 1
ATOM 7721 N N . LEU B 1 374 ? -5.668 6.188 -4.527 1 72.75 374 LEU B N 1
ATOM 7722 C CA . LEU B 1 374 ? -4.957 6.434 -5.777 1 72.75 374 LEU B CA 1
ATOM 7723 C C . LEU B 1 374 ? -4.316 5.156 -6.301 1 72.75 374 LEU B C 1
ATOM 7725 O O . LEU B 1 374 ? -4.332 4.895 -7.508 1 72.75 374 LEU B O 1
ATOM 7729 N N . VAL B 1 375 ? -3.896 4.438 -5.332 1 75.06 375 VAL B N 1
ATOM 7730 C CA . VAL B 1 375 ? -3.213 3.191 -5.656 1 75.06 375 VAL B CA 1
ATOM 7731 C C . VAL B 1 375 ? -4.215 2.18 -6.207 1 75.06 375 VAL B C 1
ATOM 7733 O O . VAL B 1 375 ? -3.971 1.556 -7.242 1 75.06 375 VAL B O 1
ATOM 7736 N N . LEU B 1 376 ? -5.262 1.997 -5.59 1 79.38 376 LEU B N 1
ATOM 7737 C CA . LEU B 1 376 ? -6.273 1.034 -6.004 1 79.38 376 LEU B CA 1
ATOM 7738 C C . LEU B 1 376 ? -6.828 1.39 -7.379 1 79.38 376 LEU B C 1
ATOM 7740 O O . LEU B 1 376 ? -7.023 0.509 -8.219 1 79.38 376 LEU B O 1
ATOM 7744 N N . ASP B 1 377 ? -6.969 2.678 -7.602 1 80 377 ASP B N 1
ATOM 7745 C CA . ASP B 1 377 ? -7.484 3.115 -8.898 1 80 377 ASP B CA 1
ATOM 7746 C C . ASP B 1 377 ? -6.559 2.684 -10.031 1 80 377 ASP B C 1
ATOM 7748 O O . ASP B 1 377 ? -7.02 2.238 -11.078 1 80 377 ASP B O 1
ATOM 7752 N N . HIS B 1 378 ? -5.332 2.832 -9.781 1 80.06 378 HIS B N 1
ATOM 7753 C CA . HIS B 1 378 ? -4.355 2.443 -10.789 1 80.06 378 HIS B CA 1
ATOM 7754 C C . HIS B 1 378 ? -4.391 0.94 -11.039 1 80.06 378 HIS B C 1
ATOM 7756 O O . HIS B 1 378 ? -4.332 0.496 -12.188 1 80.06 378 HIS B O 1
ATOM 7762 N N . LEU B 1 379 ? -4.492 0.156 -10.055 1 80.62 379 LEU B N 1
ATOM 7763 C CA . LEU B 1 379 ? -4.523 -1.296 -10.188 1 80.62 379 LEU B CA 1
ATOM 7764 C C . LEU B 1 379 ? -5.812 -1.752 -10.867 1 80.62 379 LEU B C 1
ATOM 7766 O O . LEU B 1 379 ? -5.805 -2.723 -11.633 1 80.62 379 LEU B O 1
ATOM 7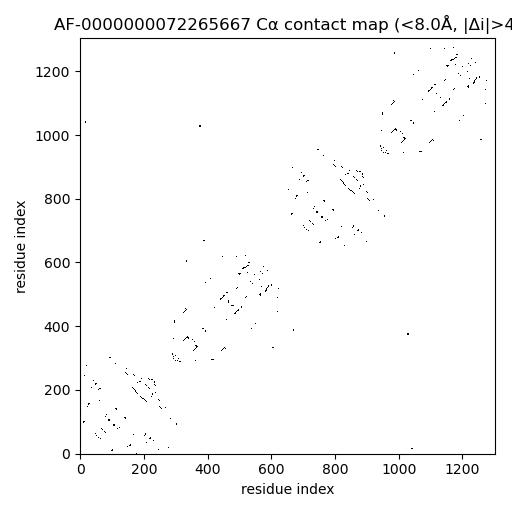770 N N . PHE B 1 380 ? -6.891 -1.03 -10.562 1 84.06 380 PHE B N 1
ATOM 7771 C CA . PHE B 1 380 ? -8.148 -1.314 -11.234 1 84.06 380 PHE B CA 1
ATOM 7772 C C . PHE B 1 380 ? -8.023 -1.1 -12.742 1 84.06 380 PHE B C 1
ATOM 7774 O O . PHE B 1 380 ? -8.484 -1.924 -13.531 1 84.06 380 PHE B O 1
ATOM 7781 N N . GLU B 1 381 ? -7.344 -0.041 -13.008 1 82.5 381 GLU B N 1
ATOM 7782 C CA . GLU B 1 381 ? -7.148 0.278 -14.414 1 82.5 381 GLU B CA 1
ATOM 7783 C C . GLU B 1 381 ? -6.312 -0.791 -15.117 1 82.5 381 GLU B C 1
ATOM 7785 O O . GLU B 1 381 ? -6.594 -1.158 -16.25 1 82.5 381 GLU B O 1
ATOM 7790 N N . LYS B 1 382 ? -5.367 -1.257 -14.484 1 80.75 382 LYS B N 1
ATOM 7791 C CA . LYS B 1 382 ? -4.523 -2.307 -15.047 1 80.75 382 LYS B CA 1
ATOM 7792 C C . LYS B 1 382 ? -5.309 -3.6 -15.242 1 80.75 382 LYS B C 1
ATOM 7794 O O . LYS B 1 382 ? -5.121 -4.305 -16.234 1 80.75 382 LYS B O 1
ATOM 7799 N N . ALA B 1 383 ? -6.141 -3.93 -14.273 1 81.75 383 ALA B N 1
ATOM 7800 C CA . ALA B 1 383 ? -6.984 -5.113 -14.391 1 81.75 383 ALA B CA 1
ATOM 7801 C C . ALA B 1 383 ? -7.941 -4.992 -15.578 1 81.75 383 ALA B C 1
ATOM 7803 O O . ALA B 1 383 ? -8.164 -5.961 -16.297 1 81.75 383 ALA B O 1
ATOM 7804 N N . VAL B 1 384 ? -8.484 -3.795 -15.758 1 83.81 384 VAL B N 1
ATOM 7805 C CA . VAL B 1 384 ? -9.391 -3.537 -16.875 1 83.81 384 VAL B CA 1
ATOM 7806 C C . VAL B 1 384 ? -8.648 -3.717 -18.188 1 83.81 384 VAL B C 1
ATOM 7808 O O . VAL B 1 384 ? -9.203 -4.262 -19.156 1 83.81 384 VAL B O 1
ATOM 7811 N N . GLN B 1 385 ? -7.414 -3.256 -18.203 1 77.69 385 GLN B N 1
ATOM 7812 C CA . GLN B 1 385 ? -6.609 -3.393 -19.406 1 77.69 385 GLN B CA 1
ATOM 7813 C C . GLN B 1 385 ? -6.289 -4.859 -19.688 1 77.69 385 GLN B C 1
ATOM 7815 O O . GLN B 1 385 ? -6.184 -5.262 -20.859 1 77.69 385 GLN B O 1
ATOM 7820 N N . LYS B 1 386 ? -6.242 -5.617 -18.672 1 75.5 386 LYS B N 1
ATOM 7821 C CA . LYS B 1 386 ? -5.875 -7.027 -18.781 1 75.5 386 LYS B CA 1
ATOM 7822 C C . LYS B 1 386 ? -7.055 -7.863 -19.281 1 75.5 386 LYS B C 1
ATOM 7824 O O . LYS B 1 386 ? -6.898 -8.711 -20.156 1 75.5 386 LYS B O 1
ATOM 7829 N N . VAL B 1 387 ? -8.297 -7.629 -18.703 1 78 387 VAL B N 1
ATOM 7830 C CA . VAL B 1 387 ? -9.375 -8.57 -18.984 1 78 387 VAL B CA 1
ATOM 7831 C C . VAL B 1 387 ? -10.531 -7.848 -19.672 1 78 387 VAL B C 1
ATOM 7833 O O . VAL B 1 387 ? -11.414 -8.484 -20.25 1 78 387 VAL B O 1
ATOM 7836 N N . GLY B 1 388 ? -10.578 -6.531 -19.625 1 74.38 388 GLY B N 1
ATOM 7837 C CA . GLY B 1 388 ? -11.648 -5.746 -20.203 1 74.38 388 GLY B CA 1
ATOM 7838 C C . GLY B 1 388 ? -12.672 -5.285 -19.188 1 74.38 388 GLY B C 1
ATOM 7839 O O . GLY B 1 388 ? -12.875 -5.941 -18.156 1 74.38 388 GLY B O 1
ATOM 7840 N N . PRO B 1 389 ? -13.344 -4.203 -19.422 1 75.19 389 PRO B N 1
ATOM 7841 C CA . PRO B 1 389 ? -14.258 -3.586 -18.469 1 75.19 389 PRO B CA 1
ATOM 7842 C C . PRO B 1 389 ? -15.547 -4.383 -18.281 1 75.19 389 PRO B C 1
ATOM 7844 O O . PRO B 1 389 ? -16.234 -4.227 -17.266 1 75.19 389 PRO B O 1
ATOM 7847 N N . PHE B 1 390 ? -15.891 -5.312 -19.234 1 73.44 390 PHE B N 1
ATOM 7848 C CA . PHE B 1 390 ? -17.172 -6 -19.156 1 73.44 390 PHE B CA 1
ATOM 7849 C C . PHE B 1 390 ? -16.969 -7.492 -18.922 1 73.44 390 PHE B C 1
ATOM 7851 O O . PHE B 1 390 ? -17.922 -8.266 -18.969 1 73.44 390 PHE B O 1
ATOM 7858 N N . ASP B 1 391 ? -15.734 -7.848 -18.656 1 78.94 391 ASP B N 1
ATOM 7859 C CA . ASP B 1 391 ? -15.445 -9.258 -18.406 1 78.94 391 ASP B CA 1
ATOM 7860 C C . ASP B 1 391 ? -16.016 -9.695 -17.062 1 78.94 391 ASP B C 1
ATOM 7862 O O . ASP B 1 391 ? -15.875 -8.984 -16.062 1 78.94 391 ASP B O 1
ATOM 7866 N N . PRO B 1 392 ? -16.656 -10.812 -17.031 1 77.69 392 PRO B N 1
ATOM 7867 C CA . PRO B 1 392 ? -17.266 -11.281 -15.789 1 77.69 392 PRO B CA 1
ATOM 7868 C C . PRO B 1 392 ? -16.219 -11.625 -14.727 1 77.69 392 PRO B C 1
ATOM 7870 O O . PRO B 1 392 ? -16.562 -11.742 -13.547 1 77.69 392 PRO B O 1
ATOM 7873 N N . THR B 1 393 ? -14.969 -11.789 -15.156 1 80.25 393 THR B N 1
ATOM 7874 C CA . THR B 1 393 ? -13.938 -12.164 -14.203 1 80.25 393 THR B CA 1
ATOM 7875 C C . THR B 1 393 ? -13.172 -10.938 -13.719 1 80.25 393 THR B C 1
ATOM 7877 O O . THR B 1 393 ? -12.172 -11.055 -13.008 1 80.25 393 THR B O 1
ATOM 7880 N N . LEU B 1 394 ? -13.672 -9.82 -14.078 1 85.12 394 LEU B N 1
ATOM 7881 C CA . LEU B 1 394 ? -12.961 -8.586 -13.742 1 85.12 394 LEU B CA 1
ATOM 7882 C C . LEU B 1 394 ? -12.852 -8.422 -12.227 1 85.12 394 LEU B C 1
ATOM 7884 O O . LEU B 1 394 ? -11.773 -8.117 -11.711 1 85.12 394 LEU B O 1
ATOM 7888 N N . ASP B 1 395 ? -13.906 -8.68 -11.492 1 88.75 395 ASP B N 1
ATOM 7889 C CA . ASP B 1 395 ? -13.891 -8.523 -10.047 1 88.75 395 ASP B CA 1
ATOM 7890 C C . ASP B 1 395 ? -12.891 -9.484 -9.398 1 88.75 395 ASP B C 1
ATOM 7892 O O . ASP B 1 395 ? -12.156 -9.102 -8.484 1 88.75 395 ASP B O 1
ATOM 7896 N N . ASP B 1 396 ? -12.875 -10.625 -9.898 1 85.88 396 ASP B N 1
ATOM 7897 C CA . ASP B 1 396 ? -11.93 -11.609 -9.375 1 85.88 396 ASP B CA 1
ATOM 7898 C C . ASP B 1 396 ? -10.484 -11.188 -9.648 1 85.88 396 ASP B C 1
ATOM 7900 O O . ASP B 1 396 ? -9.609 -11.359 -8.805 1 85.88 396 ASP B O 1
ATOM 7904 N N . THR B 1 397 ? -10.289 -10.695 -10.82 1 83.88 397 THR B N 1
ATOM 7905 C CA . THR B 1 397 ? -8.969 -10.227 -11.195 1 83.88 397 THR B CA 1
ATOM 7906 C C . THR B 1 397 ? -8.531 -9.055 -10.312 1 83.88 397 THR B C 1
ATOM 7908 O O . THR B 1 397 ? -7.387 -9 -9.867 1 83.88 397 THR B O 1
ATOM 7911 N N . ILE B 1 398 ? -9.445 -8.211 -10.062 1 88.5 398 ILE B N 1
ATOM 7912 C CA . ILE B 1 398 ? -9.156 -7.051 -9.219 1 88.5 398 ILE B CA 1
ATOM 7913 C C . ILE B 1 398 ? -8.828 -7.516 -7.801 1 88.5 398 ILE B C 1
ATOM 7915 O O . ILE B 1 398 ? -7.859 -7.047 -7.199 1 88.5 398 ILE B O 1
ATOM 7919 N N . GLU B 1 399 ? -9.594 -8.422 -7.301 1 88.44 399 GLU B N 1
ATOM 7920 C CA . GLU B 1 399 ? -9.344 -8.953 -5.965 1 88.44 399 GLU B CA 1
ATOM 7921 C C . GLU B 1 399 ? -7.961 -9.594 -5.875 1 88.44 399 GLU B C 1
ATOM 7923 O O . GLU B 1 399 ? -7.219 -9.352 -4.926 1 88.44 399 GLU B O 1
ATOM 7928 N N . ARG B 1 400 ? -7.637 -10.242 -6.84 1 83.44 400 ARG B N 1
ATOM 7929 C CA . ARG B 1 400 ? -6.352 -10.93 -6.867 1 83.44 400 ARG B CA 1
ATOM 7930 C C . ARG B 1 400 ? -5.199 -9.938 -6.984 1 83.44 400 ARG B C 1
ATOM 7932 O O . ARG B 1 400 ? -4.211 -10.039 -6.254 1 83.44 400 ARG B O 1
ATOM 7939 N N . ASP B 1 401 ? -5.34 -8.992 -7.844 1 82.12 401 ASP B N 1
ATOM 7940 C CA . ASP B 1 401 ? -4.25 -8.07 -8.156 1 82.12 401 ASP B CA 1
ATOM 7941 C C . ASP B 1 401 ? -4.031 -7.078 -7.02 1 82.12 401 ASP B C 1
ATOM 7943 O O . ASP B 1 401 ? -2.92 -6.578 -6.832 1 82.12 401 ASP B O 1
ATOM 7947 N N . THR B 1 402 ? -5.043 -6.82 -6.266 1 86.12 402 THR B N 1
ATOM 7948 C CA . THR B 1 402 ? -4.922 -5.824 -5.211 1 86.12 402 THR B CA 1
ATOM 7949 C C . THR B 1 402 ? -4.633 -6.488 -3.867 1 86.12 402 THR B C 1
ATOM 7951 O O . THR B 1 402 ? -4.312 -5.812 -2.889 1 86.12 402 THR B O 1
ATOM 7954 N N . ALA B 1 403 ? -4.66 -7.746 -3.803 1 85.44 403 ALA B N 1
ATOM 7955 C CA . ALA B 1 403 ? -4.582 -8.477 -2.543 1 85.44 403 ALA B CA 1
ATOM 7956 C C . ALA B 1 403 ? -3.273 -8.188 -1.816 1 85.44 403 ALA B C 1
ATOM 7958 O O . ALA B 1 403 ? -3.273 -7.863 -0.626 1 85.44 403 ALA B O 1
ATOM 7959 N N . PRO B 1 404 ? -2.178 -8.188 -2.492 1 80 404 PRO B N 1
ATOM 7960 C CA . PRO B 1 404 ? -0.932 -8 -1.744 1 80 404 PRO B CA 1
ATOM 7961 C C . PRO B 1 404 ? -0.845 -6.633 -1.077 1 80 404 PRO B C 1
ATOM 7963 O O . PRO B 1 404 ? -0.619 -6.543 0.132 1 80 404 PRO B O 1
ATOM 7966 N N . ILE B 1 405 ? -1.063 -5.594 -1.793 1 82.06 405 ILE B N 1
ATOM 7967 C CA . ILE B 1 405 ? -0.956 -4.25 -1.236 1 82.06 405 ILE B CA 1
ATOM 7968 C C . ILE B 1 405 ? -2.146 -3.971 -0.322 1 82.06 405 ILE B C 1
ATOM 7970 O O . ILE B 1 405 ? -2.012 -3.275 0.688 1 82.06 405 ILE B O 1
ATOM 7974 N N . GLY B 1 406 ? -3.311 -4.52 -0.742 1 86.19 406 GLY B N 1
ATOM 7975 C CA . GLY B 1 406 ? -4.488 -4.359 0.095 1 86.19 406 GLY B CA 1
ATOM 7976 C C . GLY B 1 406 ? -4.34 -4.992 1.467 1 86.19 406 GLY B C 1
ATOM 7977 O O . GLY B 1 406 ? -4.746 -4.406 2.473 1 86.19 406 GLY B O 1
ATOM 7978 N N . ARG B 1 407 ? -3.727 -6.148 1.516 1 87.25 407 ARG B N 1
ATOM 7979 C CA . ARG B 1 407 ? -3.475 -6.809 2.793 1 87.25 407 ARG B CA 1
ATOM 7980 C C . ARG B 1 407 ? -2.543 -5.973 3.666 1 87.25 407 ARG B C 1
ATOM 7982 O O . ARG B 1 407 ? -2.787 -5.809 4.863 1 87.25 407 ARG B O 1
ATOM 7989 N N . ALA B 1 408 ? -1.483 -5.52 3.018 1 85.19 408 ALA B N 1
ATOM 7990 C CA . ALA B 1 408 ? -0.521 -4.691 3.742 1 85.19 408 ALA B CA 1
ATOM 7991 C C . ALA B 1 408 ? -1.193 -3.451 4.328 1 85.19 408 ALA B C 1
ATOM 7993 O O . ALA B 1 408 ? -1.012 -3.137 5.504 1 85.19 408 ALA B O 1
ATOM 7994 N N . PHE B 1 409 ? -1.99 -2.811 3.537 1 87.31 409 PHE B N 1
ATOM 7995 C CA . PHE B 1 409 ? -2.691 -1.599 3.941 1 87.31 409 PHE B CA 1
ATOM 7996 C C . PHE B 1 409 ? -3.672 -1.892 5.07 1 87.31 409 PHE B C 1
ATOM 7998 O O . PHE B 1 409 ? -3.695 -1.183 6.078 1 87.31 409 PHE B O 1
ATOM 8005 N N . TRP B 1 410 ? -4.461 -2.889 4.867 1 89.75 410 TRP B N 1
ATOM 8006 C CA . TRP B 1 410 ? -5.52 -3.193 5.824 1 89.75 410 TRP B CA 1
ATOM 8007 C C . TRP B 1 410 ? -4.934 -3.635 7.16 1 89.75 410 TRP B C 1
ATOM 8009 O O . TRP B 1 410 ? -5.461 -3.291 8.219 1 89.75 410 TRP B O 1
ATOM 8019 N N . ARG B 1 411 ? -3.861 -4.371 7.141 1 89.75 411 ARG B N 1
ATOM 8020 C CA . ARG B 1 411 ? -3.172 -4.766 8.367 1 89.75 411 ARG B CA 1
ATOM 8021 C C . ARG B 1 411 ? -2.596 -3.551 9.086 1 89.75 411 ARG B C 1
ATOM 8023 O O . ARG B 1 411 ? -2.572 -3.506 10.312 1 89.75 411 ARG B O 1
ATOM 8030 N N . ASP B 1 412 ? -2.141 -2.639 8.336 1 89.69 412 ASP B N 1
ATOM 8031 C CA . ASP B 1 412 ? -1.605 -1.419 8.93 1 89.69 412 ASP B CA 1
ATOM 8032 C C . ASP B 1 412 ? -2.709 -0.604 9.602 1 89.69 412 ASP B C 1
ATOM 8034 O O . ASP B 1 412 ? -2.482 0.027 10.633 1 89.69 412 ASP B O 1
ATOM 8038 N N . VAL B 1 413 ? -3.836 -0.552 8.977 1 90.69 413 VAL B N 1
ATOM 8039 C CA . VAL B 1 413 ? -4.988 0.126 9.562 1 90.69 413 VAL B CA 1
ATOM 8040 C C . VAL B 1 413 ? -5.324 -0.504 10.914 1 90.69 413 VAL B C 1
ATOM 8042 O O . VAL B 1 413 ? -5.535 0.205 11.898 1 90.69 413 VAL B O 1
ATOM 8045 N N . LYS B 1 414 ? -5.359 -1.807 10.938 1 92.5 414 LYS B N 1
ATOM 8046 C CA . LYS B 1 414 ? -5.668 -2.514 12.172 1 92.5 414 LYS B CA 1
ATOM 8047 C C . LYS B 1 414 ? -4.594 -2.262 13.227 1 92.5 414 LYS B C 1
ATOM 8049 O O . LYS B 1 414 ? -4.902 -2.082 14.406 1 92.5 414 LYS B O 1
ATOM 8054 N N . ALA B 1 415 ? -3.377 -2.225 12.789 1 92.12 415 ALA B N 1
ATOM 8055 C CA . ALA B 1 415 ? -2.277 -1.955 13.711 1 92.12 415 ALA B CA 1
ATOM 8056 C C . ALA B 1 415 ? -2.359 -0.534 14.258 1 92.12 415 ALA B C 1
ATOM 8058 O O . ALA B 1 415 ? -2.062 -0.297 15.43 1 92.12 415 ALA B O 1
ATOM 8059 N N . ALA B 1 416 ? -2.691 0.38 13.391 1 91.94 416 ALA B N 1
ATOM 8060 C CA . ALA B 1 416 ? -2.855 1.764 13.828 1 91.94 416 ALA B CA 1
ATOM 8061 C C . ALA B 1 416 ? -3.965 1.88 14.875 1 91.94 416 ALA B C 1
ATOM 8063 O O . ALA B 1 416 ? -3.84 2.633 15.844 1 91.94 416 ALA B O 1
ATOM 8064 N N . ALA B 1 417 ? -5.055 1.178 14.633 1 95.31 417 ALA B N 1
ATOM 8065 C CA . ALA B 1 417 ? -6.141 1.157 15.609 1 95.31 417 ALA B CA 1
ATOM 8066 C C . ALA B 1 417 ? -5.664 0.608 16.953 1 95.31 417 ALA B C 1
ATOM 8068 O O . ALA B 1 417 ? -6.051 1.11 18 1 95.31 417 ALA B O 1
ATOM 8069 N N . TRP B 1 418 ? -4.879 -0.431 16.828 1 94.31 418 TRP B N 1
ATOM 8070 C CA . TRP B 1 418 ? -4.324 -1.016 18.047 1 94.31 418 TRP B CA 1
ATOM 8071 C C . TRP B 1 418 ? -3.453 -0.007 18.781 1 94.31 418 TRP B C 1
ATOM 8073 O O . TRP B 1 418 ? -3.562 0.138 20.016 1 94.31 418 TRP B O 1
ATOM 8083 N N . ARG B 1 419 ? -2.611 0.708 18.109 1 93.12 419 ARG B N 1
ATOM 8084 C CA . ARG B 1 419 ? -1.725 1.691 18.719 1 93.12 419 ARG B CA 1
ATOM 8085 C C . ARG B 1 419 ? -2.52 2.842 19.328 1 93.12 419 ARG B C 1
ATOM 8087 O O . ARG B 1 419 ? -2.199 3.316 20.422 1 93.12 419 ARG B O 1
ATOM 8094 N N . ALA B 1 420 ? -3.545 3.273 18.672 1 96.12 420 ALA B N 1
ATOM 8095 C CA . ALA B 1 420 ? -4.309 4.445 19.078 1 96.12 420 ALA B CA 1
ATOM 8096 C C . ALA B 1 420 ? -5.289 4.094 20.203 1 96.12 420 ALA B C 1
ATOM 8098 O O . ALA B 1 420 ? -5.496 4.879 21.125 1 96.12 420 ALA B O 1
ATOM 8099 N N . GLY B 1 421 ? -5.879 2.926 20.125 1 96.81 421 GLY B N 1
ATOM 8100 C CA . GLY B 1 421 ? -7.016 2.598 20.969 1 96.81 421 GLY B CA 1
ATOM 8101 C C . GLY B 1 421 ? -6.637 1.779 22.188 1 96.81 421 GLY B C 1
ATOM 8102 O O . GLY B 1 421 ? -7.473 1.522 23.062 1 96.81 421 GLY B O 1
ATOM 8103 N N . SER B 1 422 ? -5.371 1.42 22.359 1 94.5 422 SER B N 1
ATOM 8104 C CA . SER B 1 422 ? -4.984 0.502 23.422 1 94.5 422 SER B CA 1
ATOM 8105 C C . SER B 1 422 ? -4.492 1.259 24.656 1 94.5 422 SER B C 1
ATOM 8107 O O . SER B 1 422 ? -3.824 2.287 24.531 1 94.5 422 SER B O 1
ATOM 8109 N N . HIS B 1 423 ? -4.906 0.712 25.781 1 93.5 423 HIS B N 1
ATOM 8110 C CA . HIS B 1 423 ? -4.316 1.127 27.062 1 93.5 423 HIS B CA 1
ATOM 8111 C C . HIS B 1 423 ? -3.021 0.371 27.328 1 93.5 423 HIS B C 1
ATOM 8113 O O . HIS B 1 423 ? -2.916 -0.82 27.031 1 93.5 423 HIS B O 1
ATOM 8119 N N . ARG B 1 424 ? -1.993 1.095 27.797 1 81.88 424 ARG B N 1
ATOM 8120 C CA . ARG B 1 424 ? -0.703 0.461 28.047 1 81.88 424 ARG B CA 1
ATOM 8121 C C . ARG B 1 424 ? -0.263 0.677 29.484 1 81.88 424 ARG B C 1
ATOM 8123 O O . ARG B 1 424 ? -0.551 1.719 30.078 1 81.88 424 ARG B O 1
ATOM 8130 N N . ARG B 1 425 ? 0.236 -0.453 30.141 1 67.56 425 ARG B N 1
ATOM 8131 C CA . ARG B 1 425 ? 0.708 -0.329 31.516 1 67.56 425 ARG B CA 1
ATOM 8132 C C . ARG B 1 425 ? 1.946 0.557 31.594 1 67.56 425 ARG B C 1
ATOM 8134 O O . ARG B 1 425 ? 2.006 1.48 32.406 1 67.56 425 ARG B O 1
ATOM 8141 N N . ASP B 1 426 ? 2.982 -0.068 30.719 1 65.88 426 ASP B N 1
ATOM 8142 C CA . ASP B 1 426 ? 4.27 0.621 30.766 1 65.88 426 ASP B CA 1
ATOM 8143 C C . ASP B 1 426 ? 4.465 1.492 29.516 1 65.88 426 ASP B C 1
ATOM 8145 O O . ASP B 1 426 ? 4.504 0.984 28.391 1 65.88 426 ASP B O 1
ATOM 8149 N N . GLY B 1 427 ? 3.76 2.605 29.578 1 69 427 GLY B N 1
ATOM 8150 C CA . GLY B 1 427 ? 4.012 3.508 28.469 1 69 427 GLY B CA 1
ATOM 8151 C C . GLY B 1 427 ? 2.877 4.484 28.219 1 69 427 GLY B C 1
ATOM 8152 O O . GLY B 1 427 ? 1.952 4.586 29.031 1 69 427 GLY B O 1
ATOM 8153 N N . ARG B 1 428 ? 3.043 5.113 27.188 1 80.38 428 ARG B N 1
ATOM 8154 C CA . ARG B 1 428 ? 2.082 6.145 26.812 1 80.38 428 ARG B CA 1
ATOM 8155 C C . ARG B 1 428 ? 0.809 5.527 26.25 1 80.38 428 ARG B C 1
ATOM 8157 O O . ARG B 1 428 ? 0.872 4.641 25.391 1 80.38 428 ARG B O 1
ATOM 8164 N N . GLU B 1 429 ? -0.385 5.797 26.875 1 90.25 429 GLU B N 1
ATOM 8165 C CA . GLU B 1 429 ? -1.688 5.391 26.359 1 90.25 429 GLU B CA 1
ATOM 8166 C C . GLU B 1 429 ? -1.85 5.793 24.891 1 90.25 429 GLU B C 1
ATOM 8168 O O . GLU B 1 429 ? -1.258 6.777 24.438 1 90.25 429 GLU B O 1
ATOM 8173 N N . GLY B 1 430 ? -2.596 4.945 24.219 1 95.19 430 GLY B N 1
ATOM 8174 C CA . GLY B 1 430 ? -2.936 5.375 22.875 1 95.19 430 GLY B CA 1
ATOM 8175 C C . GLY B 1 430 ? -3.668 6.703 22.828 1 95.19 430 GLY B C 1
ATOM 8176 O O . GLY B 1 430 ? -4.441 7.012 23.734 1 95.19 430 GLY B O 1
ATOM 8177 N N . ASP B 1 431 ? -3.475 7.484 21.828 1 96.62 431 ASP B N 1
ATOM 8178 C CA . ASP B 1 431 ? -4.035 8.836 21.766 1 96.62 431 ASP B CA 1
ATOM 8179 C C . ASP B 1 431 ? -5.559 8.789 21.672 1 96.62 431 ASP B C 1
ATOM 8181 O O . ASP B 1 431 ? -6.238 9.656 22.234 1 96.62 431 ASP B O 1
ATOM 8185 N N . ALA B 1 432 ? -6.094 7.801 20.953 1 97.88 432 ALA B N 1
ATOM 8186 C CA . ALA B 1 432 ? -7.547 7.668 20.906 1 97.88 432 ALA B CA 1
ATOM 8187 C C . ALA B 1 432 ? -8.094 7.211 22.25 1 97.88 432 ALA B C 1
ATOM 8189 O O . ALA B 1 432 ? -9.156 7.668 22.688 1 97.88 432 ALA B O 1
ATOM 8190 N N . ALA B 1 433 ? -7.387 6.27 22.906 1 97.75 433 ALA B N 1
ATOM 8191 C CA . ALA B 1 433 ? -7.801 5.82 24.234 1 97.75 433 ALA B CA 1
ATOM 8192 C C . ALA B 1 433 ? -7.84 6.984 25.219 1 97.75 433 ALA B C 1
ATOM 8194 O O . ALA B 1 433 ? -8.8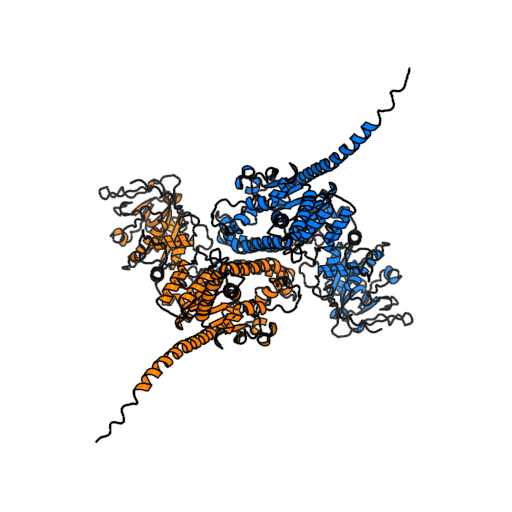12 7.145 25.969 1 97.75 433 ALA B O 1
ATOM 8195 N N . HIS B 1 434 ? -6.781 7.766 25.188 1 97 434 HIS B N 1
ATOM 8196 C CA . HIS B 1 434 ? -6.727 8.953 26.031 1 97 434 HIS B CA 1
ATOM 8197 C C . HIS B 1 434 ? -7.902 9.883 25.75 1 97 434 HIS B C 1
ATOM 8199 O O . HIS B 1 434 ? -8.523 10.398 26.672 1 97 434 HIS B O 1
ATOM 8205 N N . LEU B 1 435 ? -8.156 10.117 24.5 1 98.12 435 LEU B N 1
ATOM 8206 C CA . LEU B 1 435 ? -9.234 11.008 24.062 1 98.12 435 LEU B CA 1
ATOM 8207 C C . LEU B 1 435 ? -10.586 10.5 24.547 1 98.12 435 LEU B C 1
ATOM 8209 O O . LEU B 1 435 ? -11.367 11.25 25.141 1 98.12 435 LEU B O 1
ATOM 8213 N N . PHE B 1 436 ? -10.891 9.203 24.312 1 98.5 436 PHE B N 1
ATOM 8214 C CA . PHE B 1 436 ? -12.164 8.609 24.719 1 98.5 436 PHE B CA 1
ATOM 8215 C C . PHE B 1 436 ? -12.328 8.672 26.234 1 98.5 436 PHE B C 1
ATOM 8217 O O . PHE B 1 436 ? -13.398 9.023 26.734 1 98.5 436 PHE B O 1
ATOM 8224 N N . ASP B 1 437 ? -11.281 8.352 26.938 1 97.81 437 ASP B N 1
ATOM 8225 C CA . ASP B 1 437 ? -11.312 8.391 28.406 1 97.81 437 ASP B CA 1
ATOM 8226 C C . ASP B 1 437 ? -11.562 9.805 28.922 1 97.81 437 ASP B C 1
ATOM 8228 O O . ASP B 1 437 ? -12.336 10 29.859 1 97.81 437 ASP B O 1
ATOM 8232 N N . ARG B 1 438 ? -10.883 10.711 28.312 1 97.44 438 ARG B N 1
ATOM 8233 C CA . ARG B 1 438 ? -10.977 12.086 28.781 1 97.44 438 ARG B CA 1
ATOM 8234 C C . ARG B 1 438 ? -12.367 12.656 28.531 1 97.44 438 ARG B C 1
ATOM 8236 O O . ARG B 1 438 ? -12.906 13.398 29.359 1 97.44 438 ARG B O 1
ATOM 8243 N N . LEU B 1 439 ? -12.953 12.383 27.375 1 97.75 439 LEU B N 1
ATOM 8244 C CA . LEU B 1 439 ? -14.297 12.852 27.078 1 97.75 439 LEU B CA 1
ATOM 8245 C C . LEU B 1 439 ? -15.32 12.203 28.016 1 97.75 439 LEU B C 1
ATOM 8247 O O . LEU B 1 439 ? -16.25 12.859 28.469 1 97.75 439 LEU B O 1
ATOM 8251 N N . ALA B 1 440 ? -15.117 10.938 28.297 1 98 440 ALA B N 1
ATOM 8252 C CA . ALA B 1 440 ? -16 10.25 29.234 1 98 440 ALA B CA 1
ATOM 8253 C C . ALA B 1 440 ? -15.914 10.867 30.625 1 98 440 ALA B C 1
ATOM 8255 O O . ALA B 1 440 ? -16.906 10.938 31.344 1 98 440 ALA B O 1
ATOM 8256 N N . ALA B 1 441 ? -14.766 11.336 30.969 1 97.06 441 ALA B N 1
ATOM 8257 C CA . ALA B 1 441 ? -14.516 11.891 32.281 1 97.06 441 ALA B CA 1
ATOM 8258 C C . ALA B 1 441 ? -15.227 13.227 32.469 1 97.06 441 ALA B C 1
ATOM 8260 O O . ALA B 1 441 ? -15.422 13.695 33.594 1 97.06 441 ALA B O 1
ATOM 8261 N N . THR B 1 442 ? -15.578 13.867 31.406 1 96.94 442 THR B N 1
ATOM 8262 C CA . THR B 1 442 ? -16.297 15.133 31.5 1 96.94 442 THR B CA 1
ATOM 8263 C C . THR B 1 442 ? -17.688 14.914 32.094 1 96.94 442 THR B C 1
ATOM 8265 O O . THR B 1 442 ? -18.312 15.859 32.594 1 96.94 442 THR B O 1
ATOM 8268 N N . GLY B 1 443 ? -18.203 13.695 31.938 1 94.19 443 GLY B N 1
ATOM 8269 C CA . GLY B 1 443 ? -19.531 13.383 32.406 1 94.19 443 GLY B CA 1
ATOM 8270 C C . GLY B 1 443 ? -20.625 13.688 31.406 1 94.19 443 GLY B C 1
ATOM 8271 O O . GLY B 1 443 ? -21.797 13.367 31.625 1 94.19 443 GLY B O 1
ATOM 8272 N N . ALA B 1 444 ? -20.281 14.312 30.312 1 96.12 444 ALA B N 1
ATOM 8273 C CA . ALA B 1 444 ? -21.25 14.586 29.266 1 96.12 444 ALA B CA 1
ATOM 8274 C C . ALA B 1 444 ? -21.719 13.297 28.594 1 96.12 444 ALA B C 1
ATOM 8276 O O . ALA B 1 444 ? -20.922 12.375 28.391 1 96.12 444 ALA B O 1
ATOM 8277 N N . PRO B 1 445 ? -23.016 13.188 28.297 1 97.25 445 PRO B N 1
ATOM 8278 C CA . PRO B 1 445 ? -23.484 12.008 27.562 1 97.25 445 PRO B CA 1
ATOM 8279 C C . PRO B 1 445 ? -22.797 11.867 26.203 1 97.25 445 PRO B C 1
ATOM 8281 O O . PRO B 1 445 ? -22.688 12.844 25.453 1 97.25 445 PRO B O 1
ATOM 8284 N N . LEU B 1 446 ? -22.328 10.664 25.922 1 98.5 446 LEU B N 1
ATOM 8285 C CA . LEU B 1 446 ? -21.656 10.391 24.672 1 98.5 446 LEU B CA 1
ATOM 8286 C C . LEU B 1 446 ? -22.562 9.594 23.734 1 98.5 446 LEU B C 1
ATOM 8288 O O . LEU B 1 446 ? -23 8.5 24.078 1 98.5 446 LEU B O 1
ATOM 8292 N N . HIS B 1 447 ? -22.906 10.172 22.625 1 98.62 447 HIS B N 1
ATOM 8293 C CA . HIS B 1 447 ? -23.5 9.445 21.516 1 98.62 447 HIS B CA 1
ATOM 8294 C C . HIS B 1 447 ? -22.453 9.016 20.5 1 98.62 447 HIS B C 1
ATOM 8296 O O . HIS B 1 447 ? -21.938 9.844 19.734 1 98.62 447 HIS B O 1
ATOM 8302 N N . LEU B 1 448 ? -22.156 7.684 20.469 1 98.62 448 LEU B N 1
ATOM 8303 C CA . LEU B 1 448 ? -21.078 7.141 19.641 1 98.62 448 LEU B CA 1
ATOM 8304 C C . LEU B 1 448 ? -21.578 6.836 18.234 1 98.62 448 LEU B C 1
ATOM 8306 O O . LEU B 1 448 ? -22.625 6.207 18.062 1 98.62 448 LEU B O 1
ATOM 8310 N N . LEU B 1 449 ? -20.891 7.309 17.281 1 97 449 LEU B N 1
ATOM 8311 C CA . LEU B 1 449 ? -21.188 7.043 15.875 1 97 449 LEU B CA 1
ATOM 8312 C C . LEU B 1 449 ? -19.922 6.598 15.141 1 97 449 LEU B C 1
ATOM 8314 O O . LEU B 1 449 ? -18.922 7.316 15.125 1 97 449 LEU B O 1
ATOM 8318 N N . THR B 1 450 ? -19.875 5.402 14.648 1 96.25 450 THR B N 1
ATOM 8319 C CA . THR B 1 450 ? -18.75 4.969 13.82 1 96.25 450 THR B CA 1
ATOM 8320 C C . THR B 1 450 ? -19.188 4.75 12.375 1 96.25 450 THR B C 1
ATOM 8322 O O . THR B 1 450 ? -20.328 4.367 12.125 1 96.25 450 THR B O 1
ATOM 8325 N N . ASP B 1 451 ? -18.266 5.016 11.523 1 92.81 451 ASP B N 1
ATOM 8326 C CA . ASP B 1 451 ? -18.438 4.715 10.109 1 92.81 451 ASP B CA 1
ATOM 8327 C C . ASP B 1 451 ? -17.297 3.848 9.578 1 92.81 451 ASP B C 1
ATOM 8329 O O . ASP B 1 451 ? -16.125 4.18 9.758 1 92.81 451 ASP B O 1
ATOM 8333 N N . GLY B 1 452 ? -17.734 2.768 8.93 1 92.56 452 GLY B N 1
ATOM 8334 C CA . GLY B 1 452 ? -16.734 1.896 8.336 1 92.56 452 GLY B CA 1
ATOM 8335 C C . GLY B 1 452 ? -15.664 1.455 9.32 1 92.56 452 GLY B C 1
ATOM 8336 O O . GLY B 1 452 ? -15.984 0.934 10.398 1 92.56 452 GLY B O 1
ATOM 8337 N N . ALA B 1 453 ? -14.398 1.799 9.023 1 93.31 453 ALA B N 1
ATOM 8338 C CA . ALA B 1 453 ? -13.25 1.343 9.797 1 93.31 453 ALA B CA 1
ATOM 8339 C C . ALA B 1 453 ? -13.211 2.008 11.172 1 93.31 453 ALA B C 1
ATOM 8341 O O . ALA B 1 453 ? -12.484 1.57 12.062 1 93.31 453 ALA B O 1
ATOM 8342 N N . GLY B 1 454 ? -14 3.037 11.359 1 96.31 454 GLY B N 1
ATOM 8343 C CA . GLY B 1 454 ? -14.078 3.623 12.688 1 96.31 454 GLY B CA 1
ATOM 8344 C C . GLY B 1 454 ? -14.438 2.615 13.758 1 96.31 454 GLY B C 1
ATOM 8345 O O . GLY B 1 454 ? -14.031 2.758 14.914 1 96.31 454 GLY B O 1
ATOM 8346 N N . ALA B 1 455 ? -15.18 1.595 13.344 1 97.12 455 ALA B N 1
ATOM 8347 C CA . ALA B 1 455 ? -15.578 0.542 14.273 1 97.12 455 ALA B CA 1
ATOM 8348 C C . ALA B 1 455 ? -14.367 -0.265 14.742 1 97.12 455 ALA B C 1
ATOM 8350 O O . ALA B 1 455 ? -14.367 -0.81 15.852 1 97.12 455 ALA B O 1
ATOM 8351 N N . ILE B 1 456 ? -13.391 -0.314 13.883 1 96.62 456 ILE B N 1
ATOM 8352 C CA . ILE B 1 456 ? -12.18 -1.032 14.25 1 96.62 456 ILE B CA 1
ATOM 8353 C C . ILE B 1 456 ? -11.477 -0.305 15.398 1 96.62 456 ILE B C 1
ATOM 8355 O O . ILE B 1 456 ? -11.055 -0.93 16.375 1 96.62 456 ILE B O 1
ATOM 8359 N N . LEU B 1 457 ? -11.367 1.044 15.297 1 97.5 457 LEU B N 1
ATOM 8360 C CA . LEU B 1 457 ? -10.703 1.834 16.328 1 97.5 457 LEU B CA 1
ATOM 8361 C C . LEU B 1 457 ? -11.492 1.8 17.641 1 97.5 457 LEU B C 1
ATOM 8363 O O . LEU B 1 457 ? -10.93 1.518 18.703 1 97.5 457 LEU B O 1
ATOM 8367 N N . LEU B 1 458 ? -12.766 2.084 17.547 1 98.44 458 LEU B N 1
ATOM 8368 C CA . LEU B 1 458 ? -13.578 2.078 18.766 1 98.44 458 LEU B CA 1
ATOM 8369 C C . LEU B 1 458 ? -13.617 0.688 19.391 1 98.44 458 LEU B C 1
ATOM 8371 O O . LEU B 1 458 ? -13.57 0.553 20.609 1 98.44 458 LEU B O 1
ATOM 8375 N N . GLY B 1 459 ? -13.75 -0.313 18.531 1 98.19 459 GLY B N 1
ATOM 8376 C CA . GLY B 1 459 ? -13.727 -1.683 19.016 1 98.19 459 GLY B CA 1
ATOM 8377 C C . GLY B 1 459 ? -12.453 -2.035 19.75 1 98.19 459 GLY B C 1
ATOM 8378 O O . GLY B 1 459 ? -12.492 -2.713 20.781 1 98.19 459 GLY B O 1
ATOM 8379 N N . ARG B 1 460 ? -11.359 -1.595 19.188 1 96.88 460 ARG B N 1
ATOM 8380 C CA . ARG B 1 460 ? -10.078 -1.851 19.844 1 96.88 460 ARG B CA 1
ATOM 8381 C C . ARG B 1 460 ? -10.023 -1.188 21.219 1 96.88 460 ARG B C 1
ATOM 8383 O O . ARG B 1 460 ? -9.508 -1.769 22.172 1 96.88 460 ARG B O 1
ATOM 8390 N N . TYR B 1 461 ? -10.492 0.051 21.328 1 97.94 461 TYR B N 1
ATOM 8391 C CA . TYR B 1 461 ? -10.547 0.751 22.609 1 97.94 461 TYR B CA 1
ATOM 8392 C C . TYR B 1 461 ? -11.367 -0.032 23.625 1 97.94 461 TYR B C 1
ATOM 8394 O O . TYR B 1 461 ? -10.922 -0.258 24.75 1 97.94 461 TYR B O 1
ATOM 8402 N N . LEU B 1 462 ? -12.523 -0.487 23.219 1 98.06 462 LEU B N 1
ATOM 8403 C CA . LEU B 1 462 ? -13.422 -1.209 24.109 1 98.06 462 LEU B CA 1
ATOM 8404 C C . LEU B 1 462 ? -12.781 -2.504 24.594 1 98.06 462 LEU B C 1
ATOM 8406 O O . LEU B 1 462 ? -12.867 -2.842 25.781 1 98.06 462 LEU B O 1
ATOM 8410 N N . ARG B 1 463 ? -12.125 -3.184 23.719 1 95.94 463 ARG B N 1
ATOM 8411 C CA . ARG B 1 463 ? -11.453 -4.43 24.078 1 95.94 463 ARG B CA 1
ATOM 8412 C C . ARG B 1 463 ? -10.297 -4.164 25.031 1 95.94 463 ARG B C 1
ATOM 8414 O O . ARG B 1 463 ? -10.031 -4.965 25.938 1 95.94 463 ARG B O 1
ATOM 8421 N N . SER B 1 464 ? -9.641 -3.078 24.812 1 95.44 464 SER B N 1
ATOM 8422 C CA . SER B 1 464 ? -8.469 -2.754 25.625 1 95.44 464 SER B CA 1
ATOM 8423 C C . SER B 1 464 ? -8.852 -2.498 27.078 1 95.44 464 SER B C 1
ATOM 8425 O O . SER B 1 464 ? -8.008 -2.586 27.969 1 95.44 464 SER B O 1
ATOM 8427 N N . LEU B 1 465 ? -10.07 -2.168 27.328 1 94.62 465 LEU B N 1
ATOM 8428 C CA . LEU B 1 465 ? -10.555 -1.919 28.672 1 94.62 465 LEU B CA 1
ATOM 8429 C C . LEU B 1 465 ? -10.609 -3.215 29.484 1 94.62 465 LEU B C 1
ATOM 8431 O O . LEU B 1 465 ? -10.594 -3.188 30.719 1 94.62 465 LEU B O 1
ATOM 8435 N N . GLU B 1 466 ? -10.656 -4.379 28.797 1 86.75 466 GLU B N 1
ATOM 8436 C CA . GLU B 1 466 ? -10.844 -5.66 29.469 1 86.75 466 GLU B CA 1
ATOM 8437 C C . GLU B 1 466 ? -9.703 -6.621 29.172 1 86.75 466 GLU B C 1
ATOM 8439 O O . GLU B 1 466 ? -9.602 -7.688 29.781 1 86.75 466 GLU B O 1
ATOM 8444 N N . GLU B 1 467 ? -8.852 -6.297 28.391 1 77.5 467 GLU B N 1
ATOM 8445 C CA . GLU B 1 467 ? -7.961 -7.273 27.781 1 77.5 467 GLU B CA 1
ATOM 8446 C C . GLU B 1 467 ? -6.812 -7.637 28.719 1 77.5 467 GLU B C 1
ATOM 8448 O O . GLU B 1 467 ? -6.176 -6.754 29.297 1 77.5 467 GLU B O 1
ATOM 8453 N N . GLY B 1 468 ? -6.613 -8.945 28.766 1 69.75 468 GLY B N 1
ATOM 8454 C CA . GLY B 1 468 ? -5.375 -9.578 29.188 1 69.75 468 GLY B CA 1
ATOM 8455 C C . GLY B 1 468 ? -5.27 -9.734 30.688 1 69.75 468 GLY B C 1
ATOM 8456 O O . GLY B 1 468 ? -6.156 -9.312 31.438 1 69.75 468 GLY B O 1
ATOM 8457 N N . ALA B 1 469 ? -4.453 -10.625 31.172 1 76.44 469 ALA B N 1
ATOM 8458 C CA . ALA B 1 469 ? -4.047 -10.773 32.562 1 76.44 469 ALA B CA 1
ATOM 8459 C C . ALA B 1 469 ? -3.195 -9.594 33.031 1 76.44 469 ALA B C 1
ATOM 8461 O O . ALA B 1 469 ? -2.088 -9.391 32.531 1 76.44 469 ALA B O 1
ATOM 8462 N N . LEU B 1 470 ? -3.891 -8.727 33.656 1 80.31 470 LEU B N 1
ATOM 8463 C CA . LEU B 1 470 ? -3.238 -7.496 34.094 1 80.31 470 LEU B CA 1
ATOM 8464 C C . LEU B 1 470 ? -2.947 -7.539 35.594 1 80.31 470 LEU B C 1
ATOM 8466 O O . LEU B 1 470 ? -3.656 -8.211 36.375 1 80.31 470 LEU B O 1
ATOM 8470 N N . PRO B 1 471 ? -1.877 -6.918 35.969 1 85.62 471 PRO B N 1
ATOM 8471 C CA . PRO B 1 471 ? -1.699 -6.719 37.406 1 85.62 471 PRO B CA 1
ATOM 8472 C C . PRO B 1 471 ? -2.91 -6.062 38.062 1 85.62 471 PRO B C 1
ATOM 8474 O O . PRO B 1 471 ? -3.643 -5.312 37.406 1 85.62 471 PRO B O 1
ATOM 8477 N N . PRO B 1 472 ? -3.129 -6.402 39.312 1 87.69 472 PRO B N 1
ATOM 8478 C CA . PRO B 1 472 ? -4.34 -5.957 40 1 87.69 472 PRO B CA 1
ATOM 8479 C C . PRO B 1 472 ? -4.543 -4.445 39.906 1 87.69 472 PRO B C 1
ATOM 8481 O O . PRO B 1 472 ? -5.672 -3.979 39.75 1 87.69 472 PRO B O 1
ATOM 8484 N N . ASP B 1 473 ? -3.529 -3.686 40.031 1 87.94 473 ASP B N 1
ATOM 8485 C CA . ASP B 1 473 ? -3.66 -2.232 40 1 87.94 473 ASP B CA 1
ATOM 8486 C C . ASP B 1 473 ? -4.133 -1.761 38.625 1 87.94 473 ASP B C 1
ATOM 8488 O O . ASP B 1 473 ? -5.004 -0.89 38.531 1 87.94 473 ASP B O 1
ATOM 8492 N N . GLU B 1 474 ? -3.574 -2.348 37.625 1 90.5 474 GLU B N 1
ATOM 8493 C CA . GLU B 1 474 ? -3.957 -2.004 36.281 1 90.5 474 GLU B CA 1
ATOM 8494 C C . GLU B 1 474 ? -5.359 -2.506 35.938 1 90.5 474 GLU B C 1
ATOM 8496 O O . GLU B 1 474 ? -6.113 -1.844 35.219 1 90.5 474 GLU B O 1
ATOM 8501 N N . ALA B 1 475 ? -5.637 -3.611 36.469 1 90.81 475 ALA B N 1
ATOM 8502 C CA . ALA B 1 475 ? -6.98 -4.156 36.312 1 90.81 475 ALA B CA 1
ATOM 8503 C C . ALA B 1 475 ? -8.031 -3.24 36.938 1 90.81 475 ALA B C 1
ATOM 8505 O O . ALA B 1 475 ? -9.094 -3.018 36.344 1 90.81 475 ALA B O 1
ATOM 8506 N N . ALA B 1 476 ? -7.738 -2.773 38.094 1 92.5 476 ALA B N 1
ATOM 8507 C CA . ALA B 1 476 ? -8.656 -1.866 38.781 1 92.5 476 ALA B CA 1
ATOM 8508 C C . ALA B 1 476 ? -8.805 -0.557 38.031 1 92.5 476 ALA B C 1
ATOM 8510 O O . ALA B 1 476 ? -9.906 -0.009 37.938 1 92.5 476 ALA B O 1
ATOM 8511 N N . ARG B 1 477 ? -7.707 -0.066 37.531 1 93.06 477 ARG B N 1
ATOM 8512 C CA . ARG B 1 477 ? -7.738 1.166 36.75 1 93.06 477 ARG B CA 1
ATOM 8513 C C . ARG B 1 477 ? -8.609 1.005 35.5 1 93.06 477 ARG B C 1
ATOM 8515 O O . ARG B 1 477 ? -9.461 1.849 35.219 1 93.06 477 ARG B O 1
ATOM 8522 N N . ARG B 1 478 ? -8.453 -0.047 34.781 1 94 478 ARG B N 1
ATOM 8523 C CA . ARG B 1 478 ? -9.211 -0.315 33.594 1 94 478 ARG B CA 1
ATOM 8524 C C . ARG B 1 478 ? -10.695 -0.498 33.875 1 94 478 ARG B C 1
ATOM 8526 O O . ARG B 1 478 ? -11.547 -0.098 33.094 1 94 478 ARG B O 1
ATOM 8533 N N . GLN B 1 479 ? -10.906 -1.092 34.969 1 94.38 479 GLN B N 1
ATOM 8534 C CA . GLN B 1 479 ? -12.297 -1.269 35.406 1 94.38 479 GLN B CA 1
ATOM 8535 C C . GLN B 1 479 ? -12.969 0.077 35.656 1 94.38 479 GLN B C 1
ATOM 8537 O O . GLN B 1 479 ? -14.125 0.282 35.281 1 94.38 479 GLN B O 1
ATOM 8542 N N . ARG B 1 480 ? -12.297 0.947 36.25 1 95.81 480 ARG B N 1
ATOM 8543 C CA . ARG B 1 480 ? -12.836 2.281 36.5 1 95.81 480 ARG B CA 1
ATOM 8544 C C . ARG B 1 480 ? -13.078 3.025 35.188 1 95.81 480 ARG B C 1
ATOM 8546 O O . ARG B 1 480 ? -14.102 3.693 35.031 1 95.81 480 ARG B O 1
ATOM 8553 N N . LEU B 1 481 ? -12.133 2.902 34.312 1 96.25 481 LEU B N 1
ATOM 8554 C CA . LEU B 1 481 ? -12.281 3.537 33 1 96.25 481 LEU B CA 1
ATOM 8555 C C . LEU B 1 481 ? -13.477 2.963 32.25 1 96.25 481 LEU B C 1
ATOM 8557 O O . LEU B 1 481 ? -14.234 3.703 31.625 1 96.25 481 LEU B O 1
ATOM 8561 N N . ARG B 1 482 ? -13.578 1.68 32.344 1 97 482 ARG B N 1
ATOM 8562 C CA . ARG B 1 482 ? -14.695 1.004 31.703 1 97 482 ARG B CA 1
ATOM 8563 C C . ARG B 1 482 ? -16.031 1.485 32.25 1 97 482 ARG B C 1
ATOM 8565 O O . ARG B 1 482 ? -16.938 1.835 31.5 1 97 482 ARG B O 1
ATOM 8572 N N . GLU B 1 483 ? -16.141 1.494 33.562 1 96.94 483 GLU B N 1
ATOM 8573 C CA . GLU B 1 483 ? -17.375 1.919 34.219 1 96.94 483 GLU B CA 1
ATOM 8574 C C . GLU B 1 483 ? -17.719 3.357 33.844 1 96.94 483 GLU B C 1
ATOM 8576 O O . GLU B 1 483 ? -18.891 3.67 33.562 1 96.94 483 GLU B O 1
ATOM 8581 N N . ARG B 1 484 ? -16.766 4.16 33.812 1 97.56 484 ARG B N 1
ATOM 8582 C CA . ARG B 1 484 ? -16.984 5.562 33.5 1 97.56 484 ARG B CA 1
ATOM 8583 C C . ARG B 1 484 ? -17.438 5.719 32.031 1 97.56 484 ARG B C 1
ATOM 8585 O O . ARG B 1 484 ? -18.359 6.48 31.75 1 97.56 484 ARG B O 1
ATOM 8592 N N . PHE B 1 485 ? -16.766 5.047 31.141 1 98.25 485 PHE B N 1
ATOM 8593 C CA . PHE B 1 485 ? -17.109 5.152 29.719 1 98.25 485 PHE B CA 1
ATOM 8594 C C . PHE B 1 485 ? -18.484 4.582 29.453 1 98.25 485 PHE B C 1
ATOM 8596 O O . PHE B 1 485 ? -19.266 5.164 28.688 1 98.25 485 PHE B O 1
ATOM 8603 N N . PHE B 1 486 ? -18.781 3.447 30.062 1 98.06 486 PHE B N 1
ATOM 8604 C CA . PHE B 1 486 ? -20.094 2.828 29.891 1 98.06 486 PHE B CA 1
ATOM 8605 C C . PHE B 1 486 ? -21.188 3.721 30.453 1 98.06 486 PHE B C 1
ATOM 8607 O O . PHE B 1 486 ? -22.25 3.863 29.844 1 98.06 486 PHE B O 1
ATOM 8614 N N . ALA B 1 487 ? -20.859 4.309 31.547 1 97.06 487 ALA B N 1
ATOM 8615 C CA . ALA B 1 487 ? -21.844 5.195 32.188 1 97.06 487 ALA B CA 1
ATOM 8616 C C . ALA B 1 487 ? -22.062 6.445 31.328 1 97.06 487 ALA B C 1
ATOM 8618 O O . ALA B 1 487 ? -23.188 6.973 31.281 1 97.06 487 ALA B O 1
ATOM 8619 N N . ALA B 1 488 ? -21.047 6.891 30.703 1 97.44 488 ALA B N 1
ATOM 8620 C CA . ALA B 1 488 ? -21.125 8.117 29.922 1 97.44 488 ALA B CA 1
ATOM 8621 C C . ALA B 1 488 ? -21.781 7.863 28.562 1 97.44 488 ALA B C 1
ATOM 8623 O O . ALA B 1 488 ? -22.312 8.789 27.938 1 97.44 488 ALA B O 1
ATOM 8624 N N . THR B 1 489 ? -21.797 6.633 28.031 1 98.44 489 THR B N 1
ATOM 8625 C CA . THR B 1 489 ? -22.312 6.312 26.703 1 98.44 489 THR B CA 1
ATOM 8626 C C . THR B 1 489 ? -23.828 6.281 26.703 1 98.44 489 THR B C 1
ATOM 8628 O O . THR B 1 489 ? -24.438 5.477 27.422 1 98.44 489 THR B O 1
ATOM 8631 N N . ALA B 1 490 ? -24.391 7.156 25.906 1 98 490 ALA B N 1
ATOM 8632 C CA . ALA B 1 490 ? -25.844 7.273 25.859 1 98 490 ALA B CA 1
ATOM 8633 C C . ALA B 1 490 ? -26.422 6.445 24.719 1 98 490 ALA B C 1
ATOM 8635 O O . ALA B 1 490 ? -27.562 5.961 24.797 1 98 490 ALA B O 1
ATOM 8636 N N . SER B 1 491 ? -25.703 6.34 23.641 1 98.12 491 SER B N 1
ATOM 8637 C CA . SER B 1 491 ? -26.141 5.535 22.516 1 98.12 491 SER B CA 1
ATOM 8638 C C . SER B 1 491 ? -24.969 5.137 21.625 1 98.12 491 SER B C 1
ATOM 8640 O O . SER B 1 491 ? -23.891 5.711 21.734 1 98.12 491 SER B O 1
ATOM 8642 N N . LEU B 1 492 ? -25.172 4.082 20.812 1 98.44 492 LEU B N 1
ATOM 8643 C CA . LEU B 1 492 ? -24.172 3.537 19.891 1 98.44 492 LEU B CA 1
ATOM 8644 C C . LEU B 1 492 ? -24.766 3.316 18.5 1 98.44 492 LEU B C 1
ATOM 8646 O O . LEU B 1 492 ? -25.781 2.629 18.359 1 98.44 492 LEU B O 1
ATOM 8650 N N . THR B 1 493 ? -24.219 3.973 17.547 1 97.5 493 THR B N 1
ATOM 8651 C CA . THR B 1 493 ? -24.609 3.789 16.141 1 97.5 493 THR B CA 1
ATOM 8652 C C . THR B 1 493 ? -23.422 3.34 15.305 1 97.5 493 THR B C 1
ATOM 8654 O O . THR B 1 493 ? -22.375 4 15.297 1 97.5 493 THR B O 1
ATOM 8657 N N . LEU B 1 494 ? -23.531 2.234 14.617 1 97 494 LEU B N 1
ATOM 8658 C CA . LEU B 1 494 ? -22.484 1.69 13.758 1 97 494 LEU B CA 1
ATOM 8659 C C . LEU B 1 494 ? -22.953 1.615 12.312 1 97 494 LEU B C 1
ATOM 8661 O O . LEU B 1 494 ? -23.953 0.962 12.008 1 97 494 LEU B O 1
ATOM 8665 N N . VAL B 1 495 ? -22.188 2.275 11.438 1 95.31 495 VAL B N 1
ATOM 8666 C CA . VAL B 1 495 ? -22.547 2.273 10.023 1 95.31 495 VAL B CA 1
ATOM 8667 C C . VAL B 1 495 ? -21.547 1.403 9.242 1 95.31 495 VAL B C 1
ATOM 8669 O O . VAL B 1 495 ? -20.375 1.76 9.102 1 95.31 495 VAL B O 1
ATOM 8672 N N . THR B 1 496 ? -21.906 0.238 8.758 1 94.81 496 THR B N 1
ATOM 8673 C CA . THR B 1 496 ? -21.203 -0.687 7.871 1 94.81 496 THR B CA 1
ATOM 8674 C C . THR B 1 496 ? -19.844 -1.058 8.438 1 94.81 496 THR B C 1
ATOM 8676 O O . THR B 1 496 ? -18.828 -0.95 7.746 1 94.81 496 THR B O 1
ATOM 8679 N N . PRO B 1 497 ? -19.75 -1.532 9.648 1 95.88 497 PRO B N 1
ATOM 8680 C CA . PRO B 1 497 ? -18.453 -1.91 10.227 1 95.88 497 PRO B CA 1
ATOM 8681 C C . PRO B 1 497 ? -17.828 -3.115 9.531 1 95.88 497 PRO B C 1
ATOM 8683 O O . PRO B 1 497 ? -18.516 -4.113 9.281 1 95.88 497 PRO B O 1
ATOM 8686 N N . PRO B 1 498 ? -16.594 -3.035 9.188 1 94.06 498 PRO B N 1
ATOM 8687 C CA . PRO B 1 498 ? -15.891 -4.164 8.578 1 94.06 498 PRO B CA 1
ATOM 8688 C C . PRO B 1 498 ? -15.328 -5.137 9.609 1 94.06 498 PRO B C 1
ATOM 8690 O O . PRO B 1 498 ? -14.125 -5.387 9.648 1 94.06 498 PRO B O 1
ATOM 8693 N N . LEU B 1 499 ? -16.188 -5.75 10.422 1 95.5 499 LEU B N 1
ATOM 8694 C CA . LEU B 1 499 ? -15.836 -6.723 11.453 1 95.5 499 LEU B CA 1
ATOM 8695 C C . LEU B 1 499 ? -16.609 -8.023 11.25 1 95.5 499 LEU B C 1
ATOM 8697 O O . LEU B 1 499 ? -17.781 -8 10.852 1 95.5 499 LEU B O 1
ATOM 8701 N N . THR B 1 500 ? -15.969 -9.125 11.5 1 93.56 500 THR B N 1
ATOM 8702 C CA . THR B 1 500 ? -16.703 -10.383 11.562 1 93.56 500 THR B CA 1
ATOM 8703 C C . THR B 1 500 ? -17.672 -10.398 12.742 1 93.56 500 THR B C 1
ATOM 8705 O O . THR B 1 500 ? -17.531 -9.594 13.672 1 93.56 500 THR B O 1
ATOM 8708 N N . LEU B 1 501 ? -18.625 -11.234 12.688 1 94.25 501 LEU B N 1
ATOM 8709 C CA . LEU B 1 501 ? -19.594 -11.312 13.781 1 94.25 501 LEU B CA 1
ATOM 8710 C C . LEU B 1 501 ? -18.891 -11.625 15.102 1 94.25 501 LEU B C 1
ATOM 8712 O O . LEU B 1 501 ? -19.234 -11.047 16.141 1 94.25 501 LEU B O 1
ATOM 8716 N N . ALA B 1 502 ? -17.953 -12.523 15.047 1 93.56 502 ALA B N 1
ATOM 8717 C CA . ALA B 1 502 ? -17.219 -12.891 16.266 1 93.56 502 ALA B CA 1
ATOM 8718 C C . ALA B 1 502 ? -16.469 -11.695 16.828 1 93.56 502 ALA B C 1
ATOM 8720 O O . ALA B 1 502 ? -16.516 -11.438 18.031 1 93.56 502 ALA B O 1
ATOM 8721 N N . ALA B 1 503 ? -15.766 -11.016 15.969 1 94.44 503 ALA B N 1
ATOM 8722 C CA . ALA B 1 503 ? -15.008 -9.844 16.391 1 94.44 503 ALA B CA 1
ATOM 8723 C C . ALA B 1 503 ? -15.938 -8.734 16.891 1 94.44 503 ALA B C 1
ATOM 8725 O O . ALA B 1 503 ? -15.609 -8.031 17.844 1 94.44 503 ALA B O 1
ATOM 8726 N N . PHE B 1 504 ? -17.047 -8.594 16.234 1 96.75 504 PHE B N 1
ATOM 8727 C CA . PHE B 1 504 ? -18.047 -7.602 16.609 1 96.75 504 PHE B CA 1
ATOM 8728 C C . PHE B 1 504 ? -18.594 -7.891 18 1 96.75 504 PHE B C 1
ATOM 8730 O O . PHE B 1 504 ? -18.703 -6.984 18.828 1 96.75 504 PHE B O 1
ATOM 8737 N N . ASP B 1 505 ? -18.906 -9.086 18.234 1 96.31 505 ASP B N 1
ATOM 8738 C CA . ASP B 1 505 ? -19.422 -9.492 19.531 1 96.31 505 ASP B CA 1
ATOM 8739 C C . ASP B 1 505 ? -18.391 -9.281 20.641 1 96.31 505 ASP B C 1
ATOM 8741 O O . ASP B 1 505 ? -18.734 -8.805 21.719 1 96.31 505 ASP B O 1
ATOM 8745 N N . GLU B 1 506 ? -17.25 -9.633 20.344 1 95.5 506 GLU B N 1
ATOM 8746 C CA . GLU B 1 506 ? -16.172 -9.484 21.312 1 95.5 506 GLU B CA 1
ATOM 8747 C C . GLU B 1 506 ? -15.945 -8.016 21.672 1 95.5 506 GLU B C 1
ATOM 8749 O O . GLU B 1 506 ? -15.727 -7.68 22.828 1 95.5 506 GLU B O 1
ATOM 8754 N N . ALA B 1 507 ? -16 -7.152 20.734 1 96.56 507 ALA B N 1
ATOM 8755 C CA . ALA B 1 507 ? -15.648 -5.746 20.922 1 96.56 507 ALA B CA 1
ATOM 8756 C C . ALA B 1 507 ? -16.828 -4.961 21.484 1 96.56 507 ALA B C 1
ATOM 8758 O O . ALA B 1 507 ? -16.672 -4.191 22.438 1 96.56 507 ALA B O 1
ATOM 8759 N N . PHE B 1 508 ? -18.016 -5.152 20.922 1 98.06 508 PHE B N 1
ATOM 8760 C CA . PHE B 1 508 ? -19.125 -4.262 21.219 1 98.06 508 PHE B CA 1
ATOM 8761 C C . PHE B 1 508 ? -20.156 -4.957 22.094 1 98.06 508 PHE B C 1
ATOM 8763 O O . PHE B 1 508 ? -21.016 -4.305 22.672 1 98.06 508 PHE B O 1
ATOM 8770 N N . GLY B 1 509 ? -20.094 -6.316 22.219 1 97.25 509 GLY B N 1
ATOM 8771 C CA . GLY B 1 509 ? -21.062 -7.078 22.984 1 97.25 509 GLY B CA 1
ATOM 8772 C C . GLY B 1 509 ? -21.281 -6.547 24.391 1 97.25 509 GLY B C 1
ATOM 8773 O O . GLY B 1 509 ? -22.406 -6.27 24.781 1 97.25 509 GLY B O 1
ATOM 8774 N N . PRO B 1 510 ? -20.234 -6.383 25.172 1 96.69 510 PRO B N 1
ATOM 8775 C CA . PRO B 1 510 ? -20.375 -5.902 26.547 1 96.69 510 PRO B CA 1
ATOM 8776 C C . PRO B 1 510 ? -21.047 -4.539 26.625 1 96.69 510 PRO B C 1
ATOM 8778 O O . PRO B 1 510 ? -21.891 -4.316 27.516 1 96.69 510 PRO B O 1
ATOM 8781 N N . LEU B 1 511 ? -20.703 -3.604 25.75 1 97.94 511 LEU B N 1
ATOM 8782 C CA . LEU B 1 511 ? -21.297 -2.271 25.766 1 97.94 511 LEU B CA 1
ATOM 8783 C C . LEU B 1 511 ? -22.766 -2.326 25.375 1 97.94 511 LEU B C 1
ATOM 8785 O O . LEU B 1 511 ? -23.609 -1.67 26 1 97.94 511 LEU B O 1
ATOM 8789 N N . ILE B 1 512 ? -23.078 -3.076 24.312 1 98.06 512 ILE B N 1
ATOM 8790 C CA . ILE B 1 512 ? -24.453 -3.203 23.828 1 98.06 512 ILE B CA 1
ATOM 8791 C C . ILE B 1 512 ? -25.312 -3.824 24.922 1 98.06 512 ILE B C 1
ATOM 8793 O O . ILE B 1 512 ? -26.453 -3.398 25.141 1 98.06 512 ILE B O 1
ATOM 8797 N N . ASP B 1 513 ? -24.797 -4.809 25.578 1 96.75 513 ASP B N 1
ATOM 8798 C CA . ASP B 1 513 ? -25.516 -5.453 26.672 1 96.75 513 ASP B CA 1
ATOM 8799 C C . ASP B 1 513 ? -25.781 -4.469 27.812 1 96.75 513 ASP B C 1
ATOM 8801 O O . ASP B 1 513 ? -26.828 -4.551 28.484 1 96.75 513 ASP B O 1
ATOM 8805 N N . HIS B 1 514 ? -24.875 -3.604 28.094 1 96.56 514 HIS B N 1
ATOM 8806 C CA . HIS B 1 514 ? -24.984 -2.621 29.172 1 96.56 514 HIS B CA 1
ATOM 8807 C C . HIS B 1 514 ? -26.016 -1.548 28.828 1 96.56 514 HIS B C 1
ATOM 8809 O O . HIS B 1 514 ? -26.688 -1.027 29.734 1 96.56 514 HIS B O 1
ATOM 8815 N N . LEU B 1 515 ? -26.156 -1.128 27.562 1 97.12 515 LEU B N 1
ATOM 8816 C CA . LEU B 1 515 ? -27.031 -0.04 27.125 1 97.12 515 LEU B CA 1
ATOM 8817 C C . LEU B 1 515 ? -28.5 -0.432 27.266 1 97.12 515 LEU B C 1
ATOM 8819 O O . LEU B 1 515 ? -28.859 -1.602 27.109 1 97.12 515 LEU B O 1
ATOM 8823 N N . PRO B 1 516 ? -29.344 0.523 27.594 1 94.81 516 PRO B N 1
ATOM 8824 C CA . PRO B 1 516 ? -30.781 0.249 27.547 1 94.81 516 PRO B CA 1
ATOM 8825 C C . PRO B 1 516 ? -31.281 -0.152 26.172 1 94.81 516 PRO B C 1
ATOM 8827 O O . PRO B 1 516 ? -30.594 0.086 25.172 1 94.81 516 PRO B O 1
ATOM 8830 N N . GLU B 1 517 ? -32.438 -0.78 26.172 1 94.12 517 GLU B N 1
ATOM 8831 C CA . GLU B 1 517 ? -33.031 -1.194 24.906 1 94.12 517 GLU B CA 1
ATOM 8832 C C . GLU B 1 517 ? -33.25 -0.001 23.984 1 94.12 517 GLU B C 1
ATOM 8834 O O . GLU B 1 517 ? -33.656 1.075 24.422 1 94.12 517 GLU B O 1
ATOM 8839 N N . GLY B 1 518 ? -32.875 -0.198 22.75 1 93.5 518 GLY B N 1
ATOM 8840 C CA . GLY B 1 518 ? -33.156 0.816 21.734 1 93.5 518 GLY B CA 1
ATOM 8841 C C . GLY B 1 518 ? -32.031 1.812 21.578 1 93.5 518 GLY B C 1
ATOM 8842 O O . GLY B 1 518 ? -32.125 2.783 20.844 1 93.5 518 GLY B O 1
ATOM 8843 N N . ARG B 1 519 ? -30.891 1.595 22.203 1 97.19 519 ARG B N 1
ATOM 8844 C CA . ARG B 1 519 ? -29.828 2.586 22.219 1 97.19 519 ARG B CA 1
ATOM 8845 C C . ARG B 1 519 ? -28.672 2.145 21.328 1 97.19 519 ARG B C 1
ATOM 8847 O O . ARG B 1 519 ? -27.688 2.883 21.141 1 97.19 519 ARG B O 1
ATOM 8854 N N . ALA B 1 520 ? -28.703 0.964 20.75 1 97.94 520 ALA B N 1
ATOM 8855 C CA . ALA B 1 520 ? -27.672 0.456 19.859 1 97.94 520 ALA B CA 1
ATOM 8856 C C . ALA B 1 520 ? -28.234 0.137 18.484 1 97.94 520 ALA B C 1
ATOM 8858 O O . ALA B 1 520 ? -29.234 -0.583 18.359 1 97.94 520 ALA B O 1
ATOM 8859 N N . THR B 1 521 ? -27.609 0.718 17.422 1 97.38 521 THR B N 1
ATOM 8860 C CA . THR B 1 521 ? -28.125 0.551 16.062 1 97.38 521 THR B CA 1
ATOM 8861 C C . THR B 1 521 ? -27 0.193 15.102 1 97.38 521 THR B C 1
ATOM 8863 O O . THR B 1 521 ? -25.906 0.759 15.18 1 97.38 521 THR B O 1
ATOM 8866 N N . LEU B 1 522 ? -27.219 -0.779 14.258 1 97.06 522 LEU B N 1
ATOM 8867 C CA . LEU B 1 522 ? -26.344 -1.158 13.156 1 97.06 522 LEU B CA 1
ATOM 8868 C C . LEU B 1 522 ? -27 -0.849 11.812 1 97.06 522 LEU B C 1
ATOM 8870 O O . LEU B 1 522 ? -28.109 -1.312 11.531 1 97.06 522 LEU B O 1
ATOM 8874 N N . TRP B 1 523 ? -26.344 -0.006 11.055 1 95.88 523 TRP B N 1
ATOM 8875 C CA . TRP B 1 523 ? -26.828 0.323 9.719 1 95.88 523 TRP B CA 1
ATOM 8876 C C . TRP B 1 523 ? -26.094 -0.485 8.656 1 95.88 523 TRP B C 1
ATOM 8878 O O . TRP B 1 523 ? -24.859 -0.511 8.625 1 95.88 523 TRP B O 1
ATOM 8888 N N . VAL B 1 524 ? -26.844 -1.208 7.777 1 95.56 524 VAL B N 1
ATOM 8889 C CA . VAL B 1 524 ? -26.281 -1.98 6.672 1 95.56 524 VAL B CA 1
ATOM 8890 C C . VAL B 1 524 ? -27 -1.627 5.375 1 95.56 524 VAL B C 1
ATOM 8892 O O . VAL B 1 524 ? -28.172 -1.213 5.395 1 95.56 524 VAL B O 1
ATOM 8895 N N . PRO B 1 525 ? -26.312 -1.716 4.25 1 94.44 525 PRO B N 1
ATOM 8896 C CA . PRO B 1 525 ? -26.984 -1.401 2.99 1 94.44 525 PRO B CA 1
ATOM 8897 C C . PRO B 1 525 ? -28.109 -2.383 2.664 1 94.44 525 PRO B C 1
ATOM 8899 O O . PRO B 1 525 ? -28.016 -3.568 2.996 1 94.44 525 PRO B O 1
ATOM 8902 N N . SER B 1 526 ? -29.172 -1.859 2.039 1 93.31 526 SER B N 1
ATOM 8903 C CA . SER B 1 526 ? -30.203 -2.742 1.499 1 93.31 526 SER B CA 1
ATOM 8904 C C . SER B 1 526 ? -29.656 -3.594 0.358 1 93.31 526 SER B C 1
ATOM 8906 O O . SER B 1 526 ? -28.578 -3.316 -0.171 1 93.31 526 SER B O 1
ATOM 8908 N N . ARG B 1 527 ? -30.406 -4.633 0.036 1 91.94 527 ARG B N 1
ATOM 8909 C CA . ARG B 1 527 ? -30 -5.496 -1.07 1 91.94 527 ARG B CA 1
ATOM 8910 C C . ARG B 1 527 ? -29.875 -4.703 -2.367 1 91.94 527 ARG B C 1
ATOM 8912 O O . ARG B 1 527 ? -28.922 -4.883 -3.121 1 91.94 527 ARG B O 1
ATOM 8919 N N . GLY B 1 528 ? -30.891 -3.885 -2.596 1 90.25 528 GLY B N 1
ATOM 8920 C CA . GLY B 1 528 ? -30.875 -3.066 -3.799 1 90.25 528 GLY B CA 1
ATOM 8921 C C . GLY B 1 528 ? -29.703 -2.107 -3.855 1 90.25 528 GLY B C 1
ATOM 8922 O O . GLY B 1 528 ? -29.094 -1.926 -4.91 1 90.25 528 GLY B O 1
ATOM 8923 N N . LEU B 1 529 ? -29.375 -1.419 -2.764 1 92.12 529 LEU B N 1
ATOM 8924 C CA . LEU B 1 529 ? -28.25 -0.503 -2.709 1 92.12 529 LEU B CA 1
ATOM 8925 C C . LEU B 1 529 ? -26.938 -1.252 -2.895 1 92.12 529 LEU B C 1
ATOM 8927 O O . LEU B 1 529 ? -26.062 -0.809 -3.646 1 92.12 529 LEU B O 1
ATOM 8931 N N . ASP B 1 530 ? -26.781 -2.377 -2.289 1 92.38 530 ASP B N 1
ATOM 8932 C CA . ASP B 1 530 ? -25.562 -3.18 -2.357 1 92.38 530 ASP B CA 1
ATOM 8933 C C . ASP B 1 530 ? -25.281 -3.623 -3.789 1 92.38 530 ASP B C 1
ATOM 8935 O O . ASP B 1 530 ? -24.125 -3.65 -4.219 1 92.38 530 ASP B O 1
ATOM 8939 N N . ALA B 1 531 ? -26.297 -3.949 -4.516 1 91.12 531 ALA B N 1
ATOM 8940 C CA . ALA B 1 531 ? -26.172 -4.449 -5.883 1 91.12 531 ALA B CA 1
ATOM 8941 C C . ALA B 1 531 ? -25.625 -3.365 -6.809 1 91.12 531 ALA B C 1
ATOM 8943 O O . ALA B 1 531 ? -25.078 -3.668 -7.871 1 91.12 531 ALA B O 1
ATOM 8944 N N . LYS B 1 532 ? -25.766 -2.162 -6.363 1 92.12 532 LYS B N 1
ATOM 8945 C CA . LYS B 1 532 ? -25.375 -1.06 -7.238 1 92.12 532 LYS B CA 1
ATOM 8946 C C . LYS B 1 532 ? -24.125 -0.368 -6.73 1 92.12 532 LYS B C 1
ATOM 8948 O O . LYS B 1 532 ? -23.641 0.583 -7.348 1 92.12 532 LYS B O 1
ATOM 8953 N N . LEU B 1 533 ? -23.609 -0.783 -5.629 1 91.62 533 LEU B N 1
ATOM 8954 C CA . LEU B 1 533 ? -22.391 -0.198 -5.078 1 91.62 533 LEU B CA 1
ATOM 8955 C C . LEU B 1 533 ? -21.172 -0.622 -5.887 1 91.62 533 LEU B C 1
ATOM 8957 O O . LEU B 1 533 ? -21.109 -1.749 -6.383 1 91.62 533 LEU B O 1
ATOM 8961 N N . HIS B 1 534 ? -20.234 0.283 -6.043 1 90.5 534 HIS B N 1
ATOM 8962 C CA . HIS B 1 534 ? -19 -0.031 -6.742 1 90.5 534 HIS B CA 1
ATOM 8963 C C . HIS B 1 534 ? -17.828 0.771 -6.18 1 90.5 534 HIS B C 1
ATOM 8965 O O . HIS B 1 534 ? -18.031 1.772 -5.488 1 90.5 534 HIS B O 1
ATOM 8971 N N . VAL B 1 535 ? -16.641 0.389 -6.387 1 88.75 535 VAL B N 1
ATOM 8972 C CA . VAL B 1 535 ? -15.383 1.087 -6.117 1 88.75 535 VAL B CA 1
ATOM 8973 C C . VAL B 1 535 ? -14.531 1.121 -7.383 1 88.75 535 VAL B C 1
ATOM 8975 O O . VAL B 1 535 ? -13.883 0.131 -7.727 1 88.75 535 VAL B O 1
ATOM 8978 N N . GLY B 1 536 ? -14.5 2.264 -8 1 85.31 536 GLY B N 1
ATOM 8979 C CA . GLY B 1 536 ? -13.844 2.295 -9.305 1 85.31 536 GLY B CA 1
ATOM 8980 C C . GLY B 1 536 ? -14.422 1.288 -10.281 1 85.31 536 GLY B C 1
ATOM 8981 O O . GLY B 1 536 ? -15.633 1.251 -10.508 1 85.31 536 GLY B O 1
ATOM 8982 N N . ALA B 1 537 ? -13.555 0.367 -10.773 1 88.38 537 ALA B N 1
ATOM 8983 C CA . ALA B 1 537 ? -13.977 -0.639 -11.742 1 88.38 537 ALA B CA 1
ATOM 8984 C C . ALA B 1 537 ? -14.492 -1.893 -11.039 1 88.38 537 ALA B C 1
ATOM 8986 O O . ALA B 1 537 ? -15.07 -2.777 -11.68 1 88.38 537 ALA B O 1
ATOM 8987 N N . TYR B 1 538 ? -14.289 -1.996 -9.742 1 90.38 538 TYR B N 1
ATOM 8988 C CA . TYR B 1 538 ? -14.82 -3.107 -8.961 1 90.38 538 TYR B CA 1
ATOM 8989 C C . TYR B 1 538 ? -16.328 -2.979 -8.773 1 90.38 538 TYR B C 1
ATOM 8991 O O . TYR B 1 538 ? -16.812 -1.988 -8.219 1 90.38 538 TYR B O 1
ATOM 8999 N N . ALA B 1 539 ? -17.094 -3.949 -9.148 1 91.25 539 ALA B N 1
ATOM 9000 C CA . ALA B 1 539 ? -18.547 -3.824 -9.305 1 91.25 539 ALA B CA 1
ATOM 9001 C C . ALA B 1 539 ? -19.266 -4.145 -8 1 91.25 539 ALA B C 1
ATOM 9003 O O . ALA B 1 539 ? -20.484 -4.301 -7.984 1 91.25 539 ALA B O 1
ATOM 9004 N N . ARG B 1 540 ? -18.531 -4.262 -6.926 1 91.56 540 ARG B N 1
ATOM 9005 C CA . ARG B 1 540 ? -19.109 -4.488 -5.609 1 91.56 540 ARG B CA 1
ATOM 9006 C C . ARG B 1 540 ? -18.625 -3.443 -4.605 1 91.56 540 ARG B C 1
ATOM 9008 O O . ARG B 1 540 ? -17.938 -2.496 -4.977 1 91.56 540 ARG B O 1
ATOM 9015 N N . SER B 1 541 ? -19.109 -3.551 -3.383 1 91.38 541 SER B N 1
ATOM 9016 C CA . SER B 1 541 ? -18.766 -2.562 -2.361 1 91.38 541 SER B CA 1
ATOM 9017 C C . SER B 1 541 ? -17.344 -2.736 -1.866 1 91.38 541 SER B C 1
ATOM 9019 O O . SER B 1 541 ? -16.719 -3.777 -2.094 1 91.38 541 SER B O 1
ATOM 9021 N N . ILE B 1 542 ? -16.844 -1.755 -1.197 1 90.69 542 ILE B N 1
ATOM 9022 C CA . ILE B 1 542 ? -15.5 -1.786 -0.626 1 90.69 542 ILE B CA 1
ATOM 9023 C C . ILE B 1 542 ? -15.414 -2.875 0.441 1 90.69 542 ILE B C 1
ATOM 9025 O O . ILE B 1 542 ? -14.359 -3.484 0.638 1 90.69 542 ILE B O 1
ATOM 9029 N N . LEU B 1 543 ? -16.5 -3.16 1.141 1 92.69 543 LEU B N 1
ATOM 9030 C CA . LEU B 1 543 ? -16.484 -4.219 2.143 1 92.69 543 LEU B CA 1
ATOM 9031 C C . LEU B 1 543 ? -16.25 -5.578 1.493 1 92.69 543 LEU B C 1
ATOM 9033 O O . LEU B 1 543 ? -15.555 -6.43 2.053 1 92.69 543 LEU B O 1
ATOM 9037 N N . HIS B 1 544 ? -16.812 -5.73 0.322 1 92.19 544 HIS B N 1
ATOM 9038 C CA . HIS B 1 544 ? -16.578 -6.965 -0.417 1 92.19 544 HIS B CA 1
ATOM 9039 C C . HIS B 1 544 ? -15.109 -7.082 -0.824 1 92.19 544 HIS B C 1
ATOM 9041 O O . HIS B 1 544 ? -14.516 -8.164 -0.736 1 92.19 544 HIS B O 1
ATOM 9047 N N . LEU B 1 545 ? -14.609 -5.996 -1.283 1 91.06 545 LEU B N 1
ATOM 9048 C CA . LEU B 1 545 ? -13.219 -6.008 -1.709 1 91.06 545 LEU B CA 1
ATOM 9049 C C . LEU B 1 545 ? -12.297 -6.332 -0.538 1 91.06 545 LEU B C 1
ATOM 9051 O O . LEU B 1 545 ? -11.359 -7.121 -0.681 1 91.06 545 LEU B O 1
ATOM 9055 N N . ILE B 1 546 ? -12.539 -5.715 0.6 1 90.88 546 ILE B N 1
ATOM 9056 C CA . ILE B 1 546 ? -11.734 -5.973 1.785 1 90.88 546 ILE B CA 1
ATOM 9057 C C . ILE B 1 546 ? -11.906 -7.422 2.227 1 90.88 546 ILE B C 1
ATOM 9059 O O . ILE B 1 546 ? -10.922 -8.117 2.504 1 90.88 546 ILE B O 1
ATOM 9063 N N . CYS B 1 547 ? -13.094 -7.875 2.24 1 91.06 547 CYS B N 1
ATOM 9064 C CA . CYS B 1 547 ? -13.43 -9.211 2.725 1 91.06 547 CYS B CA 1
ATOM 9065 C C . CYS B 1 547 ? -12.797 -10.281 1.844 1 91.06 547 CYS B C 1
ATOM 9067 O O . CYS B 1 547 ? -12.234 -11.25 2.348 1 91.06 547 CYS B O 1
ATOM 9069 N N . HIS B 1 548 ? -12.789 -10.07 0.539 1 87.88 548 HIS B N 1
ATOM 9070 C CA . HIS B 1 548 ? -12.359 -11.109 -0.39 1 87.88 548 HIS B CA 1
ATOM 9071 C C . HIS B 1 548 ? -10.922 -10.875 -0.858 1 87.88 548 HIS B C 1
ATOM 9073 O O . HIS B 1 548 ? -10.25 -11.812 -1.286 1 87.88 548 HIS B O 1
ATOM 9079 N N . GLY B 1 549 ? -10.484 -9.672 -0.754 1 86.56 549 GLY B N 1
ATOM 9080 C CA . GLY B 1 549 ? -9.18 -9.336 -1.3 1 86.56 549 GLY B CA 1
ATOM 9081 C C . GLY B 1 549 ? -8.141 -9.055 -0.232 1 86.56 549 GLY B C 1
ATOM 9082 O O . GLY B 1 549 ? -6.992 -9.477 -0.347 1 86.56 549 GLY B O 1
ATOM 9083 N N . PHE B 1 550 ? -8.508 -8.336 0.766 1 88.38 550 PHE B N 1
ATOM 9084 C CA . PHE B 1 550 ? -7.52 -7.797 1.69 1 88.38 550 PHE B CA 1
ATOM 9085 C C . PHE B 1 550 ? -7.391 -8.688 2.924 1 88.38 550 PHE B C 1
ATOM 9087 O O . PHE B 1 550 ? -6.414 -8.578 3.67 1 88.38 550 PHE B O 1
ATOM 9094 N N . GLU B 1 551 ? -8.367 -9.469 3.164 1 85.12 551 GLU B N 1
ATOM 9095 C CA . GLU B 1 551 ? -8.312 -10.336 4.332 1 85.12 551 GLU B CA 1
ATOM 9096 C C . GLU B 1 551 ? -7.898 -11.758 3.947 1 85.12 551 GLU B C 1
ATOM 9098 O O . GLU B 1 551 ? -8.297 -12.258 2.896 1 85.12 551 GLU B O 1
ATOM 9103 N N . ARG B 1 552 ? -6.621 -12.203 4.336 1 65.12 552 ARG B N 1
ATOM 9104 C CA . ARG B 1 552 ? -6.238 -13.586 4.059 1 65.12 552 ARG B CA 1
ATOM 9105 C C . ARG B 1 552 ? -6.84 -14.539 5.09 1 65.12 552 ARG B C 1
ATOM 9107 O O . ARG B 1 552 ? -6.898 -14.211 6.277 1 65.12 552 ARG B O 1
ATOM 9114 N N . GLY B 1 553 ? -7.672 -15.43 4.75 1 53.56 553 GLY B N 1
ATOM 9115 C CA . GLY B 1 553 ? -8.234 -16.438 5.637 1 53.56 553 GLY B CA 1
ATOM 9116 C C . GLY B 1 553 ? -7.199 -17.094 6.527 1 53.56 553 GLY B C 1
ATOM 9117 O O . GLY B 1 553 ? -6.758 -18.203 6.262 1 53.56 553 GLY B O 1
ATOM 9118 N N . GLU B 1 554 ? -6.062 -16.516 6.699 1 43.81 554 GLU B N 1
ATOM 9119 C CA . GLU B 1 554 ? -5 -17.25 7.391 1 43.81 554 GLU B CA 1
ATOM 9120 C C . GLU B 1 554 ? -5.562 -18.094 8.523 1 43.81 554 GLU B C 1
ATOM 9122 O O . GLU B 1 554 ? -5.062 -19.203 8.789 1 43.81 554 GLU B O 1
ATOM 9127 N N . GLU B 1 555 ? -6.039 -17.375 9.664 1 38.91 555 GLU B N 1
ATOM 9128 C CA . GLU B 1 555 ? -5.84 -17.922 11 1 38.91 555 GLU B CA 1
ATOM 9129 C C . GLU B 1 555 ? -6.379 -19.344 11.102 1 38.91 555 GLU B C 1
ATOM 9131 O O . GLU B 1 555 ? -5.727 -20.219 11.672 1 38.91 555 GLU B O 1
ATOM 9136 N N . ASP B 1 556 ? -7.703 -19.562 11.461 1 36.94 556 ASP B N 1
ATOM 9137 C CA . ASP B 1 556 ? -8.117 -20.766 12.18 1 36.94 556 ASP B CA 1
ATOM 9138 C C . ASP B 1 556 ? -8.203 -21.969 11.242 1 36.94 556 ASP B C 1
ATOM 9140 O O . ASP B 1 556 ? -8.766 -23 11.594 1 36.94 556 ASP B O 1
ATOM 9144 N N . GLY B 1 557 ? -7.266 -22.25 10.227 1 36.31 557 GLY B N 1
ATOM 9145 C CA . GLY B 1 557 ? -7.387 -23.547 9.594 1 36.31 557 GLY B CA 1
ATOM 9146 C C . GLY B 1 557 ? -8.727 -23.766 8.922 1 36.31 557 GLY B C 1
ATOM 9147 O O . GLY B 1 557 ? -8.992 -24.844 8.383 1 36.31 557 GLY B O 1
ATOM 9148 N N . THR B 1 558 ? -9.828 -23.344 9.523 1 36.16 558 THR B N 1
ATOM 9149 C CA . THR B 1 558 ? -11.141 -23.688 8.992 1 36.16 558 THR B CA 1
ATOM 9150 C C . THR B 1 558 ? -11.445 -22.875 7.742 1 36.16 558 THR B C 1
ATOM 9152 O O . THR B 1 558 ? -11.281 -21.641 7.738 1 36.16 558 THR B O 1
ATOM 9155 N N . ASP B 1 559 ? -11.047 -23.359 6.602 1 37.06 559 ASP B N 1
ATOM 9156 C CA . ASP B 1 559 ? -11.578 -22.984 5.297 1 37.06 559 ASP B CA 1
ATOM 9157 C C . ASP B 1 559 ? -13 -22.453 5.422 1 37.06 559 ASP B C 1
ATOM 9159 O O . ASP B 1 559 ? -13.891 -22.844 4.668 1 37.06 559 ASP B O 1
ATOM 9163 N N . ALA B 1 560 ? -13.648 -22.312 6.539 1 39.94 560 ALA B N 1
ATOM 9164 C CA . ALA B 1 560 ? -15.094 -22.125 6.445 1 39.94 560 ALA B CA 1
ATOM 9165 C C . ALA B 1 560 ? -15.445 -21.047 5.438 1 39.94 560 ALA B C 1
ATOM 9167 O O . ALA B 1 560 ? -14.852 -19.969 5.449 1 39.94 560 ALA B O 1
ATOM 9168 N N . PRO B 1 561 ? -16.109 -21.312 4.402 1 40.84 561 PRO B N 1
ATOM 9169 C CA . PRO B 1 561 ? -16.75 -20.562 3.316 1 40.84 561 PRO B CA 1
ATOM 9170 C C . PRO B 1 561 ? -16.938 -19.078 3.65 1 40.84 561 PRO B C 1
ATOM 9172 O O . PRO B 1 561 ? -16.578 -18.219 2.848 1 40.84 561 PRO B O 1
ATOM 9175 N N . THR B 1 562 ? -18.156 -18.516 4.418 1 50.97 562 THR B N 1
ATOM 9176 C CA . THR B 1 562 ? -18.938 -17.297 4.211 1 50.97 562 THR B CA 1
ATOM 9177 C C . THR B 1 562 ? -18.359 -16.141 5.02 1 50.97 562 THR B C 1
ATOM 9179 O O . THR B 1 562 ? -18.859 -15.82 6.105 1 50.97 562 THR B O 1
ATOM 9182 N N . ARG B 1 563 ? -17.078 -15.656 4.887 1 72.25 563 ARG B N 1
ATOM 9183 C CA . ARG B 1 563 ? -16.609 -14.477 5.613 1 72.25 563 ARG B CA 1
ATOM 9184 C C . ARG B 1 563 ? -17.406 -13.242 5.211 1 72.25 563 ARG B C 1
ATOM 9186 O O . ARG B 1 563 ? -17.578 -12.969 4.023 1 72.25 563 ARG B O 1
ATOM 9193 N N . SER B 1 564 ? -18.141 -12.969 6.082 1 88.88 564 SER B N 1
ATOM 9194 C CA . SER B 1 564 ? -18.859 -11.711 5.879 1 88.88 564 SER B CA 1
ATOM 9195 C C . SER B 1 564 ? -18.625 -10.75 7.039 1 88.88 564 SER B C 1
ATOM 9197 O O . SER B 1 564 ? -18.297 -11.172 8.148 1 88.88 564 SER B O 1
ATOM 9199 N N . PHE B 1 565 ? -18.609 -9.586 6.727 1 94.31 565 PHE B N 1
ATOM 9200 C CA . PHE B 1 565 ? -18.578 -8.531 7.734 1 94.31 565 PHE B CA 1
ATOM 9201 C C . PHE B 1 565 ? -20 -8.172 8.172 1 94.31 565 PHE B C 1
ATOM 9203 O O . PHE B 1 565 ? -20.922 -8.156 7.352 1 94.31 565 PHE B O 1
ATOM 9210 N N . VAL B 1 566 ? -20.172 -7.84 9.414 1 95.88 566 VAL B N 1
ATOM 9211 C CA . VAL B 1 566 ? -21.484 -7.508 9.961 1 95.88 566 VAL B CA 1
ATOM 9212 C C . VAL B 1 566 ? -22.047 -6.289 9.242 1 95.88 566 VAL B C 1
ATOM 9214 O O . VAL B 1 566 ? -23.266 -6.105 9.188 1 95.88 566 VAL B O 1
ATOM 9217 N N . GLY B 1 567 ? -21.172 -5.457 8.641 1 95.25 567 GLY B N 1
ATOM 9218 C CA . GLY B 1 567 ? -21.594 -4.242 7.965 1 95.25 567 GLY B CA 1
ATOM 9219 C C . GLY B 1 567 ? -22.141 -4.5 6.566 1 95.25 567 GLY B C 1
ATOM 9220 O O . GLY B 1 567 ? -22.609 -3.576 5.902 1 95.25 567 GLY B O 1
ATOM 9221 N N . MET B 1 568 ? -22.094 -5.762 6.105 1 95.19 568 MET B N 1
ATOM 9222 C CA . MET B 1 568 ? -22.609 -6.133 4.785 1 95.19 568 MET B CA 1
ATOM 9223 C C . MET B 1 568 ? -24.109 -6.352 4.828 1 95.19 568 MET B C 1
ATOM 9225 O O . MET B 1 568 ? -24.703 -6.418 5.906 1 95.19 568 MET B O 1
ATOM 9229 N N . PRO B 1 569 ? -24.75 -6.465 3.668 1 94.5 569 PRO B N 1
ATOM 9230 C CA . PRO B 1 569 ? -26.203 -6.598 3.66 1 94.5 569 PRO B CA 1
ATOM 9231 C C . PRO B 1 569 ? -26.688 -7.863 4.367 1 94.5 569 PRO B C 1
ATOM 9233 O O . PRO B 1 569 ? -25.984 -8.867 4.391 1 94.5 569 PRO B O 1
ATOM 9236 N N . GLN B 1 570 ? -27.922 -7.805 4.793 1 94.56 570 GLN B N 1
ATOM 9237 C CA . GLN B 1 570 ? -28.516 -8.867 5.602 1 94.56 570 GLN B CA 1
ATOM 9238 C C . GLN B 1 570 ? -28.547 -10.188 4.832 1 94.56 570 GLN B C 1
ATOM 9240 O O . GLN B 1 570 ? -28.375 -11.258 5.422 1 94.56 570 GLN B O 1
ATOM 9245 N N . HIS B 1 571 ? -28.719 -10.172 3.549 1 91.56 571 HIS B N 1
ATOM 9246 C CA . HIS B 1 571 ? -28.812 -11.398 2.762 1 91.56 571 HIS B CA 1
ATOM 9247 C C . HIS B 1 571 ? -27.453 -12.094 2.678 1 91.56 571 HIS B C 1
ATOM 9249 O O . HIS B 1 571 ? -27.391 -13.297 2.43 1 91.56 571 HIS B O 1
ATOM 9255 N N . VAL B 1 572 ? -26.438 -11.305 2.867 1 91.81 572 VAL B N 1
ATOM 9256 C CA . VAL B 1 572 ? -25.078 -11.852 2.84 1 91.81 572 VAL B CA 1
ATOM 9257 C C . VAL B 1 572 ? -24.703 -12.367 4.227 1 91.81 572 VAL B C 1
ATOM 9259 O O . VAL B 1 572 ? -24.125 -13.453 4.359 1 91.81 572 VAL B O 1
ATOM 9262 N N . THR B 1 573 ? -25.078 -11.633 5.277 1 92.69 573 THR B N 1
ATOM 9263 C CA . THR B 1 573 ? -24.594 -11.898 6.625 1 92.69 573 THR B CA 1
ATOM 9264 C C . THR B 1 573 ? -25.547 -12.836 7.363 1 92.69 573 THR B C 1
ATOM 9266 O O . THR B 1 573 ? -25.172 -13.477 8.344 1 92.69 573 THR B O 1
ATOM 9269 N N . GLY B 1 574 ? -26.828 -12.875 7.023 1 91.56 574 GLY B N 1
ATOM 9270 C CA . GLY B 1 574 ? -27.844 -13.625 7.734 1 91.56 574 GLY B CA 1
ATOM 9271 C C . GLY B 1 574 ? -28.328 -12.938 9 1 91.56 574 GLY B C 1
ATOM 9272 O O . GLY B 1 574 ? -29.047 -13.531 9.805 1 91.56 574 GLY B O 1
ATOM 9273 N N . LEU B 1 575 ? -27.938 -11.688 9.273 1 91.88 575 LEU B N 1
ATOM 9274 C CA . LEU B 1 575 ? -28.375 -10.938 10.445 1 91.88 575 LEU B CA 1
ATOM 9275 C C . LEU B 1 575 ? -29.812 -10.453 10.281 1 91.88 575 LEU B C 1
ATOM 9277 O O . LEU B 1 575 ? -30.281 -10.234 9.156 1 91.88 575 LEU B O 1
ATOM 9281 N N . PRO B 1 576 ? -30.531 -10.344 11.297 1 93.06 576 PRO B N 1
ATOM 9282 C CA . PRO B 1 576 ? -30.156 -10.438 12.703 1 93.06 576 PRO B CA 1
ATOM 9283 C C . PRO B 1 576 ? -30.219 -11.875 13.234 1 93.06 576 PRO B C 1
ATOM 9285 O O . PRO B 1 576 ? -29.922 -12.109 14.406 1 93.06 576 PRO B O 1
ATOM 9288 N N . GLY B 1 577 ? -30.594 -12.812 12.469 1 90.81 577 GLY B N 1
ATOM 9289 C CA . GLY B 1 577 ? -30.797 -14.188 12.906 1 90.81 577 GLY B CA 1
ATOM 9290 C C . GLY B 1 577 ? -29.562 -14.781 13.562 1 90.81 577 GLY B C 1
ATOM 9291 O O . GLY B 1 577 ? -29.688 -15.672 14.414 1 90.81 577 GLY B O 1
ATOM 9292 N N . ARG B 1 578 ? -28.391 -14.305 13.328 1 92.25 578 ARG B N 1
ATOM 9293 C CA . ARG B 1 578 ? -27.141 -14.883 13.805 1 92.25 578 ARG B CA 1
ATOM 9294 C C . ARG B 1 578 ? -26.625 -14.125 15.023 1 92.25 578 ARG B C 1
ATOM 9296 O O . ARG B 1 578 ? -25.547 -14.461 15.547 1 92.25 578 ARG B O 1
ATOM 9303 N N . LEU B 1 579 ? -27.328 -13.164 15.5 1 93.56 579 LEU B N 1
ATOM 9304 C CA . LEU B 1 579 ? -26.844 -12.359 16.625 1 93.56 579 LEU B CA 1
ATOM 9305 C C . LEU B 1 579 ? -26.797 -13.195 17.906 1 93.56 579 LEU B C 1
ATOM 9307 O O . LEU B 1 579 ? -27.703 -14 18.156 1 93.56 579 LEU B O 1
ATOM 9311 N N . THR B 1 580 ? -25.828 -13.023 18.688 1 92.38 580 THR B N 1
ATOM 9312 C CA . THR B 1 580 ? -25.688 -13.672 19.984 1 92.38 580 THR B CA 1
ATOM 9313 C C . THR B 1 580 ? -26.578 -12.992 21.016 1 92.38 580 THR B C 1
ATOM 9315 O O . THR B 1 580 ? -27.078 -11.883 20.797 1 92.38 580 THR B O 1
ATOM 9318 N N . PRO B 1 581 ? -26.781 -13.578 22.219 1 92 581 PRO B N 1
ATOM 9319 C CA . PRO B 1 581 ? -27.625 -12.992 23.266 1 92 581 PRO B CA 1
ATOM 9320 C C . PRO B 1 581 ? -27.094 -11.641 23.766 1 92 581 PRO B C 1
ATOM 9322 O O . PRO B 1 581 ? -27.875 -10.75 24.094 1 92 581 PRO B O 1
ATOM 9325 N N . ARG B 1 582 ? -25.797 -11.453 23.75 1 93.25 582 ARG B N 1
ATOM 9326 C CA . ARG B 1 582 ? -25.203 -10.195 24.188 1 93.25 582 ARG B CA 1
ATOM 9327 C C . ARG B 1 582 ? -25.562 -9.062 23.234 1 93.25 582 ARG B C 1
ATOM 9329 O O . ARG B 1 582 ? -25.531 -7.891 23.609 1 93.25 582 ARG B O 1
ATOM 9336 N N . LEU B 1 583 ? -25.906 -9.453 21.984 1 96.06 583 LEU B N 1
ATOM 9337 C CA . LEU B 1 583 ? -26.188 -8.461 20.953 1 96.06 583 LEU B CA 1
ATOM 9338 C C . LEU B 1 583 ? -27.703 -8.336 20.734 1 96.06 583 LEU B C 1
ATOM 9340 O O . LEU B 1 583 ? -28.141 -7.734 19.75 1 96.06 583 LEU B O 1
ATOM 9344 N N . ALA B 1 584 ? -28.5 -8.844 21.641 1 93.81 584 ALA B N 1
ATOM 9345 C CA . ALA B 1 584 ? -29.938 -8.914 21.484 1 93.81 584 ALA B CA 1
ATOM 9346 C C . ALA B 1 584 ? -30.547 -7.516 21.391 1 93.81 584 ALA B C 1
ATOM 9348 O O . ALA B 1 584 ? -31.578 -7.32 20.734 1 93.81 584 ALA B O 1
ATOM 9349 N N . LYS B 1 585 ? -29.906 -6.543 22 1 96.06 585 LYS B N 1
ATOM 9350 C CA . LYS B 1 585 ? -30.453 -5.188 22.047 1 96.06 585 LYS B CA 1
ATOM 9351 C C . LYS B 1 585 ? -30.047 -4.395 20.797 1 96.06 585 LYS B C 1
ATOM 9353 O O . LYS B 1 585 ? -30.438 -3.236 20.656 1 96.06 585 LYS B O 1
ATOM 9358 N N . LEU B 1 586 ? -29.297 -5.008 19.875 1 97.12 586 LEU B N 1
ATOM 9359 C CA . LEU B 1 586 ? -28.828 -4.344 18.672 1 97.12 586 LEU B CA 1
ATOM 9360 C C . LEU B 1 586 ? -29.922 -4.297 17.609 1 97.12 586 LEU B C 1
ATOM 9362 O O . LEU B 1 586 ? -30.453 -5.336 17.219 1 97.12 586 LEU B O 1
ATOM 9366 N N . ALA B 1 587 ? -30.312 -3.123 17.219 1 96.12 587 ALA B N 1
ATOM 9367 C CA . ALA B 1 587 ? -31.25 -2.969 16.109 1 96.12 587 ALA B CA 1
ATOM 9368 C C . ALA B 1 587 ? -30.516 -2.91 14.766 1 96.12 587 ALA B C 1
ATOM 9370 O O . ALA B 1 587 ? -29.594 -2.117 14.594 1 96.12 587 ALA B O 1
ATOM 9371 N N . VAL B 1 588 ? -30.922 -3.768 13.844 1 96.19 588 VAL B N 1
ATOM 9372 C CA . VAL B 1 588 ? -30.328 -3.766 12.508 1 96.19 588 VAL B CA 1
ATOM 9373 C C . VAL B 1 588 ? -31.219 -3.004 11.539 1 96.19 588 VAL B C 1
ATOM 9375 O O . VAL B 1 588 ? -32.375 -3.393 11.32 1 96.19 588 VAL B O 1
ATOM 9378 N N . CYS B 1 589 ? -30.688 -1.899 11.039 1 94.88 589 CYS B N 1
ATOM 9379 C CA . CYS B 1 589 ? -31.438 -1.043 10.117 1 94.88 589 CYS B CA 1
ATOM 9380 C C . CYS B 1 589 ? -30.812 -1.069 8.727 1 94.88 589 CYS B C 1
ATOM 9382 O O . CYS B 1 589 ? -29.609 -1.275 8.586 1 94.88 589 CYS B O 1
ATOM 9384 N N . ARG B 1 590 ? -31.656 -0.863 7.723 1 93.81 590 ARG B N 1
ATOM 9385 C CA . ARG B 1 590 ? -31.188 -0.886 6.34 1 93.81 590 ARG B CA 1
ATOM 9386 C C . ARG B 1 590 ? -31.109 0.524 5.77 1 93.81 590 ARG B C 1
ATOM 9388 O O . ARG B 1 590 ? -31.969 1.364 6.039 1 93.81 590 ARG B O 1
ATOM 9395 N N . ILE B 1 591 ? -30.031 0.777 5.098 1 93.31 591 ILE B N 1
ATOM 9396 C CA . ILE B 1 591 ? -29.891 2.006 4.324 1 93.31 591 ILE B CA 1
ATOM 9397 C C . ILE B 1 591 ? -30.5 1.827 2.941 1 93.31 591 ILE B C 1
ATOM 9399 O O . ILE B 1 591 ? -30.078 0.964 2.17 1 93.31 591 ILE B O 1
ATOM 9403 N N . ALA B 1 592 ? -31.453 2.617 2.635 1 87.75 592 ALA B N 1
ATOM 9404 C CA . ALA B 1 592 ? -32.156 2.506 1.366 1 87.75 592 ALA B CA 1
ATOM 9405 C C . ALA B 1 592 ? -31.391 3.191 0.241 1 87.75 592 ALA B C 1
ATOM 9407 O O . ALA B 1 592 ? -30.516 4.016 0.496 1 87.75 592 ALA B O 1
ATOM 9408 N N . GLN B 1 593 ? -31.734 2.828 -0.946 1 86.19 593 GLN B N 1
ATOM 9409 C CA . GLN B 1 593 ? -31.203 3.512 -2.115 1 86.19 593 GLN B CA 1
ATOM 9410 C C . GLN B 1 593 ? -31.641 4.973 -2.154 1 86.19 593 GLN B C 1
ATOM 9412 O O . GLN B 1 593 ? -32.844 5.266 -2.051 1 86.19 593 GLN B O 1
ATOM 9417 N N . PRO B 1 594 ? -30.656 5.895 -2.215 1 79.19 594 PRO B N 1
ATOM 9418 C CA . PRO B 1 594 ? -31.031 7.309 -2.203 1 79.19 594 PRO B CA 1
ATOM 9419 C C . PRO B 1 594 ? -31.844 7.715 -3.436 1 79.19 594 PRO B C 1
ATOM 9421 O O . PRO B 1 594 ? -32.812 8.484 -3.326 1 79.19 594 PRO B O 1
ATOM 9424 N N . ASP B 1 595 ? -31.312 7.441 -4.66 1 79.06 595 ASP B N 1
ATOM 9425 C CA . ASP B 1 595 ? -31.953 7.766 -5.938 1 79.06 595 ASP B CA 1
ATOM 9426 C C . ASP B 1 595 ? -32.062 6.531 -6.828 1 79.06 595 ASP B C 1
ATOM 9428 O O . ASP B 1 595 ? -31.047 6.109 -7.426 1 79.06 595 ASP B O 1
ATOM 9432 N N . ALA B 1 596 ? -33.219 6.062 -6.969 1 74.06 596 ALA B N 1
ATOM 9433 C CA . ALA B 1 596 ? -33.438 4.82 -7.703 1 74.06 596 ALA B CA 1
ATOM 9434 C C . ALA B 1 596 ? -33 4.961 -9.164 1 74.06 596 ALA B C 1
ATOM 9436 O O . ALA B 1 596 ? -32.688 3.967 -9.828 1 74.06 596 ALA B O 1
ATOM 9437 N N . SER B 1 597 ? -32.938 6.199 -9.562 1 77.06 597 SER B N 1
ATOM 9438 C CA . SER B 1 597 ? -32.594 6.418 -10.969 1 77.06 597 SER B CA 1
ATOM 9439 C C . SER B 1 597 ? -31.109 6.324 -11.227 1 77.06 597 SER B C 1
ATOM 9441 O O . SER B 1 597 ? -30.672 6.094 -12.359 1 77.06 597 SER B O 1
ATOM 9443 N N . ARG B 1 598 ? -30.359 6.504 -10.164 1 84.69 598 ARG B N 1
ATOM 9444 C CA . ARG B 1 598 ? -28.922 6.406 -10.328 1 84.69 598 ARG B CA 1
ATOM 9445 C C . ARG B 1 598 ? -28.484 4.953 -10.469 1 84.69 598 ARG B C 1
ATOM 9447 O O . ARG B 1 598 ? -28.859 4.102 -9.664 1 84.69 598 ARG B O 1
ATOM 9454 N N . PRO B 1 599 ? -27.781 4.629 -11.508 1 84.94 599 PRO B N 1
ATOM 9455 C CA . PRO B 1 599 ? -27.406 3.236 -11.773 1 84.94 599 PRO B CA 1
ATOM 9456 C C . PRO B 1 599 ? -26.312 2.723 -10.844 1 84.94 599 PRO B C 1
ATOM 9458 O O . PRO B 1 599 ? -26.172 1.512 -10.656 1 84.94 599 PRO B O 1
ATOM 9461 N N . ARG B 1 600 ? -25.547 3.619 -10.266 1 90.5 600 ARG B N 1
ATOM 9462 C CA . ARG B 1 600 ? -24.422 3.199 -9.43 1 90.5 600 ARG B CA 1
ATOM 9463 C C . ARG B 1 600 ? -24.266 4.125 -8.227 1 90.5 600 ARG B C 1
ATOM 9465 O O . ARG B 1 600 ? -24.656 5.293 -8.281 1 90.5 600 ARG B O 1
ATOM 9472 N N . PHE B 1 601 ? -23.75 3.576 -7.148 1 88.69 601 PHE B N 1
ATOM 9473 C CA . PHE B 1 601 ? -23.484 4.305 -5.914 1 88.69 601 PHE B CA 1
ATOM 9474 C C . PHE B 1 601 ? -22.094 3.99 -5.387 1 88.69 601 PHE B C 1
ATOM 9476 O O . PHE B 1 601 ? -21.484 2.986 -5.77 1 88.69 601 PHE B O 1
ATOM 9483 N N . THR B 1 602 ? -21.547 4.859 -4.609 1 85.56 602 THR B N 1
ATOM 9484 C CA . THR B 1 602 ? -20.25 4.668 -3.971 1 85.56 602 THR B CA 1
ATOM 9485 C C . THR B 1 602 ? -20.406 4.574 -2.455 1 85.56 602 THR B C 1
ATOM 9487 O O . THR B 1 602 ? -21.5 4.75 -1.925 1 85.56 602 THR B O 1
ATOM 9490 N N . GLN B 1 603 ? -19.328 4.27 -1.872 1 81.12 603 GLN B N 1
ATOM 9491 C CA . GLN B 1 603 ? -19.344 4.164 -0.417 1 81.12 603 GLN B CA 1
ATOM 9492 C C . GLN B 1 603 ? -19.734 5.496 0.226 1 81.12 603 GLN B C 1
ATOM 9494 O O . GLN B 1 603 ? -20.312 5.523 1.314 1 81.12 603 GLN B O 1
ATOM 9499 N N . ALA B 1 604 ? -19.422 6.574 -0.382 1 78.69 604 ALA B N 1
ATOM 9500 C CA . ALA B 1 604 ? -19.797 7.895 0.116 1 78.69 604 ALA B CA 1
ATOM 9501 C C . ALA B 1 604 ? -21.312 8.023 0.236 1 78.69 604 ALA B C 1
ATOM 9503 O O . ALA B 1 604 ? -21.812 8.695 1.142 1 78.69 604 ALA B O 1
ATOM 9504 N N . ASP B 1 605 ? -22 7.316 -0.634 1 82.38 605 ASP B N 1
ATOM 9505 C CA . ASP B 1 605 ? -23.453 7.348 -0.62 1 82.38 605 ASP B CA 1
ATOM 9506 C C . ASP B 1 605 ? -24.016 6.594 0.585 1 82.38 605 ASP B C 1
ATOM 9508 O O . ASP B 1 605 ? -25.141 6.844 1.017 1 82.38 605 ASP B O 1
ATOM 9512 N N . VAL B 1 606 ? -23.234 5.715 1.08 1 85.25 606 VAL B N 1
ATOM 9513 C CA . VAL B 1 606 ? -23.625 4.922 2.24 1 85.25 606 VAL B CA 1
ATOM 9514 C C . VAL B 1 606 ? -23.25 5.66 3.521 1 85.25 606 VAL B C 1
ATOM 9516 O O . VAL B 1 606 ? -24.094 5.914 4.375 1 85.25 606 VAL B O 1
ATOM 9519 N N . SER B 1 607 ? -22.031 6.105 3.586 1 77.62 607 SER B N 1
ATOM 9520 C CA . SER B 1 607 ? -21.484 6.723 4.785 1 77.62 607 SER B CA 1
ATOM 9521 C C . SER B 1 607 ? -22.078 8.102 5.023 1 77.62 607 SER B C 1
ATOM 9523 O O . SER B 1 607 ? -22.203 8.547 6.168 1 77.62 607 SER B O 1
ATOM 9525 N N . LEU B 1 608 ? -22.469 8.758 3.977 1 70.06 608 LEU B N 1
ATOM 9526 C CA . LEU B 1 608 ? -23 10.109 4.074 1 70.06 608 LEU B CA 1
ATOM 9527 C C . LEU B 1 608 ? -24.5 10.141 3.758 1 70.06 608 LEU B C 1
ATOM 9529 O O . LEU B 1 608 ? -25.031 11.18 3.361 1 70.06 608 LEU B O 1
ATOM 9533 N N . SER B 1 609 ? -25.031 9 3.893 1 79.44 609 SER B N 1
ATOM 9534 C CA . SER B 1 609 ? -26.469 8.93 3.613 1 79.44 609 SER B CA 1
ATOM 9535 C C . SER B 1 609 ? -27.25 9.938 4.449 1 79.44 609 SER B C 1
ATOM 9537 O O . SER B 1 609 ? -27.219 9.891 5.68 1 79.44 609 SER B O 1
ATOM 9539 N N . ALA B 1 610 ? -27.938 10.789 3.781 1 77.31 610 ALA B N 1
ATOM 9540 C CA . ALA B 1 610 ? -28.719 11.82 4.453 1 77.31 610 ALA B CA 1
ATOM 9541 C C . ALA B 1 610 ? -29.812 11.203 5.316 1 77.31 610 ALA B C 1
ATOM 9543 O O . ALA B 1 610 ? -30.094 11.68 6.414 1 77.31 610 ALA B O 1
ATOM 9544 N N . ASP B 1 611 ? -30.375 10.148 4.789 1 82.19 611 ASP B N 1
ATOM 9545 C CA . ASP B 1 611 ? -31.422 9.469 5.523 1 82.19 611 ASP B CA 1
ATOM 9546 C C . ASP B 1 611 ? -30.891 8.828 6.801 1 82.19 611 ASP B C 1
ATOM 9548 O O . ASP B 1 611 ? -31.5 8.945 7.863 1 82.19 611 ASP B O 1
ATOM 9552 N N . CYS B 1 612 ? -29.828 8.18 6.688 1 86.75 612 CYS B N 1
ATOM 9553 C CA . CYS B 1 612 ? -29.203 7.555 7.848 1 86.75 612 CYS B CA 1
ATOM 9554 C C . CYS B 1 612 ? -28.828 8.602 8.898 1 86.75 612 CYS B C 1
ATOM 9556 O O . CYS B 1 612 ? -29.078 8.398 10.086 1 86.75 612 CYS B O 1
ATOM 9558 N N . HIS B 1 613 ? -28.312 9.719 8.469 1 87.62 613 HIS B N 1
ATOM 9559 C CA . HIS B 1 613 ? -27.922 10.789 9.375 1 87.62 613 HIS B CA 1
ATOM 9560 C C . HIS B 1 613 ? -29.125 11.398 10.078 1 87.62 613 HIS B C 1
ATOM 9562 O O . HIS B 1 613 ? -29.094 11.609 11.289 1 87.62 613 HIS B O 1
ATOM 9568 N N . ARG B 1 614 ? -30.125 11.648 9.32 1 89.38 614 ARG B N 1
ATOM 9569 C CA . ARG B 1 614 ? -31.344 12.234 9.883 1 89.38 614 ARG B CA 1
ATOM 9570 C C . ARG B 1 614 ? -31.969 11.312 10.914 1 89.38 614 ARG B C 1
ATOM 9572 O O . ARG B 1 614 ? -32.312 11.742 12.016 1 89.38 614 ARG B O 1
ATOM 9579 N N . ARG B 1 615 ? -32.062 10.086 10.586 1 92.06 615 ARG B N 1
ATOM 9580 C CA . ARG B 1 615 ? -32.688 9.125 11.492 1 92.06 615 ARG B CA 1
ATOM 9581 C C . ARG B 1 615 ? -31.859 8.93 12.75 1 92.06 615 ARG B C 1
ATOM 9583 O O . ARG B 1 615 ? -32.406 8.742 13.836 1 92.06 615 ARG B O 1
ATOM 9590 N N . THR B 1 616 ? -30.609 8.93 12.531 1 92.5 616 THR B N 1
ATOM 9591 C CA . THR B 1 616 ? -29.719 8.812 13.68 1 92.5 616 THR B CA 1
ATOM 9592 C C . THR B 1 616 ? -29.875 10.008 14.609 1 92.5 616 THR B C 1
ATOM 9594 O O . THR B 1 616 ? -29.984 9.852 15.828 1 92.5 616 THR B O 1
ATOM 9597 N N . LEU B 1 617 ? -29.938 11.25 14.094 1 94.19 617 LEU B N 1
ATOM 9598 C CA . LEU B 1 617 ? -30.109 12.453 14.906 1 94.19 617 LEU B CA 1
ATOM 9599 C C . LEU B 1 617 ? -31.469 12.461 15.586 1 94.19 617 LEU B C 1
ATOM 9601 O O . LEU B 1 617 ? -31.594 12.891 16.734 1 94.19 617 LEU B O 1
ATOM 9605 N N . ASP B 1 618 ? -32.469 11.945 14.875 1 93.69 618 ASP B N 1
ATOM 9606 C CA . ASP B 1 618 ? -33.812 11.859 15.469 1 93.69 618 ASP B CA 1
ATOM 9607 C C . ASP B 1 618 ? -33.812 10.922 16.672 1 93.69 618 ASP B C 1
ATOM 9609 O O . ASP B 1 618 ? -34.438 11.219 17.688 1 93.69 618 ASP B O 1
ATOM 9613 N N . ARG B 1 619 ? -33.156 9.859 16.484 1 93.75 619 ARG B N 1
ATOM 9614 C CA . ARG B 1 619 ? -33.062 8.891 17.578 1 93.75 619 ARG B CA 1
ATOM 9615 C C . ARG B 1 619 ? -32.344 9.484 18.766 1 93.75 619 ARG B C 1
ATOM 9617 O O . ARG B 1 619 ? -32.75 9.273 19.922 1 93.75 619 ARG B O 1
ATOM 9624 N N . ILE B 1 620 ? -31.312 10.195 18.531 1 95.81 620 ILE B N 1
ATOM 9625 C CA . ILE B 1 620 ? -30.516 10.812 19.594 1 95.81 620 ILE B CA 1
ATOM 9626 C C . ILE B 1 620 ? -31.375 11.859 20.312 1 95.81 620 ILE B C 1
ATOM 9628 O O . ILE B 1 620 ? -31.344 11.938 21.547 1 95.81 620 ILE B O 1
ATOM 9632 N N . ARG B 1 621 ? -32.125 12.586 19.547 1 94.19 621 ARG B N 1
ATOM 9633 C CA . ARG B 1 621 ? -33 13.578 20.141 1 94.19 621 ARG B CA 1
ATOM 9634 C C . ARG B 1 621 ? -34 12.922 21.094 1 94.19 621 ARG B C 1
ATOM 9636 O O . ARG B 1 621 ? -34.281 13.438 22.172 1 94.19 621 ARG B O 1
ATOM 9643 N N . ALA B 1 622 ? -34.531 11.812 20.641 1 94 622 ALA B N 1
ATOM 9644 C CA . ALA B 1 622 ? -35.469 11.078 21.453 1 94 622 ALA B CA 1
ATOM 9645 C C . ALA B 1 622 ? -34.844 10.562 22.734 1 94 622 ALA B C 1
ATOM 9647 O O . ALA B 1 622 ? -35.438 10.609 23.812 1 94 622 ALA B O 1
ATOM 9648 N N . ILE B 1 623 ? -33.656 10.117 22.609 1 94.75 623 ILE B N 1
ATOM 9649 C CA . ILE B 1 623 ? -32.938 9.586 23.75 1 94.75 623 ILE B CA 1
ATOM 9650 C C . ILE B 1 623 ? -32.656 10.711 24.75 1 94.75 623 ILE B C 1
ATOM 9652 O O . ILE B 1 623 ? -32.844 10.539 25.953 1 94.75 623 ILE B O 1
ATOM 9656 N N . GLU B 1 624 ? -32.219 11.875 24.25 1 94.25 624 GLU B N 1
ATOM 9657 C CA . GLU B 1 624 ? -31.906 13.008 25.109 1 94.25 624 GLU B CA 1
ATOM 9658 C C . GLU B 1 624 ? -33.156 13.555 25.781 1 94.25 624 GLU B C 1
ATOM 9660 O O . GLU B 1 624 ? -33.125 13.992 26.938 1 94.25 624 GLU B O 1
ATOM 9665 N N . ALA B 1 625 ? -34.312 13.484 25.094 1 91.81 625 ALA B N 1
ATOM 9666 C CA . ALA B 1 625 ? -35.562 13.891 25.688 1 91.81 625 ALA B CA 1
ATOM 9667 C C . ALA B 1 625 ? -35.969 12.961 26.828 1 91.81 625 ALA B C 1
ATOM 9669 O O . ALA B 1 625 ? -36.469 13.422 27.859 1 91.81 625 ALA B O 1
ATOM 9670 N N . GLN B 1 626 ? -35.719 11.719 26.641 1 90.5 626 GLN B N 1
ATOM 9671 C CA . GLN B 1 626 ? -36 10.734 27.672 1 90.5 626 GLN B CA 1
ATOM 9672 C C . GLN B 1 626 ? -35.094 10.906 28.875 1 90.5 626 GLN B C 1
ATOM 9674 O O . GLN B 1 626 ? -35.531 10.758 30.016 1 90.5 626 GLN B O 1
ATOM 9679 N N . ARG B 1 627 ? -33.906 11.211 28.625 1 88.69 627 ARG B N 1
ATOM 9680 C CA . ARG B 1 627 ? -32.906 11.367 29.688 1 88.69 627 ARG B CA 1
ATOM 9681 C C . ARG B 1 627 ? -33.188 12.625 30.5 1 88.69 627 ARG B C 1
ATOM 9683 O O . ARG B 1 627 ? -33 12.625 31.719 1 88.69 627 ARG B O 1
ATOM 9690 N N . GLN B 1 628 ? -33.688 13.727 29.828 1 81.81 628 GLN B N 1
ATOM 9691 C CA . GLN B 1 628 ? -33.969 14.984 30.516 1 81.81 628 GLN B CA 1
ATOM 9692 C C . GLN B 1 628 ? -35.312 14.938 31.219 1 81.81 628 GLN B C 1
ATOM 9694 O O . GLN B 1 628 ? -35.5 15.578 32.25 1 81.81 628 GLN B O 1
ATOM 9699 N N . GLY B 1 629 ? -36.469 14.406 30.578 1 67.62 629 GLY B N 1
ATOM 9700 C CA . GLY B 1 629 ? -37.75 14.281 31.219 1 67.62 629 GLY B CA 1
ATOM 9701 C C . GLY B 1 629 ? -37.781 13.328 32.406 1 67.62 629 GLY B C 1
ATOM 9702 O O . GLY B 1 629 ? -38.562 13.484 33.312 1 67.62 629 GLY B O 1
ATOM 9703 N N . GLY B 1 630 ? -37.062 12.297 32.375 1 53.75 630 GLY B N 1
ATOM 9704 C CA . GLY B 1 630 ? -37 11.398 33.5 1 53.75 630 GLY B CA 1
ATOM 9705 C C . GLY B 1 630 ? -36.406 12.039 34.75 1 53.75 630 GLY B C 1
ATOM 9706 O O . GLY B 1 630 ? -36.562 11.531 35.844 1 53.75 630 GLY B O 1
ATOM 9707 N N . THR B 1 631 ? -35.625 13.062 34.562 1 45.69 631 THR B N 1
ATOM 9708 C CA . THR B 1 631 ? -35.125 13.734 35.75 1 45.69 631 THR B CA 1
ATOM 9709 C C . THR B 1 631 ? -36.188 14.617 36.406 1 45.69 631 THR B C 1
ATOM 9711 O O . THR B 1 631 ? -36.094 14.938 37.594 1 45.69 631 THR B O 1
ATOM 9714 N N . ASP B 1 632 ? -37.25 15.156 35.719 1 39.5 632 ASP B N 1
ATOM 9715 C CA . ASP B 1 632 ? -38.25 16 36.344 1 39.5 632 ASP B CA 1
ATOM 9716 C C . ASP B 1 632 ? -39.188 15.188 37.219 1 39.5 632 ASP B C 1
ATOM 9718 O O . ASP B 1 632 ? -39.781 15.719 38.156 1 39.5 632 ASP B O 1
ATOM 9722 N N . ASP B 1 633 ? -39.594 13.984 36.938 1 39.22 633 ASP B N 1
ATOM 9723 C CA . ASP B 1 633 ? -40.594 13.312 37.781 1 39.22 633 ASP B CA 1
ATOM 9724 C C . ASP B 1 633 ? -40.031 12.984 39.156 1 39.22 633 ASP B C 1
ATOM 9726 O O . ASP B 1 633 ? -40.75 12.547 40.031 1 39.22 633 ASP B O 1
ATOM 9730 N N . GLY B 1 634 ? -38.781 12.945 39.375 1 35.25 634 GLY B N 1
ATOM 9731 C CA . GLY B 1 634 ? -38.406 12.594 40.719 1 35.25 634 GLY B CA 1
ATOM 9732 C C . GLY B 1 634 ? -38.5 13.75 41.688 1 35.25 634 GLY B C 1
ATOM 9733 O O . GLY B 1 634 ? -38.531 13.547 42.906 1 35.25 634 GLY B O 1
ATOM 9734 N N . GLU B 1 635 ? -38.469 15.023 41.188 1 33.72 635 GLU B N 1
ATOM 9735 C CA . GLU B 1 635 ? -38.562 16.062 42.219 1 33.72 635 GLU B CA 1
ATOM 9736 C C . GLU B 1 635 ? -40.031 16.469 42.438 1 33.72 635 GLU B C 1
ATOM 9738 O O . GLU B 1 635 ? -40.344 17.047 43.469 1 33.72 635 GLU B O 1
ATOM 9743 N N . ASN B 1 636 ? -40.906 16.297 41.5 1 33.09 636 ASN B N 1
ATOM 9744 C CA . ASN B 1 636 ? -42.25 16.844 41.75 1 33.09 636 ASN B CA 1
ATOM 9745 C C . ASN B 1 636 ? -43.031 15.953 42.688 1 33.09 636 ASN B C 1
ATOM 9747 O O . ASN B 1 636 ? -44.156 16.312 43.094 1 33.09 636 ASN B O 1
ATOM 9751 N N . HIS B 1 637 ? -42.812 14.68 42.75 1 34.06 637 HIS B N 1
ATOM 9752 C CA . HIS B 1 637 ? -43.656 13.914 43.656 1 34.06 637 HIS B CA 1
ATOM 9753 C C . HIS B 1 637 ? -43.344 14.273 45.125 1 34.06 637 HIS B C 1
ATOM 9755 O O . HIS B 1 637 ? -44 13.75 46.031 1 34.06 637 HIS B O 1
ATOM 9761 N N . ALA B 1 638 ? -42.281 15.016 45.469 1 31.27 638 ALA B N 1
ATOM 9762 C CA . ALA B 1 638 ? -42.125 15.328 46.906 1 31.27 638 ALA B CA 1
ATOM 9763 C C . ALA B 1 638 ? -43.031 16.5 47.281 1 31.27 638 ALA B C 1
ATOM 9765 O O . ALA B 1 638 ? -43.281 16.719 48.469 1 31.27 638 ALA B O 1
ATOM 9766 N N . ARG B 1 639 ? -43.375 17.406 46.344 1 30.14 639 ARG B N 1
ATOM 9767 C CA . ARG B 1 639 ? -44.094 18.594 46.812 1 30.14 639 ARG B CA 1
ATOM 9768 C C . ARG B 1 639 ? -45.562 18.281 47.062 1 30.14 639 ARG B C 1
ATOM 9770 O O . ARG B 1 639 ? -46.188 18.891 47.938 1 30.14 639 ARG B O 1
ATOM 9777 N N . ALA B 1 640 ? -46.188 17.516 46.125 1 28.91 640 ALA B N 1
ATOM 9778 C CA . ALA B 1 640 ? -47.656 17.469 46.188 1 28.91 640 ALA B CA 1
ATOM 9779 C C . ALA B 1 640 ? -48.125 16.688 47.406 1 28.91 640 ALA B C 1
ATOM 9781 O O . ALA B 1 640 ? -49.312 16.672 47.719 1 28.91 640 ALA B O 1
ATOM 9782 N N . ALA B 1 641 ? -47.312 15.836 47.906 1 30.92 641 ALA B N 1
ATOM 9783 C CA . ALA B 1 641 ? -47.844 15.047 49 1 30.92 641 ALA B CA 1
ATOM 9784 C C . ALA B 1 641 ? -48 15.891 50.281 1 30.92 641 ALA B C 1
ATOM 9786 O O . ALA B 1 641 ? -48.406 15.391 51.312 1 30.92 641 ALA B O 1
ATOM 9787 N N . ALA B 1 642 ? -47.5 17.109 50.406 1 30.16 642 ALA B N 1
ATOM 9788 C CA . ALA B 1 642 ? -47.594 17.859 51.656 1 30.16 642 ALA B CA 1
ATOM 9789 C C . ALA B 1 642 ? -48.938 18.578 51.75 1 30.16 642 ALA B C 1
ATOM 9791 O O . ALA B 1 642 ? -49.344 18.969 52.844 1 30.16 642 ALA B O 1
ATOM 9792 N N . GLY B 1 643 ? -49.594 19.094 50.625 1 25.91 643 GLY B N 1
ATOM 9793 C CA . GLY B 1 643 ? -50.594 20.125 50.812 1 25.91 643 GLY B CA 1
ATOM 9794 C C . GLY B 1 643 ? -51.906 19.578 51.312 1 25.91 643 GLY B C 1
ATOM 9795 O O . GLY B 1 643 ? -52.906 20.328 51.438 1 25.91 643 GLY B O 1
ATOM 9796 N N . ASP B 1 644 ? -52.219 18.359 51.312 1 24.36 644 ASP B N 1
ATOM 9797 C CA . ASP B 1 644 ? -53.625 18 51.5 1 24.36 644 ASP B CA 1
ATOM 9798 C C . ASP B 1 644 ? -54.031 18.094 52.969 1 24.36 644 ASP B C 1
ATOM 9800 O O . ASP B 1 644 ? -55.094 17.609 53.344 1 24.36 644 ASP B O 1
ATOM 9804 N N . GLY B 1 645 ? -53.188 18.609 53.969 1 24.02 645 GLY B N 1
ATOM 9805 C CA . GLY B 1 645 ? -53.656 18.406 55.312 1 24.02 645 GLY B CA 1
ATOM 9806 C C . GLY B 1 645 ? -54.812 19.312 55.688 1 24.02 645 GLY B C 1
ATOM 9807 O O . GLY B 1 645 ? -55.375 19.203 56.781 1 24.02 645 GLY B O 1
ATOM 9808 N N . GLY B 1 646 ? -55.031 20.562 55.25 1 21.77 646 GLY B N 1
ATOM 9809 C CA . GLY B 1 646 ? -55.688 21.516 56.156 1 21.77 646 GLY B CA 1
ATOM 9810 C C . GLY B 1 646 ? -57.188 21.375 56.156 1 21.77 646 GLY B C 1
ATOM 9811 O O . GLY B 1 646 ? -57.906 22.297 56.562 1 21.77 646 GLY B O 1
ATOM 9812 N N . ARG B 1 647 ? -57.969 20.422 55.75 1 21.34 647 ARG B N 1
ATOM 9813 C CA . ARG B 1 647 ? -59.406 20.578 55.938 1 21.34 647 ARG B CA 1
ATOM 9814 C C . ARG B 1 647 ? -59.781 20.625 57.406 1 21.34 647 ARG B C 1
ATOM 9816 O O . ARG B 1 647 ? -60.812 21.219 57.781 1 21.34 647 ARG B O 1
ATOM 9823 N N . SER B 1 648 ? -59.344 19.797 58.406 1 21.48 648 SER B N 1
ATOM 9824 C CA . SER B 1 648 ? -60.438 19.484 59.281 1 21.48 648 SER B CA 1
ATOM 9825 C C . SER B 1 648 ? -60.781 20.656 60.219 1 21.48 648 SER B C 1
ATOM 9827 O O . SER B 1 648 ? -61.594 20.531 61.125 1 21.48 648 SER B O 1
ATOM 9829 N N . ARG B 1 649 ? -60.094 21.672 60.406 1 21.81 649 ARG B N 1
ATOM 9830 C CA . ARG B 1 649 ? -60.531 22.391 61.562 1 21.81 649 ARG B CA 1
ATOM 9831 C C . ARG B 1 649 ? -61.969 22.922 61.406 1 21.81 649 ARG B C 1
ATOM 9833 O O . ARG B 1 649 ? -62.219 23.734 60.5 1 21.81 649 ARG B O 1
ATOM 9840 N N . ASN B 1 650 ? -62.938 22.031 61.625 1 20.22 650 ASN B N 1
ATOM 9841 C CA . ASN B 1 650 ? -64.312 22.281 62.125 1 20.22 650 ASN B CA 1
ATOM 9842 C C . ASN B 1 650 ? -64.312 23.359 63.188 1 20.22 650 ASN B C 1
ATOM 9844 O O . ASN B 1 650 ? -63.375 23.453 64 1 20.22 650 ASN B O 1
ATOM 9848 N N . ALA B 1 651 ? -65.25 24.328 63.031 1 20.22 651 ALA B N 1
ATOM 9849 C CA . ALA B 1 651 ? -66.25 25.266 63.531 1 20.22 651 ALA B CA 1
ATOM 9850 C C . ALA B 1 651 ? -67.125 24.609 64.625 1 20.22 651 ALA B C 1
ATOM 9852 O O . ALA B 1 651 ? -67.875 23.672 64.312 1 20.22 651 ALA B O 1
ATOM 9853 N N . SER B 1 652 ? -66.5 24.062 65.812 1 17.88 652 SER B N 1
ATOM 9854 C CA . SER B 1 652 ? -67 24.719 67.062 1 17.88 652 SER B CA 1
ATOM 9855 C C . SER B 1 652 ? -66.438 26.109 67.188 1 17.88 652 SER B C 1
ATOM 9857 O O . SER B 1 652 ? -65.25 26.328 66.812 1 17.88 652 SER B O 1
#

Organism: Cereibacter sphaeroides (strain ATCC 17023 / DSM 158 / JCM 6121 / CCUG 31486 / LMG 2827 / NBRC 12203 / NCIMB 8253 / ATH 2.4.1.) (NCBI:txid272943)

Nearest PDB structures (foldseek):
  1cs8-assembly1_A  TM=7.133E-01  e=2.546E-07  Homo sapiens
  6czs-assembly1_A  TM=7.212E-01  e=1.613E-07  Homo sapiens
  6czk-assembly1_A  TM=6.863E-01  e=5.349E-07  Homo sapiens
  8ieq-assembly1_C  TM=2.328E-01  e=3.146E+00  Homo sapiens
  9iuo-assembly1_A  TM=1.821E-01  e=6.609E+00  Homo sapiens

Secondary structure (DSSP, 8-state):
-------SSSPPP-PPPP-TTPPBP----PPPPSS-PPPHHHHTTSSPPPB-TT-S-HHHHHHHHHHHHHHHHTT---PPB-HHHHHHHHHHHH-GGGSS---HHHHHHHHHHH---BTTTS-TT-S-----HHHHHHHTTS-EEEEEEPPS-HHHHHHHHHHHS-EEEEEEE-GGG--B--TTS-GGGSSBPPP--S--EEEEEEEEEE-SSEEEEE-SB-TTBEEETTEETEEEEEHHHHHHHEEEEEEEEE----TTGGGT-----S-----SS---PPPPGGGTTTSEEEEETTEE--SSTT---HHHHHHHHHHHHHS---EEEEE--SS--HHHHHHHHHHHHHHHHHTT-EEEEEE-SHHHHHHHHHHHHHHHHHHHHHH-TT-TTHHHHHHHHHHHHHHHHHHHHHHHHHHHH---SSSPPPHHHHHHHHHHHT-PPEEEEEETTHHHHHHHHHHHTT-S---HHHHHHHHHHHHHHHHHEEEEEEES----HHHHHHHHHHHHHHSPTT-EEEEEE-HHHHHHB-BTTBSS-HHHHIIIII----TTS---S----TTS-HHHH-TTTT--GGGTTEEEEEEPPS-TT-S-B-HHHHHT-HHHHHHHHHHHHHHHHHHHHTTTTTTHHHHTTTGGGGGGS---/-------TTSPPP-PPPP-TTPPBP----PPPPSS-PPPHHHHTTSSPPPB-TT-S-HHHHHHHHHHHHHHHHTT---PPB-HHHHHHHHHHHH-GGGSS---HHHHHHHHHHH---BTTTS-TT-S-----HHHHHHHTTS-EEEEEEPPS-HHHHHHHHHHHS-EEEEEEE-GGG--B--TTS-GGGSSBPPP--S--EEEEEEEEEE-SSEEEEE-SB-TTBEEETTEETEEEEEHHHHHHHEEEEEEEEE----TTGGGT-----S-----SS---PPPPGGGTTTSEEEEETTEE--SSTT---HHHHHHHHHHHHHS---EEEEE--SS--HHHHHHHHHHHHHHHHHTT-EEEEEE-SHHHHHHHHHHHHHHHHHHHHHH-TT-TTHHHHHHHHHHHHHHHHHHHHHHHHHHHH---SSSPPPHHHHHHHHHHHT---EEEEEETTHHHHHHHHHHHTT-S---HHHHHHHHHHHHHHHHHEEEEEEES----HHHHHHHHHHHHHHSPTT-EEEEEE-HHHHHHB-BTTBSS-HHHHIIIII----TTS---S----TTS-HHHH-TTTT--GGGTTEEEEEEPPS-TT-S-B-HHHHHT-HHHHHHHHHHHHHHHHHHHHTTTHHHHTTTTTSGGGTT-----

InterPro domains:
  IPR038765 Papain-like cysteine peptidase superfamily [SSF54001] (46-227)

Sequence (1304 aa):
MAPVPASPGAAPIRRDPSDLRDQVYLPSLRPLAPRTELPSCLSGGTLLPRDQQEAESCAGQALAALIDLQHQSAGAATARVSARMLYRMALVQDGSAGGGVASLRSVLKGFYHYGVCPESLWPDGSGSDALTAERAKAARGVTLGAYYRVLPGLNDWHAALTDVGALLVSAEIHEGWDCPFDPQKPRDRQGLIVPVRSGGTGHAFLVVGYTEAGFLVLNSWGAAWGGYDGRPGIALWPYEDWAETVMDAWVLRLGVPAPAAFAQARGLHGLGFDTGPLGASQAACHRLLGHFAHLDDGRHVDSGSYASSRASVEETARCLEARPRPVLLSVAGSLFGLQAGIAHEIRRRPTVEAVGLYPYTVFWCNDAFDSTSLVLDHLFEKAVQKVGPFDPTLDDTIERDTAPIGRAFWRDVKAAAWRAGSHRRDGREGDAAHLFDRLAATGAPLHLLTDGAGAILLGRYLRSLEEGALPPDEAARRQRLRERFFAATASLTLVTPPLTLAAFDEAFGPLIDHLPEGRATLWVPSRGLDAKLHVGAYARSILHLICHGFERGEEDGTDAPTRSFVGMPQHVTGLPGRLTPRLAKLAVCRIAQPDASRPRFTQADVSLSADCHRRTLDRIRAIEAQRQGGTDDGENHARAAAGDGGRSRNASMAPVPASPGAAPIRRDPSDLRDQVYLPSLRPLAPRTELPSCLSGGTLLPRDQQEAESCAGQALAALIDLQHQSAGAATARVSARMLYRMALVQDGSAGGGVASLRSVLKGFYHYGVCPESLWPDGSGSDALTAERAKAARGVTLGAYYRVLPGLNDWHAALTDVGALLVSAEIHEGWDCPFDPQKPRDRQGLIVPVRSGGTGHAFLVVGYTEAGFLVLNSWGAAWGGYDGRPGIALWPYEDWAETVMDAWVLRLGVPAPAAFAQARGLHGLGFDTGPLGASQAACHRLLGHFAHLDDGRHVDSGSYASSRASVEETARCLEARPRPVLLSVAGSLFGLQAGIAHEIRRRPTVEAVGLYPYTVFWCNDAFDSTSLVLDHLFEKAVQKVGPFDPTLDDTIERDTAPIGRAFWRDVKAAAWRAGSHRRDGREGDAAHLFDRLAATGAPLHLLTDGAGAILLGRYLRSLEEGALPPDEAARRQRLRERFFAATASLTLVTPPLTLAAFDEAFGPLIDHLPEGRATLWVPSRGLDAKLHVGAYARSILHLICHGFERGEEDGTDAPTRSFVGMPQHVTGLPGRLTPRLAKLAVCRIAQPDASRPRFTQADVSLSADCHRRTLDRIRAIEAQRQGGTDDGENHARAAAGDGGRSRNAS

Foldseek 3Di:
DADPPQPPAFAFADFDDDDPPFAADDFDPDDFDQKDDFQCCQVVVVDFFAALDNDRLQLLSAVQSLLVVVCVSVVHPDARWASLQLFLLLCQAVDVDRNGRHHNVSSLLSQAQQAIAHCVVPPPPDPDSDCFPVGRVRRLQWGFQDKHWQPPDPSSVRRLCVVFQKKKFKWFDDRQQQFFDDLPDDLQPGQERDADPDGGGMGIWMFGMAHNFATKTQGNNGQGGGRHSHGGRIHGDGPVNCVVITRTIMGTDIDDSPVVCVLPPPDPSVVVPPPDPDDDDFDRNSLCQLAEFEAELLAFARHRSNGDHLVSLVSSLVVCLVPPFAEAEEEEDFLAAPRVVVVLCSNCQVVCVVLGYRHHYYHHCRPVSVVVLVVLLVLLVVLCVVQNLPDPCSQVSSLASCQPVLQVSVVSLLSSLLSQQADDDPDDHGVVLSSLLSNLVSLHAYEYEYEEQSCSNQLNNQLNLCDDDDDPVSVVVSVVSNVSSLNRYLAEEYALYLAFLVSCCNRCLVSLLSYDAPRAEYEAAEPLQQQFEARNSNRGAVSVSCQRRNDDPPDDPPPPPQGHGPRYYCVSRVPPVPHDPSCVSYHYHYDYDPDPPDRHDYVCCRRVPPVVVVVSSVSVSVSVVVVVVVVVVVPPVVVVPPPPPPPDDDVD/DADPPQPPAFAFADFDDDDPPFAADDFDPDDFDQKDDFQCCQVVVVDFFAALDNDRLQLLSQVQSLLVVVCVSVVHPDARWASLQLFLLLCQAVDVDRRGRHHNVSSLLSQAQQAIAHCVVPPPPDPDSDCFPVGSVRRLQWGFQDKHWFDPDPSSVRRLCVVQQKKKFKWFDDRQQQFFDDLPDDLQPGQERDADPDGGGMGIWMFGMAHNFATKTQGNNTQRGGRHSHGGRIHGDGPVNCVVITRTIMGTDIDDSPVVCVLPPPDPSVVPPPDDPDDDDFDRNSLCQLAEFEAELLAFARHRSHGDHLVSLVSSLVVCLVPPFAEAEEEEDPLAAPRVVVVLCSNCQVVCVVLGYRHHYYHHCRPVSVVVLVVLLVLLVVLCVVQNLPDPCSQVSSLASCQPVLQVSVVSLLSSLLSQQAQDDPDDHGVVLSSLLSNLVSLHAYEYEYEEQSCSNQLSNQLNLCDDDDDPVVVVVSVVSNVSSLNRYLAEEYALYLAFLVSCCNRCLVSLLSYDAPRAEYEAAEPLQQQFEARNSNRGAVSVSCQRRNDDPPDDPPPDPQDDGPNYYCVSRVPPVPHDPSCVSYHYHYDYDPDPPDRHDYVCCRRVPPVVVVVSSVSVSVSVVVVVVVVVVVPVVVPVVPPPPPPDPDDD

Solvent-accessible surface area (backbone atoms only — not comparable to full-atom values): 68728 Å² total; per-residue (Å²): 128,72,74,74,70,73,58,93,70,52,43,60,40,42,70,59,76,65,45,71,76,63,51,67,58,73,61,65,90,65,87,77,68,71,53,54,77,64,54,62,47,55,74,70,56,75,50,69,45,46,60,49,74,77,51,90,42,40,57,14,42,27,51,29,51,51,52,40,49,52,39,49,73,69,67,45,94,66,76,55,47,14,29,42,51,27,32,51,38,8,32,32,36,63,31,80,81,60,65,35,46,53,24,68,57,30,35,52,50,18,25,45,21,42,22,37,24,47,21,89,81,38,41,77,84,57,87,70,87,72,86,44,72,67,48,49,61,47,1,61,63,40,34,60,53,48,69,26,38,44,61,100,39,70,66,42,48,55,34,43,34,69,74,68,44,41,33,47,33,32,27,44,44,45,77,27,66,60,29,70,37,57,92,88,48,67,40,90,76,29,12,61,42,47,77,58,98,55,91,49,56,37,43,38,25,28,36,44,37,33,45,88,65,22,36,29,33,42,39,44,65,18,60,54,22,14,16,30,82,64,35,54,12,24,25,36,41,32,52,70,44,44,75,73,26,60,59,45,35,32,38,73,42,71,39,77,72,43,82,75,54,60,82,65,57,72,62,61,55,83,77,54,82,74,65,73,92,66,81,81,81,76,68,52,32,56,75,43,63,77,29,57,41,29,30,49,80,24,31,58,31,64,35,37,76,62,49,24,46,71,65,53,50,51,50,39,35,51,52,38,56,75,53,71,44,39,29,39,42,32,28,46,35,53,87,36,26,47,63,60,46,51,49,50,49,53,67,44,41,62,62,44,43,71,73,58,32,42,57,32,36,38,40,44,56,20,68,45,30,49,52,48,51,58,36,49,50,52,52,37,51,51,40,31,64,41,36,34,88,81,38,89,56,39,52,60,46,39,32,60,68,41,18,57,60,37,28,23,44,51,52,38,51,54,49,21,21,46,48,9,12,24,70,45,90,90,53,78,54,8,47,50,31,50,46,55,52,48,48,25,68,50,61,32,42,29,35,38,34,24,28,22,49,12,41,54,31,54,27,35,28,52,36,38,42,68,60,71,95,54,59,69,69,57,44,52,52,27,47,51,52,43,52,42,42,59,69,15,46,64,32,40,38,37,36,34,30,80,34,38,60,68,58,42,44,65,28,45,18,67,58,44,54,70,45,64,82,78,30,30,39,37,36,18,42,27,69,73,36,47,69,28,15,28,48,87,80,34,68,39,38,64,66,53,46,40,58,70,20,28,47,73,90,62,80,82,78,66,78,67,83,86,81,44,33,63,19,42,30,43,90,75,52,48,54,73,79,69,58,51,80,46,43,63,47,54,41,81,42,69,41,70,63,88,52,84,83,53,80,64,43,44,65,64,59,61,77,62,25,62,66,60,51,50,52,51,52,51,51,49,49,51,50,53,47,51,60,56,56,63,59,57,63,69,65,59,66,64,63,66,71,70,68,73,72,76,65,79,70,69,92,118,128,70,73,73,71,73,58,93,70,52,44,59,39,41,70,58,75,65,46,70,77,64,51,67,57,74,62,65,91,65,86,76,68,72,53,54,77,64,55,63,48,56,75,72,56,75,49,68,43,46,61,49,74,78,50,90,42,40,58,14,41,27,51,28,50,52,54,42,48,52,39,50,72,70,68,45,94,65,76,55,46,14,29,42,50,26,32,52,38,8,33,31,36,63,31,81,81,57,66,35,44,52,24,67,58,31,35,50,50,19,25,45,22,43,23,38,24,47,21,90,81,38,40,75,84,56,90,69,87,71,85,43,71,67,48,49,60,48,2,62,62,41,34,58,53,48,68,27,39,43,62,101,39,71,66,43,50,54,32,42,34,68,73,68,44,42,32,48,34,31,26,43,43,47,78,28,65,58,28,69,38,56,93,87,47,67,38,89,75,30,11,61,42,47,78,59,100,56,91,47,55,37,45,37,26,29,36,45,36,35,46,87,66,22,35,30,30,42,38,46,66,18,58,53,21,13,16,31,84,65,34,54,12,24,24,36,42,31,53,72,45,45,74,73,27,60,59,44,35,32,39,73,42,72,38,76,71,43,81,75,53,60,80,64,58,73,62,61,52,84,75,54,81,72,70,73,92,68,81,80,80,76,68,52,33,55,77,44,64,79,29,56,40,29,31,48,82,23,31,58,31,65,36,36,73,62,48,24,44,72,64,55,51,50,51,40,34,51,52,38,57,74,53,71,45,38,29,39,43,31,28,47,36,52,86,37,26,49,64,59,47,51,48,51,49,52,67,45,41,61,64,43,42,72,74,59,32,43,58,33,36,38,40,43,57,20,69,44,31,48,52,47,51,57,36,50,51,53,52,37,51,50,39,32,65,41,35,33,88,81,38,89,57,37,52,59,46,37,31,60,68,40,18,58,60,36,28,23,45,51,52,38,52,53,49,20,21,45,47,10,11,26,69,46,92,91,55,78,54,9,49,50,32,49,47,55,52,47,48,24,68,49,61,32,40,28,35,39,35,26,27,23,48,12,40,54,31,53,27,34,28,52,34,40,43,68,59,72,96,54,58,69,70,57,44,52,52,28,45,51,52,42,53,43,39,58,68,16,47,65,33,40,38,37,37,34,29,81,34,39,61,68,58,40,43,66,29,45,18,68,58,46,54,69,44,63,83,79,31,30,39,38,36,19,42,27,68,73,36,47,67,28,16,28,48,86,79,35,66,39,39,65,66,53,45,41,56,70,20,28,46,74,88,62,79,80,78,65,78,71,81,86,81,44,32,64,22,43,29,44,90,76,54,49,53,72,78,71,59,52,79,47,44,64,48,52,41,82,43,70,40,72,62,89,53,86,83,53,78,64,42,42,66,63,58,62,78,60,25,63,65,61,52,51,52,51,53,51,51,48,50,52,50,52,49,51,62,56,55,62,58,54,64,68,60,56,66,66,60,68,73,63,70,79,68,78,69,70,81,72,88,124

=== Feature glossary ===
The record interleaves many kinds of information about one protein. Here is each kind framed as the question it answers.

Q: What are the backbone torsion angles?
A: φ (phi) and ψ (psi) are the two rotatable backbone dihedrals per residue: φ is the C(i-1)–N–Cα–C torsion, ψ is the N–Cα–C–N(i+1) torsion, both in degrees on (−180°, 180°]. α-helical residues cluster near (−60°, −45°); β-strand residues near (−120°, +130°). A Ramachandran plot is simply a scatter of (φ, ψ) for every residue.

Q: What is the amino-acid chain?
A: This is the polypeptide sequence — one letter per residue, N-terminus first. Length ranges from a few dozen residues for small domains to over a thousand for large multi-domain proteins.

Q: How mobile is each atom in the crystal?
A: For experimental (PDB) structures, the B-factor (temperature factor) quantifies the positional spread of each atom in the crystal — a combination of thermal vibration and static disorder — in units of Å². High B-factors mark flexible loops or poorly resolved regions; low B-factors mark the rigid, well-ordered core.

Q: Are the domains correctly placed relative to each other?
A: Predicted Aligned Error (PAE) is an AlphaFold confidence matrix: entry (i, j) is the expected error in the position of residue j, in ångströms, when the prediction is superimposed on the true structure at residue i. Low PAE within a block of residues means that block is internally rigid and well-predicted; high PAE between two blocks means their relative placement is uncertain even if each block individually is confident.

Q: How confident is the AlphaFold model at each residue?
A: pLDDT is the predicted lDDT-Cα score: AlphaFold's confidence that the local environment of each residue (all inter-atomic distances within 15 Å) is correctly placed. It is a per-residue number between 0 and 100, with higher meaning more reliable.

Q: What family and function is it annotated with?
A: Functional annotations link the protein to curated databases. InterPro entries identify conserved domains and families by matching the sequence against member-database signatures (Pfam, PROSITE, CDD, …). Gene Ontology (GO) terms describe molecular function, biological process, and cellular component in a controlled vocabulary. CATH places the structure in a hierarchical fold classification (Class/Architecture/Topology/Homologous-superfamily). The organism is the source species.

Q: How big and how compact is the whole molecule?
A: Three whole-structure scalars: the radius of gyration (RMS distance of Cα from centroid, in Å), the count of Cα–Cα contacts (pairs closer than 8 Å and separated by more than four residues in sequence — i.e. tertiary, not local, contacts), and the bounding-box dimensions. Together they distinguish compact globular folds from extended fibres or disordered chains.

Q: What known structures does this most resemble?
A: The Foldseek neighbor list gives the closest experimentally determined structures in the PDB, ranked by structural alignment. TM-score near 1 means near-identical fold; near 0.3 means only rough topology match. This is how one finds what a novel AlphaFold prediction most resembles in the solved-structure universe.

Q: Which residues are buried vs exposed?
A: SASA measures how much of the protein is reachable by solvent. It is computed by rolling a water-sized probe over the atomic surface and summing the exposed area (Å²). Per-residue SASA distinguishes core (buried, low SASA) from surface (exposed, high SASA) residues; total SASA is a whole-molecule size measure.

Q: Which residues are in helices, strands, or loops?
A: Eight-state secondary structure (DSSP): H is the canonical α-helix, G the tighter 3₁₀-helix, I the wider π-helix; E/B are β-structure, T and S are turns and bends, and '-' is everything else. DSSP derives these from the pattern of main-chain N–H···O=C hydrogen bonds, not from the sequence.

Q: Where is each backbone atom in 3D?
A: Structure coordinates are given as an mmCIF _atom_site loop: one row per atom with element, residue name, chain id, sequence number, and x/y/z position in Å. Only the four main-chain atoms per residue are included here; side chains are omitted to keep the record compact.

Q: What if only a Cα trace is available?
A: Three-state secondary structure (P-SEA) collapses the eight DSSP classes into helix (a), strand (b), and coil (c). P-SEA assigns these from Cα geometry alone — distances and angles — without requiring backbone oxygens, so it works on any Cα trace.

Q: What do the rendered images show?
A: The six renders are orthographic views along the three Cartesian axes in both directions. Representation (cartoon, sticks, or surface) and color scheme (sequence-rainbow or by-chain) vary across proteins so the training set covers all the common visualization conventions.

Q: What does the local fold look like, residue by residue?
A: Foldseek's 3Di representation compresses backbone geometry into a per-residue letter drawn from a learned twenty-state alphabet. It captures the tertiary interaction pattern around each residue — which residues are packed against it in space, regardless of where they are in sequence.

Q: What do the diagnostic plots show?
A: The contact map is a binary N×N matrix image: pixel (i, j) is dark where Cα_i and Cα_j are within 8 Å and |i−j|>4. Because the |i−j|>4 filter removes local helical contacts, off-diagonal stripes parallel to the main diagonal indicate parallel β-sheets; stripes perpendicular to it indicate antiparallel β-sheets. The Ramachandran plot scatters every residue's (φ, ψ) pair against the sterically allowed regions. The PAE heatmap renders the predicted-aligned-error matrix.